Protein AF-0000000084926897 (afdb_homodimer)

Structure (mmCIF, N/CA/C/O backbone):
data_AF-0000000084926897-model_v1
#
loop_
_entity.id
_entity.type
_entity.pdbx_description
1 polymer 'ABC-2 type transporter'
#
loop_
_atom_site.group_PDB
_atom_site.id
_atom_site.type_symbol
_atom_site.label_atom_id
_atom_site.label_alt_id
_atom_site.label_comp_id
_atom_site.label_asym_id
_atom_site.label_entity_id
_atom_site.label_seq_id
_atom_site.pdbx_PDB_ins_code
_atom_site.Cartn_x
_atom_site.Cartn_y
_atom_site.Cartn_z
_atom_site.occupancy
_atom_site.B_iso_or_equiv
_atom_site.auth_seq_id
_atom_site.auth_comp_id
_atom_site.auth_asym_id
_atom_site.auth_atom_id
_atom_site.pdbx_PDB_model_num
ATOM 1 N N . MET A 1 1 ? -30.781 22.359 25.344 1 58.09 1 MET A N 1
ATOM 2 C CA . MET A 1 1 ? -30.562 23.672 24.734 1 58.09 1 MET A CA 1
ATOM 3 C C . MET A 1 1 ? -31.031 23.672 23.281 1 58.09 1 MET A C 1
ATOM 5 O O . MET A 1 1 ? -30.781 22.734 22.531 1 58.09 1 MET A O 1
ATOM 9 N N . LYS A 1 2 ? -31.828 24.594 22.906 1 68 2 LYS A N 1
ATOM 10 C CA . LYS A 1 2 ? -32.594 24.609 21.672 1 68 2 LYS A CA 1
ATOM 11 C C . LYS A 1 2 ? -31.766 25.125 20.5 1 68 2 LYS A C 1
ATOM 13 O O . LYS A 1 2 ? -31.125 26.172 20.609 1 68 2 LYS A O 1
ATOM 18 N N . ILE A 1 3 ? -31.453 24.266 19.453 1 78.94 3 ILE A N 1
ATOM 19 C CA . ILE A 1 3 ? -30.781 24.625 18.219 1 78.94 3 ILE A CA 1
ATOM 20 C C . ILE A 1 3 ? -31.641 25.562 17.391 1 78.94 3 ILE A C 1
ATOM 22 O O . ILE A 1 3 ? -32.844 25.312 17.203 1 78.94 3 ILE A O 1
ATOM 26 N N . ASN A 1 4 ? -31.188 26.812 17.266 1 86.88 4 ASN A N 1
ATOM 27 C CA . ASN A 1 4 ? -31.812 27.766 16.359 1 86.88 4 ASN A CA 1
ATOM 28 C C . ASN A 1 4 ? -31.25 27.641 14.938 1 86.88 4 ASN A C 1
ATOM 30 O O . ASN A 1 4 ? -30.109 28.016 14.688 1 86.88 4 ASN A O 1
ATOM 34 N N . LEU A 1 5 ? -32 27.281 14.008 1 90.31 5 LEU A N 1
ATOM 35 C CA . LEU A 1 5 ? -31.594 27 12.641 1 90.31 5 LEU A CA 1
ATOM 36 C C . LEU A 1 5 ? -31.047 28.25 11.961 1 90.31 5 LEU A C 1
ATOM 38 O O . LEU A 1 5 ? -30.141 28.172 11.125 1 90.31 5 LEU A O 1
ATOM 42 N N . LYS A 1 6 ? -31.609 29.391 12.344 1 91.81 6 LYS A N 1
ATOM 43 C CA . LYS A 1 6 ? -31.125 30.625 11.758 1 91.81 6 LYS A CA 1
ATOM 44 C C . LYS A 1 6 ? -29.688 30.906 12.172 1 91.81 6 LYS A C 1
ATOM 46 O O . LYS A 1 6 ? -28.859 31.312 11.344 1 91.81 6 LYS A O 1
ATOM 51 N N . HIS A 1 7 ? -29.406 30.719 13.43 1 91.5 7 HIS A N 1
ATOM 52 C CA . HIS A 1 7 ? -28.062 30.922 13.93 1 91.5 7 HIS A CA 1
ATOM 53 C C . HIS A 1 7 ? -27.094 29.906 13.352 1 91.5 7 HIS A C 1
ATOM 55 O O . HIS A 1 7 ? -25.938 30.234 13.047 1 91.5 7 HIS A O 1
ATOM 61 N N . VAL A 1 8 ? -27.531 28.703 13.195 1 92.38 8 VAL A N 1
ATOM 62 C CA . VAL A 1 8 ? -26.703 27.656 12.609 1 92.38 8 VAL A CA 1
ATOM 63 C C . VAL A 1 8 ? -26.328 28.031 11.18 1 92.38 8 VAL A C 1
ATOM 65 O O . VAL A 1 8 ? -25.156 27.906 10.789 1 92.38 8 VAL A O 1
ATOM 68 N N . TRP A 1 9 ? -27.266 28.531 10.453 1 94.56 9 TRP A N 1
ATOM 69 C CA . TRP A 1 9 ? -27.047 28.906 9.062 1 94.56 9 TRP A CA 1
ATOM 70 C C . TRP A 1 9 ? -26.062 30.062 8.953 1 94.56 9 TRP A C 1
ATOM 72 O O . TRP A 1 9 ? -25.203 30.078 8.062 1 94.56 9 TRP A O 1
ATOM 82 N N . ILE A 1 10 ? -26.141 31 9.844 1 93.12 10 ILE A N 1
ATOM 83 C CA . ILE A 1 10 ? -25.266 32.156 9.844 1 93.12 10 ILE A CA 1
ATOM 84 C C . ILE A 1 10 ? -23.828 31.719 10.117 1 93.12 10 ILE A C 1
ATOM 86 O O . ILE A 1 10 ? -22.891 32.156 9.438 1 93.12 10 ILE A O 1
ATOM 90 N N . VAL A 1 11 ? -23.734 30.844 11.102 1 92 11 VAL A N 1
ATOM 91 C CA . VAL A 1 11 ? -22.406 30.344 11.453 1 92 11 VAL A CA 1
ATOM 92 C C . VAL A 1 11 ? -21.844 29.516 10.305 1 92 11 VAL A C 1
ATOM 94 O O . VAL A 1 11 ? -20.672 29.656 9.953 1 92 11 VAL A O 1
ATOM 97 N N . LEU A 1 12 ? -22.672 28.703 9.766 1 94.94 12 LEU A N 1
ATOM 98 C CA . LEU A 1 12 ? -22.266 27.875 8.641 1 94.94 12 LEU A CA 1
ATOM 99 C C . LEU A 1 12 ? -21.797 28.734 7.469 1 94.94 12 LEU A C 1
ATOM 101 O O . LEU A 1 12 ? -20.734 28.484 6.895 1 94.94 12 LEU A O 1
ATOM 105 N N . LYS A 1 13 ? -22.562 29.672 7.137 1 95.38 13 LYS A N 1
ATOM 106 C CA . LYS A 1 13 ? -22.219 30.562 6.023 1 95.38 13 LYS A CA 1
ATOM 107 C C . LYS A 1 13 ? -20.906 31.297 6.277 1 95.38 13 LYS A C 1
ATOM 109 O O . LYS A 1 13 ? -20.094 31.453 5.363 1 95.38 13 LYS A O 1
ATOM 114 N N . LYS A 1 14 ? -20.766 31.703 7.465 1 92.75 14 LYS A N 1
ATOM 115 C CA . LYS A 1 14 ? -19.547 32.406 7.836 1 92.75 14 LYS A CA 1
ATOM 116 C C . LYS A 1 14 ? -18.328 31.484 7.68 1 92.75 14 LYS A C 1
ATOM 118 O O . LYS A 1 14 ? -17.328 31.875 7.078 1 92.75 14 LYS A O 1
ATOM 123 N N . GLU A 1 15 ? -18.469 30.328 8.25 1 93.44 15 GLU A N 1
ATOM 124 C CA . GLU A 1 15 ? -17.344 29.406 8.227 1 93.44 15 GLU A CA 1
ATOM 125 C C . GLU A 1 15 ? -17.016 28.969 6.801 1 93.44 15 GLU A C 1
ATOM 127 O O . GLU A 1 15 ? -15.844 28.812 6.441 1 93.44 15 GLU A O 1
ATOM 132 N N . LEU A 1 16 ? -18.016 28.75 6.047 1 94.69 16 LEU A N 1
ATOM 133 C CA . LEU A 1 16 ? -17.781 28.328 4.668 1 94.69 16 LEU A CA 1
ATOM 134 C C . LEU A 1 16 ? -17.188 29.469 3.852 1 94.69 16 LEU A C 1
ATOM 136 O O . LEU A 1 16 ? -16.328 29.234 2.996 1 94.69 16 LEU A O 1
ATOM 140 N N . LYS A 1 17 ? -17.672 30.656 4.094 1 93.88 17 LYS A N 1
ATOM 141 C CA . LYS A 1 17 ? -17.109 31.812 3.412 1 93.88 17 LYS A CA 1
ATOM 142 C C . LYS A 1 17 ? -15.617 31.953 3.729 1 93.88 17 LYS A C 1
ATOM 144 O O . LYS A 1 17 ? -14.812 32.25 2.84 1 93.88 17 LYS A O 1
ATOM 149 N N . ASP A 1 18 ? -15.336 31.719 4.969 1 90 18 ASP A N 1
ATOM 150 C CA . ASP A 1 18 ? -13.945 31.797 5.391 1 90 18 ASP A CA 1
ATOM 151 C C . ASP A 1 18 ? -13.109 30.703 4.734 1 90 18 ASP A C 1
ATOM 153 O O . ASP A 1 18 ? -11.984 30.953 4.293 1 90 18 ASP A O 1
ATOM 157 N N . ALA A 1 19 ? -13.656 29.578 4.672 1 89.38 19 ALA A N 1
ATOM 158 C CA . ALA A 1 19 ? -12.953 28.438 4.09 1 89.38 19 ALA A CA 1
ATOM 159 C C . ALA A 1 19 ? -12.766 28.625 2.586 1 89.38 19 ALA A C 1
ATOM 161 O O . ALA A 1 19 ? -11.703 28.297 2.043 1 89.38 19 ALA A O 1
ATOM 162 N N . PHE A 1 20 ? -13.742 29.188 1.908 1 91.5 20 PHE A N 1
ATOM 163 C CA . PHE A 1 20 ? -13.695 29.344 0.459 1 91.5 20 PHE A CA 1
ATOM 164 C C . PHE A 1 20 ? -12.875 30.578 0.072 1 91.5 20 PHE A C 1
ATOM 166 O O . PHE A 1 20 ? -12.461 30.703 -1.08 1 91.5 20 PHE A O 1
ATOM 173 N N . ARG A 1 21 ? -12.68 31.391 1.023 1 87.25 21 ARG A N 1
ATOM 174 C CA . ARG A 1 21 ? -11.844 32.562 0.782 1 87.25 21 ARG A CA 1
ATOM 175 C C . ARG A 1 21 ? -10.367 32.188 0.732 1 87.25 21 ARG A C 1
ATOM 177 O O . ARG A 1 21 ? -9.57 32.844 0.066 1 87.25 21 ARG A O 1
ATOM 184 N N . ASP A 1 22 ? -10.148 31.172 1.405 1 87.44 22 ASP A N 1
ATOM 185 C CA . ASP A 1 22 ? -8.797 30.625 1.328 1 87.44 22 ASP A CA 1
ATOM 186 C C . ASP A 1 22 ? -8.633 29.734 0.101 1 87.44 22 ASP A C 1
ATOM 188 O O . ASP A 1 22 ? -8.602 28.5 0.219 1 87.44 22 ASP A O 1
ATOM 192 N N . ARG A 1 23 ? -8.352 30.328 -1.022 1 89 23 ARG A N 1
ATOM 193 C CA . ARG A 1 23 ? -8.344 29.656 -2.32 1 89 23 ARG A CA 1
ATOM 194 C C . ARG A 1 23 ? -7.25 28.594 -2.387 1 89 23 ARG A C 1
ATOM 196 O O . ARG A 1 23 ? -7.453 27.516 -2.949 1 89 23 ARG A O 1
ATOM 203 N N . LYS A 1 24 ? -6.176 28.875 -1.817 1 86.88 24 LYS A N 1
ATOM 204 C CA . LYS A 1 24 ? -5.059 27.938 -1.87 1 86.88 24 LYS A CA 1
ATOM 205 C C . LYS A 1 24 ? -5.379 26.656 -1.095 1 86.88 24 LYS A C 1
ATOM 207 O O . LYS A 1 24 ? -5.148 25.547 -1.587 1 86.88 24 LYS A O 1
ATOM 212 N N . ALA A 1 25 ? -5.891 26.859 0.024 1 86.38 25 ALA A N 1
ATOM 213 C CA . ALA A 1 25 ? -6.254 25.719 0.856 1 86.38 25 ALA A CA 1
ATOM 214 C C . ALA A 1 25 ? -7.355 24.891 0.2 1 86.38 25 ALA A C 1
ATOM 216 O O . ALA A 1 25 ? -7.328 23.656 0.25 1 86.38 25 ALA A O 1
ATOM 217 N N . LEU A 1 26 ? -8.219 25.625 -0.38 1 89.56 26 LEU A N 1
ATOM 218 C CA . LEU A 1 26 ? -9.328 24.953 -1.052 1 89.56 26 LEU A CA 1
ATOM 219 C C . LEU A 1 26 ? -8.836 24.156 -2.256 1 89.56 26 LEU A C 1
ATOM 221 O O . LEU A 1 26 ? -9.273 23.016 -2.475 1 89.56 26 LEU A O 1
ATOM 225 N N . LEU A 1 27 ? -7.98 24.719 -2.984 1 89.94 27 LEU A N 1
ATOM 226 C CA . LEU A 1 27 ? -7.434 24.062 -4.16 1 89.94 27 LEU A CA 1
ATOM 227 C C . LEU A 1 27 ? -6.672 22.797 -3.766 1 89.94 27 LEU A C 1
ATOM 229 O O . LEU A 1 27 ? -6.809 21.75 -4.41 1 89.94 27 LEU A O 1
ATOM 233 N N . VAL A 1 28 ? -5.988 22.938 -2.742 1 87.19 28 VAL A N 1
ATOM 234 C CA . VAL A 1 28 ? -5.219 21.797 -2.277 1 87.19 28 VAL A CA 1
ATOM 235 C C . VAL A 1 28 ? -6.164 20.703 -1.781 1 87.19 28 VAL A C 1
ATOM 237 O O . VAL A 1 28 ? -5.949 19.516 -2.049 1 87.19 28 VAL A O 1
ATOM 240 N N . ASN A 1 29 ? -7.172 21.094 -1.125 1 89.06 29 ASN A N 1
ATOM 241 C CA . ASN A 1 29 ? -8.141 20.156 -0.557 1 89.06 29 ASN A CA 1
ATOM 242 C C . ASN A 1 29 ? -8.93 19.438 -1.646 1 89.06 29 ASN A C 1
ATOM 244 O O . ASN A 1 29 ? -9.398 18.312 -1.438 1 89.06 29 ASN A O 1
ATOM 248 N N . ILE A 1 30 ? -8.992 20.078 -2.781 1 91.75 30 ILE A N 1
ATOM 249 C CA . ILE A 1 30 ? -9.773 19.516 -3.877 1 91.75 30 ILE A CA 1
ATOM 250 C C . ILE A 1 30 ? -8.844 18.797 -4.863 1 91.75 30 ILE A C 1
ATOM 252 O O . ILE A 1 30 ? -9.086 17.656 -5.238 1 91.75 30 ILE A O 1
ATOM 256 N N . ILE A 1 31 ? -7.773 19.375 -5.191 1 91.56 31 ILE A N 1
ATOM 257 C CA . ILE A 1 31 ? -6.914 18.922 -6.273 1 91.56 31 ILE A CA 1
ATOM 258 C C . ILE A 1 31 ? -6.129 17.688 -5.816 1 91.56 31 ILE A C 1
ATOM 260 O O . ILE A 1 31 ? -5.996 16.719 -6.566 1 91.56 31 ILE A O 1
ATOM 264 N N . LEU A 1 32 ? -5.695 17.75 -4.629 1 89.44 32 LEU A N 1
ATOM 265 C CA . LEU A 1 32 ? -4.828 16.672 -4.168 1 89.44 32 LEU A CA 1
ATOM 266 C C . LEU A 1 32 ? -5.574 15.336 -4.16 1 89.44 32 LEU A C 1
ATOM 268 O O . LEU A 1 32 ? -5.113 14.352 -4.75 1 89.44 32 LEU A O 1
ATOM 272 N N . PRO A 1 33 ? -6.742 15.312 -3.576 1 90.56 33 PRO A N 1
ATOM 273 C CA . PRO A 1 33 ? -7.484 14.055 -3.615 1 90.56 33 PRO A CA 1
ATOM 274 C C . PRO A 1 33 ? -7.902 13.656 -5.027 1 90.56 33 PRO A C 1
ATOM 276 O O . PRO A 1 33 ? -7.941 12.461 -5.352 1 90.56 33 PRO A O 1
ATOM 279 N N . MET A 1 34 ? -8.117 14.586 -5.793 1 92.56 34 MET A N 1
ATOM 280 C CA . MET A 1 34 ? -8.602 14.344 -7.152 1 92.56 34 MET A CA 1
ATOM 281 C C . MET A 1 34 ? -7.508 13.727 -8.016 1 92.56 34 MET A C 1
ATOM 283 O O . MET A 1 34 ? -7.773 12.812 -8.805 1 92.56 34 MET A O 1
ATOM 287 N N . ILE A 1 35 ? -6.312 14.125 -7.855 1 91.06 35 ILE A N 1
ATOM 288 C CA . ILE A 1 35 ? -5.238 13.711 -8.75 1 91.06 35 ILE A CA 1
ATOM 289 C C . ILE A 1 35 ? -4.516 12.5 -8.172 1 91.06 35 ILE A C 1
ATOM 291 O O . ILE A 1 35 ? -3.855 11.758 -8.906 1 91.06 35 ILE A O 1
ATOM 295 N N . PHE A 1 36 ? -4.66 12.258 -6.988 1 88.19 36 PHE A N 1
ATOM 296 C CA . PHE A 1 36 ? -3.871 11.242 -6.293 1 88.19 36 PHE A CA 1
ATOM 297 C C . PHE A 1 36 ? -4.082 9.867 -6.914 1 88.19 36 PHE A C 1
ATOM 299 O O . PHE A 1 36 ? -3.119 9.211 -7.309 1 88.19 36 PHE A O 1
ATOM 306 N N . ILE A 1 37 ? -5.289 9.422 -7.055 1 84.75 37 ILE A N 1
ATOM 307 C CA . ILE A 1 37 ? -5.586 8.07 -7.516 1 84.75 37 ILE A CA 1
ATOM 308 C C . ILE A 1 37 ? -5.207 7.934 -8.984 1 84.75 37 ILE A C 1
ATOM 310 O O . ILE A 1 37 ? -4.531 6.977 -9.375 1 84.75 37 ILE A O 1
ATOM 314 N N . PRO A 1 38 ? -5.523 8.922 -9.781 1 85.69 38 PRO A N 1
ATOM 315 C CA . PRO A 1 38 ? -5.09 8.836 -11.18 1 85.69 38 PRO A CA 1
ATOM 316 C C . PRO A 1 38 ? -3.574 8.703 -11.32 1 85.69 38 PRO A C 1
ATOM 318 O O . PRO A 1 38 ? -3.09 7.938 -12.156 1 85.69 38 PRO A O 1
ATOM 321 N N . VAL A 1 39 ? -2.9 9.406 -10.57 1 84.88 39 VAL A N 1
ATOM 322 C CA . VAL A 1 39 ? -1.443 9.375 -10.641 1 84.88 39 VAL A CA 1
ATOM 323 C C . VAL A 1 39 ? -0.938 8 -10.211 1 84.88 39 VAL A C 1
ATOM 325 O O . VAL A 1 39 ? -0.062 7.422 -10.859 1 84.88 39 VAL A O 1
ATOM 328 N N . ILE A 1 40 ? -1.502 7.492 -9.18 1 81.75 40 ILE A N 1
ATOM 329 C CA . ILE A 1 40 ? -1.103 6.18 -8.68 1 81.75 40 ILE A CA 1
ATOM 330 C C . ILE A 1 40 ? -1.442 5.109 -9.719 1 81.75 40 ILE A C 1
ATOM 332 O O . ILE A 1 40 ? -0.659 4.184 -9.938 1 81.75 40 ILE A O 1
ATOM 336 N N . PHE A 1 41 ? -2.586 5.242 -10.336 1 78.56 41 PHE A N 1
ATOM 337 C CA . PHE A 1 41 ? -3.002 4.285 -11.352 1 78.56 41 PHE A CA 1
ATOM 338 C C . PHE A 1 41 ? -2.053 4.312 -12.547 1 78.56 41 PHE A C 1
ATOM 340 O O . PHE A 1 41 ? -1.694 3.266 -13.086 1 78.56 41 PHE A O 1
ATOM 347 N N . ILE A 1 42 ? -1.697 5.473 -12.922 1 80.94 42 ILE A N 1
ATOM 348 C CA . ILE A 1 42 ? -0.789 5.621 -14.055 1 80.94 42 ILE A CA 1
ATOM 349 C C . ILE A 1 42 ? 0.562 4.996 -13.719 1 80.94 42 ILE A C 1
ATOM 351 O O . ILE A 1 42 ? 1.104 4.215 -14.508 1 80.94 42 ILE A O 1
ATOM 355 N N . ILE A 1 43 ? 1.021 5.281 -12.609 1 77.19 43 ILE A N 1
ATOM 356 C CA . ILE A 1 43 ? 2.328 4.785 -12.195 1 77.19 43 ILE A CA 1
ATOM 357 C C . ILE A 1 43 ? 2.283 3.266 -12.062 1 77.19 43 ILE A C 1
ATOM 359 O O . ILE A 1 43 ? 3.207 2.57 -12.492 1 77.19 43 ILE A O 1
ATOM 363 N N . SER A 1 44 ? 1.25 2.74 -11.461 1 72.38 44 SER A N 1
ATOM 364 C CA . SER A 1 44 ? 1.099 1.302 -11.273 1 72.38 44 SER A CA 1
ATOM 365 C C . SER A 1 44 ? 0.985 0.582 -12.617 1 72.38 44 SER A C 1
ATOM 367 O O . SER A 1 44 ? 1.494 -0.529 -12.773 1 72.38 44 SER A O 1
ATOM 369 N N . SER A 1 45 ? 0.306 1.205 -13.531 1 72.12 45 SER A N 1
ATOM 370 C CA . SER A 1 45 ? 0.138 0.618 -14.859 1 72.12 45 SER A CA 1
ATOM 371 C C . SER A 1 45 ? 1.469 0.528 -15.594 1 72.12 45 SER A C 1
ATOM 373 O O . SER A 1 45 ? 1.753 -0.473 -16.25 1 72.12 45 SER A O 1
ATOM 375 N N . ILE A 1 46 ? 2.219 1.524 -15.43 1 73 46 ILE A N 1
ATOM 376 C CA . ILE A 1 46 ? 3.52 1.534 -16.094 1 73 46 ILE A CA 1
ATOM 377 C C . ILE A 1 46 ? 4.445 0.521 -15.422 1 73 46 ILE A C 1
ATOM 379 O O . ILE A 1 46 ? 5.168 -0.213 -16.094 1 73 46 ILE A O 1
ATOM 383 N N . ALA A 1 47 ? 4.359 0.478 -14.125 1 68.5 47 ALA A N 1
ATOM 384 C CA . ALA A 1 47 ? 5.211 -0.425 -13.359 1 68.5 47 ALA A CA 1
ATOM 385 C C . ALA A 1 47 ? 4.84 -1.883 -13.617 1 68.5 47 ALA A C 1
ATOM 387 O O . ALA A 1 47 ? 5.711 -2.746 -13.711 1 68.5 47 ALA A O 1
ATOM 388 N N . ALA A 1 48 ? 3.607 -2.154 -13.633 1 62.91 48 ALA A N 1
ATOM 389 C CA . ALA A 1 48 ? 3.131 -3.52 -13.844 1 62.91 48 ALA A CA 1
ATOM 390 C C . ALA A 1 48 ? 3.557 -4.043 -15.211 1 62.91 48 ALA A C 1
ATOM 392 O O . ALA A 1 48 ? 3.939 -5.207 -15.352 1 62.91 48 ALA A O 1
ATOM 393 N N . LYS A 1 49 ? 3.457 -3.225 -16.172 1 64.25 49 LYS A N 1
ATOM 394 C CA . LYS A 1 49 ? 3.859 -3.641 -17.516 1 64.25 49 LYS A CA 1
ATOM 395 C C . LYS A 1 49 ? 5.32 -4.074 -17.547 1 64.25 49 LYS A C 1
ATOM 397 O O . LYS A 1 49 ? 5.664 -5.09 -18.141 1 64.25 49 LYS A O 1
ATOM 402 N N . SER A 1 50 ? 6.066 -3.383 -16.828 1 65.19 50 SER A N 1
ATOM 403 C CA . SER A 1 50 ? 7.496 -3.674 -16.812 1 65.19 50 SER A CA 1
ATOM 404 C C . SER A 1 50 ? 7.805 -4.93 -16.016 1 65.19 50 SER A C 1
ATOM 406 O O . SER A 1 50 ? 8.797 -5.617 -16.266 1 65.19 50 SER A O 1
ATOM 408 N N . ALA A 1 51 ? 6.949 -5.238 -15.109 1 62.12 51 ALA A N 1
ATOM 409 C CA . ALA A 1 51 ? 7.184 -6.367 -14.211 1 62.12 51 ALA A CA 1
ATOM 410 C C . ALA A 1 51 ? 6.828 -7.688 -14.883 1 62.12 51 ALA A C 1
ATOM 412 O O . ALA A 1 51 ? 7.484 -8.711 -14.641 1 62.12 51 ALA A O 1
ATOM 413 N N . VAL A 1 52 ? 5.812 -7.664 -15.633 1 60.19 52 VAL A N 1
ATOM 414 C CA . VAL A 1 52 ? 5.273 -8.93 -16.125 1 60.19 52 VAL A CA 1
ATOM 415 C C . VAL A 1 52 ? 5.832 -9.219 -17.516 1 60.19 52 VAL A C 1
ATOM 417 O O . VAL A 1 52 ? 6.039 -10.375 -17.891 1 60.19 52 VAL A O 1
ATOM 420 N N . GLU A 1 53 ? 6.117 -8.266 -18.172 1 63.91 53 GLU A N 1
ATOM 421 C CA . GLU A 1 53 ? 6.445 -8.492 -19.578 1 63.91 53 GLU A CA 1
ATOM 422 C C . GLU A 1 53 ? 7.812 -9.156 -19.719 1 63.91 53 GLU A C 1
ATOM 424 O O . GLU A 1 53 ? 8.828 -8.617 -19.281 1 63.91 53 GLU A O 1
ATOM 429 N N . VAL A 1 54 ? 7.723 -10.484 -20.031 1 67.69 54 VAL A N 1
ATOM 430 C CA . VAL A 1 54 ? 8.938 -11.234 -20.328 1 67.69 54 VAL A CA 1
ATOM 431 C C . VAL A 1 54 ? 9.234 -11.141 -21.828 1 67.69 54 VAL A C 1
ATOM 433 O O . VAL A 1 54 ? 8.477 -11.648 -22.656 1 67.69 54 VAL A O 1
ATOM 436 N N . LYS A 1 55 ? 10.164 -10.32 -22.156 1 76.12 55 LYS A N 1
ATOM 437 C CA . LYS A 1 55 ? 10.711 -10.336 -23.516 1 76.12 55 LYS A CA 1
ATOM 438 C C . LYS A 1 55 ? 11.906 -11.281 -23.609 1 76.12 55 LYS A C 1
ATOM 440 O O . LYS A 1 55 ? 12.992 -10.977 -23.125 1 76.12 55 LYS A O 1
ATOM 445 N N . PRO A 1 56 ? 11.578 -12.438 -24.109 1 75.56 56 PRO A N 1
ATOM 446 C CA . PRO A 1 56 ? 12.617 -13.469 -24.125 1 75.56 56 PRO A CA 1
ATOM 447 C C . PRO A 1 56 ? 13.969 -12.953 -24.594 1 75.56 56 PRO A C 1
ATOM 449 O O . PRO A 1 56 ? 15.008 -13.281 -24.016 1 75.56 56 PRO A O 1
ATOM 452 N N . GLU A 1 57 ? 13.969 -12.109 -25.688 1 77.62 57 GLU A N 1
ATOM 453 C CA . GLU A 1 57 ? 15.219 -11.625 -26.25 1 77.62 57 GLU A CA 1
ATOM 454 C C . GLU A 1 57 ? 16.031 -10.836 -25.234 1 77.62 57 GLU A C 1
ATOM 456 O O . GLU A 1 57 ? 17.25 -10.797 -25.297 1 77.62 57 GLU A O 1
ATOM 461 N N . LYS A 1 58 ? 15.438 -10.367 -24.25 1 78.81 58 LYS A N 1
ATOM 462 C CA . LYS A 1 58 ? 16.125 -9.516 -23.281 1 78.81 58 LYS A CA 1
ATOM 463 C C . LYS A 1 58 ? 16.203 -10.188 -21.922 1 78.81 58 LYS A C 1
ATOM 465 O O . LYS A 1 58 ? 16.594 -9.562 -20.938 1 78.81 58 LYS A O 1
ATOM 470 N N . THR A 1 59 ? 15.789 -11.414 -21.891 1 88.31 59 THR A N 1
ATOM 471 C CA . THR A 1 59 ? 15.766 -12.109 -20.609 1 88.31 59 THR A CA 1
ATOM 472 C C . THR A 1 59 ? 16.906 -13.117 -20.531 1 88.31 59 THR A C 1
ATOM 474 O O . THR A 1 59 ? 16.891 -14.141 -21.219 1 88.31 59 THR A O 1
ATOM 477 N N . PRO A 1 60 ? 17.859 -12.844 -19.719 1 91.69 60 PRO A N 1
ATOM 478 C CA . PRO A 1 60 ? 19.031 -13.734 -19.625 1 91.69 60 PRO A CA 1
ATOM 479 C C . PRO A 1 60 ? 18.734 -15.008 -18.828 1 91.69 60 PRO A C 1
ATOM 481 O O . PRO A 1 60 ? 18.203 -14.938 -17.719 1 91.69 60 PRO A O 1
ATOM 484 N N . ILE A 1 61 ? 19.047 -16.062 -19.422 1 94.81 61 ILE A N 1
ATOM 485 C CA . ILE A 1 61 ? 18.969 -17.328 -18.719 1 94.81 61 ILE A CA 1
ATOM 486 C C . ILE A 1 61 ? 20.312 -18.062 -18.828 1 94.81 61 ILE A C 1
ATOM 488 O O . 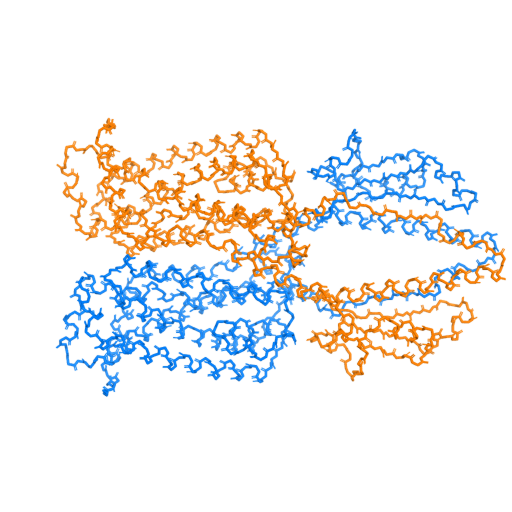ILE A 1 61 ? 21.109 -17.766 -19.719 1 94.81 61 ILE A O 1
ATOM 492 N N . CYS A 1 62 ? 20.609 -18.875 -17.859 1 95.25 62 CYS A N 1
ATOM 493 C CA . CYS A 1 62 ? 21.828 -19.688 -17.875 1 95.25 62 CYS A CA 1
ATOM 494 C C . CYS A 1 62 ? 21.516 -21.156 -18.078 1 95.25 62 CYS A C 1
ATOM 496 O O . CYS A 1 62 ? 20.625 -21.703 -17.406 1 95.25 62 CYS A O 1
ATOM 498 N N . VAL A 1 63 ? 22.125 -21.734 -19.047 1 94.56 63 VAL A N 1
ATOM 499 C CA . VAL A 1 63 ? 21.922 -23.156 -19.297 1 94.56 63 VAL A CA 1
ATOM 500 C C . VAL A 1 63 ? 23.234 -23.906 -19.078 1 94.56 63 VAL A C 1
ATOM 502 O O . VAL A 1 63 ? 24.234 -23.641 -19.75 1 94.56 63 VAL A O 1
ATOM 505 N N . ILE A 1 64 ? 23.203 -24.75 -18.078 1 93.81 64 ILE A N 1
ATOM 506 C CA . ILE A 1 64 ? 24.359 -25.594 -17.797 1 93.81 64 ILE A CA 1
ATOM 507 C C . ILE A 1 64 ? 24.203 -26.938 -18.484 1 93.81 64 ILE A C 1
ATOM 509 O O . ILE A 1 64 ? 23.203 -27.625 -18.281 1 93.81 64 ILE A O 1
ATOM 513 N N . GLY A 1 65 ? 25.109 -27.344 -19.312 1 92.31 65 GLY A N 1
ATOM 514 C CA . GLY A 1 65 ? 25.047 -28.609 -20.016 1 92.31 65 GLY A CA 1
ATOM 515 C C . GLY A 1 65 ? 24.281 -28.531 -21.328 1 92.31 65 GLY A C 1
ATOM 516 O O . GLY A 1 65 ? 23.578 -29.469 -21.703 1 92.31 65 GLY A O 1
ATOM 517 N N . LEU A 1 66 ? 24.359 -27.438 -21.875 1 89.5 66 LEU A N 1
ATOM 518 C CA . LEU A 1 66 ? 23.672 -27.234 -23.141 1 89.5 66 LEU A CA 1
ATOM 519 C C . LEU A 1 66 ? 24.125 -28.234 -24.188 1 89.5 66 LEU A C 1
ATOM 521 O O . LEU A 1 66 ? 23.344 -28.641 -25.062 1 89.5 66 LEU A O 1
ATOM 525 N N . GLU A 1 67 ? 25.344 -28.656 -24.047 1 88.69 67 GLU A N 1
ATOM 526 C CA . GLU A 1 67 ? 25.938 -29.594 -25 1 88.69 67 GLU A CA 1
ATOM 527 C C . GLU A 1 67 ? 25.438 -31.016 -24.766 1 88.69 67 GLU A C 1
ATOM 529 O O . GLU A 1 67 ? 25.562 -31.875 -25.641 1 88.69 67 GLU A O 1
ATOM 534 N N . ASN A 1 68 ? 24.844 -31.219 -23.656 1 90.19 68 ASN A N 1
ATOM 535 C CA . ASN A 1 68 ? 24.438 -32.562 -23.297 1 90.19 68 ASN A CA 1
ATOM 536 C C . ASN A 1 68 ? 23.172 -33 -24.031 1 90.19 68 ASN A C 1
ATOM 538 O O . ASN A 1 68 ? 22.828 -34.188 -24.047 1 90.19 68 ASN A O 1
ATOM 542 N N . SER A 1 69 ? 22.5 -32 -24.609 1 89.69 69 SER A N 1
ATOM 543 C CA . SER A 1 69 ? 21.281 -32.344 -25.344 1 89.69 69 SER A CA 1
ATOM 544 C C . SER A 1 69 ? 21.062 -31.438 -26.531 1 89.69 69 SER A C 1
ATOM 546 O O . SER A 1 69 ? 20.781 -30.234 -26.359 1 89.69 69 SER A O 1
ATOM 548 N N . LYS A 1 70 ? 21.062 -31.984 -27.688 1 88 70 LYS A N 1
ATOM 549 C CA . LYS A 1 70 ? 20.812 -31.203 -28.891 1 88 70 LYS A CA 1
ATOM 550 C C . LYS A 1 70 ? 19.359 -30.781 -29 1 88 70 LYS A C 1
ATOM 552 O O . LYS A 1 70 ? 19.047 -29.672 -29.469 1 88 70 LYS A O 1
ATOM 557 N N . SER A 1 71 ? 18.516 -31.625 -28.516 1 87.56 71 SER A N 1
ATOM 558 C CA . SER A 1 71 ? 17.078 -31.344 -28.609 1 87.56 71 SER A CA 1
ATOM 559 C C . SER A 1 71 ? 16.688 -30.156 -27.734 1 87.56 71 SER A C 1
ATOM 561 O O . SER A 1 71 ? 15.969 -29.266 -28.172 1 87.56 71 SER A O 1
ATOM 563 N N . ILE A 1 72 ? 17.234 -30.203 -26.562 1 89.75 72 ILE A N 1
ATOM 564 C CA . ILE A 1 72 ? 16.922 -29.125 -25.641 1 89.75 72 ILE A CA 1
ATOM 565 C C . ILE A 1 72 ? 17.594 -27.828 -26.109 1 89.75 72 ILE A C 1
ATOM 567 O O . ILE A 1 72 ? 17 -26.75 -26 1 89.75 72 ILE A O 1
ATOM 571 N N . SER A 1 73 ? 18.781 -28 -26.578 1 89.25 73 SER A N 1
ATOM 572 C CA . SER A 1 73 ? 19.5 -26.844 -27.078 1 89.25 73 SER A CA 1
ATOM 573 C C . SER A 1 73 ? 18.734 -26.156 -28.203 1 89.25 73 SER A C 1
ATOM 575 O O . SER A 1 73 ? 18.641 -24.922 -28.25 1 89.25 73 SER A O 1
ATOM 577 N N . SER A 1 74 ? 18.234 -26.922 -29.109 1 89.31 74 SER A N 1
ATOM 578 C CA . SER A 1 74 ? 17.469 -26.375 -30.234 1 89.31 74 SER A CA 1
ATOM 579 C C . SER A 1 74 ? 16.188 -25.703 -29.766 1 89.31 74 SER A C 1
ATOM 581 O O . SER A 1 74 ? 15.789 -24.656 -30.297 1 89.31 74 SER A O 1
ATOM 583 N N . MET A 1 75 ? 15.617 -26.297 -28.812 1 89.06 75 MET A N 1
ATOM 584 C CA . MET A 1 75 ? 14.375 -25.75 -28.25 1 89.06 75 MET A CA 1
ATOM 585 C C . MET A 1 75 ? 14.617 -24.406 -27.594 1 89.06 75 MET A C 1
ATOM 587 O O . MET A 1 75 ? 13.836 -23.469 -27.797 1 89.06 75 MET A O 1
ATOM 591 N N . ILE A 1 76 ? 15.625 -24.312 -26.859 1 89.12 76 ILE A N 1
ATOM 592 C CA . ILE A 1 76 ? 15.953 -23.078 -26.141 1 89.12 76 ILE A CA 1
ATOM 593 C C . ILE A 1 76 ? 16.375 -22 -27.125 1 89.12 76 ILE A C 1
ATOM 595 O O . ILE A 1 76 ? 16.047 -20.828 -26.938 1 89.12 76 ILE A O 1
ATOM 599 N N . GLU A 1 77 ? 17.047 -22.391 -28.125 1 86 77 GLU A N 1
ATOM 600 C CA . GLU A 1 77 ? 17.453 -21.422 -29.156 1 86 77 GLU A CA 1
ATOM 601 C C . GLU A 1 77 ? 16.234 -20.844 -29.875 1 86 77 GLU A C 1
ATOM 603 O O . GLU A 1 77 ? 16.219 -19.656 -30.203 1 86 77 GLU A O 1
ATOM 608 N N . LYS A 1 78 ? 15.25 -21.625 -30.031 1 86.06 78 LYS A N 1
ATOM 609 C CA . LYS A 1 78 ? 14.023 -21.188 -30.703 1 86.06 78 LYS A CA 1
ATOM 610 C C . LYS A 1 78 ? 13.227 -20.234 -29.812 1 86.06 78 LYS A C 1
ATOM 612 O O . LYS A 1 78 ? 12.516 -19.359 -30.312 1 86.06 78 LYS A O 1
ATOM 617 N N . SER A 1 79 ? 13.328 -20.422 -28.516 1 85.75 79 SER A N 1
ATOM 618 C CA . SER A 1 79 ? 12.594 -19.594 -27.578 1 85.75 79 SER A CA 1
ATOM 619 C C . SER A 1 79 ? 13.156 -18.172 -27.531 1 85.75 79 SER A C 1
ATOM 621 O O . SER A 1 79 ? 12.516 -17.266 -27 1 85.75 79 SER A O 1
ATOM 623 N N . GLU A 1 80 ? 14.312 -17.906 -28.047 1 86.62 80 GLU A N 1
ATOM 624 C CA . GLU A 1 80 ? 14.93 -16.594 -28.203 1 86.62 80 GLU A CA 1
ATOM 625 C C . GLU A 1 80 ? 15.367 -16.016 -26.859 1 86.62 80 GLU A C 1
ATOM 627 O O . GLU A 1 80 ? 15.516 -14.797 -26.719 1 86.62 80 GLU A O 1
ATOM 632 N N . PHE A 1 81 ? 15.422 -16.938 -25.859 1 90.19 81 PHE A N 1
ATOM 633 C CA . PHE A 1 81 ? 15.977 -16.438 -24.609 1 90.19 81 PHE A CA 1
ATOM 634 C C . PHE A 1 81 ? 17.453 -16.078 -24.766 1 90.19 81 PHE A C 1
ATOM 636 O O . PHE A 1 81 ? 18.156 -16.703 -25.562 1 90.19 81 PHE A O 1
ATOM 643 N N . ASN A 1 82 ? 17.875 -15.039 -24.109 1 90.88 82 ASN A N 1
ATOM 644 C CA . ASN A 1 82 ? 19.297 -14.688 -24.109 1 90.88 82 ASN A CA 1
ATOM 645 C C . ASN A 1 82 ? 20.109 -15.617 -23.203 1 90.88 82 ASN A C 1
ATOM 647 O O . ASN A 1 82 ? 20 -15.539 -21.984 1 90.88 82 ASN A O 1
ATOM 651 N N . ILE A 1 83 ? 20.875 -16.484 -23.812 1 92.06 83 ILE A N 1
ATOM 652 C CA . ILE A 1 83 ? 21.656 -17.453 -23.047 1 92.06 83 ILE A CA 1
ATOM 653 C C . ILE A 1 83 ? 22.984 -16.844 -22.641 1 92.06 83 ILE A C 1
ATOM 655 O O . ILE A 1 83 ? 23.766 -16.422 -23.484 1 92.06 83 ILE A O 1
ATOM 659 N N . ILE A 1 84 ? 23.188 -16.828 -21.344 1 91.81 84 ILE A N 1
ATOM 660 C CA . ILE A 1 84 ? 24.422 -16.25 -20.828 1 91.81 84 ILE A CA 1
ATOM 661 C C . ILE A 1 84 ? 25.203 -17.297 -20.031 1 91.81 84 ILE A C 1
ATOM 663 O O . ILE A 1 84 ? 24.594 -18.172 -19.406 1 91.81 84 ILE A O 1
ATOM 667 N N . LYS A 1 85 ? 26.562 -17.281 -20.172 1 91.75 85 LYS A N 1
ATOM 668 C CA . LYS A 1 85 ? 27.422 -18.141 -19.375 1 91.75 85 LYS A CA 1
ATOM 669 C C . LYS A 1 85 ? 27.719 -17.5 -18.016 1 91.75 85 LYS A C 1
ATOM 671 O O . LYS A 1 85 ? 27.922 -16.281 -17.938 1 91.75 85 LYS A O 1
ATOM 676 N N . SER A 1 86 ? 27.516 -18.266 -16.984 1 91.88 86 SER A N 1
ATOM 677 C CA . SER A 1 86 ? 27.766 -17.75 -15.648 1 91.88 86 SER A CA 1
ATOM 678 C C . SER A 1 86 ? 28.688 -18.672 -14.867 1 91.88 86 SER A C 1
ATOM 680 O O . SER A 1 86 ? 28.594 -19.891 -14.977 1 91.88 86 SER A O 1
ATOM 682 N N . THR A 1 87 ? 29.641 -18.125 -14.102 1 90.56 87 THR A N 1
ATOM 683 C CA . THR A 1 87 ? 30.547 -18.906 -13.266 1 90.56 87 THR A CA 1
ATOM 684 C C . THR A 1 87 ? 29.859 -19.297 -11.953 1 90.56 87 THR A C 1
ATOM 686 O O . THR A 1 87 ? 30.203 -20.312 -11.352 1 90.56 87 THR A O 1
ATOM 689 N N . ASN A 1 88 ? 28.922 -18.469 -11.562 1 92.12 88 ASN A N 1
ATOM 690 C CA . ASN A 1 88 ? 28.141 -18.734 -10.359 1 92.12 88 ASN A CA 1
ATOM 691 C C . ASN A 1 88 ? 26.656 -18.516 -10.594 1 92.12 88 ASN A C 1
ATOM 693 O O . ASN A 1 88 ? 26.078 -17.547 -10.102 1 92.12 88 ASN A O 1
ATOM 697 N N . PRO A 1 89 ? 26.047 -19.469 -11.195 1 92.44 89 PRO A N 1
ATOM 698 C CA . PRO A 1 89 ? 24.656 -19.312 -11.633 1 92.44 89 PRO A CA 1
ATOM 699 C C . PRO A 1 89 ? 23.703 -19.062 -10.469 1 92.44 89 PRO A C 1
ATOM 701 O O . PRO A 1 89 ? 22.781 -18.25 -10.594 1 92.44 89 PRO A O 1
ATOM 704 N N . LYS A 1 90 ? 23.953 -19.703 -9.383 1 89.62 90 LYS A N 1
ATOM 705 C CA . LYS A 1 90 ? 23.062 -19.547 -8.234 1 89.62 90 LYS A CA 1
ATOM 706 C C . LYS A 1 90 ? 23.109 -18.125 -7.695 1 89.62 90 LYS A C 1
ATOM 708 O O . LYS A 1 90 ? 22.062 -17.516 -7.422 1 89.62 90 LYS A O 1
ATOM 713 N N . LYS A 1 91 ? 24.25 -17.594 -7.605 1 86.25 91 LYS A N 1
ATOM 714 C CA . LYS A 1 91 ? 24.406 -16.219 -7.105 1 86.25 91 LYS A CA 1
ATOM 715 C C . LYS A 1 91 ? 23.844 -15.211 -8.094 1 86.25 91 LYS A C 1
ATOM 717 O O . LYS A 1 91 ? 23.172 -14.25 -7.691 1 86.25 91 LYS A O 1
ATOM 722 N N . ASP A 1 92 ? 24.094 -15.469 -9.344 1 89.19 92 ASP A N 1
ATOM 723 C CA . ASP A 1 92 ? 23.594 -14.555 -10.367 1 89.19 92 ASP A CA 1
ATOM 724 C C . ASP A 1 92 ? 22.078 -14.562 -10.422 1 89.19 92 ASP A C 1
ATOM 726 O O . ASP A 1 92 ? 21.453 -13.531 -10.711 1 89.19 92 ASP A O 1
ATOM 730 N N . LEU A 1 93 ? 21.516 -15.703 -10.141 1 90 93 LEU A N 1
ATOM 731 C CA . LEU A 1 93 ? 20.062 -15.836 -10.078 1 90 93 LEU A CA 1
ATOM 732 C C . LEU A 1 93 ? 19.5 -15.117 -8.859 1 90 93 LEU A C 1
ATOM 734 O O . LEU A 1 93 ? 18.484 -14.422 -8.953 1 90 93 LEU A O 1
ATOM 738 N N . GLN A 1 94 ? 20.25 -15.18 -7.82 1 82.44 94 GLN A N 1
ATOM 739 C CA . GLN A 1 94 ? 19.828 -14.523 -6.59 1 82.44 94 GLN A CA 1
ATOM 740 C C . GLN A 1 94 ? 19.922 -13.008 -6.715 1 82.44 94 GLN A C 1
ATOM 742 O O . GLN A 1 94 ? 19.094 -12.273 -6.184 1 82.44 94 GLN A O 1
ATOM 747 N N . ASP A 1 95 ? 20.906 -12.633 -7.504 1 78.31 95 ASP A N 1
ATOM 748 C CA . ASP A 1 95 ? 21.125 -11.203 -7.676 1 78.31 95 ASP A CA 1
ATOM 749 C C . ASP A 1 95 ? 20.234 -10.633 -8.773 1 78.31 95 ASP A C 1
ATOM 751 O O . ASP A 1 95 ? 20.203 -9.422 -8.984 1 78.31 95 ASP A O 1
ATOM 755 N N . GLY A 1 96 ? 19.594 -11.438 -9.414 1 80.94 96 GLY A N 1
ATOM 756 C CA . GLY A 1 96 ? 18.656 -10.992 -10.422 1 80.94 96 GLY A CA 1
ATOM 757 C C . GLY A 1 96 ? 19.297 -10.75 -11.773 1 80.94 96 GLY A C 1
ATOM 758 O O . GLY A 1 96 ? 18.656 -10.227 -12.688 1 80.94 96 GLY A O 1
ATOM 759 N N . LYS A 1 97 ? 20.547 -11.164 -11.922 1 85.44 97 LYS A N 1
ATOM 760 C CA . LYS A 1 97 ? 21.25 -10.977 -13.188 1 85.44 97 LYS A CA 1
ATOM 761 C C . LYS A 1 97 ? 20.734 -11.945 -14.25 1 85.44 97 LYS A C 1
ATOM 763 O O . LYS A 1 97 ? 20.75 -11.633 -15.445 1 85.44 97 LYS A O 1
ATOM 768 N N . ILE A 1 98 ? 20.406 -13.086 -13.789 1 91.94 98 ILE A N 1
ATOM 769 C CA . ILE A 1 98 ? 19.766 -14.078 -14.656 1 91.94 98 ILE A CA 1
ATOM 770 C C . ILE A 1 98 ? 18.406 -14.461 -14.086 1 91.94 98 ILE A C 1
ATOM 772 O O . ILE A 1 98 ? 18.156 -14.312 -12.891 1 91.94 98 ILE A O 1
ATOM 776 N N . LYS A 1 99 ? 17.531 -14.836 -14.961 1 90.56 99 LYS A N 1
ATOM 777 C CA . LYS A 1 99 ? 16.156 -15.062 -14.539 1 90.56 99 LYS A CA 1
ATOM 778 C C . LYS A 1 99 ? 15.875 -16.547 -14.312 1 90.56 99 LYS A C 1
ATOM 780 O O . LYS A 1 99 ? 14.914 -16.906 -13.633 1 90.56 99 LYS A O 1
ATOM 785 N N . ALA A 1 100 ? 16.719 -17.359 -14.836 1 94.31 100 ALA A N 1
ATOM 786 C CA . ALA A 1 100 ? 16.562 -18.797 -14.609 1 94.31 100 ALA A CA 1
ATOM 787 C C . ALA A 1 100 ? 17.828 -19.562 -14.969 1 94.31 100 ALA A C 1
ATOM 789 O O . ALA A 1 100 ? 18.672 -19.047 -15.719 1 94.31 100 ALA A O 1
ATOM 790 N N . VAL A 1 101 ? 18.031 -20.703 -14.32 1 95.38 101 VAL A N 1
ATOM 791 C CA . VAL A 1 101 ? 19.125 -21.625 -14.641 1 95.38 101 VAL A CA 1
ATOM 792 C C . VAL A 1 101 ? 18.578 -22.984 -15.008 1 95.38 101 VAL A C 1
ATOM 794 O O . VAL A 1 101 ? 17.75 -23.547 -14.281 1 95.38 101 VAL A O 1
ATOM 797 N N . LEU A 1 102 ? 18.922 -23.406 -16.125 1 95.19 102 LEU A N 1
ATOM 798 C CA . LEU A 1 102 ? 18.547 -24.75 -16.562 1 95.19 102 LEU A CA 1
ATOM 799 C C . LEU A 1 102 ? 19.766 -25.672 -16.547 1 95.19 102 LEU A C 1
ATOM 801 O O . LEU A 1 102 ? 20.797 -25.359 -17.125 1 95.19 102 LEU A O 1
ATOM 805 N N . ILE A 1 103 ? 19.672 -26.797 -15.836 1 94.12 103 ILE A N 1
ATOM 806 C CA . ILE A 1 103 ? 20.766 -27.734 -15.719 1 94.12 103 ILE A CA 1
ATOM 807 C C . ILE A 1 103 ? 20.391 -29.047 -16.406 1 94.12 103 ILE A C 1
ATOM 809 O O . ILE A 1 103 ? 19.453 -29.734 -16 1 94.12 103 ILE A O 1
ATOM 813 N N . ILE A 1 104 ? 21.156 -29.422 -17.359 1 93.94 104 ILE A N 1
ATOM 814 C CA . ILE A 1 104 ? 20.969 -30.656 -18.125 1 93.94 104 ILE A CA 1
ATOM 815 C C . ILE A 1 104 ? 22.062 -31.656 -17.75 1 93.94 104 ILE A C 1
ATOM 817 O O . ILE A 1 104 ? 23.25 -31.391 -17.922 1 93.94 104 ILE A O 1
ATOM 821 N N . PRO A 1 105 ? 21.656 -32.75 -17.266 1 92.81 105 PRO A N 1
ATOM 822 C CA . PRO A 1 105 ? 22.656 -33.75 -16.875 1 92.81 105 PRO A CA 1
ATOM 823 C C . PRO A 1 105 ? 23.453 -34.281 -18.062 1 92.81 105 PRO A C 1
ATOM 825 O O . PRO A 1 105 ? 22.984 -34.25 -19.188 1 92.81 105 PRO A O 1
ATOM 828 N N . LYS A 1 106 ? 24.672 -34.812 -17.812 1 91.5 106 LYS A N 1
ATOM 829 C CA . LYS A 1 106 ? 25.594 -35.281 -18.828 1 91.5 106 LYS A CA 1
ATOM 830 C C . LYS A 1 106 ? 25.016 -36.469 -19.578 1 91.5 106 LYS A C 1
ATOM 832 O O . LYS A 1 106 ? 25.219 -36.625 -20.781 1 91.5 106 LYS A O 1
ATOM 837 N N . ASP A 1 107 ? 24.328 -37.25 -18.938 1 89.44 107 ASP A N 1
ATOM 838 C CA . ASP A 1 107 ? 23.828 -38.5 -19.547 1 89.44 107 ASP A CA 1
ATOM 839 C C . ASP A 1 107 ? 22.391 -38.312 -20.047 1 89.44 107 ASP A C 1
ATOM 841 O O . ASP A 1 107 ? 21.656 -39.281 -20.203 1 89.44 107 ASP A O 1
ATOM 845 N N . PHE A 1 108 ? 22.047 -37.094 -20.359 1 92.06 108 PHE A N 1
ATOM 846 C CA . PHE A 1 108 ? 20.656 -36.812 -20.703 1 92.06 108 PHE A CA 1
ATOM 847 C C . PHE A 1 108 ? 20.25 -37.562 -21.953 1 92.06 108 PHE A C 1
ATOM 849 O O . PHE A 1 108 ? 19.266 -38.312 -21.922 1 92.06 108 PHE A O 1
ATOM 856 N N . GLU A 1 109 ? 20.969 -37.469 -23.031 1 88.69 109 GLU A N 1
ATOM 857 C CA . GLU A 1 109 ? 20.625 -38.062 -24.312 1 88.69 109 GLU A CA 1
ATOM 858 C C . GLU A 1 109 ? 20.719 -39.594 -24.219 1 88.69 109 GLU A C 1
ATOM 860 O O . GLU A 1 109 ? 19.875 -40.312 -24.797 1 88.69 109 GLU A O 1
ATOM 865 N N . LYS A 1 110 ? 21.766 -40.062 -23.562 1 89.12 110 LYS A N 1
ATOM 866 C CA . LYS A 1 110 ? 21.969 -41.5 -23.406 1 89.12 110 LYS A CA 1
ATOM 867 C C . LYS A 1 110 ? 20.797 -42.156 -22.672 1 89.12 110 LYS A C 1
ATOM 869 O O . LYS A 1 110 ? 20.25 -43.156 -23.109 1 89.12 110 LYS A O 1
ATOM 874 N N . LEU A 1 111 ? 20.422 -41.531 -21.625 1 88.88 111 LEU A N 1
ATOM 875 C CA . LEU A 1 111 ? 19.328 -42.094 -20.812 1 88.88 111 LEU A CA 1
ATOM 876 C C . LEU A 1 111 ? 18 -42 -21.562 1 88.88 111 LEU A C 1
ATOM 878 O O . LEU A 1 111 ? 17.188 -42.938 -21.5 1 88.88 111 LEU A O 1
ATOM 882 N N . LEU A 1 112 ? 17.828 -40.969 -22.25 1 88.75 112 LEU A N 1
ATOM 883 C CA . LEU A 1 112 ? 16.609 -40.781 -23.016 1 88.75 112 LEU A CA 1
ATOM 884 C C . LEU A 1 112 ? 16.469 -41.844 -24.109 1 88.75 112 LEU A C 1
ATOM 886 O O . LEU A 1 112 ? 15.383 -42.344 -24.344 1 88.75 112 LEU A O 1
ATOM 890 N N . SER A 1 113 ? 17.578 -42.125 -24.797 1 86.75 113 SER A N 1
ATOM 891 C CA . SER A 1 113 ? 17.578 -43.125 -25.859 1 86.75 113 SER A CA 1
ATOM 892 C C . SER A 1 113 ? 17.312 -44.5 -25.312 1 86.75 113 SER A C 1
ATOM 894 O O . SER A 1 113 ? 16.75 -45.344 -26.016 1 86.75 113 SER A O 1
ATOM 896 N N . GLN A 1 114 ? 17.719 -44.75 -24.047 1 86.19 114 GLN A N 1
ATOM 897 C CA . GLN A 1 114 ? 17.5 -46.031 -23.391 1 86.19 114 GLN A CA 1
ATOM 898 C C . GLN A 1 114 ? 16.109 -46.125 -22.75 1 86.19 114 GLN A C 1
ATOM 900 O O . GLN A 1 114 ? 15.828 -47.031 -21.984 1 86.19 114 GLN A O 1
ATOM 905 N N . GLU A 1 115 ? 15.289 -45.031 -22.984 1 85.31 115 GLU A N 1
ATOM 906 C CA . GLU A 1 115 ? 13.922 -44.938 -22.484 1 85.31 115 GLU A CA 1
ATOM 907 C C . GLU A 1 115 ? 13.875 -44.875 -20.969 1 85.31 115 GLU A C 1
ATOM 909 O O . GLU A 1 115 ? 12.969 -45.438 -20.344 1 85.31 115 GLU A O 1
ATOM 914 N N . LYS A 1 116 ? 14.961 -44.344 -20.453 1 84.56 116 LYS A N 1
ATOM 915 C CA . LYS A 1 116 ? 15.008 -44.125 -19 1 84.56 116 LYS A CA 1
ATOM 916 C C . LYS A 1 116 ? 14.602 -42.719 -18.641 1 84.56 116 LYS A C 1
ATOM 918 O O . LYS A 1 116 ? 14.547 -41.844 -19.516 1 84.56 116 LYS A O 1
ATOM 923 N N . GLN A 1 117 ? 14.289 -42.562 -17.406 1 88.56 117 GLN A N 1
ATOM 924 C CA . GLN A 1 117 ? 13.906 -41.25 -16.906 1 88.56 117 GLN A CA 1
ATOM 925 C C . GLN A 1 117 ? 15.125 -40.375 -16.672 1 88.56 117 GLN A C 1
ATOM 927 O O . GLN A 1 117 ? 16.156 -40.875 -16.188 1 88.56 117 GLN A O 1
ATOM 932 N N . VAL A 1 118 ? 15 -39.156 -17.156 1 88.75 118 VAL A N 1
ATOM 933 C CA . VAL A 1 118 ? 16.094 -38.219 -16.938 1 88.75 118 VAL A CA 1
ATOM 934 C C . VAL A 1 118 ? 15.594 -37 -16.141 1 88.75 118 VAL A C 1
ATOM 936 O O . VAL A 1 118 ? 14.438 -36.594 -16.281 1 88.75 118 VAL A O 1
ATOM 939 N N . ASN A 1 119 ? 16.438 -36.5 -15.266 1 90.31 119 ASN A N 1
ATOM 940 C CA . ASN A 1 119 ? 16.094 -35.375 -14.414 1 90.31 119 ASN A CA 1
ATOM 941 C C . ASN A 1 119 ? 16.719 -34.062 -14.914 1 90.31 119 ASN A C 1
ATOM 943 O O . ASN A 1 119 ? 17.891 -34.062 -15.281 1 90.31 119 ASN A O 1
ATOM 947 N N . ILE A 1 120 ? 15.875 -33.094 -15.141 1 92.88 120 ILE A N 1
ATOM 948 C CA . ILE A 1 120 ? 16.328 -31.734 -15.469 1 92.88 120 ILE A CA 1
ATOM 949 C C . ILE A 1 120 ? 16.031 -30.797 -14.305 1 92.88 120 ILE A C 1
ATOM 951 O O . ILE A 1 120 ? 14.992 -30.906 -13.656 1 92.88 120 ILE A O 1
ATOM 955 N N . GLN A 1 121 ? 16.953 -29.953 -14.031 1 93.19 121 GLN A N 1
ATOM 956 C CA . GLN A 1 121 ? 16.781 -29.016 -12.93 1 93.19 121 GLN A CA 1
ATOM 957 C C . GLN A 1 121 ? 16.594 -27.594 -13.438 1 93.19 121 GLN A C 1
ATOM 959 O O . GLN A 1 121 ? 17.297 -27.156 -14.359 1 93.19 121 GLN A O 1
ATOM 964 N N . ILE A 1 122 ? 15.594 -26.953 -12.938 1 93.81 122 ILE A N 1
ATOM 965 C CA . ILE A 1 122 ? 15.359 -25.531 -13.203 1 93.81 122 ILE A CA 1
ATOM 966 C C . ILE A 1 122 ? 15.461 -24.734 -11.906 1 93.81 122 ILE A C 1
ATOM 968 O O . ILE A 1 122 ? 14.703 -24.984 -10.961 1 93.81 122 ILE A O 1
ATOM 972 N N . LEU A 1 123 ? 16.391 -23.875 -11.867 1 93 123 LEU A N 1
ATOM 973 C CA . LEU A 1 123 ? 16.531 -22.969 -10.727 1 93 123 LEU A CA 1
ATOM 974 C C . LEU A 1 123 ? 15.891 -21.625 -11.016 1 93 123 LEU A C 1
ATOM 976 O O . LEU A 1 123 ? 16.109 -21.031 -12.078 1 93 123 LEU A O 1
ATOM 980 N N . THR A 1 124 ? 15.023 -21.219 -10.133 1 89.94 124 THR A N 1
ATOM 981 C CA . THR A 1 124 ? 14.383 -19.922 -10.234 1 89.94 124 THR A CA 1
ATOM 982 C C . THR A 1 124 ? 14.461 -19.172 -8.906 1 89.94 124 THR A C 1
ATOM 984 O O . THR A 1 124 ? 14.812 -19.75 -7.875 1 89.94 124 THR A O 1
ATOM 987 N N . ASN A 1 125 ? 14.281 -17.891 -8.992 1 82.25 125 ASN A N 1
ATOM 988 C CA . ASN A 1 125 ? 14.109 -17.016 -7.832 1 82.25 125 ASN A CA 1
ATOM 989 C C . ASN A 1 125 ? 12.664 -16.562 -7.68 1 82.25 125 ASN A C 1
ATOM 991 O O . ASN A 1 125 ? 12.219 -15.648 -8.383 1 82.25 125 ASN A O 1
ATOM 995 N N . GLU A 1 126 ? 12.023 -17.109 -6.738 1 71 126 GLU A N 1
ATOM 996 C CA . GLU A 1 126 ? 10.594 -16.844 -6.613 1 71 126 GLU A CA 1
ATOM 997 C C . GLU A 1 126 ? 10.328 -15.438 -6.07 1 71 126 GLU A C 1
ATOM 999 O O . GLU A 1 126 ? 9.203 -14.938 -6.145 1 71 126 GLU A O 1
ATOM 1004 N N . ALA A 1 127 ? 11.375 -14.852 -5.551 1 68.19 127 ALA A N 1
ATOM 1005 C CA . ALA A 1 127 ? 11.242 -13.453 -5.129 1 68.19 127 ALA A CA 1
ATOM 1006 C C . ALA A 1 127 ? 11.188 -12.523 -6.336 1 68.19 127 ALA A C 1
ATOM 1008 O O . ALA A 1 127 ? 10.781 -11.367 -6.215 1 68.19 127 ALA A O 1
ATOM 1009 N N . ASP A 1 128 ? 11.625 -12.984 -7.418 1 74 128 ASP A N 1
ATOM 1010 C CA . ASP A 1 128 ? 11.602 -12.281 -8.695 1 74 128 ASP A CA 1
ATOM 1011 C C . ASP A 1 128 ? 10.484 -12.805 -9.594 1 74 128 ASP A C 1
ATOM 1013 O O . ASP A 1 128 ? 10.57 -13.914 -10.109 1 74 128 ASP A O 1
ATOM 1017 N N . MET A 1 129 ? 9.531 -11.93 -9.773 1 68.81 129 MET A N 1
ATOM 1018 C CA . MET A 1 129 ? 8.367 -12.359 -10.547 1 68.81 129 MET A CA 1
ATOM 1019 C C . MET A 1 129 ? 8.773 -12.766 -11.961 1 68.81 129 MET A C 1
ATOM 1021 O O . MET A 1 129 ? 8.234 -13.719 -12.516 1 68.81 129 MET A O 1
ATOM 1025 N N . LYS A 1 130 ? 9.68 -12.086 -12.508 1 78.5 130 LYS A N 1
ATOM 1026 C CA . LYS A 1 130 ? 10.141 -12.422 -13.852 1 78.5 130 LYS A CA 1
ATOM 1027 C C . LYS A 1 130 ? 10.836 -13.781 -13.867 1 78.5 130 LYS A C 1
ATOM 1029 O O . LYS A 1 130 ? 10.648 -14.562 -14.805 1 78.5 130 LYS A O 1
ATOM 1034 N N . SER A 1 131 ? 11.586 -13.969 -12.82 1 85.31 131 SER A N 1
ATOM 1035 C CA . SER A 1 131 ? 12.273 -15.25 -12.695 1 85.31 131 SER A CA 1
ATOM 1036 C C . SER A 1 131 ? 11.281 -16.406 -12.586 1 85.31 131 SER A C 1
ATOM 1038 O O . SER A 1 131 ? 11.438 -17.438 -13.25 1 85.31 131 SER A O 1
ATOM 1040 N N . SER A 1 132 ? 10.297 -16.188 -11.773 1 77.31 132 SER A N 1
ATOM 1041 C CA . SER A 1 132 ? 9.266 -17.219 -11.617 1 77.31 132 SER A CA 1
ATOM 1042 C C . SER A 1 132 ? 8.555 -17.484 -12.945 1 77.31 132 SER A C 1
ATOM 1044 O O . SER A 1 132 ? 8.297 -18.641 -13.281 1 77.31 132 SER A O 1
ATOM 1046 N N . ASN A 1 133 ? 8.312 -16.422 -13.672 1 79.06 133 ASN A N 1
ATOM 1047 C CA . ASN A 1 133 ? 7.648 -16.562 -14.961 1 79.06 133 ASN A CA 1
ATOM 1048 C C . ASN A 1 133 ? 8.516 -17.312 -15.961 1 79.06 133 ASN A C 1
ATOM 1050 O O . ASN A 1 133 ? 8.023 -18.188 -16.688 1 79.06 133 ASN A O 1
ATOM 1054 N N . VAL A 1 134 ? 9.727 -16.953 -15.969 1 88.19 134 VAL A N 1
ATOM 1055 C CA . VAL A 1 134 ? 10.656 -17.625 -16.875 1 88.19 134 VAL A CA 1
ATOM 1056 C C . VAL A 1 134 ? 10.742 -19.109 -16.531 1 88.19 134 VAL A C 1
ATOM 1058 O O . VAL A 1 134 ? 10.773 -19.953 -17.422 1 88.19 134 VAL A O 1
ATOM 1061 N N . GLY A 1 135 ? 10.82 -19.344 -15.219 1 88.25 135 GLY A N 1
ATOM 1062 C CA . GLY A 1 135 ? 10.82 -20.75 -14.797 1 88.25 135 GLY A CA 1
ATOM 1063 C C . GLY A 1 135 ? 9.617 -21.516 -15.297 1 88.25 135 GLY A C 1
ATOM 1064 O O . GLY A 1 135 ? 9.75 -22.656 -15.734 1 88.25 135 GLY A O 1
ATOM 1065 N N . ASN A 1 136 ? 8.508 -20.891 -15.242 1 81.94 136 ASN A N 1
ATOM 1066 C CA . ASN A 1 136 ? 7.289 -21.531 -15.719 1 81.94 136 ASN A CA 1
ATOM 1067 C C . ASN A 1 136 ? 7.328 -21.766 -17.234 1 81.94 136 ASN A C 1
ATOM 1069 O O . ASN A 1 136 ? 6.895 -22.812 -17.703 1 81.94 136 ASN A O 1
ATOM 1073 N N . ILE A 1 137 ? 7.805 -20.797 -17.922 1 86.44 137 ILE A N 1
ATOM 1074 C CA . ILE A 1 137 ? 7.918 -20.906 -19.359 1 86.44 137 ILE A CA 1
ATOM 1075 C C . ILE A 1 137 ? 8.836 -22.078 -19.719 1 86.44 137 ILE A C 1
ATOM 1077 O O . ILE A 1 137 ? 8.477 -22.922 -20.547 1 86.44 137 ILE A O 1
ATOM 1081 N N . LEU A 1 138 ? 9.93 -22.109 -19.031 1 91.69 138 LEU A N 1
ATOM 1082 C CA . LEU A 1 138 ? 10.891 -23.188 -19.281 1 91.69 138 LEU A CA 1
ATOM 1083 C C . LEU A 1 138 ? 10.297 -24.547 -18.922 1 91.69 138 LEU A C 1
ATOM 1085 O O . LEU A 1 138 ? 10.453 -25.516 -19.672 1 91.69 138 LEU A O 1
ATOM 1089 N N . SER A 1 139 ? 9.672 -24.562 -17.797 1 89.75 139 SER A N 1
ATOM 1090 C CA . SER A 1 139 ? 9.031 -25.797 -17.359 1 89.75 139 SER A CA 1
ATOM 1091 C C . SER A 1 139 ? 7.996 -26.266 -18.391 1 89.75 139 SER A C 1
ATOM 1093 O O . SER A 1 139 ? 7.922 -27.453 -18.703 1 89.75 139 SER A O 1
ATOM 1095 N N . ASN A 1 140 ? 7.242 -25.359 -18.844 1 85.81 140 ASN A N 1
ATOM 1096 C CA . ASN A 1 140 ? 6.23 -25.688 -19.844 1 85.81 140 ASN A CA 1
ATOM 1097 C C . ASN A 1 140 ? 6.867 -26.203 -21.141 1 85.81 140 ASN A C 1
ATOM 1099 O O . ASN A 1 140 ? 6.363 -27.141 -21.75 1 85.81 140 ASN A O 1
ATOM 1103 N N . MET A 1 141 ? 7.879 -25.578 -21.547 1 89.25 141 MET A N 1
ATOM 1104 C CA . MET A 1 141 ? 8.594 -26.016 -22.734 1 89.25 141 MET A CA 1
ATOM 1105 C C . MET A 1 141 ? 9.125 -27.438 -22.578 1 89.25 141 MET A C 1
ATOM 1107 O O . MET A 1 141 ? 8.977 -28.266 -23.484 1 89.25 141 MET A O 1
ATOM 1111 N N . ILE A 1 142 ? 9.695 -27.734 -21.469 1 91.69 142 ILE A N 1
ATOM 1112 C CA . ILE A 1 142 ? 10.273 -29.047 -21.219 1 91.69 142 ILE A CA 1
ATOM 1113 C C . ILE A 1 142 ? 9.164 -30.094 -21.094 1 91.69 142 ILE A C 1
ATOM 1115 O O . ILE A 1 142 ? 9.32 -31.219 -21.562 1 91.69 142 ILE A O 1
ATOM 1119 N N . ASN A 1 143 ? 8.117 -29.688 -20.438 1 87.06 143 ASN A N 1
ATOM 1120 C CA . ASN A 1 143 ? 6.98 -30.594 -20.344 1 87.06 143 ASN A CA 1
ATOM 1121 C C . ASN A 1 143 ? 6.43 -30.953 -21.719 1 87.06 143 ASN A C 1
ATOM 1123 O O . ASN A 1 143 ? 6.074 -32.094 -21.969 1 87.06 143 ASN A O 1
ATOM 1127 N N . GLU A 1 144 ? 6.348 -29.969 -22.531 1 86.12 144 GLU A N 1
ATOM 1128 C CA . GLU A 1 144 ? 5.895 -30.234 -23.906 1 86.12 144 GLU A CA 1
ATOM 1129 C C . GLU A 1 144 ? 6.867 -31.141 -24.641 1 86.12 144 GLU A C 1
ATOM 1131 O O . GLU A 1 144 ? 6.445 -32.031 -25.406 1 86.12 144 GLU A O 1
ATOM 1136 N N . PHE A 1 145 ? 8.125 -30.938 -24.438 1 89.5 145 PHE A N 1
ATOM 1137 C CA . PHE A 1 145 ? 9.164 -31.797 -25.016 1 89.5 145 PHE A CA 1
ATOM 1138 C C . PHE A 1 145 ? 9.016 -33.219 -24.516 1 89.5 145 PHE A C 1
ATOM 1140 O O . PHE A 1 145 ? 9.078 -34.156 -25.297 1 89.5 145 PHE A O 1
ATOM 1147 N N . SER A 1 146 ? 8.836 -33.312 -23.234 1 89.38 146 SER A N 1
ATOM 1148 C CA . SER A 1 146 ? 8.656 -34.625 -22.625 1 89.38 146 SER A CA 1
ATOM 1149 C C . SER A 1 146 ? 7.441 -35.344 -23.203 1 89.38 146 SER A C 1
ATOM 1151 O O . SER A 1 146 ? 7.504 -36.562 -23.469 1 89.38 146 SER A O 1
ATOM 1153 N N . LYS A 1 147 ? 6.422 -34.594 -23.391 1 84.75 147 LYS A N 1
ATOM 1154 C CA . LYS A 1 147 ? 5.207 -35.188 -23.969 1 84.75 147 LYS A CA 1
ATOM 1155 C C . LYS A 1 147 ? 5.457 -35.688 -25.391 1 84.75 147 LYS A C 1
ATOM 1157 O O . LYS A 1 147 ? 4.93 -36.719 -25.781 1 84.75 147 LYS A O 1
ATOM 1162 N N . GLN A 1 148 ? 6.215 -35 -26.109 1 87.5 148 GLN A N 1
ATOM 1163 C CA . GLN A 1 148 ? 6.531 -35.375 -27.484 1 87.5 148 GLN A CA 1
ATOM 1164 C C . GLN A 1 148 ? 7.344 -36.688 -27.5 1 87.5 148 GLN A C 1
ATOM 1166 O O . GLN A 1 148 ? 7.141 -37.531 -28.375 1 87.5 148 GLN A O 1
ATOM 1171 N N . ILE A 1 149 ? 8.242 -36.812 -26.594 1 89 149 ILE A N 1
ATOM 1172 C CA . ILE A 1 149 ? 9.055 -38 -26.5 1 89 149 ILE A CA 1
ATOM 1173 C C . ILE A 1 149 ? 8.172 -39.188 -26.156 1 89 149 ILE A C 1
ATOM 1175 O O . ILE A 1 149 ? 8.328 -40.281 -26.75 1 89 149 ILE A O 1
ATOM 1179 N N . VAL A 1 150 ? 7.32 -38.969 -25.203 1 87.44 150 VAL A N 1
ATOM 1180 C CA . VAL A 1 150 ? 6.422 -40.062 -24.797 1 87.44 150 VAL A CA 1
ATOM 1181 C C . VAL A 1 150 ? 5.57 -40.5 -25.984 1 87.44 150 VAL A C 1
ATOM 1183 O O . VAL A 1 150 ? 5.383 -41.688 -26.219 1 87.44 150 VAL A O 1
ATOM 1186 N N . LYS A 1 151 ? 5.109 -39.531 -26.734 1 86.56 151 LYS A N 1
ATOM 1187 C CA . LYS A 1 151 ? 4.305 -39.844 -27.906 1 86.56 151 LYS A CA 1
ATOM 1188 C C . LYS A 1 151 ? 5.098 -40.688 -28.922 1 86.56 151 LYS A C 1
ATOM 1190 O O . LYS A 1 151 ? 4.586 -41.656 -29.453 1 86.56 151 LYS A O 1
ATOM 1195 N N . GLN A 1 152 ? 6.297 -40.344 -29.141 1 87.62 152 GLN A N 1
ATOM 1196 C CA . GLN A 1 152 ? 7.152 -41.031 -30.094 1 87.62 152 GLN A CA 1
ATOM 1197 C C . GLN A 1 152 ? 7.43 -42.469 -29.609 1 87.62 152 GLN A C 1
ATOM 1199 O O . GLN A 1 152 ? 7.43 -43.406 -30.406 1 87.62 152 GLN A O 1
ATOM 1204 N N . ARG A 1 153 ? 7.676 -42.594 -28.312 1 86.44 153 ARG A N 1
ATOM 1205 C CA . ARG A 1 153 ? 7.93 -43.906 -27.734 1 86.44 153 ARG A CA 1
ATOM 1206 C C . ARG A 1 153 ? 6.711 -44.844 -27.891 1 86.44 153 ARG A C 1
ATOM 1208 O O . ARG A 1 153 ? 6.852 -46.031 -28.172 1 86.44 153 ARG A O 1
ATOM 1215 N N . LEU A 1 154 ? 5.648 -44.281 -27.703 1 85.25 154 LEU A N 1
ATOM 1216 C CA . LEU A 1 154 ? 4.41 -45.062 -27.781 1 85.25 154 LEU A CA 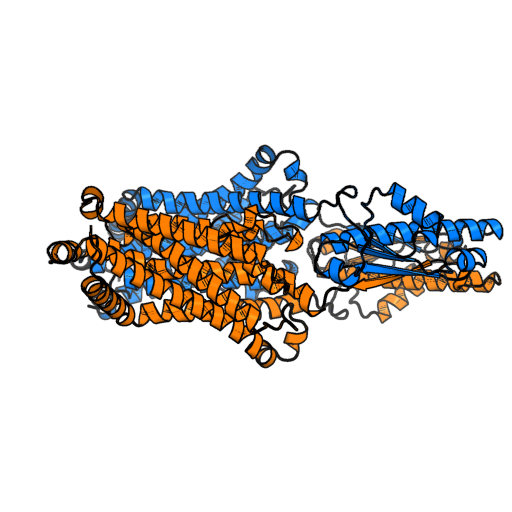1
ATOM 1217 C C . LEU A 1 154 ? 4.121 -45.5 -29.219 1 85.25 154 LEU A C 1
ATOM 1219 O O . LEU A 1 154 ? 3.705 -46.625 -29.469 1 85.25 154 LEU A O 1
ATOM 1223 N N . ILE A 1 155 ? 4.375 -44.625 -30.094 1 87.44 155 ILE A N 1
ATOM 1224 C CA . ILE A 1 155 ? 4.172 -44.938 -31.5 1 87.44 155 ILE A CA 1
ATOM 1225 C C . ILE A 1 155 ? 5.102 -46.062 -31.922 1 87.44 155 ILE A C 1
ATOM 1227 O O . ILE A 1 155 ? 4.688 -47 -32.625 1 87.44 155 ILE A O 1
ATOM 1231 N N . GLN A 1 156 ? 6.266 -46 -31.484 1 86.44 156 GLN A N 1
ATOM 1232 C CA . GLN A 1 156 ? 7.25 -47.031 -31.812 1 86.44 156 GLN A CA 1
ATOM 1233 C C . GLN A 1 156 ? 6.828 -48.375 -31.25 1 86.44 156 GLN A C 1
ATOM 1235 O O . GLN A 1 156 ? 7.16 -49.438 -31.828 1 86.44 156 GLN A O 1
ATOM 1240 N N . LYS A 1 157 ? 6.133 -48.344 -30.172 1 85.31 157 LYS A N 1
ATOM 1241 C CA . LYS A 1 157 ? 5.684 -49.594 -29.547 1 85.31 157 LYS A CA 1
ATOM 1242 C C . LYS A 1 157 ? 4.266 -49.938 -29.984 1 85.31 157 LYS A C 1
ATOM 1244 O O . LYS A 1 157 ? 3.619 -50.812 -29.391 1 85.31 157 LYS A O 1
ATOM 1249 N N . ASN A 1 158 ? 3.732 -49.188 -31.016 1 85.19 158 ASN A N 1
ATOM 1250 C CA . ASN A 1 158 ? 2.432 -49.406 -31.625 1 85.19 158 ASN A CA 1
ATOM 1251 C C . ASN A 1 158 ? 1.292 -49.188 -30.641 1 85.19 158 ASN A C 1
ATOM 1253 O O . ASN A 1 158 ? 0.349 -49.969 -30.594 1 85.19 158 ASN A O 1
ATOM 1257 N N . LEU A 1 159 ? 1.568 -48.312 -29.766 1 84 159 LEU A N 1
ATOM 1258 C CA . LEU A 1 159 ? 0.531 -47.906 -28.812 1 84 159 LEU A CA 1
ATOM 1259 C C . LEU A 1 159 ? -0.043 -46.531 -29.156 1 84 159 LEU A C 1
ATOM 1261 O O . LEU A 1 159 ? 0.661 -45.688 -29.688 1 84 159 LEU A O 1
ATOM 1265 N N . ASP A 1 160 ? -1.286 -46.312 -28.906 1 82 160 ASP A N 1
ATOM 1266 C CA . ASP A 1 160 ? -1.938 -45 -29.109 1 82 160 ASP A CA 1
ATOM 1267 C C . ASP A 1 160 ? -1.443 -44 -28.078 1 82 160 ASP A C 1
ATOM 1269 O O . ASP A 1 160 ? -1.526 -44.219 -26.875 1 82 160 ASP A O 1
ATOM 1273 N N . PRO A 1 161 ? -0.912 -42.906 -28.516 1 82.19 161 PRO A N 1
ATOM 1274 C CA . PRO A 1 161 ? -0.362 -41.906 -27.625 1 82.19 161 PRO A CA 1
ATOM 1275 C C . PRO A 1 161 ? -1.417 -41.281 -26.703 1 82.19 161 PRO A C 1
ATOM 1277 O O . PRO A 1 161 ? -1.077 -40.719 -25.656 1 82.19 161 PRO A O 1
ATOM 1280 N N . SER A 1 162 ? -2.58 -41.469 -27.047 1 77.31 162 SER A N 1
ATOM 1281 C CA . SER A 1 162 ? -3.646 -40.906 -26.219 1 77.31 162 SER A CA 1
ATOM 1282 C C . SER A 1 162 ? -3.74 -41.625 -24.875 1 77.31 162 SER A C 1
ATOM 1284 O O . SER A 1 162 ? -4.363 -41.094 -23.938 1 77.31 162 SER A O 1
ATOM 1286 N N . ILE A 1 163 ? -3.018 -42.75 -24.781 1 78.62 163 ILE A N 1
ATOM 1287 C CA . ILE A 1 163 ? -3.082 -43.562 -23.594 1 78.62 163 ILE A CA 1
ATOM 1288 C C . ILE A 1 163 ? -2.43 -42.844 -22.422 1 78.62 163 ILE A C 1
ATOM 1290 O O . ILE A 1 163 ? -2.727 -43.125 -21.25 1 78.62 163 ILE A O 1
ATOM 1294 N N . ILE A 1 164 ? -1.599 -41.781 -22.688 1 78.62 164 ILE A N 1
ATOM 1295 C CA . ILE A 1 164 ? -0.812 -41.156 -21.641 1 78.62 164 ILE A CA 1
ATOM 1296 C C . ILE A 1 164 ? -1.541 -39.906 -21.125 1 78.62 164 ILE A C 1
ATOM 1298 O O . ILE A 1 164 ? -1.097 -39.281 -20.156 1 78.62 164 ILE A O 1
ATOM 1302 N N . GLU A 1 165 ? -2.484 -39.531 -21.703 1 81.62 165 GLU A N 1
ATOM 1303 C CA . GLU A 1 165 ? -3.293 -38.406 -21.219 1 81.62 165 GLU A CA 1
ATOM 1304 C C . GLU A 1 165 ? -4.738 -38.844 -20.984 1 81.62 165 GLU A C 1
ATOM 1306 O O . GLU A 1 165 ? -5.656 -38.344 -21.625 1 81.62 165 GLU A O 1
ATOM 1311 N N . PRO A 1 166 ? -4.777 -39.812 -20.016 1 83.38 166 PRO A N 1
ATOM 1312 C CA . PRO A 1 166 ? -6.137 -40.312 -19.797 1 83.38 166 PRO A CA 1
ATOM 1313 C C . PRO A 1 166 ? -7.098 -39.219 -19.328 1 83.38 166 PRO A C 1
ATOM 1315 O O . PRO A 1 166 ? -8.266 -39.219 -19.703 1 83.38 166 PRO A O 1
ATOM 1318 N N . VAL A 1 167 ? -6.539 -38.281 -18.438 1 86.94 167 VAL A N 1
ATOM 1319 C CA . VAL A 1 167 ? -7.391 -37.219 -17.906 1 86.94 167 VAL A CA 1
ATOM 1320 C C . VAL A 1 167 ? -6.793 -35.844 -18.25 1 86.94 167 VAL A C 1
ATOM 1322 O O . VAL A 1 167 ? -5.637 -35.562 -17.922 1 86.94 167 VAL A O 1
ATOM 1325 N N . VAL A 1 168 ? -7.418 -35.094 -18.984 1 83.81 168 VAL A N 1
ATOM 1326 C CA . VAL A 1 168 ? -7.008 -33.75 -19.312 1 83.81 168 VAL A CA 1
ATOM 1327 C C . VAL A 1 168 ? -7.824 -32.75 -18.516 1 83.81 168 VAL A C 1
ATOM 1329 O O . VAL A 1 168 ? -9.055 -32.812 -18.469 1 83.81 168 VAL A O 1
ATOM 1332 N N . ILE A 1 169 ? -7.059 -31.875 -17.797 1 85.56 169 ILE A N 1
ATOM 1333 C CA . ILE A 1 169 ? -7.703 -30.875 -16.953 1 85.56 169 ILE A CA 1
ATOM 1334 C C . ILE A 1 169 ? -7.875 -29.578 -17.75 1 85.56 169 ILE A C 1
ATOM 1336 O O . ILE A 1 169 ? -6.906 -29.047 -18.297 1 85.56 169 ILE A O 1
ATOM 1340 N N . ASN A 1 170 ? -9 -29.172 -17.938 1 82.94 170 ASN A N 1
ATOM 1341 C CA . ASN A 1 170 ? -9.289 -27.859 -18.484 1 82.94 170 ASN A CA 1
ATOM 1342 C C . ASN A 1 170 ? -9.617 -26.859 -17.375 1 82.94 170 ASN A C 1
ATOM 1344 O O . ASN A 1 170 ? -10.734 -26.844 -16.859 1 82.94 170 ASN A O 1
ATOM 1348 N N . LYS A 1 171 ? -8.594 -26.078 -17.031 1 85.5 171 LYS A N 1
ATOM 1349 C CA . LYS A 1 171 ? -8.797 -25.062 -16.016 1 85.5 171 LYS A CA 1
ATOM 1350 C C . LYS A 1 171 ? -9.375 -23.781 -16.625 1 85.5 171 LYS A C 1
ATOM 1352 O O . LYS A 1 171 ? -8.875 -23.297 -17.641 1 85.5 171 LYS A O 1
ATOM 1357 N N . GLU A 1 172 ? -10.438 -23.391 -16.078 1 80.25 172 GLU A N 1
ATOM 1358 C CA . GLU A 1 172 ? -11.07 -22.156 -16.547 1 80.25 172 GLU A CA 1
ATOM 1359 C C . GLU A 1 172 ? -11.195 -21.125 -15.438 1 80.25 172 GLU A C 1
ATOM 1361 O O . GLU A 1 172 ? -11.695 -21.438 -14.352 1 80.25 172 GLU A O 1
ATOM 1366 N N . ASN A 1 173 ? -10.633 -20 -15.664 1 76.31 173 ASN A N 1
ATOM 1367 C CA . ASN A 1 173 ? -10.797 -18.859 -14.758 1 76.31 173 ASN A CA 1
ATOM 1368 C C . ASN A 1 173 ? -12.117 -18.125 -15.016 1 76.31 173 ASN A C 1
ATOM 1370 O O . ASN A 1 173 ? -12.352 -17.625 -16.109 1 76.31 173 ASN A O 1
ATOM 1374 N N . VAL A 1 174 ? -12.82 -18.219 -14.008 1 77.31 174 VAL A N 1
ATOM 1375 C CA . VAL A 1 174 ? -14.133 -17.609 -14.227 1 77.31 174 VAL A CA 1
ATOM 1376 C C . VAL A 1 174 ? -14.109 -16.141 -13.797 1 77.31 174 VAL A C 1
ATOM 1378 O O . VAL A 1 174 ? -15.109 -15.445 -13.914 1 77.31 174 VAL A O 1
ATOM 1381 N N . ALA A 1 175 ? -12.906 -15.82 -13.273 1 68.88 175 ALA A N 1
ATOM 1382 C CA . ALA A 1 175 ? -12.82 -14.414 -12.891 1 68.88 175 ALA A CA 1
ATOM 1383 C C . ALA A 1 175 ? -12.844 -13.508 -14.117 1 68.88 175 ALA A C 1
ATOM 1385 O O . ALA A 1 175 ? -12.133 -13.75 -15.094 1 68.88 175 ALA A O 1
ATOM 1386 N N . PRO A 1 176 ? -13.734 -12.664 -14.188 1 60.06 176 PRO A N 1
ATOM 1387 C CA . PRO A 1 176 ? -13.664 -11.742 -15.328 1 60.06 176 PRO A CA 1
ATOM 1388 C C . PRO A 1 176 ? -12.297 -11.078 -15.461 1 60.06 176 PRO A C 1
ATOM 1390 O O . PRO A 1 176 ? -11.633 -10.805 -14.461 1 60.06 176 PRO A O 1
ATOM 1393 N N . PRO A 1 177 ? -11.586 -11.258 -16.672 1 54.22 177 PRO A N 1
ATOM 1394 C CA . PRO A 1 177 ? -10.297 -10.594 -16.844 1 54.22 177 PRO A CA 1
ATOM 1395 C C . PRO A 1 177 ? -10.203 -9.266 -16.094 1 54.22 177 PRO A C 1
ATOM 1397 O O . PRO A 1 177 ? -9.148 -8.922 -15.562 1 54.22 177 PRO A O 1
ATOM 1400 N N . LYS A 1 178 ? -11.391 -8.68 -16.109 1 49.5 178 LYS A N 1
ATOM 1401 C CA . LYS A 1 178 ? -11.555 -7.387 -15.461 1 49.5 178 LYS A CA 1
ATOM 1402 C C . LYS A 1 178 ? -11.297 -7.492 -13.961 1 49.5 178 LYS A C 1
ATOM 1404 O O . LYS A 1 178 ? -10.93 -6.508 -13.32 1 49.5 178 LYS A O 1
ATOM 1409 N N . LYS A 1 179 ? -11.297 -8.766 -13.484 1 50.41 179 LYS A N 1
ATOM 1410 C CA . LYS A 1 179 ? -11.367 -8.82 -12.023 1 50.41 179 LYS A CA 1
ATOM 1411 C C . LYS A 1 179 ? -10.008 -9.133 -11.414 1 50.41 179 LYS A C 1
ATOM 1413 O O . LYS A 1 179 ? -9.82 -9.016 -10.203 1 50.41 179 LYS A O 1
ATOM 1418 N N . GLN A 1 180 ? -8.984 -9.711 -12.156 1 53.22 180 GLN A N 1
ATOM 1419 C CA . GLN A 1 180 ? -7.695 -9.773 -11.484 1 53.22 180 GLN A CA 1
ATOM 1420 C C . GLN A 1 180 ? -7.289 -8.406 -10.945 1 53.22 180 GLN A C 1
ATOM 1422 O O . GLN A 1 180 ? -6.715 -8.312 -9.852 1 53.22 180 GLN A O 1
ATOM 1427 N N . SER A 1 181 ? -7.809 -7.461 -11.727 1 59.12 181 SER A N 1
ATOM 1428 C CA . SER A 1 181 ? -7.59 -6.066 -11.352 1 59.12 181 SER A CA 1
ATOM 1429 C C . SER A 1 181 ? -8.477 -5.664 -10.18 1 59.12 181 SER A C 1
ATOM 1431 O O . SER A 1 181 ? -8.188 -4.688 -9.484 1 59.12 181 SER A O 1
ATOM 1433 N N . ALA A 1 182 ? -9.359 -6.574 -9.953 1 64.25 182 ALA A N 1
ATOM 1434 C CA . ALA A 1 182 ? -10.352 -6.188 -8.945 1 64.25 182 ALA A CA 1
ATOM 1435 C C . ALA A 1 182 ? -9.758 -6.246 -7.543 1 64.25 182 ALA A C 1
ATOM 1437 O O . ALA A 1 182 ? -10.07 -5.402 -6.695 1 64.25 182 ALA A O 1
ATOM 1438 N N . THR A 1 183 ? -8.836 -7.141 -7.43 1 69.31 183 THR A N 1
ATOM 1439 C CA . THR A 1 183 ? -8.289 -7.301 -6.086 1 69.31 183 THR A CA 1
ATOM 1440 C C . THR A 1 183 ? -7.512 -6.059 -5.668 1 69.31 183 THR A C 1
ATOM 1442 O O . THR A 1 183 ? -7.695 -5.547 -4.559 1 69.31 183 THR A O 1
ATOM 1445 N N . ILE A 1 184 ? -6.766 -5.559 -6.578 1 73.62 184 ILE A N 1
ATOM 1446 C CA . ILE A 1 184 ? -5.969 -4.383 -6.242 1 73.62 184 ILE A CA 1
ATOM 1447 C C . ILE A 1 184 ? -6.875 -3.16 -6.133 1 73.62 184 ILE A C 1
ATOM 1449 O O . ILE A 1 184 ? -6.703 -2.332 -5.234 1 73.62 184 ILE A O 1
ATOM 1453 N N . LEU A 1 185 ? -7.852 -3.141 -6.984 1 81.94 185 LEU A N 1
ATOM 1454 C CA . LEU A 1 185 ? -8.789 -2.025 -6.957 1 81.94 185 LEU A CA 1
ATOM 1455 C C . LEU A 1 185 ? -9.648 -2.062 -5.695 1 81.94 185 LEU A C 1
ATOM 1457 O O . LEU A 1 185 ? -9.961 -1.016 -5.125 1 81.94 185 LEU A O 1
ATOM 1461 N N . ALA A 1 186 ? -9.93 -3.273 -5.324 1 84.75 186 ALA A N 1
ATOM 1462 C CA . ALA A 1 186 ? -10.773 -3.453 -4.145 1 84.75 186 ALA A CA 1
ATOM 1463 C C . ALA A 1 186 ? -10.023 -3.078 -2.869 1 84.75 186 ALA A C 1
ATOM 1465 O O . ALA A 1 186 ? -10.625 -2.949 -1.801 1 84.75 186 ALA A O 1
ATOM 1466 N N . PHE A 1 187 ? -8.766 -2.939 -3.047 1 82.56 187 PHE A N 1
ATOM 1467 C CA . PHE A 1 187 ? -7.961 -2.471 -1.924 1 82.56 187 PHE A CA 1
ATOM 1468 C C . PHE A 1 187 ? -7.707 -0.972 -2.029 1 82.56 187 PHE A C 1
ATOM 1470 O O . PHE A 1 187 ? -7.949 -0.228 -1.076 1 82.56 187 PHE A O 1
ATOM 1477 N N . LEU A 1 188 ? -7.289 -0.48 -3.152 1 84.19 188 LEU A N 1
ATOM 1478 C CA . LEU A 1 188 ? -6.812 0.887 -3.34 1 84.19 188 LEU A CA 1
ATOM 1479 C C . LEU A 1 188 ? -7.973 1.878 -3.273 1 84.19 188 LEU A C 1
ATOM 1481 O O . LEU A 1 188 ? -7.863 2.922 -2.625 1 84.19 188 LEU A O 1
ATOM 1485 N N . ILE A 1 189 ? -9.062 1.554 -3.883 1 89 189 ILE A N 1
ATOM 1486 C CA . ILE A 1 189 ? -10.164 2.504 -3.994 1 89 189 ILE A CA 1
ATOM 1487 C C . ILE A 1 189 ? -10.773 2.752 -2.615 1 89 189 ILE A C 1
ATOM 1489 O O . ILE A 1 189 ? -10.867 3.896 -2.168 1 89 189 ILE A O 1
ATOM 1493 N N . PRO A 1 190 ? -11.117 1.678 -1.914 1 92.31 190 PRO A N 1
ATOM 1494 C CA . PRO A 1 190 ? -11.656 1.92 -0.573 1 92.31 190 PRO A CA 1
ATOM 1495 C C . PRO A 1 190 ? -10.656 2.627 0.343 1 92.31 190 PRO A C 1
ATOM 1497 O O . PRO A 1 190 ? -11.039 3.492 1.131 1 92.31 190 PRO A O 1
ATOM 1500 N N . MET A 1 191 ? -9.438 2.266 0.24 1 89.38 191 MET A N 1
ATOM 1501 C CA . MET A 1 191 ? -8.414 2.854 1.103 1 89.38 191 MET A CA 1
ATOM 1502 C C . MET A 1 191 ? -8.336 4.363 0.905 1 89.38 191 MET A C 1
ATOM 1504 O O . MET A 1 191 ? -8.469 5.125 1.862 1 89.38 191 MET A O 1
ATOM 1508 N N . PHE A 1 192 ? -8.258 4.789 -0.31 1 90.06 192 PHE A N 1
ATOM 1509 C CA . PHE A 1 192 ? -7.988 6.199 -0.562 1 90.06 192 PHE A CA 1
ATOM 1510 C C . PHE A 1 192 ? -9.273 7.016 -0.497 1 90.06 192 PHE A C 1
ATOM 1512 O O . PHE A 1 192 ? -9.266 8.164 -0.057 1 90.06 192 PHE A O 1
ATOM 1519 N N . LEU A 1 193 ? -10.352 6.406 -0.945 1 93.81 193 LEU A N 1
ATOM 1520 C CA . LEU A 1 193 ? -11.625 7.113 -0.856 1 93.81 193 LEU A CA 1
ATOM 1521 C C . LEU A 1 193 ? -11.992 7.387 0.598 1 93.81 193 LEU A C 1
ATOM 1523 O O . LEU A 1 193 ? -12.398 8.5 0.942 1 93.81 193 LEU A O 1
ATOM 1527 N N . THR A 1 194 ? -11.852 6.383 1.38 1 94 194 THR A N 1
ATOM 1528 C CA . THR A 1 194 ? -12.188 6.547 2.789 1 94 194 THR A CA 1
ATOM 1529 C C . THR A 1 194 ? -11.195 7.477 3.477 1 94 194 THR A C 1
ATOM 1531 O O . THR A 1 194 ? -11.562 8.242 4.367 1 94 194 THR A O 1
ATOM 1534 N N . LEU A 1 195 ? -9.961 7.402 3.115 1 92.94 195 LEU A N 1
ATOM 1535 C CA . LEU A 1 195 ? -8.938 8.266 3.688 1 92.94 195 LEU A CA 1
ATOM 1536 C C . LEU A 1 195 ? -9.266 9.734 3.457 1 92.94 195 LEU A C 1
ATOM 1538 O O . LEU A 1 195 ? -9.25 10.531 4.395 1 92.94 195 LEU A O 1
ATOM 1542 N N . TRP A 1 196 ? -9.617 10.078 2.285 1 93.38 196 TRP A N 1
ATOM 1543 C CA . TRP A 1 196 ? -9.898 11.469 1.944 1 93.38 196 TRP A CA 1
ATOM 1544 C C . TRP A 1 196 ? -11.227 11.922 2.537 1 93.38 196 TRP A C 1
ATOM 1546 O O . TRP A 1 196 ? -11.367 13.078 2.949 1 93.38 196 TRP A O 1
ATOM 1556 N N . ALA A 1 197 ? -12.125 11.023 2.531 1 94.25 197 ALA A N 1
ATOM 1557 C CA . ALA A 1 197 ? -13.406 11.359 3.143 1 94.25 197 ALA A CA 1
ATOM 1558 C C . ALA A 1 197 ? -13.25 11.594 4.645 1 94.25 197 ALA A C 1
ATOM 1560 O O . ALA A 1 197 ? -13.906 12.469 5.211 1 94.25 197 ALA A O 1
ATOM 1561 N N . ALA A 1 198 ? -12.414 10.828 5.219 1 93.94 198 ALA A N 1
ATOM 1562 C CA . ALA A 1 198 ? -12.258 10.883 6.672 1 93.94 198 ALA A CA 1
ATOM 1563 C C . ALA A 1 198 ? -11.359 12.039 7.082 1 93.94 198 ALA A C 1
ATOM 1565 O O . ALA A 1 198 ? -11.625 12.727 8.07 1 93.94 198 ALA A O 1
ATOM 1566 N N . LEU A 1 199 ? -10.328 12.336 6.309 1 92.38 199 LEU A N 1
ATOM 1567 C CA . LEU A 1 199 ? -9.312 13.273 6.754 1 92.38 199 LEU A CA 1
ATOM 1568 C C . LEU A 1 199 ? -9.445 14.609 6.02 1 92.38 199 LEU A C 1
ATOM 1570 O O . LEU A 1 199 ? -8.797 15.594 6.387 1 92.38 199 LEU A O 1
ATOM 1574 N N . GLY A 1 200 ? -10.273 14.656 5.051 1 90.75 200 GLY A N 1
ATOM 1575 C CA . GLY A 1 200 ? -10.391 15.836 4.211 1 90.75 200 GLY A CA 1
ATOM 1576 C C . GLY A 1 200 ? -10.812 17.078 4.98 1 90.75 200 GLY A C 1
ATOM 1577 O O . GLY A 1 200 ? -10.523 18.203 4.566 1 90.75 200 GLY A O 1
ATOM 1578 N N . GLY A 1 201 ? -11.461 16.938 6.109 1 91.88 201 GLY A N 1
ATOM 1579 C CA . GLY A 1 201 ? -11.938 18.078 6.883 1 91.88 201 GLY A CA 1
ATOM 1580 C C . GLY A 1 201 ? -11.039 18.406 8.062 1 91.88 201 GLY A C 1
ATOM 1581 O O . GLY A 1 201 ? -11.352 19.297 8.852 1 91.88 201 GLY A O 1
ATOM 1582 N N . MET A 1 202 ? -9.969 17.797 8.109 1 91.62 202 MET A N 1
ATOM 1583 C CA . MET A 1 202 ? -9.117 17.938 9.289 1 91.62 202 MET A CA 1
ATOM 1584 C C . MET A 1 202 ? -8.586 19.344 9.422 1 91.62 202 MET A C 1
ATOM 1586 O O . MET A 1 202 ? -8.625 19.938 10.5 1 91.62 202 MET A O 1
ATOM 1590 N N . ASN A 1 203 ? -8.102 19.938 8.352 1 88.69 203 ASN A N 1
ATOM 1591 C CA . ASN A 1 203 ? -7.559 21.281 8.398 1 88.69 203 ASN A CA 1
ATOM 1592 C C . ASN A 1 203 ? -8.641 22.312 8.758 1 88.69 203 ASN A C 1
ATOM 1594 O O . ASN A 1 203 ? -8.383 23.25 9.508 1 88.69 203 ASN A O 1
ATOM 1598 N N . ALA A 1 204 ? -9.758 22.062 8.172 1 91.75 204 ALA A N 1
ATOM 1599 C CA . ALA A 1 204 ? -10.875 22.953 8.484 1 91.75 204 ALA A CA 1
ATOM 1600 C C . ALA A 1 204 ? -11.289 22.812 9.945 1 91.75 204 ALA A C 1
ATOM 1602 O O . ALA A 1 204 ? -11.609 23.812 10.602 1 91.75 204 ALA A O 1
ATOM 1603 N N . ALA A 1 205 ? -11.297 21.625 10.406 1 93.5 205 ALA A N 1
ATOM 1604 C CA . ALA A 1 205 ? -11.664 21.391 11.797 1 93.5 205 ALA A CA 1
ATOM 1605 C C . ALA A 1 205 ? -10.688 22.078 12.75 1 93.5 205 ALA A C 1
ATOM 1607 O O . ALA A 1 205 ? -11.094 22.688 13.734 1 93.5 205 ALA A O 1
ATOM 1608 N N . ILE A 1 206 ? -9.484 21.984 12.453 1 92.38 206 ILE A N 1
ATOM 1609 C CA . ILE A 1 206 ? -8.453 22.594 13.289 1 92.38 206 ILE A CA 1
ATOM 1610 C C . ILE A 1 206 ? -8.586 24.109 13.266 1 92.38 206 ILE A C 1
ATOM 1612 O O . ILE A 1 206 ? -8.539 24.766 14.312 1 92.38 206 ILE A O 1
ATOM 1616 N N . ASP A 1 207 ? -8.812 24.625 12.141 1 90.12 207 ASP A N 1
ATOM 1617 C CA . ASP A 1 207 ? -8.891 26.078 11.984 1 90.12 207 ASP A CA 1
ATOM 1618 C C . ASP A 1 207 ? -10.125 26.641 12.672 1 90.12 207 ASP A C 1
ATOM 1620 O O . ASP A 1 207 ? -10.047 27.641 13.375 1 90.12 207 ASP A O 1
ATOM 1624 N N . ILE A 1 208 ? -11.188 25.984 12.5 1 91.19 208 ILE A N 1
ATOM 1625 C CA . ILE A 1 208 ? -12.484 26.5 12.953 1 91.19 208 ILE A CA 1
ATOM 1626 C C . ILE A 1 208 ? -12.586 26.375 14.469 1 91.19 208 ILE A C 1
ATOM 1628 O O . ILE A 1 208 ? -13.367 27.094 15.102 1 91.19 208 ILE A O 1
ATOM 1632 N N . THR A 1 209 ? -11.781 25.562 15.031 1 90.81 209 THR A N 1
ATOM 1633 C CA . THR A 1 209 ? -11.844 25.391 16.484 1 90.81 209 THR A CA 1
ATOM 1634 C C . THR A 1 209 ? -10.578 25.922 17.141 1 90.81 209 THR A C 1
ATOM 1636 O O . THR A 1 209 ? -10.547 27.062 17.594 1 90.81 209 THR A O 1
ATOM 1639 N N . ALA A 1 210 ? -9.516 25.219 17 1 88.69 210 ALA A N 1
ATOM 1640 C CA . ALA A 1 210 ? -8.258 25.594 17.641 1 88.69 210 ALA A CA 1
ATOM 1641 C C . ALA A 1 210 ? -7.715 26.891 17.047 1 88.69 210 ALA A C 1
ATOM 1643 O O . ALA A 1 210 ? -7.16 27.734 17.766 1 88.69 210 ALA A O 1
ATOM 1644 N N . GLY A 1 211 ? -7.82 27.078 15.805 1 88.5 211 GLY A N 1
ATOM 1645 C CA . GLY A 1 211 ? -7.363 28.297 15.172 1 88.5 211 GLY A CA 1
ATOM 1646 C C . GLY A 1 211 ? -8.102 29.531 15.656 1 88.5 211 GLY A C 1
ATOM 1647 O O . GLY A 1 211 ? -7.492 30.578 15.883 1 88.5 211 GLY A O 1
ATOM 1648 N N . GLU A 1 212 ? -9.359 29.438 15.805 1 88.12 212 GLU A N 1
ATOM 1649 C CA . GLU A 1 212 ? -10.164 30.547 16.312 1 88.12 212 GLU A CA 1
ATOM 1650 C C . GLU A 1 212 ? -9.812 30.859 17.75 1 88.12 212 GLU A C 1
ATOM 1652 O O . GLU A 1 212 ? -9.828 32.031 18.156 1 88.12 212 GLU A O 1
ATOM 1657 N N . LYS A 1 213 ? -9.539 29.859 18.438 1 87.38 213 LYS A N 1
ATOM 1658 C CA . LYS A 1 213 ? -9.102 30.078 19.812 1 87.38 213 LYS A CA 1
ATOM 1659 C C . LYS A 1 213 ? -7.781 30.828 19.859 1 87.38 213 LYS A C 1
ATOM 1661 O O . LYS A 1 213 ? -7.617 31.75 20.672 1 87.38 213 LYS A O 1
ATOM 1666 N N . GLU A 1 214 ? -7.012 30.406 19.078 1 86.62 214 GLU A N 1
ATOM 1667 C CA . GLU A 1 214 ? -5.684 31 19.016 1 86.62 214 GLU A CA 1
ATOM 1668 C C . GLU A 1 214 ? -5.766 32.469 18.594 1 86.62 214 GLU A C 1
ATOM 1670 O O . GLU A 1 214 ? -5.008 33.312 19.094 1 86.62 214 GLU A O 1
ATOM 1675 N N . ARG A 1 215 ? -6.727 32.75 17.719 1 86.5 215 ARG A N 1
ATOM 1676 C CA . ARG A 1 215 ? -6.883 34.125 17.219 1 86.5 215 ARG A CA 1
ATOM 1677 C C . ARG A 1 215 ? -7.773 34.938 18.156 1 86.5 215 ARG A C 1
ATOM 1679 O O . ARG A 1 215 ? -7.898 36.156 17.984 1 86.5 215 ARG A O 1
ATOM 1686 N N . GLY A 1 216 ? -8.391 34.344 19.109 1 83.44 216 GLY A N 1
ATOM 1687 C CA . GLY A 1 216 ? -9.227 35.031 20.078 1 83.44 216 GLY A CA 1
ATOM 1688 C C . GLY A 1 216 ? -10.594 35.406 19.531 1 83.44 216 GLY A C 1
ATOM 1689 O O . GLY A 1 216 ? -11.227 36.344 20.016 1 83.44 216 GLY A O 1
ATOM 1690 N N . THR A 1 217 ? -11 34.812 18.516 1 80.94 217 THR A N 1
ATOM 1691 C CA . THR A 1 217 ? -12.273 35.156 17.891 1 80.94 217 THR A CA 1
ATOM 1692 C C . THR A 1 217 ? -13.406 34.281 18.438 1 80.94 217 THR A C 1
ATOM 1694 O O . THR A 1 217 ? -14.578 34.594 18.203 1 80.94 217 THR A O 1
ATOM 1697 N N . LEU A 1 218 ? -13.031 33.344 19.219 1 79.69 218 LEU A N 1
ATOM 1698 C CA . LEU A 1 218 ? -14.047 32.438 19.781 1 79.69 218 LEU A CA 1
ATOM 1699 C C . LEU A 1 218 ? -14.789 33.156 20.922 1 79.69 218 LEU A C 1
ATOM 1701 O O . LEU A 1 218 ? -16 32.969 21.078 1 79.69 218 LEU A O 1
ATOM 1705 N N . GLU A 1 219 ? -14.102 33.938 21.672 1 76.12 219 GLU A N 1
ATOM 1706 C CA . GLU A 1 219 ? -14.688 34.562 22.844 1 76.12 219 GLU A CA 1
ATOM 1707 C C . GLU A 1 219 ? -15.781 35.562 22.438 1 76.12 219 GLU A C 1
ATOM 1709 O O . GLU A 1 219 ? -16.891 35.531 22.984 1 76.12 219 GLU A O 1
ATOM 1714 N N . PRO A 1 220 ? -15.5 36.375 21.453 1 75.25 220 PRO A N 1
ATOM 1715 C CA . PRO A 1 220 ? -16.578 37.281 21 1 75.25 220 PRO A CA 1
ATOM 1716 C C . PRO A 1 220 ? -17.766 36.531 20.422 1 75.25 220 PRO A C 1
ATOM 1718 O O . PRO A 1 220 ? -18.906 36.938 20.562 1 75.25 220 PRO A O 1
ATOM 1721 N N . LEU A 1 221 ? -17.625 35.406 19.875 1 75.69 221 LEU A N 1
ATOM 1722 C CA . LEU A 1 221 ? -18.688 34.625 19.266 1 75.69 221 LEU A CA 1
ATOM 1723 C C . LEU A 1 221 ? -19.609 34.031 20.344 1 75.69 221 LEU A C 1
ATOM 1725 O O . LEU A 1 221 ? -20.812 33.875 20.125 1 75.69 221 LEU A O 1
ATOM 1729 N N . LEU A 1 222 ? -18.984 33.656 21.469 1 75 222 LEU A N 1
ATOM 1730 C CA . LEU A 1 222 ? -19.734 33.031 22.547 1 75 222 LEU A CA 1
ATOM 1731 C C . LEU A 1 222 ? -20.562 34.062 23.312 1 75 222 LEU A C 1
ATOM 1733 O O . LEU A 1 222 ? -21.484 33.688 24.047 1 75 222 LEU A O 1
ATOM 1737 N N . THR A 1 223 ? -20.203 35.312 23.047 1 73 223 THR A N 1
ATOM 1738 C CA . THR A 1 223 ? -20.953 36.375 23.719 1 73 223 THR A CA 1
ATOM 1739 C C . THR A 1 223 ? -22.141 36.812 22.875 1 73 223 THR A C 1
ATOM 1741 O O . THR A 1 223 ? -22.938 37.625 23.312 1 73 223 THR A O 1
ATOM 1744 N N . THR A 1 224 ? -22.234 36.219 21.75 1 73.31 224 THR A N 1
ATOM 1745 C CA . THR A 1 224 ? -23.359 36.531 20.906 1 73.31 224 THR A CA 1
ATOM 1746 C C . THR A 1 224 ? -24.625 35.844 21.391 1 73.31 224 THR A C 1
ATOM 1748 O O . THR A 1 224 ? -24.578 35 22.312 1 73.31 224 THR A O 1
ATOM 1751 N N . ALA A 1 225 ? -25.734 36.188 20.797 1 76.25 225 ALA A N 1
ATOM 1752 C CA . ALA A 1 225 ? -27.031 35.656 21.188 1 76.25 225 ALA A CA 1
ATOM 1753 C C . ALA A 1 225 ? -27.203 34.219 20.734 1 76.25 225 ALA A C 1
ATOM 1755 O O . ALA A 1 225 ? -28.156 33.531 21.125 1 76.25 225 ALA A O 1
ATOM 1756 N N . ALA A 1 226 ? -26.234 33.781 20.047 1 81.06 226 ALA A N 1
ATOM 1757 C CA . ALA A 1 226 ? -26.359 32.406 19.516 1 81.06 226 ALA A CA 1
ATOM 1758 C C . ALA A 1 226 ? -26.062 31.375 20.609 1 81.06 226 ALA A C 1
ATOM 1760 O O . ALA A 1 226 ? -25.172 31.578 21.438 1 81.06 226 ALA A O 1
ATOM 1761 N N . THR A 1 227 ? -26.859 30.328 20.625 1 81.5 227 THR A N 1
ATOM 1762 C CA . THR A 1 227 ? -26.641 29.266 21.594 1 81.5 227 THR A CA 1
ATOM 1763 C C . THR A 1 227 ? -25.391 28.453 21.25 1 81.5 227 THR A C 1
ATOM 1765 O O . THR A 1 227 ? -25.016 28.359 20.078 1 81.5 227 THR A O 1
ATOM 1768 N N . ARG A 1 228 ? -24.828 27.922 22.234 1 80.56 228 ARG A N 1
ATOM 1769 C CA . ARG A 1 228 ? -23.625 27.125 22.047 1 80.56 228 ARG A CA 1
ATOM 1770 C C . ARG A 1 228 ? -23.875 25.953 21.109 1 80.56 228 ARG A C 1
ATOM 1772 O O . ARG A 1 228 ? -23.031 25.609 20.297 1 80.56 228 ARG A O 1
ATOM 1779 N N . SER A 1 229 ? -25.047 25.453 21.203 1 83.25 229 SER A N 1
ATOM 1780 C CA . SER A 1 229 ? -25.406 24.312 20.359 1 83.25 229 SER A CA 1
ATOM 1781 C C . SER A 1 229 ? -25.516 24.719 18.891 1 83.25 229 SER A C 1
ATOM 1783 O O . SER A 1 229 ? -25.141 23.953 18 1 83.25 229 SER A O 1
ATOM 1785 N N . SER A 1 230 ? -26.016 25.859 18.672 1 86.75 230 SER A N 1
ATOM 1786 C CA . SER A 1 230 ? -26.125 26.359 17.297 1 86.75 230 SER A CA 1
ATOM 1787 C C . SER A 1 230 ? -24.75 26.641 16.688 1 86.75 230 SER A C 1
ATOM 1789 O O . SER A 1 230 ? -24.531 26.391 15.508 1 86.75 230 SER A O 1
ATOM 1791 N N . LEU A 1 231 ? -23.891 27.109 17.516 1 86.12 231 LEU A N 1
ATOM 1792 C CA . LEU A 1 231 ? -22.531 27.406 17.062 1 86.12 231 LEU A CA 1
ATOM 1793 C C . LEU A 1 231 ? -21.797 26.125 16.688 1 86.12 231 LEU A C 1
ATOM 1795 O O . LEU A 1 231 ? -21.172 26.062 15.617 1 86.12 231 LEU A O 1
ATOM 1799 N N . VAL A 1 232 ? -21.922 25.203 17.5 1 84.94 232 VAL A N 1
ATOM 1800 C CA . VAL A 1 232 ? -21.219 23.938 17.297 1 84.94 232 VAL A CA 1
ATOM 1801 C C . VAL A 1 232 ? -21.766 23.234 16.062 1 84.94 232 VAL A C 1
ATOM 1803 O O . VAL A 1 232 ? -21.016 22.656 15.273 1 84.94 232 VAL A O 1
ATOM 1806 N N . THR A 1 233 ? -22.984 23.297 15.93 1 88.44 233 THR A N 1
ATOM 1807 C CA . THR A 1 233 ? -23.625 22.641 14.797 1 88.44 233 THR A CA 1
ATOM 1808 C C . THR A 1 233 ? -23.203 23.297 13.484 1 88.44 233 THR A C 1
ATOM 1810 O O . THR A 1 233 ? -22.953 22.609 12.492 1 88.44 233 THR A O 1
ATOM 1813 N N . GLY A 1 234 ? -23.203 24.547 13.523 1 89.94 234 GLY A N 1
ATOM 1814 C CA . GLY A 1 234 ? -22.734 25.266 12.336 1 89.94 234 GLY A CA 1
ATOM 1815 C C . GLY A 1 234 ? -21.312 24.922 11.953 1 89.94 234 GLY A C 1
ATOM 1816 O O . GLY A 1 234 ? -21.016 24.719 10.773 1 89.94 234 GLY A O 1
ATOM 1817 N N . LYS A 1 235 ? -20.453 24.875 12.961 1 91.69 235 LYS A N 1
ATOM 1818 C CA . LYS A 1 235 ? -19.047 24.547 12.727 1 91.69 235 LYS A CA 1
ATOM 1819 C C . LYS A 1 235 ? -18.891 23.125 12.234 1 91.69 235 LYS A C 1
ATOM 1821 O O . LYS A 1 235 ? -18.094 22.844 11.336 1 91.69 235 LYS A O 1
ATOM 1826 N N . TYR A 1 236 ? -19.672 22.359 12.875 1 92 236 TYR A N 1
ATOM 1827 C CA . TYR A 1 236 ? -19.656 20.953 12.492 1 92 236 TYR A CA 1
ATOM 1828 C C . TYR A 1 236 ? -20.094 20.766 11.047 1 92 236 TYR A C 1
ATOM 1830 O O . TYR A 1 236 ? -19.453 20.031 10.289 1 92 236 TYR A O 1
ATOM 1838 N N . LEU A 1 237 ? -21.062 21.406 10.672 1 93.75 237 LEU A N 1
ATOM 1839 C CA . LEU A 1 237 ? -21.562 21.297 9.305 1 93.75 237 LEU A CA 1
ATOM 1840 C C . LEU A 1 237 ? -20.547 21.844 8.312 1 93.75 237 LEU A C 1
ATOM 1842 O O . LEU A 1 237 ? -20.406 21.312 7.203 1 93.75 237 LEU A O 1
ATOM 1846 N N . ALA A 1 238 ? -19.922 22.859 8.711 1 95.44 238 ALA A N 1
ATOM 1847 C CA . ALA A 1 238 ? -18.906 23.438 7.844 1 95.44 238 ALA A CA 1
ATOM 1848 C C . ALA A 1 238 ? -17.766 22.438 7.613 1 95.44 238 ALA A C 1
ATOM 1850 O O . ALA A 1 238 ? -17.312 22.25 6.477 1 95.44 238 ALA A O 1
ATOM 1851 N N . VAL A 1 239 ? -17.375 21.828 8.688 1 95.06 239 VAL A N 1
ATOM 1852 C CA . VAL A 1 239 ? -16.297 20.844 8.594 1 95.06 239 VAL A CA 1
ATOM 1853 C C . VAL A 1 239 ? -16.766 19.641 7.762 1 95.06 239 VAL A C 1
ATOM 1855 O O . VAL A 1 239 ? -15.992 19.109 6.961 1 95.06 239 VAL A O 1
ATOM 1858 N N . SER A 1 240 ? -17.969 19.297 7.93 1 95.25 240 SER A N 1
ATOM 1859 C CA . SER A 1 240 ? -18.531 18.188 7.168 1 95.25 240 SER A CA 1
ATOM 1860 C C . SER A 1 240 ? -18.531 18.5 5.672 1 95.25 240 SER A C 1
ATOM 1862 O O . SER A 1 240 ? -18.219 17.625 4.855 1 95.25 240 SER A O 1
ATOM 1864 N N . ILE A 1 241 ? -18.844 19.672 5.355 1 96.31 241 ILE A N 1
ATOM 1865 C CA . ILE A 1 241 ? -18.891 20.078 3.953 1 96.31 241 ILE A CA 1
ATOM 1866 C C . ILE A 1 241 ? -17.484 20.047 3.359 1 96.31 241 ILE A C 1
ATOM 1868 O O . ILE A 1 241 ? -17.281 19.594 2.229 1 96.31 241 ILE A O 1
ATOM 1872 N N . MET A 1 242 ? -16.562 20.5 4.109 1 95.12 242 MET A N 1
ATOM 1873 C CA . MET A 1 242 ? -15.18 20.469 3.635 1 95.12 242 MET A CA 1
ATOM 1874 C C . MET A 1 242 ? -14.695 19.047 3.459 1 95.12 242 MET A C 1
ATOM 1876 O O . MET A 1 242 ? -13.969 18.734 2.506 1 95.12 242 MET A O 1
ATOM 1880 N N . ALA A 1 243 ? -15.031 18.219 4.395 1 95.38 243 ALA A N 1
ATOM 1881 C CA . ALA A 1 243 ? -14.688 16.812 4.289 1 95.38 243 ALA A CA 1
ATOM 1882 C C . ALA A 1 243 ? -15.359 16.172 3.072 1 95.38 243 ALA A C 1
ATOM 1884 O O . ALA A 1 243 ? -14.742 15.375 2.365 1 95.38 243 ALA A O 1
ATOM 1885 N N . LEU A 1 244 ? -16.609 16.531 2.85 1 96.38 244 LEU A N 1
ATOM 1886 C CA . LEU A 1 244 ? -17.359 16.016 1.714 1 96.38 244 LEU A CA 1
ATOM 1887 C C . LEU A 1 244 ? -16.719 16.453 0.397 1 96.38 244 LEU A C 1
ATOM 1889 O O . LEU A 1 244 ? -16.688 15.688 -0.566 1 96.38 244 LEU A O 1
ATOM 1893 N N . LEU A 1 245 ? -16.266 17.625 0.382 1 96.31 245 LEU A N 1
ATOM 1894 C CA . LEU A 1 245 ? -15.617 18.125 -0.821 1 96.31 245 LEU A CA 1
ATOM 1895 C C . LEU A 1 245 ? -14.383 17.297 -1.154 1 96.31 245 LEU A C 1
ATOM 1897 O O . LEU A 1 245 ? -14.148 16.953 -2.318 1 96.31 245 LEU A O 1
ATOM 1901 N N . ALA A 1 246 ? -13.617 17.016 -0.173 1 94.69 246 ALA A N 1
ATOM 1902 C CA . ALA A 1 246 ? -12.43 16.188 -0.383 1 94.69 246 ALA A CA 1
ATOM 1903 C C . ALA A 1 246 ? -12.812 14.781 -0.848 1 94.69 246 ALA A C 1
ATOM 1905 O O . ALA A 1 246 ? -12.203 14.242 -1.778 1 94.69 246 ALA A O 1
ATOM 1906 N N . GLY A 1 247 ? -13.805 14.211 -0.178 1 95.5 247 GLY A N 1
ATOM 1907 C CA . GLY A 1 247 ? -14.281 12.891 -0.555 1 95.5 247 GLY A CA 1
ATOM 1908 C C . GLY A 1 247 ? -14.852 12.836 -1.96 1 95.5 247 GLY A C 1
ATOM 1909 O O . GLY A 1 247 ? -14.555 11.914 -2.721 1 95.5 247 GLY A O 1
ATOM 1910 N N . LEU A 1 248 ? -15.609 13.828 -2.285 1 96.56 248 LEU A N 1
ATOM 1911 C CA . LEU A 1 248 ? -16.203 13.898 -3.619 1 96.56 248 LEU A CA 1
ATOM 1912 C C . LEU A 1 248 ? -15.125 14.102 -4.68 1 96.56 248 LEU A C 1
ATOM 1914 O O . LEU A 1 248 ? -15.219 13.562 -5.781 1 96.56 248 LEU A O 1
ATOM 1918 N N . SER A 1 249 ? -14.219 14.922 -4.344 1 96.25 249 SER A N 1
ATOM 1919 C CA . SER A 1 249 ? -13.102 15.125 -5.254 1 96.25 249 SER A CA 1
ATOM 1920 C C . SER A 1 249 ? -12.352 13.82 -5.52 1 96.25 249 SER A C 1
ATOM 1922 O O . SER A 1 249 ? -11.953 13.547 -6.652 1 96.25 249 SER A O 1
ATOM 1924 N N . SER A 1 250 ? -12.172 13.094 -4.504 1 94.75 250 SER A N 1
ATOM 1925 C CA . SER A 1 250 ? -11.523 11.797 -4.656 1 94.75 250 SER A CA 1
ATOM 1926 C C . SER A 1 250 ? -12.352 10.867 -5.531 1 94.75 250 SER A C 1
ATOM 1928 O O . SER A 1 250 ? -11.805 10.156 -6.383 1 94.75 250 SER A O 1
ATOM 1930 N N . LEU A 1 251 ? -13.625 10.859 -5.289 1 94.88 251 LEU A N 1
ATOM 1931 C CA . LEU A 1 251 ? -14.523 10.047 -6.094 1 94.88 251 LEU A CA 1
ATOM 1932 C C . LEU A 1 251 ? -14.477 10.469 -7.559 1 94.88 251 LEU A C 1
ATOM 1934 O O . LEU A 1 251 ? -14.461 9.617 -8.453 1 94.88 251 LEU A O 1
ATOM 1938 N N . PHE A 1 252 ? -14.43 11.719 -7.75 1 94.31 252 PHE A N 1
ATOM 1939 C CA . PHE A 1 252 ? -14.297 12.234 -9.109 1 94.31 252 PHE A CA 1
ATOM 1940 C C . PHE A 1 252 ? -12.992 11.758 -9.734 1 94.31 252 PHE A C 1
ATOM 1942 O O . PHE A 1 252 ? -12.945 11.445 -10.93 1 94.31 252 PHE A O 1
ATOM 1949 N N . GLY A 1 253 ? -11.961 11.797 -8.992 1 92.25 253 GLY A N 1
ATOM 1950 C CA . GLY A 1 253 ? -10.68 11.297 -9.477 1 92.25 253 GLY A CA 1
ATOM 1951 C C . GLY A 1 253 ? -10.734 9.852 -9.914 1 92.25 253 GLY A C 1
ATOM 1952 O O . GLY A 1 253 ? -10.148 9.484 -10.938 1 92.25 253 GLY A O 1
ATOM 1953 N N . ILE A 1 254 ? -11.414 9.086 -9.172 1 89.38 254 ILE A N 1
ATOM 1954 C CA . ILE A 1 254 ? -11.562 7.668 -9.484 1 89.38 254 ILE A CA 1
ATOM 1955 C C . ILE A 1 254 ? -12.328 7.504 -10.797 1 89.38 254 ILE A C 1
ATOM 1957 O O . ILE A 1 254 ? -11.891 6.773 -11.688 1 89.38 254 ILE A O 1
ATOM 1961 N N . ILE A 1 255 ? -13.414 8.203 -10.891 1 89.06 255 ILE A N 1
ATOM 1962 C CA . ILE A 1 255 ? -14.242 8.109 -12.094 1 89.06 255 ILE A CA 1
ATOM 1963 C C . ILE A 1 255 ? -13.453 8.609 -13.297 1 89.06 255 ILE A C 1
ATOM 1965 O O . ILE A 1 255 ? -13.469 7.98 -14.359 1 89.06 255 ILE A O 1
ATOM 1969 N N . ALA A 1 256 ? -12.781 9.672 -13.102 1 88.19 256 ALA A N 1
ATOM 1970 C CA . ALA A 1 256 ? -11.984 10.242 -14.18 1 88.19 256 ALA A CA 1
ATOM 1971 C C . ALA A 1 256 ? -10.891 9.273 -14.617 1 88.19 256 ALA A C 1
ATOM 1973 O O . ALA A 1 256 ? -10.547 9.203 -15.805 1 88.19 256 ALA A O 1
ATOM 1974 N N . SER A 1 257 ? -10.359 8.578 -13.711 1 86 257 SER A N 1
ATOM 1975 C CA . SER A 1 257 ? -9.312 7.613 -14.023 1 86 257 SER A CA 1
ATOM 1976 C C . SER A 1 257 ? -9.836 6.5 -14.922 1 86 257 SER A C 1
ATOM 1978 O O . SER A 1 257 ? -9.164 6.086 -15.867 1 86 257 SER A O 1
ATOM 1980 N N . PHE A 1 258 ? -10.953 6.031 -14.68 1 81.88 258 PHE A N 1
ATOM 1981 C CA . PHE A 1 258 ? -11.516 4.938 -15.461 1 81.88 258 PHE A CA 1
ATOM 1982 C C . PHE A 1 258 ? -11.945 5.418 -16.844 1 81.88 258 PHE A C 1
ATOM 1984 O O . PHE A 1 258 ? -11.922 4.652 -17.797 1 81.88 258 PHE A O 1
ATOM 1991 N N . VAL A 1 259 ? -12.266 6.66 -16.891 1 81.5 259 VAL A N 1
ATOM 1992 C CA . VAL A 1 259 ? -12.742 7.203 -18.156 1 81.5 259 VAL A CA 1
ATOM 1993 C C . VAL A 1 259 ? -11.555 7.656 -19 1 81.5 259 VAL A C 1
ATOM 1995 O O . VAL A 1 259 ? -11.539 7.457 -20.219 1 81.5 259 VAL A O 1
ATOM 1998 N N . LEU A 1 260 ? -10.555 8.156 -18.359 1 79.69 260 LEU A N 1
ATOM 1999 C CA . LEU A 1 260 ? -9.508 8.852 -19.094 1 79.69 260 LEU A CA 1
ATOM 2000 C C . LEU A 1 260 ? -8.297 7.941 -19.297 1 79.69 260 LEU A C 1
ATOM 2002 O O . LEU A 1 260 ? -7.531 8.125 -20.25 1 79.69 260 LEU A O 1
ATOM 2006 N N . LEU A 1 261 ? -8.094 7.07 -18.438 1 77.81 261 LEU A N 1
ATOM 2007 C CA . LEU A 1 261 ? -6.848 6.316 -18.469 1 77.81 261 LEU A CA 1
ATOM 2008 C C . LEU A 1 261 ? -6.742 5.473 -19.734 1 77.81 261 LEU A C 1
ATOM 2010 O O . LEU A 1 261 ? -5.66 5.348 -20.312 1 77.81 261 LEU A O 1
ATOM 2014 N N . PRO A 1 262 ? -7.906 4.844 -20.141 1 75.5 262 PRO A N 1
ATOM 2015 C CA . PRO A 1 262 ? -7.797 4.102 -21.391 1 75.5 262 PRO A CA 1
ATOM 2016 C C . PRO A 1 262 ? -7.328 4.973 -22.562 1 75.5 262 PRO A C 1
ATOM 2018 O O . PRO A 1 262 ? -6.555 4.516 -23.406 1 75.5 262 PRO A O 1
ATOM 2021 N N . SER A 1 263 ? -7.738 6.152 -22.547 1 76.5 263 SER A N 1
ATOM 2022 C CA . SER A 1 263 ? -7.355 7.062 -23.625 1 76.5 263 SER A CA 1
ATOM 2023 C C . SER A 1 263 ? -5.926 7.555 -23.453 1 76.5 263 SER A C 1
ATOM 2025 O O . SER A 1 263 ? -5.203 7.742 -24.438 1 76.5 263 SER A O 1
ATOM 2027 N N . VAL A 1 264 ? -5.504 7.77 -22.328 1 74.69 264 VAL A N 1
ATOM 2028 C CA . VAL A 1 264 ? -4.195 8.352 -22.031 1 74.69 264 VAL A CA 1
ATOM 2029 C C . VAL A 1 264 ? -3.111 7.289 -22.203 1 74.69 264 VAL A C 1
ATOM 2031 O O . VAL A 1 264 ? -2.033 7.57 -22.734 1 74.69 264 VAL A O 1
ATOM 2034 N N . LEU A 1 265 ? -3.422 6.082 -21.766 1 74.88 265 LEU A N 1
ATOM 2035 C CA . LEU A 1 265 ? -2.41 5.031 -21.766 1 74.88 265 LEU A CA 1
ATOM 2036 C C . LEU A 1 265 ? -2.514 4.176 -23.031 1 74.88 265 LEU A C 1
ATOM 2038 O O . LEU A 1 265 ? -1.573 3.457 -23.375 1 74.88 265 LEU A O 1
ATOM 2042 N N . GLY A 1 266 ? -3.564 4.312 -23.734 1 69.69 266 GLY A N 1
ATOM 2043 C CA . GLY A 1 266 ? -3.738 3.604 -25 1 69.69 266 GLY A CA 1
ATOM 2044 C C . GLY A 1 266 ? -3.637 2.098 -24.844 1 69.69 266 GLY A C 1
ATOM 2045 O O . GLY A 1 266 ? -4.316 1.503 -24.016 1 69.69 266 GLY A O 1
ATOM 2046 N N . GLU A 1 267 ? -2.744 1.536 -25.578 1 63 267 GLU A N 1
ATOM 2047 C CA . GLU A 1 267 ? -2.572 0.087 -25.625 1 63 267 GLU A CA 1
ATOM 2048 C C . GLU A 1 267 ? -1.995 -0.44 -24.312 1 63 267 GLU A C 1
ATOM 2050 O O . GLU A 1 267 ? -2.262 -1.579 -23.922 1 63 267 GLU A O 1
ATOM 2055 N N . SER A 1 268 ? -1.348 0.436 -23.672 1 64.25 268 SER A N 1
ATOM 2056 C CA . SER A 1 268 ? -0.725 0.037 -22.406 1 64.25 268 SER A CA 1
ATOM 2057 C C . SER A 1 268 ? -1.771 -0.194 -21.328 1 64.25 268 SER A C 1
ATOM 2059 O O . SER A 1 268 ? -1.512 -0.897 -20.344 1 64.25 268 SER A O 1
ATOM 2061 N N . PHE A 1 269 ? -2.869 0.409 -21.656 1 69.88 269 PHE A N 1
ATOM 2062 C CA . PHE A 1 269 ? -3.936 0.255 -20.688 1 69.88 269 PHE A CA 1
ATOM 2063 C C . PHE A 1 269 ? -4.484 -1.167 -20.688 1 69.88 269 PHE A C 1
ATOM 2065 O O . PHE A 1 269 ? -4.965 -1.663 -19.672 1 69.88 269 PHE A O 1
ATOM 2072 N N . LYS A 1 270 ? -4.281 -1.76 -21.781 1 65.06 270 LYS A N 1
ATOM 2073 C CA . LYS A 1 270 ? -4.805 -3.117 -21.906 1 65.06 270 LYS A CA 1
ATOM 2074 C C . LYS A 1 270 ? -4.094 -4.074 -20.953 1 65.06 270 LYS A C 1
ATOM 2076 O O . LYS A 1 270 ? -4.68 -5.059 -20.5 1 65.06 270 LYS A O 1
ATOM 2081 N N . ASN A 1 271 ? -2.908 -3.684 -20.672 1 61.75 271 ASN A N 1
ATOM 2082 C CA . ASN A 1 271 ? -2.133 -4.543 -19.797 1 61.75 271 ASN A CA 1
ATOM 2083 C C . ASN A 1 271 ? -2.232 -4.082 -18.344 1 61.75 271 ASN A C 1
ATOM 2085 O O . ASN A 1 271 ? -1.635 -4.688 -17.453 1 61.75 271 ASN A O 1
ATOM 2089 N N . SER A 1 272 ? -2.986 -3.014 -18.234 1 66.56 272 SER A N 1
ATOM 2090 C CA . SER A 1 272 ? -3.143 -2.508 -16.875 1 66.56 272 SER A CA 1
ATOM 2091 C C . SER A 1 272 ? -4.078 -3.395 -16.062 1 66.56 272 SER A C 1
ATOM 2093 O O . SER A 1 272 ? -5.023 -3.969 -16.594 1 66.56 272 SER A O 1
ATOM 2095 N N . PRO A 1 273 ? -3.641 -3.529 -14.766 1 62.19 273 PRO A N 1
ATOM 2096 C CA . PRO A 1 273 ? -4.535 -4.293 -13.891 1 62.19 273 PRO A CA 1
ATOM 2097 C C . PRO A 1 273 ? -5.93 -3.68 -13.797 1 62.19 273 PRO A C 1
ATOM 2099 O O . PRO A 1 273 ? -6.871 -4.34 -13.344 1 62.19 273 PRO A O 1
ATOM 2102 N N . PHE A 1 274 ? -6.031 -2.49 -14.375 1 69.88 274 PHE A N 1
ATOM 2103 C CA . PHE A 1 274 ? -7.281 -1.761 -14.203 1 69.88 274 PHE A CA 1
ATOM 2104 C C . PHE A 1 274 ? -8.125 -1.822 -15.477 1 69.88 274 PHE A C 1
ATOM 2106 O O . PHE A 1 274 ? -9.25 -1.321 -15.508 1 69.88 274 PHE A O 1
ATOM 2113 N N . TYR A 1 275 ? -7.523 -2.537 -16.344 1 66.44 275 TYR A N 1
ATOM 2114 C CA . TYR A 1 275 ? -8.188 -2.607 -17.641 1 66.44 275 TYR A CA 1
ATOM 2115 C C . TYR A 1 275 ? -9.5 -3.381 -17.531 1 66.44 275 TYR A C 1
ATOM 2117 O O . TYR A 1 275 ? -9.555 -4.434 -16.891 1 66.44 275 TYR A O 1
ATOM 2125 N N . GLY A 1 276 ? -10.562 -2.812 -18.078 1 65.62 276 GLY A N 1
ATOM 2126 C CA . GLY A 1 276 ? -11.812 -3.537 -18.172 1 65.62 276 GLY A CA 1
ATOM 2127 C C . GLY A 1 276 ? -12.758 -3.256 -17.016 1 65.62 276 GLY A C 1
ATOM 2128 O O . GLY A 1 276 ? -13.914 -3.676 -17.047 1 65.62 276 GLY A O 1
ATOM 2129 N N . TYR A 1 277 ? -12.242 -2.592 -16.016 1 71 277 TYR A N 1
ATOM 2130 C CA . TYR A 1 277 ? -13.133 -2.295 -14.906 1 71 277 TYR A CA 1
ATOM 2131 C C . TYR A 1 277 ? -14.07 -1.145 -15.258 1 71 277 TYR A C 1
ATOM 2133 O O . TYR A 1 277 ? -13.664 -0.166 -15.883 1 71 277 TYR A O 1
ATOM 2141 N N . SER A 1 278 ? -15.406 -1.382 -15.125 1 73.44 278 SER A N 1
ATOM 2142 C CA . SER A 1 278 ? -16.406 -0.34 -15.32 1 73.44 278 SER A CA 1
ATOM 2143 C C . SER A 1 278 ? -17.25 -0.139 -14.062 1 73.44 278 SER A C 1
ATOM 2145 O O . SER A 1 278 ? -17.594 -1.105 -13.383 1 73.44 278 SER A O 1
ATOM 2147 N N . VAL A 1 279 ? -17.391 1.083 -13.773 1 75.62 279 VAL A N 1
ATOM 2148 C CA . VAL A 1 279 ? -18.156 1.419 -12.586 1 75.62 279 VAL A CA 1
ATOM 2149 C C . VAL A 1 279 ? -19.625 1.682 -12.969 1 75.62 279 VAL A C 1
ATOM 2151 O O . VAL A 1 279 ? -19.906 2.564 -13.781 1 75.62 279 VAL A O 1
ATOM 2154 N N . SER A 1 280 ? -20.531 0.855 -12.438 1 84.88 280 SER A N 1
ATOM 2155 C CA . SER A 1 280 ? -21.969 1.064 -12.672 1 84.88 280 SER A CA 1
ATOM 2156 C C . SER A 1 280 ? -22.469 2.316 -11.953 1 84.88 280 SER A C 1
ATOM 2158 O O . SER A 1 280 ? -21.875 2.736 -10.953 1 84.88 280 SER A O 1
ATOM 2160 N N . PRO A 1 281 ? -23.562 2.973 -12.492 1 89.19 281 PRO A N 1
ATOM 2161 C CA . PRO A 1 281 ? -24.125 4.152 -11.836 1 89.19 281 PRO A CA 1
ATOM 2162 C C . PRO A 1 281 ? -24.609 3.865 -10.422 1 89.19 281 PRO A C 1
ATOM 2164 O O . PRO A 1 281 ? -24.5 4.727 -9.539 1 89.19 281 PRO A O 1
ATOM 2167 N N . LEU A 1 282 ? -25.109 2.691 -10.25 1 91.19 282 LEU A N 1
ATOM 2168 C CA . LEU A 1 282 ? -25.562 2.312 -8.922 1 91.19 282 LEU A CA 1
ATOM 2169 C C . LEU A 1 282 ? -24.391 2.248 -7.945 1 91.19 282 LEU A C 1
ATOM 2171 O O . LEU A 1 282 ? -24.516 2.662 -6.793 1 91.19 282 LEU A O 1
ATOM 2175 N N . THR A 1 283 ? -23.312 1.706 -8.438 1 90.75 283 THR A N 1
ATOM 2176 C CA . THR A 1 283 ? -22.109 1.629 -7.617 1 90.75 283 THR A CA 1
ATOM 2177 C C . THR A 1 283 ? -21.625 3.023 -7.215 1 90.75 283 THR A C 1
ATOM 2179 O O . THR A 1 283 ? -21.281 3.254 -6.059 1 90.75 283 THR A O 1
ATOM 2182 N N . VAL A 1 284 ? -21.75 3.973 -8.172 1 92.88 284 VAL A N 1
ATOM 2183 C CA . VAL A 1 284 ? -21.312 5.344 -7.914 1 92.88 284 VAL A CA 1
ATOM 2184 C C . VAL A 1 284 ? -22.234 5.98 -6.867 1 92.88 284 VAL A C 1
ATOM 2186 O O . VAL A 1 284 ? -21.75 6.688 -5.973 1 92.88 284 VAL A O 1
ATOM 2189 N N . LEU A 1 285 ? -23.438 5.711 -6.93 1 95.31 285 LEU A N 1
ATOM 2190 C CA . LEU A 1 285 ? -24.406 6.273 -5.992 1 95.31 285 LEU A CA 1
ATOM 2191 C C . LEU A 1 285 ? -24.156 5.766 -4.578 1 95.31 285 LEU A C 1
ATOM 2193 O O . LEU A 1 285 ? -24.203 6.539 -3.617 1 95.31 285 LEU A O 1
ATOM 2197 N N . ILE A 1 286 ? -23.922 4.516 -4.477 1 96 286 ILE A N 1
ATOM 2198 C CA . ILE A 1 286 ? -23.672 3.938 -3.162 1 96 286 ILE A CA 1
ATOM 2199 C C . ILE A 1 286 ? -22.344 4.457 -2.615 1 96 286 ILE A C 1
ATOM 2201 O O . ILE A 1 286 ? -22.219 4.727 -1.419 1 96 286 ILE A O 1
ATOM 2205 N N . MET A 1 287 ? -21.375 4.57 -3.521 1 95.5 287 MET A N 1
ATOM 2206 C CA . MET A 1 287 ? -20.094 5.148 -3.1 1 95.5 287 MET A CA 1
ATOM 2207 C C . MET A 1 287 ? -20.297 6.559 -2.553 1 95.5 287 MET A C 1
ATOM 2209 O O . MET A 1 287 ? -19.656 6.945 -1.572 1 95.5 287 MET A O 1
ATOM 2213 N N . LEU A 1 288 ? -21.141 7.273 -3.217 1 96.5 288 LEU A N 1
ATOM 2214 C CA . LEU A 1 288 ? -21.469 8.625 -2.764 1 96.5 288 LEU A CA 1
ATOM 2215 C C . LEU A 1 288 ? -22.062 8.602 -1.359 1 96.5 288 LEU A C 1
ATOM 2217 O O . LEU A 1 288 ? -21.688 9.414 -0.511 1 96.5 288 LEU A O 1
ATOM 2221 N N . LEU A 1 289 ? -22.906 7.703 -1.169 1 96.44 289 LEU A N 1
ATOM 2222 C CA . LEU A 1 289 ? -23.516 7.559 0.145 1 96.44 289 LEU A CA 1
ATOM 2223 C C . LEU A 1 289 ? -22.469 7.242 1.207 1 96.44 289 LEU A C 1
ATOM 2225 O O . LEU A 1 289 ? -22.5 7.816 2.299 1 96.44 289 LEU A O 1
ATOM 2229 N N . VAL A 1 290 ? -21.594 6.336 0.888 1 96.06 290 VAL A N 1
ATOM 2230 C CA . VAL A 1 290 ? -20.531 5.941 1.816 1 96.06 290 VAL A CA 1
ATOM 2231 C C . VAL A 1 290 ? -19.656 7.148 2.141 1 96.06 290 VAL A C 1
ATOM 2233 O O . VAL A 1 290 ? -19.297 7.371 3.301 1 96.06 290 VAL A O 1
ATOM 2236 N N . VAL A 1 291 ? -19.328 7.91 1.122 1 95.94 291 VAL A N 1
ATOM 2237 C CA . VAL A 1 291 ? -18.484 9.086 1.297 1 95.94 291 VAL A CA 1
ATOM 2238 C C . VAL A 1 291 ? -19.188 10.094 2.207 1 95.94 291 VAL A C 1
ATOM 2240 O O . VAL A 1 291 ? -18.578 10.641 3.127 1 95.94 291 VAL A O 1
ATOM 2243 N N . ILE A 1 292 ? -20.438 10.297 1.998 1 96.19 292 ILE A N 1
ATOM 2244 C CA . ILE A 1 292 ? -21.219 11.281 2.75 1 96.19 292 ILE A CA 1
ATOM 2245 C C . ILE A 1 292 ? -21.25 10.883 4.227 1 96.19 292 ILE A C 1
ATOM 2247 O O . ILE A 1 292 ? -20.922 11.688 5.098 1 96.19 292 ILE A O 1
ATOM 2251 N N . LEU A 1 293 ? -21.578 9.672 4.488 1 96.06 293 LEU A N 1
ATOM 2252 C CA . LEU A 1 293 ? -21.719 9.227 5.867 1 96.06 293 LEU A CA 1
ATOM 2253 C C . LEU A 1 293 ? -20.359 9.203 6.574 1 96.06 293 LEU A C 1
ATOM 2255 O O . LEU A 1 293 ? -20.266 9.609 7.73 1 96.06 293 LEU A O 1
ATOM 2259 N N . THR A 1 294 ? -19.359 8.734 5.867 1 95.12 294 THR A N 1
ATOM 2260 C CA . THR A 1 294 ? -18.031 8.672 6.453 1 95.12 294 THR A CA 1
ATOM 2261 C C . THR A 1 294 ? -17.516 10.07 6.762 1 95.12 294 THR A C 1
ATOM 2263 O O . THR A 1 294 ? -16.938 10.305 7.832 1 95.12 294 THR A O 1
ATOM 2266 N N . ALA A 1 295 ? -17.703 10.977 5.824 1 95.62 295 ALA A N 1
ATOM 2267 C CA . ALA A 1 295 ? -17.266 12.359 6.008 1 95.62 295 ALA A CA 1
ATOM 2268 C C . ALA A 1 295 ? -17.922 12.984 7.234 1 95.62 295 ALA A C 1
ATOM 2270 O O . ALA A 1 295 ? -17.25 13.648 8.039 1 95.62 295 ALA A O 1
ATOM 2271 N N . ILE A 1 296 ? -19.156 12.734 7.406 1 93.94 296 ILE A N 1
ATOM 2272 C CA . ILE A 1 296 ? -19.922 13.336 8.5 1 93.94 296 ILE A CA 1
ATOM 2273 C C . ILE A 1 296 ? -19.453 12.766 9.836 1 93.94 296 ILE A C 1
ATOM 2275 O O . ILE A 1 296 ? -19.281 13.5 10.805 1 93.94 296 ILE A O 1
ATOM 2279 N N . ILE A 1 297 ? -19.188 11.516 9.891 1 92.69 297 ILE A N 1
ATOM 2280 C CA . ILE A 1 297 ? -18.75 10.859 11.109 1 92.69 297 ILE A CA 1
ATOM 2281 C C . ILE A 1 297 ? -17.391 11.422 11.547 1 92.69 297 ILE A C 1
ATOM 2283 O O . ILE A 1 297 ? -17.234 11.836 12.695 1 92.69 297 ILE A O 1
ATOM 2287 N N . PHE A 1 298 ? -16.5 11.523 10.68 1 93.44 298 PHE A N 1
ATOM 2288 C CA . PHE A 1 298 ? -15.148 11.914 11.031 1 93.44 298 PHE A CA 1
ATOM 2289 C C . PHE A 1 298 ? -15.055 13.422 11.258 1 93.44 298 PHE A C 1
ATOM 2291 O O . PHE A 1 298 ? -14.227 13.891 12.039 1 93.44 298 PHE A O 1
ATOM 2298 N N . ALA A 1 299 ? -15.922 14.125 10.57 1 94 299 ALA A N 1
ATOM 2299 C CA . ALA A 1 299 ? -15.992 15.555 10.867 1 94 299 ALA A CA 1
ATOM 2300 C C . ALA A 1 299 ? -16.312 15.797 12.336 1 94 299 ALA A C 1
ATOM 2302 O O . ALA A 1 299 ? -15.727 16.688 12.969 1 94 299 ALA A O 1
ATOM 2303 N N . ALA A 1 300 ? -17.172 15.023 12.82 1 90.19 300 ALA A N 1
ATOM 2304 C CA . ALA A 1 300 ? -17.562 15.164 14.219 1 90.19 300 ALA A CA 1
ATOM 2305 C C . ALA A 1 300 ? -16.391 14.828 15.148 1 90.19 300 ALA A C 1
ATOM 2307 O O . ALA A 1 300 ? -16.141 15.531 16.125 1 90.19 300 ALA A O 1
ATOM 2308 N N . ILE A 1 301 ? -15.742 13.836 14.852 1 90.5 301 ILE A N 1
ATOM 2309 C CA . ILE A 1 301 ? -14.602 13.406 15.656 1 90.5 301 ILE A CA 1
ATOM 2310 C C . ILE A 1 301 ? -13.5 14.461 15.594 1 90.5 301 ILE A C 1
ATOM 2312 O O . ILE A 1 301 ? -12.898 14.797 16.625 1 90.5 301 ILE A O 1
ATOM 2316 N N . GLU A 1 302 ? -13.281 14.984 14.469 1 93.88 302 GLU A N 1
ATOM 2317 C CA . GLU A 1 302 ? -12.234 15.984 14.266 1 93.88 302 GLU A CA 1
ATOM 2318 C C . GLU A 1 302 ? -12.539 17.266 15.023 1 93.88 302 GLU A C 1
ATOM 2320 O O . GLU A 1 302 ? -11.664 17.844 15.672 1 93.88 302 GLU A O 1
ATOM 2325 N N . VAL A 1 303 ? -13.797 17.672 14.938 1 90.88 303 VAL A N 1
ATOM 2326 C CA . VAL A 1 303 ? -14.188 18.875 15.648 1 90.88 303 VAL A CA 1
ATOM 2327 C C . VAL A 1 303 ? -14.047 18.672 17.156 1 90.88 303 VAL A C 1
ATOM 2329 O O . VAL A 1 303 ? -13.57 19.547 17.875 1 90.88 303 VAL A O 1
ATOM 2332 N N . ALA A 1 304 ? -14.391 17.531 17.594 1 88.81 304 ALA A N 1
ATOM 2333 C CA . ALA A 1 304 ? -14.305 17.219 19.016 1 88.81 304 ALA A CA 1
ATOM 2334 C C . ALA A 1 304 ? -12.852 17.234 19.484 1 88.81 304 ALA A C 1
ATOM 2336 O O . ALA A 1 304 ? -12.531 17.859 20.5 1 88.81 304 ALA A O 1
ATOM 2337 N N . ILE A 1 305 ? -11.984 16.656 18.781 1 89.44 305 ILE A N 1
ATOM 2338 C CA . ILE A 1 305 ? -10.578 16.578 19.172 1 89.44 305 ILE A CA 1
ATOM 2339 C C . ILE A 1 305 ? -9.922 17.938 19.047 1 89.44 305 ILE A C 1
ATOM 2341 O O . ILE A 1 305 ? -9.18 18.375 19.938 1 89.44 305 ILE A O 1
ATOM 2345 N N . ALA A 1 306 ? -10.234 18.578 17.969 1 91.06 306 ALA A N 1
ATOM 2346 C CA . ALA A 1 306 ? -9.617 19.875 17.688 1 91.06 306 ALA A CA 1
ATOM 2347 C C . ALA A 1 306 ? -10.07 20.906 18.703 1 91.06 306 ALA A C 1
ATOM 2349 O O . ALA A 1 306 ? -9.336 21.859 19.016 1 91.06 306 ALA A O 1
ATOM 2350 N N . SER A 1 307 ? -11.242 20.766 19.234 1 88.06 307 SER A N 1
ATOM 2351 C CA . SER A 1 307 ? -11.789 21.719 20.203 1 88.06 307 SER A CA 1
ATOM 2352 C C . SER A 1 307 ? -10.984 21.719 21.484 1 88.06 307 SER A C 1
ATOM 2354 O O . SER A 1 307 ? -11.008 22.688 22.25 1 88.06 307 SER A O 1
ATOM 2356 N N . TYR A 1 308 ? -10.188 20.672 21.672 1 88.06 308 TYR A N 1
ATOM 2357 C CA . TYR A 1 308 ? -9.391 20.578 22.891 1 88.06 308 TYR A CA 1
ATOM 2358 C C . TYR A 1 308 ? -8.062 21.297 22.719 1 88.06 308 TYR A C 1
ATOM 2360 O O . TYR A 1 308 ? -7.379 21.578 23.719 1 88.06 308 TYR A O 1
ATOM 2368 N N . ALA A 1 309 ? -7.777 21.578 21.594 1 89.19 309 ALA A N 1
ATOM 2369 C CA . ALA A 1 309 ? -6.484 22.203 21.312 1 89.19 309 ALA A CA 1
ATOM 2370 C C . ALA A 1 309 ? -6.543 23.719 21.547 1 89.19 309 ALA A C 1
ATOM 2372 O O . ALA A 1 309 ? -7.598 24.328 21.375 1 89.19 309 ALA A O 1
ATOM 2373 N N . ARG A 1 310 ? -5.398 24.312 21.891 1 89.06 310 ARG A N 1
ATOM 2374 C CA . ARG A 1 310 ? -5.328 25.734 22.188 1 89.06 310 ARG A CA 1
ATOM 2375 C C . ARG A 1 310 ? -4.812 26.516 20.984 1 89.06 310 ARG A C 1
ATOM 2377 O O . ARG A 1 310 ? -4.961 27.75 20.922 1 89.06 310 ARG A O 1
ATOM 2384 N N . SER A 1 311 ? -4.199 25.781 20.094 1 87.25 311 SER A N 1
ATOM 2385 C CA . SER A 1 311 ? -3.621 26.422 18.922 1 87.25 311 SER A CA 1
ATOM 2386 C C . SER A 1 311 ? -3.697 25.5 17.703 1 87.25 311 SER A C 1
ATOM 2388 O O . SER A 1 311 ? -4.008 24.312 17.828 1 87.25 311 SER A O 1
ATOM 2390 N N . PHE A 1 312 ? -3.455 26.156 16.609 1 85.88 312 PHE A N 1
ATOM 2391 C CA . PHE A 1 312 ? -3.43 25.391 15.375 1 85.88 312 PHE A CA 1
ATOM 2392 C C . PHE A 1 312 ? -2.404 24.266 15.453 1 85.88 312 PHE A C 1
ATOM 2394 O O . PHE A 1 312 ? -2.682 23.125 15.039 1 85.88 312 PHE A O 1
ATOM 2401 N N . LYS A 1 313 ? -1.301 24.516 16 1 85.19 313 LYS A N 1
ATOM 2402 C CA . LYS A 1 313 ? -0.224 23.547 16.156 1 85.19 313 LYS A CA 1
ATOM 2403 C C . LYS A 1 313 ? -0.66 22.391 17.047 1 85.19 313 LYS A C 1
ATOM 2405 O O . LYS A 1 313 ? -0.441 21.219 16.719 1 85.19 313 LYS A O 1
ATOM 2410 N N . GLU A 1 314 ? -1.222 22.703 18.109 1 87.69 314 GLU A N 1
ATOM 2411 C CA . GLU A 1 314 ? -1.701 21.672 19.031 1 87.69 314 GLU A CA 1
ATOM 2412 C C . GLU A 1 314 ? -2.803 20.828 18.406 1 87.69 314 GLU A C 1
ATOM 2414 O O . GLU A 1 314 ? -2.863 19.625 18.609 1 87.69 314 GLU A O 1
ATOM 2419 N N . GLY A 1 315 ? -3.674 21.562 17.703 1 88.88 315 GLY A N 1
ATOM 2420 C CA . GLY A 1 315 ? -4.711 20.828 17 1 88.88 315 GLY A CA 1
ATOM 2421 C C . GLY A 1 315 ? -4.16 19.797 16.031 1 88.88 315 GLY A C 1
ATOM 2422 O O . GLY A 1 315 ? -4.664 18.672 15.961 1 88.88 315 GLY A O 1
ATOM 2423 N N . GLN A 1 316 ? -3.168 20.172 15.328 1 86.69 316 GLN A N 1
ATOM 2424 C CA . GLN A 1 316 ? -2.514 19.266 14.391 1 86.69 316 GLN A CA 1
ATOM 2425 C C . GLN A 1 316 ? -1.891 18.078 15.125 1 86.69 316 GLN A C 1
ATOM 2427 O O . GLN A 1 316 ? -1.953 16.953 14.641 1 86.69 316 GLN A O 1
ATOM 2432 N N . THR A 1 317 ? -1.315 18.359 16.219 1 85.44 317 THR A N 1
ATOM 2433 C CA . THR A 1 317 ? -0.673 17.312 17.016 1 85.44 317 THR A CA 1
ATOM 2434 C C . THR A 1 317 ? -1.704 16.312 17.531 1 85.44 317 THR A C 1
ATOM 2436 O O . THR A 1 317 ? -1.48 15.102 17.484 1 85.44 317 THR A O 1
ATOM 2439 N N . TYR A 1 318 ? -2.855 16.859 17.953 1 88.75 318 TYR A N 1
ATOM 2440 C CA . TYR A 1 318 ? -3.883 16 18.547 1 88.75 318 TYR A CA 1
ATOM 2441 C C . TYR A 1 318 ? -4.566 15.156 17.469 1 88.75 318 TYR A C 1
ATOM 2443 O O . TYR A 1 318 ? -4.996 14.039 17.75 1 88.75 318 TYR A O 1
ATOM 2451 N N . LEU A 1 319 ? -4.594 15.664 16.328 1 91.62 319 LEU A N 1
ATOM 2452 C CA . LEU A 1 319 ? -5.359 14.992 15.289 1 91.62 319 LEU A CA 1
ATOM 2453 C C . LEU A 1 319 ? -4.461 14.086 14.445 1 91.62 319 LEU A C 1
ATOM 2455 O O . LEU A 1 319 ? -4.949 13.219 13.719 1 91.62 319 LEU A O 1
ATOM 2459 N N . SER A 1 320 ? -3.164 14.195 14.547 1 87 320 SER A N 1
ATOM 2460 C CA . SER A 1 320 ? -2.232 13.43 13.727 1 87 320 SER A CA 1
ATOM 2461 C C . SER A 1 320 ? -2.418 11.93 13.93 1 87 320 SER A C 1
ATOM 2463 O O . SER A 1 320 ? -2.393 11.156 12.969 1 87 320 SER A O 1
ATOM 2465 N N . PRO A 1 321 ? -2.658 11.422 15.125 1 87.19 321 PRO A N 1
ATOM 2466 C CA . PRO A 1 321 ? -2.871 9.984 15.305 1 87.19 321 PRO A CA 1
ATOM 2467 C C . PRO A 1 321 ? -4.105 9.477 14.562 1 87.19 321 PRO A C 1
ATOM 2469 O O . PRO A 1 321 ? -4.188 8.289 14.227 1 87.19 321 PRO A O 1
ATOM 2472 N N . LEU A 1 322 ? -4.996 10.391 14.344 1 88.38 322 LEU A N 1
ATOM 2473 C CA . LEU A 1 322 ? -6.215 10.008 13.641 1 88.38 322 LEU A CA 1
ATOM 2474 C C . LEU A 1 322 ? -5.895 9.531 12.227 1 88.38 322 LEU A C 1
ATOM 2476 O O . LEU A 1 322 ? -6.555 8.625 11.703 1 88.38 322 LEU A O 1
ATOM 2480 N N . SER A 1 323 ? -4.93 10.148 11.648 1 84.69 323 SER A N 1
ATOM 2481 C CA . SER A 1 323 ? -4.527 9.742 10.305 1 84.69 323 SER A CA 1
ATOM 2482 C C . SER A 1 323 ? -4.047 8.297 10.273 1 84.69 323 SER A C 1
ATOM 2484 O O . SER A 1 323 ? -4.352 7.555 9.344 1 84.69 323 SER A O 1
ATOM 2486 N N . ILE A 1 324 ? -3.391 7.883 11.273 1 80.12 324 ILE A N 1
ATOM 2487 C CA . ILE A 1 324 ? -2.881 6.516 11.352 1 80.12 324 ILE A CA 1
ATOM 2488 C C . ILE A 1 324 ? -4.039 5.547 11.586 1 80.12 324 ILE A C 1
ATOM 2490 O O . ILE A 1 324 ? -4.09 4.473 10.984 1 80.12 324 ILE A O 1
ATOM 2494 N N . ILE A 1 325 ? -4.93 5.941 12.359 1 85.94 325 ILE A N 1
ATOM 2495 C CA . ILE A 1 325 ? -6.082 5.109 12.695 1 85.94 325 ILE A CA 1
ATOM 2496 C C . ILE A 1 325 ? -6.922 4.863 11.445 1 85.94 325 ILE A C 1
ATOM 2498 O O . ILE A 1 325 ? -7.512 3.791 11.289 1 85.94 325 ILE A O 1
ATOM 2502 N N . VAL A 1 326 ? -6.871 5.809 10.578 1 88 326 VAL A N 1
ATOM 2503 C CA . VAL A 1 326 ? -7.688 5.711 9.375 1 88 326 VAL A CA 1
ATOM 2504 C C . VAL A 1 326 ? -6.977 4.852 8.336 1 88 326 VAL A C 1
ATOM 2506 O O . VAL A 1 326 ? -7.621 4.145 7.555 1 88 326 VAL A O 1
ATOM 2509 N N . VAL A 1 327 ? -5.668 4.766 8.375 1 84.81 327 VAL A N 1
ATOM 2510 C CA . VAL A 1 327 ? -4.891 4.109 7.332 1 84.81 327 VAL A CA 1
ATOM 2511 C C . VAL A 1 327 ? -4.785 2.615 7.625 1 84.81 327 VAL A C 1
ATOM 2513 O O . VAL A 1 327 ? -4.602 1.809 6.711 1 84.81 327 VAL A O 1
ATOM 2516 N N . ILE A 1 328 ? -5.027 2.186 8.781 1 83.19 328 ILE A N 1
ATOM 2517 C CA . ILE A 1 328 ? -4.742 0.823 9.211 1 83.19 328 ILE A CA 1
ATOM 2518 C C . ILE A 1 328 ? -5.891 -0.097 8.812 1 83.19 328 ILE A C 1
ATOM 2520 O O . ILE A 1 328 ? -5.664 -1.192 8.289 1 83.19 328 ILE A O 1
ATOM 2524 N N . PRO A 1 329 ? -7.082 0.302 8.883 1 86.62 329 PRO A N 1
ATOM 2525 C CA . PRO A 1 329 ? -8.211 -0.617 8.719 1 86.62 329 PRO A CA 1
ATOM 2526 C C . PRO A 1 329 ? -8.242 -1.271 7.34 1 86.62 329 PRO A C 1
ATOM 2528 O O . PRO A 1 329 ? -8.562 -2.455 7.219 1 86.62 329 PRO A O 1
ATOM 2531 N N . PRO A 1 330 ? -7.875 -0.585 6.262 1 85.69 330 PRO A N 1
ATOM 2532 C CA . PRO A 1 330 ? -7.918 -1.235 4.949 1 85.69 330 PRO A CA 1
ATOM 2533 C C . PRO A 1 330 ? -7.074 -2.506 4.891 1 85.69 330 PRO A C 1
ATOM 2535 O O . PRO A 1 330 ? -7.371 -3.414 4.113 1 85.69 330 PRO A O 1
ATOM 2538 N N . TYR A 1 331 ? -6.188 -2.633 5.707 1 78.19 331 TYR A N 1
ATOM 2539 C CA . TYR A 1 331 ? -5.285 -3.779 5.684 1 78.19 331 TYR A CA 1
ATOM 2540 C C . TYR A 1 331 ? -5.941 -5.004 6.309 1 78.19 331 TYR A C 1
ATOM 2542 O O . TYR A 1 331 ? -5.5 -6.133 6.09 1 78.19 331 TYR A O 1
ATOM 2550 N N . PHE A 1 332 ? -7.047 -4.789 7.012 1 79.06 332 PHE A N 1
ATOM 2551 C CA . PHE A 1 332 ? -7.805 -5.891 7.594 1 79.06 332 PHE A CA 1
ATOM 2552 C C . PHE A 1 332 ? -8.555 -6.66 6.512 1 79.06 332 PHE A C 1
ATOM 2554 O O . PHE A 1 332 ? -8.812 -7.855 6.664 1 79.06 332 PHE A O 1
ATOM 2561 N N . THR A 1 333 ? -8.812 -6 5.426 1 81.94 333 THR A N 1
ATOM 2562 C CA . THR A 1 333 ? -9.648 -6.625 4.402 1 81.94 333 THR A CA 1
ATOM 2563 C C . THR A 1 333 ? -8.836 -6.902 3.139 1 81.94 333 THR A C 1
ATOM 2565 O O . THR A 1 333 ? -9.359 -7.445 2.164 1 81.94 333 THR A O 1
ATOM 2568 N N . MET A 1 334 ? -7.605 -6.578 3.191 1 77.56 334 MET A N 1
ATOM 2569 C CA . MET A 1 334 ? -6.781 -6.609 1.987 1 77.56 334 MET A CA 1
ATOM 2570 C C . MET A 1 334 ? -6.809 -7.988 1.342 1 77.56 334 MET A C 1
ATOM 2572 O O . MET A 1 334 ? -6.945 -8.109 0.123 1 77.56 334 MET A O 1
ATOM 2576 N N . TYR A 1 335 ? -6.836 -9.023 2.123 1 71.38 335 TYR A N 1
ATOM 2577 C CA . TYR A 1 335 ? -6.703 -10.359 1.564 1 71.38 335 TYR A CA 1
ATOM 2578 C C . TYR A 1 335 ? -8.023 -11.117 1.642 1 71.38 335 TYR A C 1
ATOM 2580 O O . TYR A 1 335 ? -8.086 -12.305 1.31 1 71.38 335 TYR A O 1
ATOM 2588 N N . LYS A 1 336 ? -9.031 -10.492 2.033 1 77.44 336 LYS A N 1
ATOM 2589 C CA . LYS A 1 336 ? -10.32 -11.164 2.182 1 77.44 336 LYS A CA 1
ATOM 2590 C C . LYS A 1 336 ? -11.227 -10.883 0.988 1 77.44 336 LYS A C 1
ATOM 2592 O O . LYS A 1 336 ? -11.234 -9.773 0.455 1 77.44 336 LYS A O 1
ATOM 2597 N N . MET A 1 337 ? -11.883 -11.859 0.621 1 79.75 337 MET A N 1
ATOM 2598 C CA . MET A 1 337 ? -12.938 -11.695 -0.376 1 79.75 337 MET A CA 1
ATOM 2599 C C . MET A 1 337 ? -14.211 -11.148 0.264 1 79.75 337 MET A C 1
ATOM 2601 O O . MET A 1 337 ? -14.398 -11.266 1.477 1 79.75 337 MET A O 1
ATOM 2605 N N . PRO A 1 338 ? -15.016 -10.477 -0.546 1 82.81 338 PRO A N 1
ATOM 2606 C CA . PRO A 1 338 ? -16.234 -9.883 0 1 82.81 338 PRO A CA 1
ATOM 2607 C C . PRO A 1 338 ? -17.094 -10.883 0.769 1 82.81 338 PRO A C 1
ATOM 2609 O O . PRO A 1 338 ? -17.719 -10.531 1.775 1 82.81 338 PRO A O 1
ATOM 2612 N N . ASN A 1 339 ? -17.094 -12.133 0.363 1 79.94 339 ASN A N 1
ATOM 2613 C CA . ASN A 1 339 ? -17.938 -13.141 1.004 1 79.94 339 ASN A CA 1
ATOM 2614 C C . ASN A 1 339 ? -17.375 -13.547 2.363 1 79.94 339 ASN A C 1
ATOM 2616 O O . ASN A 1 339 ? -18.078 -14.141 3.176 1 79.94 339 ASN A O 1
ATOM 2620 N N . GLU A 1 340 ? -16.172 -13.242 2.621 1 81.88 340 GLU A N 1
ATOM 2621 C CA . GLU A 1 340 ? -15.531 -13.609 3.881 1 81.88 340 GLU A CA 1
ATOM 2622 C C . GLU A 1 340 ? -15.727 -12.516 4.934 1 81.88 340 GLU A C 1
ATOM 2624 O O . GLU A 1 340 ? -15.367 -12.711 6.098 1 81.88 340 GLU A O 1
ATOM 2629 N N . LEU A 1 341 ? -16.297 -11.469 4.484 1 88.31 341 LEU A N 1
ATOM 2630 C CA . LEU A 1 341 ? -16.531 -10.367 5.418 1 88.31 341 LEU A CA 1
ATOM 2631 C C . LEU A 1 341 ? -17.75 -10.648 6.277 1 88.31 341 LEU A C 1
ATOM 2633 O O . LEU A 1 341 ? -18.875 -10.711 5.77 1 88.31 341 LEU A O 1
ATOM 2637 N N . THR A 1 342 ? -17.469 -10.812 7.559 1 89.31 342 THR A N 1
ATOM 2638 C CA . THR A 1 342 ? -18.547 -11.078 8.508 1 89.31 342 THR A CA 1
ATOM 2639 C C . THR A 1 342 ? -19.281 -9.789 8.852 1 89.31 342 THR A C 1
ATOM 2641 O O . THR A 1 342 ? -18.828 -8.695 8.523 1 89.31 342 THR A O 1
ATOM 2644 N N . ASP A 1 343 ? -20.391 -9.898 9.547 1 92.88 343 ASP A N 1
ATOM 2645 C CA . ASP A 1 343 ? -21.234 -8.758 9.891 1 92.88 343 ASP A CA 1
ATOM 2646 C C . ASP A 1 343 ? -20.484 -7.762 10.766 1 92.88 343 ASP A C 1
ATOM 2648 O O . ASP A 1 343 ? -20.766 -6.559 10.727 1 92.88 343 ASP A O 1
ATOM 2652 N N . THR A 1 344 ? -19.594 -8.234 11.461 1 92.81 344 THR A N 1
ATOM 2653 C CA . THR A 1 344 ? -18.844 -7.371 12.367 1 92.81 344 THR A CA 1
ATOM 2654 C C . THR A 1 344 ? -18.078 -6.301 11.594 1 92.81 344 THR A C 1
ATOM 2656 O O . THR A 1 344 ? -17.906 -5.18 12.078 1 92.81 344 THR A O 1
ATOM 2659 N N . TYR A 1 345 ? -17.672 -6.633 10.398 1 92.94 345 TYR A N 1
ATOM 2660 C CA . TYR A 1 345 ? -16.906 -5.703 9.57 1 92.94 345 TYR A CA 1
ATOM 2661 C C . TYR A 1 345 ? -17.781 -4.523 9.141 1 92.94 345 TYR A C 1
ATOM 2663 O O . TYR A 1 345 ? -17.25 -3.459 8.797 1 92.94 345 TYR A O 1
ATOM 2671 N N . PHE A 1 346 ? -19.062 -4.707 9.195 1 94.69 346 PHE A N 1
ATOM 2672 C CA . PHE A 1 346 ? -19.969 -3.672 8.703 1 94.69 346 PHE A CA 1
ATOM 2673 C C . PHE A 1 346 ? -20.5 -2.816 9.852 1 94.69 346 PHE A C 1
ATOM 2675 O O . PHE A 1 346 ? -21.266 -1.884 9.633 1 94.69 346 PHE A O 1
ATOM 2682 N N . LEU A 1 347 ? -19.938 -3.078 11.078 1 93.06 347 LEU A N 1
ATOM 2683 C CA . LEU A 1 347 ? -20.359 -2.336 12.258 1 93.06 347 LEU A CA 1
ATOM 2684 C C . LEU A 1 347 ? -19.25 -1.423 12.75 1 93.06 347 LEU A C 1
ATOM 2686 O O . LEU A 1 347 ? -19.516 -0.416 13.414 1 93.06 347 LEU A O 1
ATOM 2690 N N . LEU A 1 348 ? -18.062 -1.763 12.438 1 90.62 348 LEU A N 1
ATOM 2691 C CA . LEU A 1 348 ? -16.906 -1.012 12.938 1 90.62 348 LEU A CA 1
ATOM 2692 C C . LEU A 1 348 ? -16.672 0.24 12.102 1 90.62 348 LEU A C 1
ATOM 2694 O O . LEU A 1 348 ? -16.688 0.181 10.867 1 90.62 348 LEU A O 1
ATOM 2698 N N . PRO A 1 349 ? -16.438 1.36 12.852 1 87.56 349 PRO A N 1
ATOM 2699 C CA . PRO A 1 349 ? -16.25 2.602 12.102 1 87.56 349 PRO A CA 1
ATOM 2700 C C . PRO A 1 349 ? -15.07 2.525 11.133 1 87.56 349 PRO A C 1
ATOM 2702 O O . PRO A 1 349 ? -14.023 1.953 11.461 1 87.56 349 PRO A O 1
ATOM 2705 N N . ILE A 1 350 ? -15.25 3.039 9.992 1 91.19 350 ILE A N 1
ATOM 2706 C CA . ILE A 1 350 ? -14.289 3.115 8.906 1 91.19 350 ILE A CA 1
ATOM 2707 C C . ILE A 1 350 ? -14.188 1.763 8.203 1 91.19 350 ILE A C 1
ATOM 2709 O O . ILE A 1 350 ? -14.148 1.697 6.969 1 91.19 350 ILE A O 1
ATOM 2713 N N . VAL A 1 351 ? -14.125 0.669 9.047 1 92.69 351 VAL A N 1
ATOM 2714 C CA . VAL A 1 351 ? -14.07 -0.668 8.461 1 92.69 351 VAL A CA 1
ATOM 2715 C C . VAL A 1 351 ? -15.359 -0.955 7.703 1 92.69 351 VAL A C 1
ATOM 2717 O O . VAL A 1 351 ? -15.344 -1.607 6.656 1 92.69 351 VAL A O 1
ATOM 2720 N N . ASN A 1 352 ? -16.391 -0.463 8.266 1 95.5 352 ASN A N 1
ATOM 2721 C CA . ASN A 1 352 ? -17.672 -0.672 7.602 1 95.5 352 ASN A CA 1
ATOM 2722 C C . ASN A 1 352 ? -17.703 -0.019 6.223 1 95.5 352 ASN A C 1
ATOM 2724 O O . ASN A 1 352 ? -18.172 -0.62 5.258 1 95.5 352 ASN A O 1
ATOM 2728 N N . ALA A 1 353 ? -17.188 1.228 6.16 1 96 353 ALA A N 1
ATOM 2729 C CA . ALA A 1 353 ? -17.125 1.92 4.875 1 96 353 ALA A CA 1
ATOM 2730 C C . ALA A 1 353 ? -16.25 1.161 3.885 1 96 353 ALA A C 1
ATOM 2732 O O . ALA A 1 353 ? -16.625 0.971 2.727 1 96 353 ALA A O 1
ATOM 2733 N N . ILE A 1 354 ? -15.156 0.682 4.352 1 95.94 354 ILE A N 1
ATOM 2734 C CA . ILE A 1 354 ? -14.195 -0.027 3.518 1 95.94 354 ILE A CA 1
ATOM 2735 C C . ILE A 1 354 ? -14.805 -1.337 3.023 1 95.94 354 ILE A C 1
ATOM 2737 O O . ILE A 1 354 ? -14.648 -1.7 1.855 1 95.94 354 ILE A O 1
ATOM 2741 N N . SER A 1 355 ? -15.492 -1.98 3.883 1 95.12 355 SER A N 1
ATOM 2742 C CA . SER A 1 355 ? -16.094 -3.271 3.557 1 95.12 355 SER A CA 1
ATOM 2743 C C . SER A 1 355 ? -17.188 -3.121 2.502 1 95.12 355 SER A C 1
ATOM 2745 O O . SER A 1 355 ? -17.25 -3.908 1.556 1 95.12 355 SER A O 1
ATOM 2747 N N . VAL A 1 356 ? -18.016 -2.115 2.635 1 96.12 356 VAL A N 1
ATOM 2748 C CA . VAL A 1 356 ? -19.078 -1.881 1.66 1 96.12 356 VAL A CA 1
ATOM 2749 C C . VAL A 1 356 ? -18.469 -1.542 0.302 1 96.12 356 VAL A C 1
ATOM 2751 O O . VAL A 1 356 ? -18.922 -2.041 -0.731 1 96.12 356 VAL A O 1
ATOM 2754 N N . LEU A 1 357 ? -17.453 -0.742 0.32 1 94.94 357 LEU A N 1
ATOM 2755 C CA . LEU A 1 357 ? -16.812 -0.351 -0.924 1 94.94 357 LEU A CA 1
ATOM 2756 C C . LEU A 1 357 ? -16.156 -1.556 -1.601 1 94.94 357 LEU A C 1
ATOM 2758 O O . LEU A 1 357 ? -16.188 -1.677 -2.828 1 94.94 357 LEU A O 1
ATOM 2762 N N . LYS A 1 358 ? -15.609 -2.354 -0.823 1 91.12 358 LYS A N 1
ATOM 2763 C CA . LYS A 1 358 ? -15 -3.562 -1.377 1 91.12 358 LYS A CA 1
ATOM 2764 C C . LYS A 1 358 ? -16.047 -4.426 -2.084 1 91.12 358 LYS A C 1
ATOM 2766 O O . LYS A 1 358 ? -15.82 -4.887 -3.203 1 91.12 358 LYS A O 1
ATOM 2771 N N . GLU A 1 359 ? -17.125 -4.652 -1.427 1 90.81 359 GLU A N 1
ATOM 2772 C CA . GLU A 1 359 ? -18.203 -5.43 -2.031 1 90.81 359 GLU A CA 1
ATOM 2773 C C . GLU A 1 359 ? -18.641 -4.816 -3.357 1 90.81 359 GLU A C 1
ATOM 2775 O O . GLU A 1 359 ? -18.875 -5.535 -4.332 1 90.81 359 GLU A O 1
ATOM 2780 N N . LEU A 1 360 ? -18.672 -3.533 -3.412 1 90.44 360 LEU A N 1
ATOM 2781 C CA . LEU A 1 360 ? -19.141 -2.83 -4.602 1 90.44 360 LEU A CA 1
ATOM 2782 C C . LEU A 1 360 ? -18.172 -3.025 -5.766 1 90.44 360 LEU A C 1
ATOM 2784 O O . LEU A 1 360 ? -18.594 -3.143 -6.918 1 90.44 360 LEU A O 1
ATOM 2788 N N . ILE A 1 361 ? -16.906 -3.018 -5.469 1 86.94 361 ILE A N 1
ATOM 2789 C CA . ILE A 1 361 ? -15.891 -3.145 -6.516 1 86.94 361 ILE A CA 1
ATOM 2790 C C . ILE A 1 361 ? -15.977 -4.531 -7.148 1 86.94 361 ILE A C 1
ATOM 2792 O O . ILE A 1 361 ? -15.711 -4.691 -8.344 1 86.94 361 ILE A O 1
ATOM 2796 N N . TYR A 1 362 ? -16.406 -5.48 -6.32 1 79.81 362 TYR A N 1
ATOM 2797 C CA . TYR A 1 362 ? -16.625 -6.824 -6.852 1 79.81 362 TYR A CA 1
ATOM 2798 C C . TYR A 1 362 ? -18.031 -6.965 -7.434 1 79.81 362 TYR A C 1
ATOM 2800 O O . TYR A 1 362 ? -18.469 -8.078 -7.715 1 79.81 362 TYR A O 1
ATOM 2808 N N . ASP A 1 363 ? -18.719 -5.828 -7.496 1 80.94 363 ASP A N 1
ATOM 2809 C CA . ASP A 1 363 ? -20.062 -5.762 -8.07 1 80.94 363 ASP A CA 1
ATOM 2810 C C . ASP A 1 363 ? -21.062 -6.543 -7.223 1 80.94 363 ASP A C 1
ATOM 2812 O O . ASP A 1 363 ? -21.953 -7.219 -7.758 1 80.94 363 ASP A O 1
ATOM 2816 N N . ILE A 1 364 ? -20.859 -6.598 -6.016 1 84.25 364 ILE A N 1
ATOM 2817 C CA . ILE A 1 364 ? -21.766 -7.227 -5.062 1 84.25 364 ILE A CA 1
ATOM 2818 C C . ILE A 1 364 ? -22.484 -6.152 -4.246 1 84.25 364 ILE A C 1
ATOM 2820 O O . ILE A 1 364 ? -21.844 -5.305 -3.623 1 84.25 364 ILE A O 1
ATOM 2824 N N . VAL A 1 365 ? -23.812 -6.18 -4.383 1 89.44 365 VAL A N 1
ATOM 2825 C CA . VAL A 1 365 ? -24.609 -5.266 -3.572 1 89.44 365 VAL A CA 1
ATOM 2826 C C . VAL A 1 365 ? -25.438 -6.059 -2.561 1 89.44 365 VAL A C 1
ATOM 2828 O O . VAL A 1 365 ? -26.484 -6.617 -2.904 1 89.44 365 VAL A O 1
ATOM 2831 N N . ASN A 1 366 ? -24.906 -6.172 -1.401 1 91.25 366 ASN A N 1
ATOM 2832 C CA . ASN A 1 366 ? -25.625 -6.832 -0.312 1 91.25 366 ASN A CA 1
ATOM 2833 C C . ASN A 1 366 ? -26.422 -5.832 0.515 1 91.25 366 ASN A C 1
ATOM 2835 O O . ASN A 1 366 ? -25.859 -5.062 1.293 1 91.25 366 ASN A O 1
ATOM 2839 N N . LEU A 1 367 ? -27.719 -5.918 0.466 1 93.06 367 LEU A N 1
ATOM 2840 C CA . LEU A 1 367 ? -28.609 -4.953 1.106 1 93.06 367 LEU A CA 1
ATOM 2841 C C . LEU A 1 367 ? -28.5 -5.051 2.625 1 93.06 367 LEU A C 1
ATOM 2843 O O . LEU A 1 367 ? -28.656 -4.051 3.328 1 93.06 367 LEU A O 1
ATOM 2847 N N . GLN A 1 368 ? -28.266 -6.223 3.059 1 94.5 368 GLN A N 1
ATOM 2848 C CA . GLN A 1 368 ? -28.094 -6.387 4.5 1 94.5 368 GLN A CA 1
ATOM 2849 C C . GLN A 1 368 ? -26.844 -5.656 4.996 1 94.5 368 GLN A C 1
ATOM 2851 O O . GLN A 1 368 ? -26.906 -4.941 5.996 1 94.5 368 GLN A O 1
ATOM 2856 N N . HIS A 1 369 ? -25.781 -5.887 4.293 1 95.81 369 HIS A N 1
ATOM 2857 C CA . HIS A 1 369 ? -24.531 -5.23 4.66 1 95.81 369 HIS A CA 1
ATOM 2858 C C . HIS A 1 369 ? -24.641 -3.717 4.52 1 95.81 369 HIS A C 1
ATOM 2860 O O . HIS A 1 369 ? -24.141 -2.975 5.363 1 95.81 369 HIS A O 1
ATOM 2866 N N . LEU A 1 370 ? -25.312 -3.287 3.521 1 95.75 370 LEU A N 1
ATOM 2867 C CA . LEU A 1 370 ? -25.516 -1.858 3.314 1 95.75 370 LEU A CA 1
ATOM 2868 C C . LEU A 1 370 ? -26.375 -1.265 4.434 1 95.75 370 LEU A C 1
ATOM 2870 O O . LEU A 1 370 ? -26.094 -0.161 4.91 1 95.75 370 LEU A O 1
ATOM 2874 N N . GLY A 1 371 ? -27.328 -2.025 4.766 1 96.44 371 GLY A N 1
ATOM 2875 C CA . GLY A 1 371 ? -28.156 -1.586 5.875 1 96.44 371 GLY A CA 1
ATOM 2876 C C . GLY A 1 371 ? -27.391 -1.473 7.184 1 96.44 371 GLY A C 1
ATOM 2877 O O . GLY A 1 371 ? -27.531 -0.493 7.914 1 96.44 371 GLY A O 1
ATOM 2878 N N . LEU A 1 372 ? -26.609 -2.449 7.453 1 96.5 372 LEU A N 1
ATOM 2879 C CA . LEU A 1 372 ? -25.797 -2.428 8.664 1 96.5 372 LEU A CA 1
ATOM 2880 C C . LEU A 1 372 ? -24.844 -1.236 8.656 1 96.5 372 LEU A C 1
ATOM 2882 O O . LEU A 1 372 ? -24.641 -0.596 9.688 1 96.5 372 LEU A O 1
ATOM 2886 N N . PHE A 1 373 ? -24.344 -0.967 7.484 1 95.75 373 PHE A N 1
ATOM 2887 C CA . PHE A 1 373 ? -23.453 0.175 7.316 1 95.75 373 PHE A CA 1
ATOM 2888 C C . PHE A 1 373 ? -24.188 1.479 7.617 1 95.75 373 PHE A C 1
ATOM 2890 O O . PHE A 1 373 ? -23.672 2.326 8.352 1 95.75 373 PHE A O 1
ATOM 2897 N N . VAL A 1 374 ? -25.359 1.624 7.109 1 96.12 374 VAL A N 1
ATOM 2898 C CA . VAL A 1 374 ? -26.125 2.855 7.277 1 96.12 374 VAL A CA 1
ATOM 2899 C C . VAL A 1 374 ? -26.531 3.02 8.742 1 96.12 374 VAL A C 1
ATOM 2901 O O . VAL A 1 374 ? -26.344 4.086 9.328 1 96.12 374 VAL A O 1
ATOM 2904 N N . ILE A 1 375 ? -26.906 1.956 9.32 1 96.44 375 ILE A N 1
ATOM 2905 C CA . ILE A 1 375 ? -27.375 2.016 10.703 1 96.44 375 ILE A CA 1
ATOM 2906 C C . ILE A 1 375 ? -26.203 2.309 11.633 1 96.44 375 ILE A C 1
ATOM 2908 O O . ILE A 1 375 ? -26.297 3.176 12.508 1 96.44 375 ILE A O 1
ATOM 2912 N N . SER A 1 376 ? -25.188 1.563 11.453 1 95.81 376 SER A N 1
ATOM 2913 C CA . SER A 1 376 ? -24.016 1.796 12.289 1 95.81 376 SER A CA 1
ATOM 2914 C C . SER A 1 376 ? -23.484 3.213 12.109 1 95.81 376 SER A C 1
ATOM 2916 O O . SER A 1 376 ? -23.094 3.861 13.086 1 95.81 376 SER A O 1
ATOM 2918 N N . SER A 1 377 ? -23.453 3.689 10.875 1 94.62 377 SER A N 1
ATOM 2919 C CA . SER A 1 377 ? -22.953 5.035 10.602 1 94.62 377 SER A CA 1
ATOM 2920 C C . SER A 1 377 ? -23.844 6.09 11.266 1 94.62 377 SER A C 1
ATOM 2922 O O . SER A 1 377 ? -23.328 7.066 11.82 1 94.62 377 SER A O 1
ATOM 2924 N N . LEU A 1 378 ? -25.125 5.879 11.25 1 93.81 378 LEU A N 1
ATOM 2925 C CA . LEU A 1 378 ? -26.031 6.824 11.875 1 93.81 378 LEU A CA 1
ATOM 2926 C C . LEU A 1 378 ? -25.844 6.844 13.383 1 93.81 378 LEU A C 1
ATOM 2928 O O . LEU A 1 378 ? -25.922 7.906 14.008 1 93.81 378 LEU A O 1
ATOM 2932 N N . VAL A 1 379 ? -25.562 5.734 13.906 1 94.56 379 VAL A N 1
ATOM 2933 C CA . VAL A 1 379 ? -25.297 5.645 15.336 1 94.56 379 VAL A CA 1
ATOM 2934 C C . VAL A 1 379 ? -24.016 6.406 15.68 1 94.56 379 VAL A C 1
ATOM 2936 O O . VAL A 1 379 ? -23.984 7.191 16.625 1 94.56 379 VAL A O 1
ATOM 2939 N N . TYR A 1 380 ? -23.016 6.238 14.891 1 92.5 380 TYR A N 1
ATOM 2940 C CA . TYR A 1 380 ? -21.75 6.918 15.133 1 92.5 380 TYR A CA 1
ATOM 2941 C C . TYR A 1 380 ? -21.891 8.422 14.945 1 92.5 380 TYR A C 1
ATOM 2943 O O . TYR A 1 380 ? -21.25 9.211 15.648 1 92.5 380 TYR A O 1
ATOM 2951 N N . ILE A 1 381 ? -22.672 8.789 13.977 1 88.81 381 ILE A N 1
ATOM 2952 C CA . ILE A 1 381 ? -22.922 10.211 13.758 1 88.81 381 ILE A CA 1
ATOM 2953 C C . ILE A 1 381 ? -23.594 10.812 14.992 1 88.81 381 ILE A C 1
ATOM 2955 O O . ILE A 1 381 ? -23.156 11.859 15.484 1 88.81 381 ILE A O 1
ATOM 2959 N N . ALA A 1 382 ? -24.562 10.141 15.492 1 88.56 382 ALA A N 1
ATOM 2960 C CA . ALA A 1 382 ? -25.281 10.617 16.672 1 88.56 382 ALA A CA 1
ATOM 2961 C C . ALA A 1 382 ? -24.359 10.703 17.875 1 88.56 382 ALA A C 1
ATOM 2963 O O . ALA A 1 382 ? -24.359 11.703 18.594 1 88.56 382 ALA A O 1
ATOM 2964 N N . ILE A 1 383 ? -23.562 9.75 18.031 1 89.25 383 ILE A N 1
ATOM 2965 C CA . ILE A 1 383 ? -22.641 9.719 19.156 1 89.25 383 ILE A CA 1
ATOM 2966 C C . ILE A 1 383 ? -21.609 10.836 19.016 1 89.25 383 ILE A C 1
ATOM 2968 O O . ILE A 1 383 ? -21.297 11.531 19.984 1 89.25 383 ILE A O 1
ATOM 2972 N N . SER A 1 384 ? -21.125 10.977 17.828 1 85.88 384 SER A N 1
ATOM 2973 C CA . SER A 1 384 ? -20.078 11.961 17.578 1 85.88 384 SER A CA 1
ATOM 2974 C C . SER A 1 384 ? -20.594 13.383 17.766 1 85.88 384 SER A C 1
ATOM 2976 O O . SER A 1 384 ? -19.906 14.242 18.312 1 85.88 384 SER A O 1
ATOM 2978 N N . ILE A 1 385 ? -21.766 13.594 17.312 1 80.81 385 ILE A N 1
ATOM 2979 C CA . ILE A 1 385 ? -22.375 14.906 17.469 1 80.81 385 ILE A CA 1
ATOM 2980 C C . ILE A 1 385 ? -22.609 15.195 18.938 1 80.81 385 ILE A C 1
ATOM 2982 O O . ILE A 1 385 ? -22.344 16.297 19.422 1 80.81 385 ILE A O 1
ATOM 2986 N N . LYS A 1 386 ? -23.141 14.242 19.625 1 83.75 386 LYS A N 1
ATOM 2987 C CA . LYS A 1 386 ? -23.375 14.406 21.062 1 83.75 386 LYS A CA 1
ATOM 2988 C C . LYS A 1 386 ? -22.078 14.68 21.812 1 83.75 386 LYS A C 1
ATOM 2990 O O . LYS A 1 386 ? -22.031 15.531 22.688 1 83.75 386 LYS A O 1
ATOM 2995 N N . PHE A 1 387 ? -21.141 14.016 21.422 1 82.5 387 PHE A N 1
ATOM 2996 C CA . PHE A 1 387 ? -19.828 14.195 22.062 1 82.5 387 PHE A CA 1
ATOM 2997 C C . PHE A 1 387 ? -19.25 15.57 21.734 1 82.5 387 PHE A C 1
ATOM 2999 O O . PHE A 1 387 ? -18.719 16.234 22.625 1 82.5 387 PHE A O 1
ATOM 3006 N N . ALA A 1 388 ? -19.297 15.969 20.531 1 78.31 388 ALA A N 1
ATOM 3007 C CA . ALA A 1 388 ? -18.812 17.281 20.109 1 78.31 388 ALA A CA 1
ATOM 3008 C C . ALA A 1 388 ? -19.562 18.406 20.812 1 78.31 388 ALA A C 1
ATOM 3010 O O . ALA A 1 388 ? -18.969 19.391 21.25 1 78.31 388 ALA A O 1
ATOM 3011 N N . SER A 1 389 ? -20.828 18.234 20.969 1 77.5 389 SER A N 1
ATOM 3012 C CA . SER A 1 389 ? -21.656 19.234 21.641 1 77.5 389 SER A CA 1
ATOM 3013 C C . SER A 1 389 ? -21.297 19.344 23.109 1 77.5 389 SER A C 1
ATOM 3015 O O . SER A 1 389 ? -21.219 20.453 23.656 1 77.5 389 SER A O 1
ATOM 3017 N N . ARG A 1 390 ? -21.031 18.266 23.672 1 81.5 390 ARG A N 1
ATOM 3018 C CA . ARG A 1 390 ? -20.672 18.266 25.078 1 81.5 390 ARG A CA 1
ATOM 3019 C C . ARG A 1 390 ? -19.312 18.922 25.297 1 81.5 390 ARG A C 1
ATOM 3021 O O . ARG A 1 390 ? -19.094 19.594 26.312 1 81.5 390 ARG A O 1
ATOM 3028 N N . MET A 1 391 ? -18.453 18.719 24.406 1 77.94 391 MET A N 1
ATOM 3029 C CA . MET A 1 391 ? -17.109 19.281 24.516 1 77.94 391 MET A CA 1
ATOM 3030 C C . MET A 1 391 ? -17.156 20.797 24.359 1 77.94 391 MET A C 1
ATOM 3032 O O . MET A 1 391 ? -16.375 21.516 25 1 77.94 391 MET A O 1
ATOM 3036 N N . PHE A 1 392 ? -18.031 21.281 23.578 1 74 392 PHE A N 1
ATOM 3037 C CA . PHE A 1 392 ? -18.156 22.719 23.344 1 74 392 PHE A CA 1
ATOM 3038 C C . PHE A 1 392 ? -18.891 23.391 24.484 1 74 392 PHE A C 1
ATOM 3040 O O . PHE A 1 392 ? -18.766 24.609 24.672 1 74 392 PHE A O 1
ATOM 3047 N N . GLU A 1 393 ? -19.625 22.594 25.141 1 72.94 393 GLU A N 1
ATOM 3048 C CA . GLU A 1 393 ? -20.375 23.172 26.25 1 72.94 393 GLU A CA 1
ATOM 3049 C C . GLU A 1 393 ? -19.5 23.25 27.516 1 72.94 393 GLU A C 1
ATOM 3051 O O . GLU A 1 393 ? -19.781 24.031 28.422 1 72.94 393 GLU A O 1
ATOM 3056 N N . ASN A 1 394 ? -18.5 22.453 27.422 1 73.56 394 ASN A N 1
ATOM 3057 C CA . ASN A 1 394 ? -17.609 22.469 28.578 1 73.56 394 ASN A CA 1
ATOM 3058 C C . ASN A 1 394 ? -16.672 23.656 28.547 1 73.56 394 ASN A C 1
ATOM 3060 O O . ASN A 1 394 ? -15.766 23.719 27.719 1 73.56 394 ASN A O 1
ATOM 3064 N N . GLU A 1 395 ? -16.891 24.594 29.422 1 64.62 395 GLU A N 1
ATOM 3065 C CA . GLU A 1 395 ? -16.125 25.844 29.5 1 64.62 395 GLU A CA 1
ATOM 3066 C C . GLU A 1 395 ? -14.648 25.562 29.734 1 64.62 395 GLU A C 1
ATOM 3068 O O . GLU A 1 395 ? -13.797 26.359 29.312 1 64.62 395 GLU A O 1
ATOM 3073 N N . LYS A 1 396 ? -14.391 24.609 30.422 1 68.56 396 LYS A N 1
ATOM 3074 C CA . LYS A 1 396 ? -12.992 24.297 30.719 1 68.56 396 LYS A CA 1
ATOM 3075 C C . LYS A 1 396 ? -12.219 23.938 29.453 1 68.56 396 LYS A C 1
ATOM 3077 O O . LYS A 1 396 ? -11.031 24.25 29.344 1 68.56 396 LYS A O 1
ATOM 3082 N N . VAL A 1 397 ? -12.867 23.406 28.562 1 69.5 397 VAL A N 1
ATOM 3083 C CA . VAL A 1 397 ? -12.25 23 27.297 1 69.5 397 VAL A CA 1
ATOM 3084 C C . VAL A 1 397 ? -12.141 24.203 26.359 1 69.5 397 VAL A C 1
ATOM 3086 O O . VAL A 1 397 ? -11.117 24.406 25.719 1 69.5 397 VAL A O 1
ATOM 3089 N N . LEU A 1 398 ? -13.109 24.969 26.406 1 65.56 398 LEU A N 1
ATOM 3090 C CA . LEU A 1 398 ? -13.203 26.078 25.469 1 65.56 398 LEU A CA 1
ATOM 3091 C C . LEU A 1 398 ? -12.242 27.203 25.844 1 65.56 398 LEU A C 1
ATOM 3093 O O . LEU A 1 398 ? -11.75 27.922 24.984 1 65.56 398 LEU A O 1
ATOM 3097 N N . PHE A 1 399 ? -11.977 27.234 27.203 1 62.84 399 PHE A N 1
ATOM 3098 C CA . PHE A 1 399 ? -11.141 28.344 27.641 1 62.84 399 PHE A CA 1
ATOM 3099 C C . PHE A 1 399 ? -9.797 27.844 28.156 1 62.84 399 PHE A C 1
ATOM 3101 O O . PHE A 1 399 ? -9.172 28.484 29 1 62.84 399 PHE A O 1
ATOM 3108 N N . ARG A 1 400 ? -9.539 26.688 27.688 1 61.78 400 ARG A N 1
ATOM 3109 C CA . ARG A 1 400 ? -8.227 26.141 28.047 1 61.78 400 ARG A CA 1
ATOM 3110 C C . ARG A 1 400 ? -7.109 27.062 27.547 1 61.78 400 ARG A C 1
ATOM 3112 O O . ARG A 1 400 ? -7.066 27.422 26.375 1 61.78 400 ARG A O 1
ATOM 3119 N N . ASN A 1 401 ? -6.559 27.922 28.406 1 56.44 401 ASN A N 1
ATOM 3120 C CA . ASN A 1 401 ? -5.426 28.812 28.141 1 56.44 401 ASN A CA 1
ATOM 3121 C C . ASN A 1 401 ? -4.102 28.047 28.203 1 56.44 401 ASN A C 1
ATOM 3123 O O . ASN A 1 401 ? -3.936 27.156 29.047 1 56.44 401 ASN A O 1
ATOM 3127 N N . MET B 1 1 ? 27.828 36.625 3.027 1 58.09 1 MET B N 1
ATOM 3128 C CA . MET B 1 1 ? 27.547 36.938 4.422 1 58.09 1 MET B CA 1
ATOM 3129 C C . MET B 1 1 ? 28.078 35.844 5.352 1 58.09 1 MET B C 1
ATOM 3131 O O . MET B 1 1 ? 27.953 34.656 5.055 1 58.09 1 MET B O 1
ATOM 3135 N N . LYS B 1 2 ? 28.797 36.188 6.332 1 68 2 LYS B N 1
ATOM 3136 C CA . LYS B 1 2 ? 29.641 35.312 7.148 1 68 2 LYS B CA 1
ATOM 3137 C C . LYS B 1 2 ? 28.828 34.625 8.242 1 68 2 LYS B C 1
ATOM 3139 O O . LYS B 1 2 ? 28.078 35.281 8.969 1 68 2 LYS B O 1
ATOM 3144 N N . ILE B 1 3 ? 28.656 33.25 8.188 1 79.06 3 ILE B N 1
ATOM 3145 C CA . ILE B 1 3 ? 28 32.406 9.203 1 79.06 3 ILE B CA 1
ATOM 3146 C C . ILE B 1 3 ? 28.828 32.438 10.492 1 79.06 3 ILE B C 1
ATOM 3148 O O . ILE B 1 3 ? 30.047 32.25 10.461 1 79.06 3 ILE B O 1
ATOM 3152 N N . ASN B 1 4 ? 28.25 33.031 11.523 1 86.94 4 ASN B N 1
ATOM 3153 C CA . ASN B 1 4 ? 28.844 32.969 12.859 1 86.94 4 ASN B CA 1
ATOM 3154 C C . ASN B 1 4 ? 28.359 31.719 13.617 1 86.94 4 ASN B C 1
ATOM 3156 O O . ASN B 1 4 ? 27.203 31.641 14.008 1 86.94 4 ASN B O 1
ATOM 3160 N N . LEU B 1 5 ? 29.203 30.844 13.945 1 90.38 5 LEU B N 1
ATOM 3161 C CA . LEU B 1 5 ? 28.875 29.547 14.539 1 90.38 5 LEU B CA 1
ATOM 3162 C C . LEU B 1 5 ? 28.234 29.734 15.922 1 90.38 5 LEU B C 1
ATOM 3164 O O . LEU B 1 5 ? 27.391 28.938 16.328 1 90.38 5 LEU B O 1
ATOM 3168 N N . LYS B 1 6 ? 28.672 30.766 16.594 1 91.88 6 LYS B N 1
ATOM 3169 C CA . LYS B 1 6 ? 28.109 31.031 17.922 1 91.88 6 LYS B CA 1
ATOM 3170 C C . LYS B 1 6 ? 26.625 31.391 17.828 1 91.88 6 LYS B C 1
ATOM 3172 O O . LYS B 1 6 ? 25.812 30.906 18.609 1 91.88 6 LYS B O 1
ATOM 3177 N N . HIS B 1 7 ? 26.312 32.219 16.875 1 91.62 7 HIS B N 1
ATOM 3178 C CA . HIS B 1 7 ? 24.938 32.625 16.672 1 91.62 7 HIS B CA 1
ATOM 3179 C C . HIS B 1 7 ? 24.094 31.453 16.188 1 91.62 7 HIS B C 1
ATOM 3181 O O . HIS B 1 7 ? 22.938 31.312 16.578 1 91.62 7 HIS B O 1
ATOM 3187 N N . VAL B 1 8 ? 24.641 30.641 15.359 1 92.44 8 VAL B N 1
ATOM 3188 C CA . VAL B 1 8 ? 23.938 29.469 14.859 1 92.44 8 VAL B CA 1
ATOM 3189 C C . VAL B 1 8 ? 23.594 28.547 16.031 1 92.44 8 VAL B C 1
ATOM 3191 O O . VAL B 1 8 ? 22.469 28.047 16.109 1 92.44 8 VAL B O 1
ATOM 3194 N N . TRP B 1 9 ? 24.531 28.344 16.891 1 94.56 9 TRP B N 1
ATOM 3195 C CA . TRP B 1 9 ? 24.344 27.453 18.031 1 94.56 9 TRP B CA 1
ATOM 3196 C C . TRP B 1 9 ? 23.25 28 18.969 1 94.56 9 TRP B C 1
ATOM 3198 O O . TRP B 1 9 ? 22.453 27.234 19.5 1 94.56 9 TRP B O 1
ATOM 3208 N N . ILE B 1 10 ? 23.203 29.281 19.172 1 93.19 10 ILE B N 1
ATOM 3209 C CA . ILE B 1 10 ? 22.219 29.906 20.047 1 93.19 10 ILE B CA 1
ATOM 3210 C C . ILE B 1 10 ? 20.828 29.719 19.469 1 93.19 10 ILE B C 1
ATOM 3212 O O . ILE B 1 10 ? 19.891 29.359 20.203 1 93.19 10 ILE B O 1
ATOM 3216 N N . VAL B 1 11 ? 20.766 29.938 18.172 1 92.06 11 VAL B N 1
ATOM 3217 C CA . VAL B 1 11 ? 19.469 29.797 17.5 1 92.06 11 VAL B CA 1
ATOM 3218 C C . VAL B 1 11 ? 19.047 28.328 17.531 1 92.06 11 VAL B C 1
ATOM 3220 O O . VAL B 1 11 ? 17.875 28.016 17.812 1 92.06 11 VAL B O 1
ATOM 3223 N N . LEU B 1 12 ? 19.969 27.484 17.266 1 95 12 LEU B N 1
ATOM 3224 C CA . LEU B 1 12 ? 19.688 26.047 17.281 1 95 12 LEU B CA 1
ATOM 3225 C C . LEU B 1 12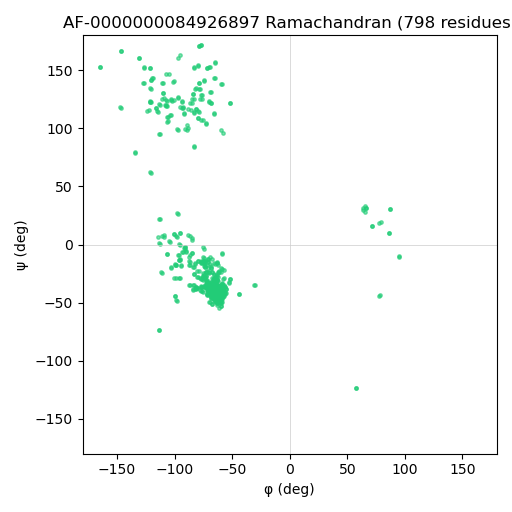 ? 19.203 25.609 18.656 1 95 12 LEU B C 1
ATOM 3227 O O . LEU B 1 12 ? 18.188 24.906 18.781 1 95 12 LEU B O 1
ATOM 3231 N N . LYS B 1 13 ? 19.875 26 19.641 1 95.44 13 LYS B N 1
ATOM 3232 C CA . LYS B 1 13 ? 19.516 25.641 21.016 1 95.44 13 LYS B CA 1
ATOM 3233 C C . LYS B 1 13 ? 18.125 26.156 21.375 1 95.44 13 LYS B C 1
ATOM 3235 O O . LYS B 1 13 ? 17.344 25.469 22.031 1 95.44 13 LYS B O 1
ATOM 3240 N N . LYS B 1 14 ? 17.906 27.328 20.953 1 92.81 14 LYS B N 1
ATOM 3241 C CA . LYS B 1 14 ? 16.594 27.938 21.219 1 92.81 14 LYS B CA 1
ATOM 3242 C C . LYS B 1 14 ? 15.477 27.141 20.547 1 92.81 14 LYS B C 1
ATOM 3244 O O . LYS B 1 14 ? 14.477 26.812 21.172 1 92.81 14 LYS B O 1
ATOM 3249 N N . GLU B 1 15 ? 15.688 26.891 19.297 1 93.56 15 GLU B N 1
ATOM 3250 C CA . GLU B 1 15 ? 14.656 26.203 18.516 1 93.56 15 GLU B CA 1
ATOM 3251 C C . GLU B 1 15 ? 14.445 24.781 19.047 1 93.56 15 GLU B C 1
ATOM 3253 O O . GLU B 1 15 ? 13.312 24.297 19.094 1 93.56 15 GLU B O 1
ATOM 3258 N N . LEU B 1 16 ? 15.492 24.141 19.391 1 94.75 16 LEU B N 1
ATOM 3259 C CA . LEU B 1 16 ? 15.367 22.797 19.906 1 94.75 16 LEU B CA 1
ATOM 3260 C C . LEU B 1 16 ? 14.695 22.797 21.266 1 94.75 16 LEU B C 1
ATOM 3262 O O . LEU B 1 16 ? 13.906 21.891 21.578 1 94.75 16 LEU B O 1
ATOM 3266 N N . LYS B 1 17 ? 15.062 23.75 22.078 1 93.94 17 LYS B N 1
ATOM 3267 C CA . LYS B 1 17 ? 14.422 23.859 23.375 1 93.94 17 LYS B CA 1
ATOM 3268 C C . LYS B 1 17 ? 12.914 24.062 23.234 1 93.94 17 LYS B C 1
ATOM 3270 O O . LYS B 1 17 ? 12.133 23.469 23.969 1 93.94 17 LYS B O 1
ATOM 3275 N N . ASP B 1 18 ? 12.602 24.875 22.266 1 90.06 18 ASP B N 1
ATOM 3276 C CA . ASP B 1 18 ? 11.188 25.125 22.016 1 90.06 18 ASP B CA 1
ATOM 3277 C C . ASP B 1 18 ? 10.484 23.859 21.516 1 90.06 18 ASP B C 1
ATOM 3279 O O . ASP B 1 18 ? 9.367 23.547 21.922 1 90.06 18 ASP B O 1
ATOM 3283 N N . ALA B 1 19 ? 11.133 23.188 20.703 1 89.38 19 ALA B N 1
ATOM 3284 C CA . ALA B 1 19 ? 10.562 21.953 20.125 1 89.38 19 ALA B CA 1
ATOM 3285 C C . ALA B 1 19 ? 10.422 20.875 21.188 1 89.38 19 ALA B C 1
ATOM 3287 O O . ALA B 1 19 ? 9.43 20.141 21.219 1 89.38 19 ALA B O 1
ATOM 3288 N N . PHE B 1 20 ? 11.383 20.781 22.094 1 91.56 20 PHE B N 1
ATOM 3289 C CA . PHE B 1 20 ? 11.383 19.719 23.109 1 91.56 20 PHE B CA 1
ATOM 3290 C C . PHE B 1 20 ? 10.477 20.094 24.281 1 91.56 20 PHE B C 1
ATOM 3292 O O . PHE B 1 20 ? 10.109 19.234 25.078 1 91.56 20 PHE B O 1
ATOM 3299 N N . ARG B 1 21 ? 10.164 21.312 24.328 1 87.44 21 ARG B N 1
ATOM 3300 C CA . ARG B 1 21 ? 9.234 21.766 25.359 1 87.44 21 ARG B CA 1
ATOM 3301 C C . ARG B 1 21 ? 7.801 21.359 25.016 1 87.44 21 ARG B C 1
ATOM 3303 O O . ARG B 1 21 ? 6.98 21.172 25.922 1 87.44 21 ARG B O 1
ATOM 3310 N N . ASP B 1 22 ? 7.652 21.25 23.797 1 87.5 22 ASP B N 1
ATOM 3311 C CA . ASP B 1 22 ? 6.359 20.734 23.359 1 87.5 22 ASP B CA 1
ATOM 3312 C C . ASP B 1 22 ? 6.332 19.219 23.406 1 87.5 22 ASP B C 1
ATOM 3314 O O . ASP B 1 22 ? 6.414 18.547 22.375 1 87.5 22 ASP B O 1
ATOM 3318 N N . ARG B 1 23 ? 6.035 18.672 24.547 1 89.12 23 ARG B N 1
ATOM 3319 C CA . ARG B 1 23 ? 6.148 17.25 24.828 1 89.12 23 ARG B CA 1
ATOM 3320 C C . ARG B 1 23 ? 5.16 16.453 23.984 1 89.12 23 ARG B C 1
ATOM 3322 O O . ARG B 1 23 ? 5.488 15.367 23.484 1 89.12 23 ARG B O 1
ATOM 3329 N N . LYS B 1 24 ? 4.043 16.969 23.797 1 87.06 24 LYS B N 1
ATOM 3330 C CA . LYS B 1 24 ? 3.021 16.25 23.047 1 87.06 24 LYS B CA 1
ATOM 3331 C C . LYS B 1 24 ? 3.42 16.109 21.578 1 87.06 24 LYS B C 1
ATOM 3333 O O . LYS B 1 24 ? 3.312 15.023 21 1 87.06 24 LYS B O 1
ATOM 3338 N N . ALA B 1 25 ? 3.863 17.156 21.078 1 86.44 25 ALA B N 1
ATOM 3339 C CA . ALA B 1 25 ? 4.293 17.141 19.672 1 86.44 25 ALA B CA 1
ATOM 3340 C C . ALA B 1 25 ? 5.492 16.219 19.484 1 86.44 25 ALA B C 1
ATOM 3342 O O . ALA B 1 25 ? 5.574 15.508 18.484 1 86.44 25 ALA B O 1
ATOM 3343 N N . LEU B 1 26 ? 6.32 16.297 20.438 1 89.75 26 LEU B N 1
ATOM 3344 C CA . LEU B 1 26 ? 7.512 15.461 20.375 1 89.75 26 LEU B CA 1
ATOM 3345 C C . LEU B 1 26 ? 7.148 13.977 20.469 1 89.75 26 LEU B C 1
ATOM 3347 O O . LEU B 1 26 ? 7.695 13.156 19.734 1 89.75 26 LEU B O 1
ATOM 3351 N N . LEU B 1 27 ? 6.277 13.68 21.328 1 90.06 27 LEU B N 1
ATOM 3352 C CA . LEU B 1 27 ? 5.844 12.297 21.5 1 90.06 27 LEU B CA 1
ATOM 3353 C C . LEU B 1 27 ? 5.188 11.766 20.234 1 90.06 27 LEU B C 1
ATOM 3355 O O . LEU B 1 27 ? 5.441 10.633 19.828 1 90.06 27 LEU B O 1
ATOM 3359 N N . VAL B 1 28 ? 4.445 12.594 19.688 1 87.44 28 VAL B N 1
ATOM 3360 C CA . VAL B 1 28 ? 3.762 12.195 18.469 1 87.44 28 VAL B CA 1
ATOM 3361 C C . VAL B 1 28 ? 4.781 12 17.344 1 87.44 28 VAL B C 1
ATOM 3363 O O . VAL B 1 28 ? 4.684 11.047 16.562 1 87.44 28 VAL B O 1
ATOM 3366 N N . ASN B 1 29 ? 5.723 12.844 17.281 1 89.19 29 ASN B N 1
ATOM 3367 C CA . ASN B 1 29 ? 6.746 12.805 16.25 1 89.19 29 ASN B CA 1
ATOM 3368 C C . ASN B 1 29 ? 7.645 11.586 16.391 1 89.19 29 ASN B C 1
ATOM 3370 O O . ASN B 1 29 ? 8.211 11.109 15.406 1 89.19 29 ASN B O 1
ATOM 3374 N N . ILE B 1 30 ? 7.703 11.078 17.594 1 91.94 30 ILE B N 1
ATOM 3375 C CA . ILE B 1 30 ? 8.578 9.938 17.859 1 91.94 30 ILE B CA 1
ATOM 3376 C C . ILE B 1 30 ? 7.762 8.648 17.859 1 91.94 30 ILE B C 1
ATOM 3378 O O . ILE B 1 30 ? 8.125 7.676 17.203 1 91.94 30 ILE B O 1
ATOM 3382 N N . ILE B 1 31 ? 6.648 8.648 18.469 1 91.75 31 ILE B N 1
ATOM 3383 C CA . ILE B 1 31 ? 5.883 7.438 18.734 1 91.75 31 ILE B CA 1
ATOM 3384 C C . ILE B 1 31 ? 5.195 6.977 17.453 1 91.75 31 ILE B C 1
ATOM 3386 O O . ILE B 1 31 ? 5.184 5.785 17.141 1 91.75 31 ILE B O 1
ATOM 3390 N N . LEU B 1 32 ? 4.707 7.906 16.734 1 89.56 32 LEU B N 1
ATOM 3391 C CA . LEU B 1 32 ? 3.922 7.531 15.562 1 89.56 32 LEU B CA 1
ATOM 3392 C C . LEU B 1 32 ? 4.785 6.797 14.547 1 89.56 32 LEU B C 1
ATOM 3394 O O . LEU B 1 32 ? 4.441 5.691 14.109 1 89.56 32 LEU B O 1
ATOM 3398 N N . PRO B 1 33 ? 5.926 7.344 14.227 1 90.75 33 PRO B N 1
ATOM 3399 C CA . PRO B 1 33 ? 6.785 6.613 13.289 1 90.75 33 PRO B CA 1
ATOM 3400 C C . PRO B 1 33 ? 7.289 5.293 13.859 1 90.75 33 PRO B C 1
ATOM 3402 O O . PRO B 1 33 ? 7.449 4.316 13.125 1 90.75 33 PRO B O 1
ATOM 3405 N N . MET B 1 34 ? 7.449 5.277 15.07 1 92.69 34 MET B N 1
ATOM 3406 C CA . MET B 1 34 ? 8.008 4.105 15.734 1 92.69 34 MET B CA 1
ATOM 3407 C C . MET B 1 34 ? 7.016 2.949 15.734 1 92.69 34 MET B C 1
ATOM 3409 O O . MET B 1 34 ? 7.398 1.799 15.516 1 92.69 34 MET B O 1
ATOM 3413 N N . ILE B 1 35 ? 5.785 3.211 15.898 1 91.31 35 ILE B N 1
ATOM 3414 C CA . ILE B 1 35 ? 4.793 2.158 16.094 1 91.31 35 ILE B CA 1
ATOM 3415 C C . ILE B 1 35 ? 4.16 1.802 14.742 1 91.31 35 ILE B C 1
ATOM 3417 O O . ILE B 1 35 ? 3.613 0.709 14.578 1 91.31 35 ILE B O 1
ATOM 3421 N N . PHE B 1 36 ? 4.273 2.609 13.82 1 88.38 36 PHE B N 1
ATOM 3422 C CA . PHE B 1 36 ? 3.555 2.465 12.562 1 88.38 36 PHE B CA 1
ATOM 3423 C C . PHE B 1 36 ? 3.916 1.152 11.875 1 88.38 36 PHE B C 1
ATOM 3425 O O . PHE B 1 36 ? 3.035 0.352 11.555 1 88.38 36 PHE B O 1
ATOM 3432 N N . ILE B 1 37 ? 5.168 0.861 11.664 1 85 37 ILE B N 1
ATOM 3433 C CA . ILE B 1 37 ? 5.605 -0.301 10.898 1 85 37 ILE B CA 1
ATOM 3434 C C . ILE B 1 37 ? 5.301 -1.578 11.68 1 85 37 ILE B C 1
ATOM 3436 O O . ILE B 1 37 ? 4.73 -2.525 11.133 1 85 37 ILE B O 1
ATOM 3440 N N . PRO B 1 38 ? 5.555 -1.572 12.961 1 85.88 38 PRO B N 1
ATOM 3441 C CA . PRO B 1 38 ? 5.191 -2.764 13.727 1 85.88 38 PRO B CA 1
ATOM 3442 C C . PRO B 1 38 ? 3.701 -3.088 13.641 1 85.88 38 PRO B C 1
ATOM 3444 O O . PRO B 1 38 ? 3.326 -4.258 13.531 1 85.88 38 PRO B O 1
ATOM 3447 N N . VAL B 1 39 ? 2.939 -2.131 13.719 1 85 39 VAL B N 1
ATOM 3448 C CA . VAL B 1 39 ? 1.497 -2.344 13.664 1 85 39 VAL B CA 1
ATOM 3449 C C . VAL B 1 39 ? 1.104 -2.889 12.289 1 85 39 VAL B C 1
ATOM 3451 O O . VAL B 1 39 ? 0.318 -3.834 12.195 1 85 39 VAL B O 1
ATOM 3454 N N . ILE B 1 40 ? 1.67 -2.338 11.281 1 81.88 40 ILE B N 1
ATOM 3455 C CA . ILE B 1 40 ? 1.375 -2.783 9.922 1 81.88 40 ILE B CA 1
ATOM 3456 C C . ILE B 1 40 ? 1.856 -4.223 9.734 1 81.88 40 ILE B C 1
ATOM 3458 O O . ILE B 1 40 ? 1.172 -5.035 9.117 1 81.88 40 ILE B O 1
ATOM 3462 N N . PHE B 1 41 ? 3 -4.516 10.273 1 78.69 41 PHE B N 1
ATOM 3463 C CA . PHE B 1 41 ? 3.547 -5.863 10.164 1 78.69 41 PHE B CA 1
ATOM 3464 C C . PHE B 1 41 ? 2.65 -6.871 10.883 1 78.69 41 PHE B C 1
ATOM 3466 O O . PHE B 1 41 ? 2.414 -7.969 10.375 1 78.69 41 PHE B O 1
ATOM 3473 N N . ILE B 1 42 ? 2.209 -6.496 12.008 1 81 42 ILE B N 1
ATOM 3474 C CA . ILE B 1 42 ? 1.341 -7.379 12.781 1 81 42 ILE B CA 1
ATOM 3475 C C . ILE B 1 42 ? 0.04 -7.621 12.016 1 81 42 ILE B C 1
ATOM 3477 O O . ILE B 1 42 ? -0.391 -8.766 11.859 1 81 42 ILE B O 1
ATOM 3481 N N . ILE B 1 43 ? -0.488 -6.617 11.539 1 77.25 43 ILE B N 1
ATOM 3482 C CA . ILE B 1 43 ? -1.762 -6.711 10.836 1 77.25 43 ILE B CA 1
ATOM 3483 C C . ILE B 1 43 ? -1.583 -7.527 9.555 1 77.25 43 ILE B C 1
ATOM 3485 O O . ILE B 1 43 ? -2.418 -8.375 9.227 1 77.25 43 ILE B O 1
ATOM 3489 N N . SER B 1 44 ? -0.538 -7.273 8.82 1 72.31 44 SER B N 1
ATOM 3490 C CA . SER B 1 44 ? -0.265 -7.992 7.578 1 72.31 44 SER B CA 1
ATOM 3491 C C . SER B 1 44 ? -0.027 -9.477 7.84 1 72.31 44 SER B C 1
ATOM 3493 O O . SER B 1 44 ? -0.425 -10.32 7.039 1 72.31 44 SER B O 1
ATOM 3495 N N . SER B 1 45 ? 0.635 -9.75 8.922 1 72.44 45 SER B N 1
ATOM 3496 C CA . SER B 1 45 ? 0.915 -11.141 9.281 1 72.44 45 SER B CA 1
ATOM 3497 C C . SER B 1 45 ? -0.369 -11.898 9.602 1 72.44 45 SER B C 1
ATOM 3499 O O . SER B 1 45 ? -0.531 -13.055 9.203 1 72.44 45 SER B O 1
ATOM 3501 N N . ILE B 1 46 ? -1.219 -11.227 10.258 1 73.25 46 ILE B N 1
ATOM 3502 C CA . ILE B 1 46 ? -2.484 -11.859 10.609 1 73.25 46 ILE B CA 1
ATOM 3503 C C . ILE B 1 46 ? -3.342 -12.031 9.359 1 73.25 46 ILE B C 1
ATOM 3505 O O . ILE B 1 46 ? -3.963 -13.086 9.164 1 73.25 46 ILE B O 1
ATOM 3509 N N . ALA B 1 47 ? -3.303 -11.031 8.531 1 68.75 47 ALA B N 1
ATOM 3510 C CA . ALA B 1 47 ? -4.102 -11.055 7.305 1 68.75 47 ALA B CA 1
ATOM 3511 C C . ALA B 1 47 ? -3.588 -12.109 6.332 1 68.75 47 ALA B C 1
ATOM 3513 O O . ALA B 1 47 ? -4.375 -12.789 5.668 1 68.75 47 ALA B O 1
ATOM 3514 N N . ALA B 1 48 ? -2.332 -12.164 6.184 1 63.06 48 ALA B N 1
ATOM 3515 C CA . ALA B 1 48 ? -1.726 -13.125 5.262 1 63.06 48 ALA B CA 1
ATOM 3516 C C . ALA B 1 48 ? -2.049 -14.555 5.672 1 63.06 48 ALA B C 1
ATOM 3518 O O . ALA B 1 48 ? -2.32 -15.406 4.816 1 63.06 48 ALA B O 1
ATOM 3519 N N . LYS B 1 49 ? -1.992 -14.82 6.906 1 64.38 49 LYS B N 1
ATOM 3520 C CA . LYS B 1 49 ? -2.303 -16.156 7.387 1 64.38 49 LYS B CA 1
ATOM 3521 C C . LYS B 1 49 ? -3.719 -16.562 6.996 1 64.38 49 LYS B C 1
ATOM 3523 O O . LYS B 1 49 ? -3.945 -17.703 6.551 1 64.38 49 LYS B O 1
ATOM 3528 N N . SER B 1 50 ? -4.551 -15.648 7.066 1 65.5 50 SER B N 1
ATOM 3529 C CA . SER B 1 50 ? -5.949 -15.945 6.77 1 65.5 50 SER B CA 1
ATOM 3530 C C . SER B 1 50 ? -6.176 -16.094 5.27 1 65.5 50 SER B C 1
ATOM 3532 O O . SER B 1 50 ? -7.094 -16.797 4.844 1 65.5 50 SER B O 1
ATOM 3534 N N . ALA B 1 51 ? -5.328 -15.492 4.512 1 62.25 51 ALA B N 1
ATOM 3535 C CA . ALA B 1 51 ? -5.5 -15.492 3.062 1 62.25 51 ALA B CA 1
ATOM 3536 C C . ALA B 1 51 ? -5 -16.797 2.453 1 62.25 51 ALA B C 1
ATOM 3538 O O . ALA B 1 51 ? -5.562 -17.281 1.469 1 62.25 51 ALA B O 1
ATOM 3539 N N . VAL B 1 52 ? -3.969 -17.297 2.98 1 60.47 52 VAL B N 1
ATOM 3540 C CA . VAL B 1 52 ? -3.301 -18.406 2.32 1 60.47 52 VAL B CA 1
ATOM 3541 C C . VAL B 1 52 ? -3.775 -19.734 2.928 1 60.47 52 VAL B C 1
ATOM 3543 O O . VAL B 1 52 ? -3.865 -20.75 2.232 1 60.47 52 VAL B O 1
ATOM 3546 N N . GLU B 1 53 ? -4.117 -19.688 4.07 1 64.06 53 GLU B N 1
ATOM 3547 C CA . GLU B 1 53 ? -4.367 -20.953 4.754 1 64.06 53 GLU B CA 1
ATOM 3548 C C . GLU B 1 53 ? -5.66 -21.594 4.258 1 64.06 53 GLU B C 1
ATOM 3550 O O . GLU B 1 53 ? -6.738 -21 4.363 1 64.06 53 GLU B O 1
ATOM 3555 N N . VAL B 1 54 ? -5.445 -22.641 3.414 1 67.44 54 VAL B N 1
ATOM 3556 C CA . VAL B 1 54 ? -6.57 -23.453 2.957 1 67.44 54 VAL B CA 1
ATOM 3557 C C . VAL B 1 54 ? -6.816 -24.594 3.936 1 67.44 54 VAL B C 1
ATOM 3559 O O . VAL B 1 54 ? -5.977 -25.484 4.078 1 67.44 54 VAL B O 1
ATOM 3562 N N . LYS B 1 55 ? -7.789 -24.406 4.766 1 76.06 55 LYS B N 1
ATOM 3563 C CA . LYS B 1 55 ? -8.273 -25.531 5.562 1 76.06 55 LYS B CA 1
ATOM 3564 C C . LYS B 1 55 ? -9.375 -26.297 4.828 1 76.06 55 LYS B C 1
ATOM 3566 O O . LYS B 1 55 ? -10.508 -25.812 4.738 1 76.06 55 LYS B O 1
ATOM 3571 N N . PRO B 1 56 ? -8.922 -27.359 4.234 1 75.19 56 PRO B N 1
ATOM 3572 C CA . PRO B 1 56 ? -9.859 -28.094 3.381 1 75.19 56 PRO B CA 1
ATOM 3573 C C . PRO B 1 56 ? -11.234 -28.266 4.031 1 75.19 56 PRO B C 1
ATOM 3575 O O . PRO B 1 56 ? -12.258 -28.094 3.367 1 75.19 56 PRO B O 1
ATOM 3578 N N . GLU B 1 57 ? -11.242 -28.594 5.344 1 76.69 57 GLU B N 1
ATOM 3579 C CA . GLU B 1 57 ? -12.508 -28.859 6.02 1 76.69 57 GLU B CA 1
ATOM 3580 C C . GLU B 1 57 ? -13.43 -27.656 5.961 1 76.69 57 GLU B C 1
ATOM 3582 O O . GLU B 1 57 ? -14.656 -27.797 5.969 1 76.69 57 GLU B O 1
ATOM 3587 N N . LYS B 1 58 ? -12.914 -26.547 5.805 1 80.56 58 LYS B N 1
ATOM 3588 C CA . LYS B 1 58 ? -13.719 -25.328 5.836 1 80.56 58 LYS B CA 1
ATOM 3589 C C . LYS B 1 58 ? -13.789 -24.688 4.453 1 80.56 58 LYS B C 1
ATOM 3591 O O . LYS B 1 58 ? -14.281 -23.562 4.312 1 80.56 58 LYS B O 1
ATOM 3596 N N . THR B 1 59 ? -13.297 -25.344 3.479 1 88.19 59 THR B N 1
ATOM 3597 C CA . THR B 1 59 ? -13.258 -24.75 2.145 1 88.19 59 THR B CA 1
ATOM 3598 C C . THR B 1 59 ? -14.305 -25.406 1.243 1 88.19 59 THR B C 1
ATOM 3600 O O . THR B 1 59 ? -14.18 -26.578 0.875 1 88.19 59 THR B O 1
ATOM 3603 N N . PRO B 1 60 ? -15.305 -24.703 0.914 1 91.56 60 PRO B N 1
ATOM 3604 C CA . PRO B 1 60 ? -16.391 -25.266 0.107 1 91.56 60 PRO B CA 1
ATOM 3605 C C . PRO B 1 60 ? -16.016 -25.391 -1.37 1 91.56 60 PRO B C 1
ATOM 3607 O O . PRO B 1 60 ? -15.531 -24.438 -1.973 1 91.56 60 PRO B O 1
ATOM 3610 N N . ILE B 1 61 ? -16.219 -26.516 -1.844 1 94.75 61 ILE B N 1
ATOM 3611 C CA . ILE B 1 61 ? -16.062 -26.75 -3.277 1 94.75 61 ILE B CA 1
ATOM 3612 C C . ILE B 1 61 ? -17.328 -27.391 -3.84 1 94.75 61 ILE B C 1
ATOM 3614 O O . ILE B 1 61 ? -18.109 -27.969 -3.098 1 94.75 61 ILE B O 1
ATOM 3618 N N . CYS B 1 62 ? -17.578 -27.156 -5.113 1 95.25 62 CYS B N 1
ATOM 3619 C CA . CYS B 1 62 ? -18.719 -27.766 -5.793 1 95.25 62 CYS B CA 1
ATOM 3620 C C . CYS B 1 62 ? -18.266 -28.797 -6.816 1 95.25 62 CYS B C 1
ATOM 3622 O O . CYS B 1 62 ? -17.375 -28.531 -7.617 1 95.25 62 CYS B O 1
ATOM 3624 N N . VAL B 1 63 ? -18.781 -29.969 -6.684 1 94.5 63 VAL B N 1
ATOM 3625 C CA . VAL B 1 63 ? -18.453 -31.016 -7.637 1 94.5 63 VAL B CA 1
ATOM 3626 C C . VAL B 1 63 ? -19.688 -31.406 -8.43 1 94.5 63 VAL B C 1
ATOM 3628 O O . VAL B 1 63 ? -20.688 -31.859 -7.852 1 94.5 63 VAL B O 1
ATOM 3631 N N . ILE B 1 64 ? -19.641 -31.125 -9.711 1 93.75 64 ILE B N 1
ATOM 3632 C CA . ILE B 1 64 ? -20.734 -31.531 -10.602 1 93.75 64 ILE B CA 1
ATOM 3633 C C . ILE B 1 64 ? -20.422 -32.875 -11.227 1 93.75 64 ILE B C 1
ATOM 3635 O O . ILE B 1 64 ? -19.375 -33.062 -11.836 1 93.75 64 ILE B O 1
ATOM 3639 N N . GLY B 1 65 ? -21.25 -33.844 -11.078 1 92.25 65 GLY B N 1
ATOM 3640 C CA . GLY B 1 65 ? -21.047 -35.188 -11.633 1 92.25 65 GLY B CA 1
ATOM 3641 C C . GLY B 1 65 ? -20.25 -36.094 -10.719 1 92.25 65 GLY B C 1
ATOM 3642 O O . GLY B 1 65 ? -19.453 -36.906 -11.195 1 92.25 65 GLY B O 1
ATOM 3643 N N . LEU B 1 66 ? -20.391 -35.875 -9.531 1 89.62 66 LEU B N 1
ATOM 3644 C CA . LEU B 1 66 ? -19.672 -36.656 -8.547 1 89.62 66 LEU B CA 1
ATOM 3645 C C . LEU B 1 66 ? -20 -38.156 -8.719 1 89.62 66 LEU B C 1
ATOM 3647 O O . LEU B 1 66 ? -19.156 -39 -8.461 1 89.62 66 LEU B O 1
ATOM 3651 N N . GLU B 1 67 ? -21.188 -38.406 -9.203 1 88.75 67 GLU B N 1
ATOM 3652 C CA . GLU B 1 67 ? -21.656 -39.781 -9.375 1 88.75 67 GLU B CA 1
ATOM 3653 C C . GLU B 1 67 ? -21.031 -40.406 -10.602 1 88.75 67 GLU B C 1
ATOM 3655 O O . GLU B 1 67 ? -21.047 -41.656 -10.742 1 88.75 67 GLU B O 1
ATOM 3660 N N . ASN B 1 68 ? -20.484 -39.625 -11.43 1 90.25 68 ASN B N 1
ATOM 3661 C CA . ASN B 1 68 ? -19.969 -40.125 -12.703 1 90.25 68 ASN B CA 1
ATOM 3662 C C . ASN B 1 68 ? -18.641 -40.875 -12.523 1 90.25 68 ASN B C 1
ATOM 3664 O O . ASN B 1 68 ? -18.188 -41.562 -13.43 1 90.25 68 ASN B O 1
ATOM 3668 N N . SER B 1 69 ? -18.031 -40.656 -11.344 1 89.56 69 SER B N 1
ATOM 3669 C CA . SER B 1 69 ? -16.766 -41.344 -11.117 1 89.56 69 SER B CA 1
ATOM 3670 C C . SER B 1 69 ? -16.578 -41.688 -9.641 1 89.56 69 SER B C 1
ATOM 3672 O O . SER B 1 69 ? -16.422 -40.781 -8.797 1 89.56 69 SER B O 1
ATOM 3674 N N . LYS B 1 70 ? -16.484 -42.938 -9.359 1 87.81 70 LYS B N 1
ATOM 3675 C CA . LYS B 1 70 ? -16.266 -43.375 -7.988 1 87.81 70 LYS B CA 1
ATOM 3676 C C . LYS B 1 70 ? -14.852 -43.062 -7.523 1 87.81 70 LYS B C 1
ATOM 3678 O O . LYS B 1 70 ? -14.633 -42.75 -6.355 1 87.81 70 LYS B O 1
ATOM 3683 N N . SER B 1 71 ? -13.961 -43.125 -8.445 1 87.44 71 SER B N 1
ATOM 3684 C CA . SER B 1 71 ? -12.555 -42.906 -8.109 1 87.44 71 SER B CA 1
ATOM 3685 C C . SER B 1 71 ? -12.305 -41.469 -7.691 1 87.44 71 SER B C 1
ATOM 3687 O O . SER B 1 71 ? -11.648 -41.219 -6.68 1 87.44 71 SER B O 1
ATOM 3689 N N . ILE B 1 72 ? -12.891 -40.625 -8.469 1 89.62 72 ILE B N 1
ATOM 3690 C CA . ILE B 1 72 ? -12.703 -39.219 -8.18 1 89.62 72 ILE B CA 1
ATOM 3691 C C . ILE B 1 72 ? -13.461 -38.844 -6.906 1 89.62 72 ILE B C 1
ATOM 3693 O O . ILE B 1 72 ? -12.977 -38.062 -6.09 1 89.62 72 ILE B O 1
ATOM 3697 N N . SER B 1 73 ? -14.625 -39.406 -6.805 1 89.19 73 SER B N 1
ATOM 3698 C CA . SER B 1 73 ? -15.43 -39.156 -5.613 1 89.19 73 SER B CA 1
ATOM 3699 C C . SER B 1 73 ? -14.688 -39.562 -4.344 1 89.19 73 SER B C 1
ATOM 3701 O O . SER B 1 73 ? -14.695 -38.844 -3.354 1 89.19 73 SER B O 1
ATOM 3703 N N . SER B 1 74 ? -14.07 -40.719 -4.363 1 89.19 74 SER B N 1
ATOM 3704 C CA . SER B 1 74 ? -13.32 -41.188 -3.209 1 89.19 74 SER B CA 1
ATOM 3705 C C . SER B 1 74 ? -12.117 -40.312 -2.912 1 89.19 74 SER B C 1
ATOM 3707 O O . SER B 1 74 ? -11.797 -40.031 -1.749 1 89.19 74 SER B O 1
ATOM 3709 N N . MET B 1 75 ? -11.531 -39.875 -3.934 1 89 75 MET B N 1
ATOM 3710 C CA . MET B 1 75 ? -10.367 -39 -3.801 1 89 75 MET B CA 1
ATOM 3711 C C . MET B 1 75 ? -10.75 -37.656 -3.152 1 89 75 MET B C 1
ATOM 3713 O O . MET B 1 75 ? -10.055 -37.188 -2.262 1 89 75 MET B O 1
ATOM 3717 N N . ILE B 1 76 ? -11.797 -37.125 -3.58 1 89.12 76 ILE B N 1
ATOM 3718 C CA . ILE B 1 76 ? -12.258 -35.812 -3.08 1 89.12 76 ILE B CA 1
ATOM 3719 C C . ILE B 1 76 ? -12.727 -35.969 -1.634 1 89.12 76 ILE B C 1
ATOM 3721 O O . ILE B 1 76 ? -12.516 -35.062 -0.811 1 89.12 76 ILE B O 1
ATOM 3725 N N . GLU B 1 77 ? -13.32 -37.062 -1.36 1 85.94 77 GLU B N 1
ATOM 3726 C CA . GLU B 1 77 ? -13.766 -37.312 0.006 1 85.94 77 GLU B CA 1
ATOM 3727 C C . GLU B 1 77 ? -12.586 -37.406 0.963 1 85.94 77 GLU B C 1
ATOM 3729 O O . GLU B 1 77 ? -12.656 -36.938 2.102 1 85.94 77 GLU B O 1
ATOM 3734 N N . LYS B 1 78 ? -11.531 -37.938 0.493 1 86.19 78 LYS B N 1
ATOM 3735 C CA . LYS B 1 78 ? -10.328 -38.094 1.31 1 86.19 78 LYS B CA 1
ATOM 3736 C C . LYS B 1 78 ? -9.656 -36.75 1.548 1 86.19 78 LYS B C 1
ATOM 3738 O O . LYS B 1 78 ? -9 -36.562 2.574 1 86.19 78 LYS B O 1
ATOM 3743 N N . SER B 1 79 ? -9.781 -35.844 0.605 1 85.88 79 SER B N 1
ATOM 3744 C CA . SER B 1 79 ? -9.156 -34.531 0.71 1 85.88 79 SER B CA 1
ATOM 3745 C C . SER B 1 79 ? -9.844 -33.688 1.769 1 85.88 79 SER B C 1
ATOM 3747 O O . SER B 1 79 ? -9.312 -32.656 2.189 1 85.88 79 SER B O 1
ATOM 3749 N N . GLU B 1 80 ? -11.008 -34.031 2.238 1 86.88 80 GLU B N 1
ATOM 3750 C CA . GLU B 1 80 ? -11.734 -33.406 3.344 1 86.88 80 GLU B CA 1
ATOM 3751 C C . GLU B 1 80 ? -12.273 -32.031 2.953 1 86.88 80 GLU B C 1
ATOM 3753 O O . GLU B 1 80 ? -12.531 -31.188 3.816 1 86.88 80 GLU B O 1
ATOM 3758 N N . PHE B 1 81 ? -12.281 -31.812 1.598 1 90.19 81 PHE B N 1
ATOM 3759 C CA . PHE B 1 81 ? -12.93 -30.578 1.183 1 90.19 81 PHE B CA 1
ATOM 3760 C C . PHE B 1 81 ? -14.422 -30.609 1.502 1 90.19 81 PHE B C 1
ATOM 3762 O O . PHE B 1 81 ? -15.039 -31.672 1.47 1 90.19 81 PHE B O 1
ATOM 3769 N N . ASN B 1 82 ? -14.969 -29.484 1.883 1 91 82 ASN B N 1
ATOM 3770 C CA . ASN B 1 82 ? -16.406 -29.406 2.098 1 91 82 ASN B CA 1
ATOM 3771 C C . ASN B 1 82 ? -17.172 -29.328 0.777 1 91 82 ASN B C 1
ATOM 3773 O O . ASN B 1 82 ? -17.141 -28.297 0.093 1 91 82 ASN B O 1
ATOM 3777 N N . ILE B 1 83 ? -17.812 -30.391 0.448 1 92.12 83 ILE B N 1
ATOM 3778 C CA . ILE B 1 83 ? -18.547 -30.453 -0.819 1 92.12 83 ILE B CA 1
ATOM 3779 C C . ILE B 1 83 ? -19.938 -29.859 -0.65 1 92.12 83 ILE B C 1
ATOM 3781 O O . ILE B 1 83 ? -20.719 -30.344 0.172 1 92.12 83 ILE B O 1
ATOM 3785 N N . ILE B 1 84 ? -20.203 -28.844 -1.461 1 91.81 84 ILE B N 1
ATOM 3786 C CA . ILE B 1 84 ? -21.5 -28.188 -1.376 1 91.81 84 ILE B CA 1
ATOM 3787 C C . ILE B 1 84 ? -22.219 -28.281 -2.727 1 91.81 84 ILE B C 1
ATOM 3789 O O . ILE B 1 84 ? -21.562 -28.266 -3.775 1 91.81 84 ILE B O 1
ATOM 3793 N N . LYS B 1 85 ? -23.547 -28.5 -2.682 1 92 85 LYS B N 1
ATOM 3794 C CA . LYS B 1 85 ? -24.359 -28.453 -3.893 1 92 85 LYS B CA 1
ATOM 3795 C C . LYS B 1 85 ? -24.766 -27.031 -4.238 1 92 85 LYS B C 1
ATOM 3797 O O . LYS B 1 85 ? -25.078 -26.234 -3.346 1 92 85 LYS B O 1
ATOM 3802 N N . SER B 1 86 ? -24.531 -26.672 -5.465 1 91.69 86 SER B N 1
ATOM 3803 C CA . SER B 1 86 ? -24.875 -25.328 -5.898 1 91.69 86 SER B CA 1
ATOM 3804 C C . SER B 1 86 ? -25.75 -25.359 -7.152 1 91.69 86 SER B C 1
ATOM 3806 O O . SER B 1 86 ? -25.531 -26.188 -8.039 1 91.69 86 SER B O 1
ATOM 3808 N N . THR B 1 87 ? -26.781 -24.516 -7.25 1 90.62 87 THR B N 1
ATOM 3809 C CA . THR B 1 87 ? -27.641 -24.391 -8.414 1 90.62 87 THR B CA 1
ATOM 3810 C C . THR B 1 87 ? -26.984 -23.547 -9.5 1 90.62 87 THR B C 1
ATOM 3812 O O . THR B 1 87 ? -27.25 -23.734 -10.688 1 90.62 87 THR B O 1
ATOM 3815 N N . ASN B 1 88 ? -26.125 -22.656 -9.047 1 92.19 88 ASN B N 1
ATOM 3816 C CA . ASN B 1 88 ? -25.375 -21.797 -9.961 1 92.19 88 ASN B CA 1
ATOM 3817 C C . ASN B 1 88 ? -23.906 -21.734 -9.578 1 92.19 88 ASN B C 1
ATOM 3819 O O . ASN B 1 88 ? -23.438 -20.703 -9.086 1 92.19 88 ASN B O 1
ATOM 3823 N N . PRO B 1 89 ? -23.188 -22.75 -9.922 1 92.5 89 PRO B N 1
ATOM 3824 C CA . PRO B 1 89 ? -21.797 -22.875 -9.469 1 92.5 89 PRO B CA 1
ATOM 3825 C C . PRO B 1 89 ? -20.922 -21.719 -9.938 1 92.5 89 PRO B C 1
ATOM 3827 O O . PRO B 1 89 ? -20.078 -21.234 -9.18 1 92.5 89 PRO B O 1
ATOM 3830 N N . LYS B 1 90 ? -21.156 -21.281 -11.133 1 89.75 90 LYS B N 1
ATOM 3831 C CA . LYS B 1 90 ? -20.328 -20.203 -11.672 1 89.75 90 LYS B CA 1
ATOM 3832 C C . LYS B 1 90 ? -20.531 -18.906 -10.883 1 89.75 90 LYS B C 1
ATOM 3834 O O . LYS B 1 90 ? -19.562 -18.234 -10.531 1 89.75 90 LYS B O 1
ATOM 3839 N N . LYS B 1 91 ? -21.703 -18.609 -10.578 1 86.25 91 LYS B N 1
ATOM 3840 C CA . LYS B 1 91 ? -22 -17.406 -9.82 1 86.25 91 LYS B CA 1
ATOM 3841 C C . LYS B 1 91 ? -21.5 -17.516 -8.383 1 86.25 91 LYS B C 1
ATOM 3843 O O . LYS B 1 91 ? -20.938 -16.547 -7.848 1 86.25 91 LYS B O 1
ATOM 3848 N N . ASP B 1 92 ? -21.672 -18.672 -7.832 1 89.19 92 ASP B N 1
ATOM 3849 C CA . ASP B 1 92 ? -21.219 -18.891 -6.461 1 89.19 92 ASP B CA 1
ATOM 3850 C C . ASP B 1 92 ? -19.703 -18.797 -6.359 1 89.19 92 ASP B C 1
ATOM 3852 O O . ASP B 1 92 ? -19.172 -18.344 -5.344 1 89.19 92 ASP B O 1
ATOM 3856 N N . LEU B 1 93 ? -19.062 -19.219 -7.398 1 90.06 93 LEU B N 1
ATOM 3857 C CA . LEU B 1 93 ? -17.609 -19.125 -7.477 1 90.06 93 LEU B CA 1
ATOM 3858 C C . LEU B 1 93 ? -17.172 -17.688 -7.633 1 90.06 93 LEU B C 1
ATOM 3860 O O . LEU B 1 93 ? -16.219 -17.25 -6.984 1 90.06 93 LEU B O 1
ATOM 3864 N N . GLN B 1 94 ? -17.938 -16.969 -8.367 1 82.44 94 GLN B N 1
ATOM 3865 C CA . GLN B 1 94 ? -17.609 -15.562 -8.586 1 82.44 94 GLN B CA 1
ATOM 3866 C C . GLN B 1 94 ? -17.844 -14.742 -7.32 1 82.44 94 GLN B C 1
ATOM 3868 O O . GLN B 1 94 ? -17.094 -13.805 -7.035 1 82.44 94 GLN B O 1
ATOM 3873 N N . ASP B 1 95 ? -18.828 -15.234 -6.598 1 78.31 95 ASP B N 1
ATOM 3874 C CA . ASP B 1 95 ? -19.172 -14.516 -5.379 1 78.31 95 ASP B CA 1
ATOM 3875 C C . ASP B 1 95 ? -18.297 -14.945 -4.207 1 78.31 95 ASP B C 1
ATOM 3877 O O . ASP B 1 95 ? -18.359 -14.367 -3.123 1 78.31 95 ASP B O 1
ATOM 3881 N N . GLY B 1 96 ? -17.562 -15.898 -4.41 1 81 96 GLY B N 1
ATOM 3882 C CA . GLY B 1 96 ? -16.625 -16.344 -3.393 1 81 96 GLY B CA 1
ATOM 3883 C C . GLY B 1 96 ? -17.234 -17.312 -2.396 1 81 96 GLY B C 1
ATOM 3884 O O . GLY B 1 96 ? -16.609 -17.641 -1.389 1 81 96 GLY B O 1
ATOM 3885 N N . LYS B 1 97 ? -18.438 -17.781 -2.695 1 85.44 97 LYS B N 1
ATOM 3886 C CA . LYS B 1 97 ? -19.109 -18.719 -1.798 1 85.44 97 LYS B CA 1
ATOM 3887 C C . LYS B 1 97 ? -18.469 -20.094 -1.881 1 85.44 97 LYS B C 1
ATOM 3889 O O . LYS B 1 97 ? -18.469 -20.844 -0.9 1 85.44 97 LYS B O 1
ATOM 3894 N N . ILE B 1 98 ? -18.047 -20.406 -3.053 1 91.94 98 ILE B N 1
ATOM 3895 C CA . ILE B 1 98 ? -17.297 -21.641 -3.264 1 91.94 98 ILE B CA 1
ATOM 3896 C C . ILE B 1 98 ? -15.922 -21.312 -3.846 1 91.94 98 ILE B C 1
ATOM 3898 O O . ILE B 1 98 ? -15.734 -20.25 -4.453 1 91.94 98 ILE B O 1
ATOM 3902 N N . LYS B 1 99 ? -14.992 -22.156 -3.566 1 90.56 99 LYS B N 1
ATOM 3903 C CA . LYS B 1 99 ? -13.617 -21.844 -3.936 1 90.56 99 LYS B CA 1
ATOM 3904 C C . LYS B 1 99 ? -13.211 -22.547 -5.227 1 90.56 99 LYS B C 1
ATOM 3906 O O . LYS B 1 99 ? -12.25 -22.141 -5.883 1 90.56 99 LYS B O 1
ATOM 3911 N N . ALA B 1 100 ? -13.953 -23.531 -5.598 1 94.31 100 ALA B N 1
ATOM 3912 C CA . ALA B 1 100 ? -13.68 -24.219 -6.859 1 94.31 100 ALA B CA 1
ATOM 3913 C C . ALA B 1 100 ? -14.859 -25.078 -7.293 1 94.31 100 ALA B C 1
ATOM 3915 O O . ALA B 1 100 ? -15.711 -25.422 -6.473 1 94.31 100 ALA B O 1
ATOM 3916 N N . VAL B 1 101 ? -14.984 -25.281 -8.609 1 95.38 101 VAL B N 1
ATOM 3917 C CA . VAL B 1 101 ? -15.984 -26.172 -9.18 1 95.38 101 VAL B CA 1
ATOM 3918 C C . VAL B 1 101 ? -15.297 -27.266 -10 1 95.38 101 VAL B C 1
ATOM 3920 O O . VAL B 1 101 ? -14.453 -26.969 -10.852 1 95.38 101 VAL B O 1
ATOM 3923 N N . LEU B 1 102 ? -15.555 -28.406 -9.648 1 95.25 102 LEU B N 1
ATOM 3924 C CA . LEU B 1 102 ? -15.055 -29.547 -10.414 1 95.25 102 LEU B CA 1
ATOM 3925 C C . LEU B 1 102 ? -16.172 -30.203 -11.211 1 95.25 102 LEU B C 1
ATOM 3927 O O . LEU B 1 102 ? -17.219 -30.547 -10.656 1 95.25 102 LEU B O 1
ATOM 3931 N N . ILE B 1 103 ? -16.016 -30.312 -12.531 1 94.12 103 ILE B N 1
ATOM 3932 C CA . ILE B 1 103 ? -17.031 -30.906 -13.398 1 94.12 103 ILE B CA 1
ATOM 3933 C C . ILE B 1 103 ? -16.531 -32.219 -13.984 1 94.12 103 ILE B C 1
ATOM 3935 O O . ILE B 1 103 ? -15.547 -32.219 -14.734 1 94.12 103 ILE B O 1
ATOM 3939 N N . ILE B 1 104 ? -17.188 -33.25 -13.727 1 94 104 ILE B N 1
ATOM 3940 C CA . ILE B 1 104 ? -16.875 -34.594 -14.211 1 94 104 ILE B CA 1
ATOM 3941 C C . ILE B 1 104 ? -17.875 -35 -15.281 1 94 104 ILE B C 1
ATOM 3943 O O . ILE B 1 104 ? -19.078 -35.062 -15.016 1 94 104 ILE B O 1
ATOM 3947 N N . PRO B 1 105 ? -17.406 -35.25 -16.422 1 92.81 105 PRO B N 1
ATOM 3948 C CA . PRO B 1 105 ? -18.328 -35.625 -17.5 1 92.81 105 PRO B CA 1
ATOM 3949 C C . PRO B 1 105 ? -19.031 -36.969 -17.234 1 92.81 105 PRO B C 1
ATOM 3951 O O . PRO B 1 105 ? -18.516 -37.812 -16.484 1 92.81 105 PRO B O 1
ATOM 3954 N N . LYS B 1 106 ? -20.219 -37.188 -17.844 1 91.5 106 LYS B N 1
ATOM 3955 C CA . LYS B 1 106 ? -21.062 -38.375 -17.641 1 91.5 106 LYS B CA 1
ATOM 3956 C C . LYS B 1 106 ? -20.344 -39.656 -18.078 1 91.5 106 LYS B C 1
ATOM 3958 O O . LYS B 1 106 ? -20.484 -40.688 -17.453 1 91.5 106 LYS B O 1
ATOM 3963 N N . ASP B 1 107 ? -19.609 -39.562 -19.062 1 89.38 107 ASP B N 1
ATOM 3964 C CA . ASP B 1 107 ? -18.984 -40.75 -19.625 1 89.38 107 ASP B CA 1
ATOM 3965 C C . ASP B 1 107 ? -17.547 -40.906 -19.125 1 89.38 107 ASP B C 1
ATOM 3967 O O . ASP B 1 107 ? -16.719 -41.562 -19.766 1 89.38 107 ASP B O 1
ATOM 3971 N N . PHE B 1 108 ? -17.297 -40.375 -17.953 1 92.06 108 PHE B N 1
ATOM 3972 C CA . PHE B 1 108 ? -15.938 -40.344 -17.438 1 92.06 108 PHE B CA 1
ATOM 3973 C C . PHE B 1 108 ? -15.398 -41.781 -17.266 1 92.06 108 PHE B C 1
ATOM 3975 O O . PHE B 1 108 ? -14.359 -42.125 -17.828 1 92.06 108 PHE B O 1
ATOM 3982 N N . GLU B 1 109 ? -16.094 -42.625 -16.547 1 88.69 109 GLU B N 1
ATOM 3983 C CA . GLU B 1 109 ? -15.641 -43.969 -16.234 1 88.69 109 GLU B CA 1
ATOM 3984 C C . GLU B 1 109 ? -15.602 -44.844 -17.484 1 88.69 109 GLU B C 1
ATOM 3986 O O . GLU B 1 109 ? -14.688 -45.656 -17.641 1 88.69 109 GLU B O 1
ATOM 3991 N N . LYS B 1 110 ? -16.625 -44.688 -18.328 1 89.19 110 LYS B N 1
ATOM 3992 C CA . LYS B 1 110 ? -16.703 -45.469 -19.562 1 89.19 110 LYS B CA 1
ATOM 3993 C C . LYS B 1 110 ? -15.508 -45.188 -20.469 1 89.19 110 LYS B C 1
ATOM 3995 O O . LYS B 1 110 ? -14.859 -46.094 -20.953 1 89.19 110 LYS B O 1
ATOM 4000 N N . LEU B 1 111 ? -15.234 -43.938 -20.609 1 88.94 111 LEU B N 1
ATOM 4001 C CA . LEU B 1 111 ? -14.133 -43.562 -21.484 1 88.94 111 LEU B CA 1
ATOM 4002 C C . LEU B 1 111 ? -12.797 -43.969 -20.891 1 88.94 111 LEU B C 1
ATOM 4004 O O . LEU B 1 111 ? -11.906 -44.406 -21.625 1 88.94 111 LEU B O 1
ATOM 4008 N N . LEU B 1 112 ? -12.695 -43.875 -19.641 1 88.75 112 LEU B N 1
ATOM 4009 C CA . LEU B 1 112 ? -11.453 -44.25 -18.969 1 88.75 112 LEU B CA 1
ATOM 4010 C C . LEU B 1 112 ? -11.188 -45.75 -19.125 1 88.75 112 LEU B C 1
ATOM 4012 O O . LEU B 1 112 ? -10.047 -46.156 -19.328 1 88.75 112 LEU B O 1
ATOM 4016 N N . SER B 1 113 ? -12.234 -46.562 -18.969 1 86.81 113 SER B N 1
ATOM 4017 C CA . SER B 1 113 ? -12.102 -48 -19.094 1 86.81 113 SER B CA 1
ATOM 4018 C C . SER B 1 113 ? -11.734 -48.406 -20.516 1 86.81 113 SER B C 1
ATOM 4020 O O . SER B 1 113 ? -11.07 -49.438 -20.734 1 86.81 113 SER B O 1
ATOM 4022 N N . GLN B 1 114 ? -12.172 -47.594 -21.516 1 86.31 114 GLN B N 1
ATOM 4023 C CA . GLN B 1 114 ? -11.867 -47.844 -22.922 1 86.31 114 GLN B CA 1
ATOM 4024 C C . GLN B 1 114 ? -10.508 -47.25 -23.297 1 86.31 114 GLN B C 1
ATOM 4026 O O . GLN B 1 114 ? -10.172 -47.188 -24.484 1 86.31 114 GLN B O 1
ATOM 4031 N N . GLU B 1 115 ? -9.773 -46.719 -22.266 1 85.38 115 GLU B N 1
ATOM 4032 C CA . GLU B 1 115 ? -8.438 -46.156 -22.438 1 85.38 115 GLU B CA 1
ATOM 4033 C C . GLU B 1 115 ? -8.461 -44.938 -23.344 1 85.38 115 GLU B C 1
ATOM 4035 O O . GLU B 1 115 ? -7.531 -44.688 -24.109 1 85.38 115 GLU B O 1
ATOM 4040 N N . LYS B 1 116 ? -9.609 -44.281 -23.281 1 84.75 116 LYS B N 1
ATOM 4041 C CA . LYS B 1 116 ? -9.734 -43.031 -24.016 1 84.75 116 LYS B CA 1
ATOM 4042 C C . LYS B 1 116 ? -9.477 -41.812 -23.094 1 84.75 116 LYS B C 1
ATOM 4044 O O . LYS B 1 116 ? -9.469 -41.969 -21.859 1 84.75 116 LYS B O 1
ATOM 4049 N N . GLN B 1 117 ? -9.195 -40.75 -23.719 1 88.69 117 GLN B N 1
ATOM 4050 C CA . GLN B 1 117 ? -8.953 -39.531 -22.969 1 88.69 117 GLN B CA 1
ATOM 4051 C C . GLN B 1 117 ? -10.266 -38.906 -22.5 1 88.69 117 GLN B C 1
ATOM 4053 O O . GLN B 1 117 ? -11.258 -38.906 -23.219 1 88.69 117 GLN B O 1
ATOM 4058 N N . VAL B 1 118 ? -10.227 -38.531 -21.219 1 88.81 118 VAL B N 1
ATOM 4059 C CA . VAL B 1 118 ? -11.406 -37.875 -20.656 1 88.81 118 VAL B CA 1
ATOM 4060 C C . VAL B 1 118 ? -11.047 -36.469 -20.188 1 88.81 118 VAL B C 1
ATOM 4062 O O . VAL B 1 118 ? -9.938 -36.219 -19.719 1 88.81 118 VAL B O 1
ATOM 4065 N N . ASN B 1 119 ? -11.961 -35.531 -20.359 1 90.5 119 ASN B N 1
ATOM 4066 C CA . ASN B 1 119 ? -11.75 -34.125 -19.984 1 90.5 119 ASN B CA 1
ATOM 4067 C C . ASN B 1 119 ? -12.477 -33.781 -18.688 1 90.5 119 ASN B C 1
ATOM 4069 O O . ASN B 1 119 ? -13.633 -34.156 -18.5 1 90.5 119 ASN B O 1
ATOM 4073 N N . ILE B 1 120 ? -11.711 -33.281 -17.734 1 92.94 120 ILE B N 1
ATOM 4074 C CA . ILE B 1 120 ? -12.273 -32.781 -16.5 1 92.94 120 ILE B CA 1
ATOM 4075 C C . ILE B 1 120 ? -12.102 -31.25 -16.453 1 92.94 120 ILE B C 1
ATOM 4077 O O . ILE B 1 120 ? -11.086 -30.719 -16.906 1 92.94 120 ILE B O 1
ATOM 4081 N N . GLN B 1 121 ? -13.109 -30.594 -16 1 93.19 121 GLN B N 1
ATOM 4082 C CA . GLN B 1 121 ? -13.062 -29.141 -15.938 1 93.19 121 GLN B CA 1
ATOM 4083 C C . GLN B 1 121 ? -12.992 -28.656 -14.492 1 93.19 121 GLN B C 1
ATOM 4085 O O . GLN B 1 121 ? -13.695 -29.188 -13.625 1 93.19 121 GLN B O 1
ATOM 4090 N N . ILE B 1 122 ? -12.062 -27.781 -14.242 1 93.88 122 ILE B N 1
ATOM 4091 C CA . ILE B 1 122 ? -11.953 -27.109 -12.953 1 93.88 122 ILE B CA 1
ATOM 4092 C C . ILE B 1 122 ? -12.172 -25.609 -13.133 1 93.88 122 ILE B C 1
ATOM 4094 O O . ILE B 1 122 ? -11.438 -24.953 -13.875 1 93.88 122 ILE B O 1
ATOM 4098 N N . LEU B 1 123 ? -13.18 -25.141 -12.523 1 93.06 123 LEU B N 1
ATOM 4099 C CA . LEU B 1 123 ? -13.453 -23.703 -12.523 1 93.06 123 LEU B CA 1
ATOM 4100 C C . LEU B 1 123 ? -12.914 -23.047 -11.258 1 93.06 123 LEU B C 1
ATOM 4102 O O . LEU B 1 123 ? -13.141 -23.547 -10.148 1 93.06 123 LEU B O 1
ATOM 4106 N N . THR B 1 124 ? -12.117 -22.031 -11.453 1 90.06 124 THR B N 1
ATOM 4107 C CA . THR B 1 124 ? -11.586 -21.266 -10.336 1 90.06 124 THR B CA 1
ATOM 4108 C C . THR B 1 124 ? -11.789 -19.766 -10.562 1 90.06 124 THR B C 1
ATOM 4110 O O . THR B 1 124 ? -12.133 -19.344 -11.672 1 90.06 124 THR B O 1
ATOM 4113 N N . ASN B 1 125 ? -11.719 -19.047 -9.492 1 82.31 125 ASN B N 1
ATOM 4114 C CA . ASN B 1 125 ? -11.68 -17.594 -9.508 1 82.31 125 ASN B CA 1
ATOM 4115 C C . ASN B 1 125 ? -10.281 -17.062 -9.172 1 82.31 125 ASN B C 1
ATOM 4117 O O . ASN B 1 125 ? -9.898 -17.016 -8 1 82.31 125 ASN B O 1
ATOM 4121 N N . GLU B 1 126 ? -9.625 -16.609 -10.156 1 70.94 126 GLU B N 1
ATOM 4122 C CA . GLU B 1 126 ? -8.234 -16.219 -9.961 1 70.94 126 GLU B CA 1
ATOM 4123 C C . GLU B 1 126 ? -8.125 -14.914 -9.18 1 70.94 126 GLU B C 1
ATOM 4125 O O . GLU B 1 126 ? -7.047 -14.57 -8.695 1 70.94 126 GLU B O 1
ATOM 4130 N N . ALA B 1 127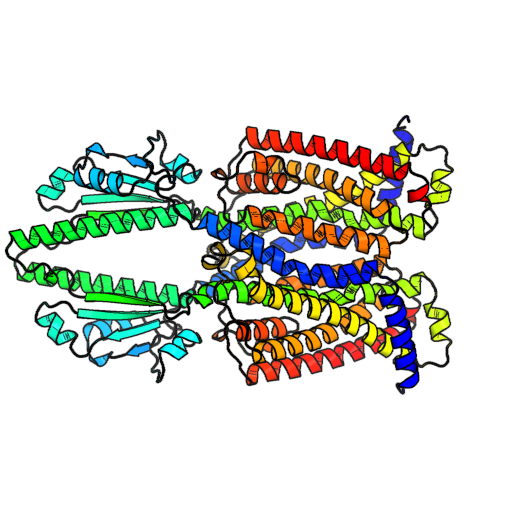 ? -9.25 -14.234 -9.086 1 68.25 127 ALA B N 1
ATOM 4131 C CA . ALA B 1 127 ? -9.258 -13.039 -8.242 1 68.25 127 ALA B CA 1
ATOM 4132 C C . ALA B 1 127 ? -9.242 -13.406 -6.766 1 68.25 127 ALA B C 1
ATOM 4134 O O . ALA B 1 127 ? -8.953 -12.562 -5.91 1 68.25 127 ALA B O 1
ATOM 4135 N N . ASP B 1 128 ? -9.57 -14.586 -6.48 1 73.94 128 ASP B N 1
ATOM 4136 C CA . ASP B 1 128 ? -9.555 -15.156 -5.137 1 73.94 128 ASP B CA 1
ATOM 4137 C C . ASP B 1 128 ? -8.367 -16.078 -4.945 1 73.94 128 ASP B C 1
ATOM 4139 O O . ASP B 1 128 ? -8.328 -17.188 -5.508 1 73.94 128 ASP B O 1
ATOM 4143 N N . MET B 1 129 ? -7.488 -15.617 -4.109 1 68.88 129 MET B N 1
ATOM 4144 C CA . MET B 1 129 ? -6.262 -16.391 -3.918 1 68.88 129 MET B CA 1
ATOM 4145 C C . MET B 1 129 ? -6.574 -17.781 -3.385 1 68.88 129 MET B C 1
ATOM 4147 O O . MET B 1 129 ? -5.93 -18.75 -3.77 1 68.88 129 MET B O 1
ATOM 4151 N N . LYS B 1 130 ? -7.523 -17.875 -2.547 1 78.38 130 LYS B N 1
ATOM 4152 C CA . LYS B 1 130 ? -7.898 -19.172 -2.006 1 78.38 130 LYS B CA 1
ATOM 4153 C C . LYS B 1 130 ? -8.469 -20.078 -3.094 1 78.38 130 LYS B C 1
ATOM 4155 O O . LYS B 1 130 ? -8.18 -21.281 -3.129 1 78.38 130 LYS B O 1
ATOM 4160 N N . SER B 1 131 ? -9.234 -19.438 -3.932 1 85.25 131 SER B N 1
ATOM 4161 C CA . SER B 1 131 ? -9.812 -20.188 -5.043 1 85.25 131 SER B CA 1
ATOM 4162 C C . SER B 1 131 ? -8.727 -20.719 -5.973 1 85.25 131 SER B C 1
ATOM 4164 O O . SER B 1 131 ? -8.766 -21.891 -6.375 1 85.25 131 SER B O 1
ATOM 4166 N N . SER B 1 132 ? -7.793 -19.844 -6.262 1 77.25 132 SER B N 1
ATOM 4167 C CA . SER B 1 132 ? -6.68 -20.266 -7.109 1 77.25 132 SER B CA 1
ATOM 4168 C C . SER B 1 132 ? -5.902 -21.422 -6.477 1 77.25 132 SER B C 1
ATOM 4170 O O . SER B 1 132 ? -5.527 -22.375 -7.164 1 77.25 132 SER B O 1
ATOM 4172 N N . ASN B 1 133 ? -5.727 -21.312 -5.18 1 78.94 133 ASN B N 1
ATOM 4173 C CA . ASN B 1 133 ? -5.004 -22.359 -4.461 1 78.94 133 ASN B CA 1
ATOM 4174 C C . ASN B 1 133 ? -5.762 -23.688 -4.477 1 78.94 133 ASN B C 1
ATOM 4176 O O . ASN B 1 133 ? -5.168 -24.75 -4.695 1 78.94 133 ASN B O 1
ATOM 4180 N N . VAL B 1 134 ? -6.992 -23.578 -4.246 1 88.19 134 VAL B N 1
ATOM 4181 C CA . VAL B 1 134 ? -7.824 -24.781 -4.25 1 88.19 134 VAL B CA 1
ATOM 4182 C C . VAL B 1 134 ? -7.793 -25.422 -5.633 1 88.19 134 VAL B C 1
ATOM 4184 O O . VAL B 1 134 ? -7.715 -26.656 -5.75 1 88.19 134 VAL B O 1
ATOM 4187 N N . GLY B 1 135 ? -7.91 -24.547 -6.648 1 88.25 135 GLY B N 1
ATOM 4188 C CA . GLY B 1 135 ? -7.809 -25.062 -8 1 88.25 135 GLY B CA 1
ATOM 4189 C C . GLY B 1 135 ? -6.52 -25.828 -8.25 1 88.25 135 GLY B C 1
ATOM 4190 O O . GLY B 1 135 ? -6.531 -26.891 -8.883 1 88.25 135 GLY B O 1
ATOM 4191 N N . ASN B 1 136 ? -5.465 -25.297 -7.738 1 82 136 ASN B N 1
ATOM 4192 C CA . ASN B 1 136 ? -4.176 -25.969 -7.887 1 82 136 ASN B CA 1
ATOM 4193 C C . ASN B 1 136 ? -4.133 -27.297 -7.145 1 82 136 ASN B C 1
ATOM 4195 O O . ASN B 1 136 ? -3.594 -28.281 -7.652 1 82 136 ASN B O 1
ATOM 4199 N N . ILE B 1 137 ? -4.664 -27.297 -5.977 1 86.5 137 ILE B N 1
ATOM 4200 C CA . ILE B 1 137 ? -4.711 -28.516 -5.176 1 86.5 137 ILE B CA 1
ATOM 4201 C C . ILE B 1 137 ? -5.504 -29.578 -5.918 1 86.5 137 ILE B C 1
ATOM 4203 O O . ILE B 1 137 ? -5.043 -30.719 -6.062 1 86.5 137 ILE B O 1
ATOM 4207 N N . LEU B 1 138 ? -6.617 -29.156 -6.426 1 91.75 138 LEU B N 1
ATOM 4208 C CA . LEU B 1 138 ? -7.465 -30.094 -7.156 1 91.75 138 LEU B CA 1
ATOM 4209 C C . LEU B 1 138 ? -6.766 -30.594 -8.422 1 91.75 138 LEU B C 1
ATOM 4211 O O . LEU B 1 138 ? -6.812 -31.781 -8.734 1 91.75 138 LEU B O 1
ATOM 4215 N N . SER B 1 139 ? -6.203 -29.656 -9.109 1 89.81 139 SER B N 1
ATOM 4216 C CA . SER B 1 139 ? -5.465 -30.016 -10.312 1 89.81 139 SER B CA 1
ATOM 4217 C C . SER B 1 139 ? -4.359 -31.016 -10.008 1 89.81 139 SER B C 1
ATOM 4219 O O . SER B 1 139 ? -4.164 -31.984 -10.742 1 89.81 139 SER B O 1
ATOM 4221 N N . ASN B 1 140 ? -3.666 -30.75 -8.969 1 85.81 140 ASN B N 1
ATOM 4222 C CA . ASN B 1 140 ? -2.592 -31.656 -8.57 1 85.81 140 ASN B CA 1
ATOM 4223 C C . ASN B 1 140 ? -3.129 -33.031 -8.211 1 85.81 140 ASN B C 1
ATOM 4225 O O . ASN B 1 140 ? -2.521 -34.062 -8.555 1 85.81 140 ASN B O 1
ATOM 4229 N N . MET B 1 141 ? -4.18 -33.094 -7.516 1 89.38 141 MET B N 1
ATOM 4230 C CA . MET B 1 141 ? -4.805 -34.344 -7.148 1 89.38 141 MET B CA 1
ATOM 4231 C C . MET B 1 141 ? -5.211 -35.125 -8.391 1 89.38 141 MET B C 1
ATOM 4233 O O . MET B 1 141 ? -4.957 -36.344 -8.477 1 89.38 141 MET B O 1
ATOM 4237 N N . ILE B 1 142 ? -5.793 -34.5 -9.344 1 91.75 142 ILE B N 1
ATOM 4238 C CA . ILE B 1 142 ? -6.266 -35.125 -10.562 1 91.75 142 ILE B CA 1
ATOM 4239 C C . ILE B 1 142 ? -5.074 -35.594 -11.398 1 91.75 142 ILE B C 1
ATOM 4241 O O . ILE B 1 142 ? -5.105 -36.656 -12.008 1 91.75 142 ILE B O 1
ATOM 4245 N N . ASN B 1 143 ? -4.094 -34.719 -11.438 1 87.06 143 ASN B N 1
ATOM 4246 C CA . ASN B 1 143 ? -2.885 -35.094 -12.164 1 87.06 143 ASN B CA 1
ATOM 4247 C C . ASN B 1 143 ? -2.25 -36.344 -11.57 1 87.06 143 ASN B C 1
ATOM 4249 O O . ASN B 1 143 ? -1.783 -37.219 -12.305 1 87.06 143 ASN B O 1
ATOM 4253 N N . GLU B 1 144 ? -2.213 -36.406 -10.297 1 86.19 144 GLU B N 1
ATOM 4254 C CA . GLU B 1 144 ? -1.686 -37.594 -9.641 1 86.19 144 GLU B CA 1
ATOM 4255 C C . GLU B 1 144 ? -2.541 -38.812 -9.945 1 86.19 144 GLU B C 1
ATOM 4257 O O . GLU B 1 144 ? -2.014 -39.906 -10.148 1 86.19 144 GLU B O 1
ATOM 4262 N N . PHE B 1 145 ? -3.828 -38.656 -9.961 1 89.5 145 PHE B N 1
ATOM 4263 C CA . PHE B 1 145 ? -4.762 -39.719 -10.336 1 89.5 145 PHE B CA 1
ATOM 4264 C C . PHE B 1 145 ? -4.508 -40.188 -11.758 1 89.5 145 PHE B C 1
ATOM 4266 O O . PHE B 1 145 ? -4.453 -41.375 -12.023 1 89.5 145 PHE B O 1
ATOM 4273 N N . SER B 1 146 ? -4.367 -39.219 -12.609 1 89.38 146 SER B N 1
ATOM 4274 C CA . SER B 1 146 ? -4.098 -39.5 -14.016 1 89.38 146 SER B CA 1
ATOM 4275 C C . SER B 1 146 ? -2.805 -40.312 -14.172 1 89.38 146 SER B C 1
ATOM 4277 O O . SER B 1 146 ? -2.748 -41.25 -14.945 1 89.38 146 SER B O 1
ATOM 4279 N N . LYS B 1 147 ? -1.838 -39.906 -13.422 1 84.75 147 LYS B N 1
ATOM 4280 C CA . LYS B 1 147 ? -0.556 -40.594 -13.461 1 84.75 147 LYS B CA 1
ATOM 4281 C C . LYS B 1 147 ? -0.7 -42.062 -12.992 1 84.75 147 LYS B C 1
ATOM 4283 O O . LYS B 1 147 ? -0.071 -42.969 -13.555 1 84.75 147 LYS B O 1
ATOM 4288 N N . GLN B 1 148 ? -1.496 -42.25 -12.031 1 87.44 148 GLN B N 1
ATOM 4289 C CA . GLN B 1 148 ? -1.723 -43.594 -11.516 1 87.44 148 GLN B CA 1
ATOM 4290 C C . GLN B 1 148 ? -2.418 -44.469 -12.555 1 87.44 148 GLN B C 1
ATOM 4292 O O . GLN B 1 148 ? -2.104 -45.656 -12.68 1 87.44 148 GLN B O 1
ATOM 4297 N N . ILE B 1 149 ? -3.33 -43.938 -13.258 1 89 149 ILE B N 1
ATOM 4298 C CA . ILE B 1 149 ? -4.043 -44.656 -14.297 1 89 149 ILE B CA 1
ATOM 4299 C C . ILE B 1 149 ? -3.072 -45.062 -15.406 1 89 149 ILE B C 1
ATOM 4301 O O . ILE B 1 149 ? -3.105 -46.188 -15.898 1 89 149 ILE B O 1
ATOM 4305 N N . VAL B 1 150 ? -2.277 -44.094 -15.797 1 87.44 150 VAL B N 1
ATOM 4306 C CA . VAL B 1 150 ? -1.306 -44.344 -16.844 1 87.44 150 VAL B CA 1
ATOM 4307 C C . VAL B 1 150 ? -0.373 -45.5 -16.422 1 87.44 150 VAL B C 1
ATOM 4309 O O . VAL B 1 150 ? -0.075 -46.375 -17.219 1 87.44 150 VAL B O 1
ATOM 4312 N N . LYS B 1 151 ? 0.042 -45.438 -15.203 1 86.75 151 LYS B N 1
ATOM 4313 C CA . LYS B 1 151 ? 0.919 -46.469 -14.68 1 86.75 151 LYS B CA 1
ATOM 4314 C C . LYS B 1 151 ? 0.244 -47.844 -14.75 1 86.75 151 LYS B C 1
ATOM 4316 O O . LYS B 1 151 ? 0.86 -48.844 -15.164 1 86.75 151 LYS B O 1
ATOM 4321 N N . GLN B 1 152 ? -0.967 -47.906 -14.391 1 87.69 152 GLN B N 1
ATOM 4322 C CA . GLN B 1 152 ? -1.716 -49.156 -14.398 1 87.69 152 GLN B CA 1
ATOM 4323 C C . GLN B 1 152 ? -1.891 -49.688 -15.828 1 87.69 152 GLN B C 1
ATOM 4325 O O . GLN B 1 152 ? -1.775 -50.906 -16.078 1 87.69 152 GLN B O 1
ATOM 4330 N N . ARG B 1 153 ? -2.186 -48.781 -16.75 1 86.5 153 ARG B N 1
ATOM 4331 C CA . ARG B 1 153 ? -2.348 -49.156 -18.156 1 86.5 153 ARG B CA 1
ATOM 4332 C C . ARG B 1 153 ? -1.053 -49.719 -18.734 1 86.5 153 ARG B C 1
ATOM 4334 O O . ARG B 1 153 ? -1.074 -50.688 -19.484 1 86.5 153 ARG B O 1
ATOM 4341 N N . LEU B 1 154 ? -0.04 -49.156 -18.375 1 85.38 154 LEU B N 1
ATOM 4342 C CA . LEU B 1 154 ? 1.262 -49.562 -18.891 1 85.38 154 LEU B CA 1
ATOM 4343 C C . LEU B 1 154 ? 1.641 -50.938 -18.312 1 85.38 154 LEU B C 1
ATOM 4345 O O . LEU B 1 154 ? 2.164 -51.781 -19.047 1 85.38 154 LEU B O 1
ATOM 4349 N N . ILE B 1 155 ? 1.338 -51.125 -17.109 1 87.5 155 ILE B N 1
ATOM 4350 C CA . ILE B 1 155 ? 1.623 -52.406 -16.469 1 87.5 155 ILE B CA 1
ATOM 4351 C C . ILE B 1 155 ? 0.812 -53.5 -17.156 1 87.5 155 ILE B C 1
ATOM 4353 O O . ILE B 1 155 ? 1.331 -54.594 -17.422 1 87.5 155 ILE B O 1
ATOM 4357 N N . GLN B 1 156 ? -0.374 -53.219 -17.422 1 86.5 156 GLN B N 1
ATOM 4358 C CA . GLN B 1 156 ? -1.252 -54.188 -18.078 1 86.5 156 GLN B CA 1
ATOM 4359 C C . GLN B 1 156 ? -0.739 -54.531 -19.469 1 86.5 156 GLN B C 1
ATOM 4361 O O . GLN B 1 156 ? -0.956 -55.656 -19.938 1 86.5 156 GLN B O 1
ATOM 4366 N N . LYS B 1 157 ? -0.093 -53.594 -20.078 1 85.38 157 LYS B N 1
ATOM 4367 C CA . LYS B 1 157 ? 0.438 -53.844 -21.422 1 85.38 157 LYS B CA 1
ATOM 4368 C C . LYS B 1 157 ? 1.895 -54.281 -21.359 1 85.38 157 LYS B C 1
ATOM 4370 O O . LYS B 1 157 ? 2.59 -54.281 -22.375 1 85.38 157 LYS B O 1
ATOM 4375 N N . ASN B 1 158 ? 2.393 -54.562 -20.109 1 85.25 158 ASN B N 1
ATOM 4376 C CA . ASN B 1 158 ? 3.732 -55.094 -19.844 1 85.25 158 ASN B CA 1
ATOM 4377 C C . ASN B 1 158 ? 4.809 -54.094 -20.25 1 85.25 158 ASN B C 1
ATOM 4379 O O . ASN B 1 158 ? 5.809 -54.469 -20.859 1 85.25 158 ASN B O 1
ATOM 4383 N N . LEU B 1 159 ? 4.438 -52.875 -20.078 1 84 159 LEU B N 1
ATOM 4384 C CA . LEU B 1 159 ? 5.398 -51.812 -20.328 1 84 159 LEU B CA 1
ATOM 4385 C C . LEU B 1 159 ? 5.867 -51.188 -19.016 1 84 159 LEU B C 1
ATOM 4387 O O . LEU B 1 159 ? 5.117 -51.156 -18.047 1 84 159 LEU B O 1
ATOM 4391 N N . ASP B 1 160 ? 7.066 -50.75 -18.938 1 82.12 160 ASP B N 1
ATOM 4392 C CA . ASP B 1 160 ? 7.613 -50.062 -17.766 1 82.12 160 ASP B CA 1
ATOM 4393 C C . ASP B 1 160 ? 6.992 -48.656 -17.609 1 82.12 160 ASP B C 1
ATOM 4395 O O . ASP B 1 160 ? 7.043 -47.844 -18.531 1 82.12 160 ASP B O 1
ATOM 4399 N N . PRO B 1 161 ? 6.395 -48.406 -16.5 1 82.25 161 PRO B N 1
ATOM 4400 C CA . PRO B 1 161 ? 5.723 -47.125 -16.281 1 82.25 161 PRO B CA 1
ATOM 4401 C C . PRO B 1 161 ? 6.684 -45.938 -16.328 1 82.25 161 PRO B C 1
ATOM 4403 O O . PRO B 1 161 ? 6.254 -44.781 -16.516 1 82.25 161 PRO B O 1
ATOM 4406 N N . SER B 1 162 ? 7.875 -46.188 -16.203 1 77.25 162 SER B N 1
ATOM 4407 C CA . SER B 1 162 ? 8.852 -45.125 -16.219 1 77.25 162 SER B CA 1
ATOM 4408 C C . SER B 1 162 ? 8.961 -44.469 -17.594 1 77.25 162 SER B C 1
ATOM 4410 O O . SER B 1 162 ? 9.5 -43.375 -17.75 1 77.25 162 SER B O 1
ATOM 4412 N N . ILE B 1 163 ? 8.336 -45.156 -18.578 1 78.62 163 ILE B N 1
ATOM 4413 C CA . ILE B 1 163 ? 8.422 -44.719 -19.969 1 78.62 163 ILE B CA 1
ATOM 4414 C C . ILE B 1 163 ? 7.664 -43.406 -20.141 1 78.62 163 ILE B C 1
ATOM 4416 O O . ILE B 1 163 ? 7.934 -42.656 -21.062 1 78.62 163 ILE B O 1
ATOM 4420 N N . ILE B 1 164 ? 6.746 -43.062 -19.156 1 78.69 164 ILE B N 1
ATOM 4421 C CA . ILE B 1 164 ? 5.863 -41.906 -19.344 1 78.69 164 ILE B CA 1
ATOM 4422 C C . ILE B 1 164 ? 6.461 -40.688 -18.656 1 78.69 164 ILE B C 1
ATOM 4424 O O . ILE B 1 164 ? 5.922 -39.594 -18.766 1 78.69 164 ILE B O 1
ATOM 4428 N N . GLU B 1 165 ? 7.391 -40.844 -17.969 1 81.69 165 GLU B N 1
ATOM 4429 C CA . GLU B 1 165 ? 8.078 -39.719 -17.344 1 81.69 165 GLU B CA 1
ATOM 4430 C C . GLU B 1 165 ? 9.547 -39.656 -17.781 1 81.69 165 GLU B C 1
ATOM 4432 O O . GLU B 1 165 ? 10.445 -39.781 -16.953 1 81.69 165 GLU B O 1
ATOM 4437 N N . PRO B 1 166 ? 9.617 -39.469 -19.125 1 83.5 166 PRO B N 1
ATOM 4438 C CA . PRO B 1 166 ? 11 -39.469 -19.594 1 83.5 166 PRO B CA 1
ATOM 4439 C C . PRO B 1 166 ? 11.844 -38.344 -19 1 83.5 166 PRO B C 1
ATOM 4441 O O . PRO B 1 166 ? 13.031 -38.562 -18.719 1 83.5 166 PRO B O 1
ATOM 4444 N N . VAL B 1 167 ? 11.18 -37.125 -18.812 1 87.06 167 VAL B N 1
ATOM 4445 C CA . VAL B 1 167 ? 11.914 -36 -18.281 1 87.06 167 VAL B CA 1
ATOM 4446 C C . VAL B 1 167 ? 11.219 -35.469 -17.016 1 87.06 167 VAL B C 1
ATOM 4448 O O . VAL B 1 167 ? 10.031 -35.156 -17.047 1 87.06 167 VAL B O 1
ATOM 4451 N N . VAL B 1 168 ? 11.82 -35.562 -15.953 1 83.69 168 VAL B N 1
ATOM 4452 C CA . VAL B 1 168 ? 11.312 -35.031 -14.688 1 83.69 168 VAL B CA 1
ATOM 4453 C C . VAL B 1 168 ? 12 -33.688 -14.367 1 83.69 168 VAL B C 1
ATOM 4455 O O . VAL B 1 168 ? 13.234 -33.594 -14.422 1 83.69 168 VAL B O 1
ATOM 4458 N N . ILE B 1 169 ? 11.125 -32.688 -14.164 1 85.5 169 ILE B N 1
ATOM 4459 C CA . ILE B 1 169 ? 11.641 -31.344 -13.867 1 85.5 169 ILE B CA 1
ATOM 4460 C C . ILE B 1 169 ? 11.734 -31.156 -12.352 1 85.5 169 ILE B C 1
ATOM 4462 O O . ILE B 1 169 ? 10.75 -31.359 -11.633 1 85.5 169 ILE B O 1
ATOM 4466 N N . ASN B 1 170 ? 12.82 -30.969 -11.875 1 82.94 170 ASN B N 1
ATOM 4467 C CA . ASN B 1 170 ? 13.023 -30.562 -10.492 1 82.94 170 ASN B CA 1
ATOM 4468 C C . ASN B 1 170 ? 13.211 -29.047 -10.367 1 82.94 170 ASN B C 1
ATOM 4470 O O . ASN B 1 170 ? 14.297 -28.531 -10.625 1 82.94 170 ASN B O 1
ATOM 4474 N N . LYS B 1 171 ? 12.102 -28.391 -10.016 1 85.5 171 LYS B N 1
ATOM 4475 C CA . LYS B 1 171 ? 12.172 -26.953 -9.828 1 85.5 171 LYS B CA 1
ATOM 4476 C C . LYS B 1 171 ? 12.672 -26.594 -8.43 1 85.5 171 LYS B C 1
ATOM 4478 O O . LYS B 1 171 ? 12.188 -27.141 -7.438 1 85.5 171 LYS B O 1
ATOM 4483 N N . GLU B 1 172 ? 13.664 -25.828 -8.398 1 80.19 172 GLU B N 1
ATOM 4484 C CA . GLU B 1 172 ? 14.219 -25.391 -7.117 1 80.19 172 GLU B CA 1
ATOM 4485 C C . GLU B 1 172 ? 14.203 -23.875 -6.988 1 80.19 172 GLU B C 1
ATOM 4487 O O . GLU B 1 172 ? 14.672 -23.156 -7.883 1 80.19 172 GLU B O 1
ATOM 4492 N N . ASN B 1 173 ? 13.562 -23.406 -5.969 1 76.19 173 ASN B N 1
ATOM 4493 C CA . ASN B 1 173 ? 13.594 -21.984 -5.621 1 76.19 173 ASN B CA 1
ATOM 4494 C C . ASN B 1 173 ? 14.859 -21.625 -4.844 1 76.19 173 ASN B C 1
ATOM 4496 O O . ASN B 1 173 ? 15.102 -22.172 -3.764 1 76.19 173 ASN B O 1
ATOM 4500 N N . VAL B 1 174 ? 15.516 -20.828 -5.508 1 77.12 174 VAL B N 1
ATOM 4501 C CA . VAL B 1 174 ? 16.781 -20.516 -4.863 1 77.12 174 VAL B CA 1
ATOM 4502 C C . VAL B 1 174 ? 16.625 -19.297 -3.963 1 77.12 174 VAL B C 1
ATOM 4504 O O . VAL B 1 174 ? 17.562 -18.859 -3.297 1 77.12 174 VAL B O 1
ATOM 4507 N N . ALA B 1 175 ? 15.367 -18.781 -4.066 1 68.75 175 ALA B N 1
ATOM 4508 C CA . ALA B 1 175 ? 15.141 -17.625 -3.197 1 68.75 175 ALA B CA 1
ATOM 4509 C C . ALA B 1 175 ? 15.148 -18.031 -1.729 1 68.75 175 ALA B C 1
ATOM 4511 O O . ALA B 1 175 ? 14.5 -19.016 -1.35 1 68.75 175 ALA B O 1
ATOM 4512 N N . PRO B 1 176 ? 15.953 -17.5 -0.979 1 59.94 176 PRO B N 1
ATOM 4513 C CA . PRO B 1 176 ? 15.859 -17.844 0.443 1 59.94 176 PRO B CA 1
ATOM 4514 C C . PRO B 1 176 ? 14.445 -17.656 0.999 1 59.94 176 PRO B C 1
ATOM 4516 O O . PRO B 1 176 ? 13.719 -16.766 0.569 1 59.94 176 PRO B O 1
ATOM 4519 N N . PRO B 1 177 ? 13.797 -18.781 1.581 1 54.22 177 PRO B N 1
ATOM 4520 C CA . PRO B 1 177 ? 12.469 -18.625 2.168 1 54.22 177 PRO B CA 1
ATOM 4521 C C . PRO B 1 177 ? 12.227 -17.234 2.742 1 54.22 177 PRO B C 1
ATOM 4523 O O . PRO B 1 177 ? 11.125 -16.703 2.643 1 54.22 177 PRO B O 1
ATOM 4526 N N . LYS B 1 178 ? 13.359 -16.766 3.252 1 49.53 178 LYS B N 1
ATOM 4527 C CA . LYS B 1 178 ? 13.383 -15.445 3.867 1 49.53 178 LYS B CA 1
ATOM 4528 C C . LYS B 1 178 ? 13.055 -14.359 2.848 1 49.53 178 LYS B C 1
ATOM 4530 O O . LYS B 1 178 ? 12.57 -13.289 3.211 1 49.53 178 LYS B O 1
ATOM 4535 N N . LYS B 1 179 ? 13.133 -14.75 1.557 1 50.53 179 LYS B N 1
ATOM 4536 C CA . LYS B 1 179 ? 13.148 -13.625 0.623 1 50.53 179 LYS B CA 1
ATOM 4537 C C . LYS B 1 179 ? 11.789 -13.461 -0.053 1 50.53 179 LYS B C 1
ATOM 4539 O O . LYS B 1 179 ? 11.547 -12.453 -0.725 1 50.53 179 LYS B O 1
ATOM 4544 N N . GLN B 1 180 ? 10.859 -14.492 -0.106 1 53.34 180 GLN B N 1
ATOM 4545 C CA . GLN B 1 180 ? 9.547 -14.117 -0.617 1 53.34 180 GLN B CA 1
ATOM 4546 C C . GLN B 1 180 ? 9 -12.898 0.117 1 53.34 180 GLN B C 1
ATOM 4548 O O . GLN B 1 180 ? 8.367 -12.023 -0.493 1 53.34 180 GLN B O 1
ATOM 4553 N N . SER B 1 181 ? 9.469 -12.875 1.371 1 59.56 181 SER B N 1
ATOM 4554 C CA . SER B 1 181 ? 9.125 -11.758 2.238 1 59.56 181 SER B CA 1
ATOM 4555 C C . SER B 1 181 ? 9.906 -10.508 1.861 1 59.56 181 SER B C 1
ATOM 4557 O O . SER B 1 181 ? 9.492 -9.391 2.176 1 59.56 181 SER B O 1
ATOM 4559 N N . ALA B 1 182 ? 10.844 -10.797 1.028 1 64.5 182 ALA B N 1
ATOM 4560 C CA . ALA B 1 182 ? 11.742 -9.68 0.755 1 64.5 182 ALA B CA 1
ATOM 4561 C C . ALA B 1 182 ? 11.094 -8.664 -0.182 1 64.5 182 ALA B C 1
ATOM 4563 O O . ALA B 1 182 ? 11.281 -7.457 -0.031 1 64.5 182 ALA B O 1
ATOM 4564 N N . THR B 1 183 ? 10.25 -9.211 -0.988 1 69.81 183 THR B N 1
ATOM 4565 C CA . THR B 1 183 ? 9.656 -8.305 -1.966 1 69.81 183 THR B CA 1
ATOM 4566 C C . THR B 1 183 ? 8.742 -7.293 -1.28 1 69.81 183 THR B C 1
ATOM 4568 O O . THR B 1 183 ? 8.82 -6.094 -1.558 1 69.81 183 THR B O 1
ATOM 4571 N N . ILE B 1 184 ? 8.008 -7.773 -0.359 1 73.94 184 ILE B N 1
ATOM 4572 C CA . ILE B 1 184 ? 7.086 -6.871 0.325 1 73.94 184 ILE B CA 1
ATOM 4573 C C . ILE B 1 184 ? 7.871 -5.949 1.257 1 73.94 184 ILE B C 1
ATOM 4575 O O . ILE B 1 184 ? 7.582 -4.754 1.346 1 73.94 184 ILE B O 1
ATOM 4579 N N . LEU B 1 185 ? 8.875 -6.52 1.839 1 82.19 185 LEU B N 1
ATOM 4580 C CA . LEU B 1 185 ? 9.703 -5.727 2.74 1 82.19 185 LEU B CA 1
ATOM 4581 C C . LEU B 1 185 ? 10.5 -4.68 1.968 1 82.19 185 LEU B C 1
ATOM 4583 O O . LEU B 1 185 ? 10.688 -3.561 2.451 1 82.19 185 LEU B O 1
ATOM 4587 N N . ALA B 1 186 ? 10.875 -5.094 0.798 1 85 186 ALA B N 1
ATOM 4588 C CA . ALA B 1 186 ? 11.672 -4.199 -0.035 1 85 186 ALA B CA 1
ATOM 4589 C C . ALA B 1 186 ? 10.836 -3.037 -0.557 1 85 186 ALA B C 1
ATOM 4591 O O . ALA B 1 186 ? 11.375 -2.062 -1.088 1 85 186 ALA B O 1
ATOM 4592 N N . PHE B 1 187 ? 9.578 -3.205 -0.376 1 82.75 187 PHE B N 1
ATOM 4593 C CA . PHE B 1 187 ? 8.688 -2.107 -0.732 1 82.75 187 PHE B CA 1
ATOM 4594 C C . PHE B 1 187 ? 8.297 -1.3 0.502 1 82.75 187 PHE B C 1
ATOM 4596 O O . PHE B 1 187 ? 8.43 -0.074 0.514 1 82.75 187 PHE B O 1
ATOM 4603 N N . LEU B 1 188 ? 7.895 -1.921 1.552 1 84.38 188 LEU B N 1
ATOM 4604 C CA . LEU B 1 188 ? 7.305 -1.279 2.723 1 84.38 188 LEU B CA 1
ATOM 4605 C C . LEU B 1 188 ? 8.359 -0.513 3.512 1 84.38 188 LEU B C 1
ATOM 4607 O O . LEU B 1 188 ? 8.125 0.624 3.93 1 84.38 188 LEU B O 1
ATOM 4611 N N . ILE B 1 189 ? 9.5 -1.101 3.684 1 89.12 189 ILE B N 1
ATOM 4612 C CA . ILE B 1 189 ? 10.516 -0.506 4.547 1 89.12 189 ILE B CA 1
ATOM 4613 C C . ILE B 1 189 ? 11.039 0.784 3.918 1 89.12 189 ILE B C 1
ATOM 4615 O O . ILE B 1 189 ? 11.016 1.844 4.551 1 89.12 189 ILE B O 1
ATOM 4619 N N . PRO B 1 190 ? 11.438 0.71 2.656 1 92.38 190 PRO B N 1
ATOM 4620 C CA . PRO B 1 190 ? 11.891 1.962 2.043 1 92.38 190 PRO B CA 1
ATOM 4621 C C . PRO B 1 190 ? 10.797 3.023 1.993 1 92.38 190 PRO B C 1
ATOM 4623 O O . PRO B 1 190 ? 11.062 4.207 2.203 1 92.38 190 PRO B O 1
ATOM 4626 N N . MET B 1 191 ? 9.617 2.617 1.723 1 89.38 191 MET B N 1
ATOM 4627 C CA . MET B 1 191 ? 8.508 3.559 1.608 1 89.38 191 MET B CA 1
ATOM 4628 C C . MET B 1 191 ? 8.305 4.32 2.914 1 89.38 191 MET B C 1
ATOM 4630 O O . MET B 1 191 ? 8.32 5.551 2.932 1 89.38 191 MET B O 1
ATOM 4634 N N . PHE B 1 192 ? 8.234 3.621 3.99 1 90.06 192 PHE B N 1
ATOM 4635 C CA . PHE B 1 192 ? 7.855 4.262 5.242 1 90.06 192 PHE B CA 1
ATOM 4636 C C . PHE B 1 192 ? 9.062 4.926 5.902 1 90.06 192 PHE B C 1
ATOM 4638 O O . PHE B 1 192 ? 8.93 5.973 6.535 1 90.06 192 PHE B O 1
ATOM 4645 N N . LEU B 1 193 ? 10.203 4.293 5.75 1 93.88 193 LEU B N 1
ATOM 4646 C CA . LEU B 1 193 ? 11.398 4.91 6.309 1 93.88 193 LEU B CA 1
ATOM 4647 C C . LEU B 1 193 ? 11.68 6.254 5.648 1 93.88 193 LEU B C 1
ATOM 4649 O O . LEU B 1 193 ? 11.969 7.238 6.328 1 93.88 193 LEU B O 1
ATOM 4653 N N . THR B 1 194 ? 11.594 6.238 4.363 1 94.06 194 THR B N 1
ATOM 4654 C CA . THR B 1 194 ? 11.852 7.477 3.641 1 94.06 194 THR B CA 1
ATOM 4655 C C . THR B 1 194 ? 10.75 8.5 3.902 1 94.06 194 THR B C 1
ATOM 4657 O O . THR B 1 194 ? 11.016 9.703 3.973 1 94.06 194 THR B O 1
ATOM 4660 N N . LEU B 1 195 ? 9.555 8.062 4.023 1 93 195 LEU B N 1
ATOM 4661 C CA . LEU B 1 195 ? 8.43 8.945 4.301 1 93 195 LEU B CA 1
ATOM 4662 C C . LEU B 1 195 ? 8.641 9.688 5.617 1 93 195 LEU B C 1
ATOM 4664 O O . LEU B 1 195 ? 8.508 10.914 5.668 1 93 195 LEU B O 1
ATOM 4668 N N . TRP B 1 196 ? 9.016 9.008 6.621 1 93.56 196 TRP B N 1
ATOM 4669 C CA . TRP B 1 196 ? 9.172 9.617 7.938 1 93.56 196 TRP B CA 1
ATOM 4670 C C . TRP B 1 196 ? 10.438 10.477 7.988 1 93.56 196 TRP B C 1
ATOM 4672 O O . TRP B 1 196 ? 10.453 11.516 8.648 1 93.56 196 TRP B O 1
ATOM 4682 N N . ALA B 1 197 ? 11.406 10 7.32 1 94.38 197 ALA B N 1
ATOM 4683 C CA . ALA B 1 197 ? 12.625 10.797 7.27 1 94.38 197 ALA B CA 1
ATOM 4684 C C . ALA B 1 197 ? 12.391 12.109 6.523 1 94.38 197 ALA B C 1
ATOM 4686 O O . ALA B 1 197 ? 12.938 13.148 6.895 1 94.38 197 ALA B O 1
ATOM 4687 N N . ALA B 1 198 ? 11.602 12.023 5.531 1 94 198 ALA B N 1
ATOM 4688 C CA . ALA B 1 198 ? 11.375 13.188 4.676 1 94 198 ALA B CA 1
ATOM 4689 C C . ALA B 1 198 ? 10.352 14.133 5.293 1 94 198 ALA B C 1
ATOM 4691 O O . ALA B 1 198 ? 10.516 15.352 5.242 1 94 198 ALA B O 1
ATOM 4692 N N . LEU B 1 199 ? 9.344 13.617 5.945 1 92.38 199 LEU B N 1
ATOM 4693 C CA . LEU B 1 199 ? 8.219 14.453 6.363 1 92.38 199 LEU B CA 1
ATOM 4694 C C . LEU B 1 199 ? 8.258 14.695 7.867 1 92.38 199 LEU B C 1
ATOM 4696 O O . LEU B 1 199 ? 7.512 15.531 8.383 1 92.38 199 LEU B O 1
ATOM 4700 N N . GLY B 1 200 ? 9.117 14.039 8.555 1 90.81 200 GLY B N 1
ATOM 4701 C CA . GLY B 1 200 ? 9.156 14.117 10.008 1 90.81 200 GLY B CA 1
ATOM 4702 C C . GLY B 1 200 ? 9.438 15.508 10.523 1 90.81 200 GLY B C 1
ATOM 4703 O O . GLY B 1 200 ? 9.062 15.844 11.656 1 90.81 200 GLY B O 1
ATOM 4704 N N . GLY B 1 201 ? 10.047 16.375 9.75 1 92 201 GLY B N 1
ATOM 4705 C CA . GLY B 1 201 ? 10.375 17.719 10.188 1 92 201 GLY B CA 1
ATOM 4706 C C . GLY B 1 201 ? 9.398 18.766 9.688 1 92 201 GLY B C 1
ATOM 4707 O O . GLY B 1 201 ? 9.594 19.969 9.922 1 92 201 GLY B O 1
ATOM 4708 N N . MET B 1 202 ? 8.383 18.344 9.141 1 91.69 202 MET B N 1
ATOM 4709 C CA . MET B 1 202 ? 7.477 19.266 8.477 1 91.69 202 MET B CA 1
ATOM 4710 C C . MET B 1 202 ? 6.812 20.188 9.492 1 91.69 202 MET B C 1
ATOM 4712 O O . MET B 1 202 ? 6.758 21.406 9.289 1 91.69 202 MET B O 1
ATOM 4716 N N . ASN B 1 203 ? 6.328 19.672 10.586 1 88.75 203 ASN B N 1
ATOM 4717 C CA . ASN B 1 203 ? 5.672 20.484 11.594 1 88.75 203 ASN B CA 1
ATOM 4718 C C . ASN B 1 203 ? 6.637 21.484 12.227 1 88.75 203 ASN B C 1
ATOM 4720 O O . ASN B 1 203 ? 6.27 22.641 12.484 1 88.75 203 ASN B O 1
ATOM 4724 N N . ALA B 1 204 ? 7.793 20.984 12.445 1 91.88 204 ALA B N 1
ATOM 4725 C CA . ALA B 1 204 ? 8.812 21.859 13.008 1 91.88 204 ALA B CA 1
ATOM 4726 C C . ALA B 1 204 ? 9.172 22.969 12.023 1 91.88 204 ALA B C 1
ATOM 4728 O O . ALA B 1 204 ? 9.375 24.125 12.422 1 91.88 204 ALA B O 1
ATOM 4729 N N . ALA B 1 205 ? 9.266 22.609 10.797 1 93.56 205 ALA B N 1
ATOM 4730 C CA . ALA B 1 205 ? 9.594 23.594 9.773 1 93.56 205 ALA B CA 1
ATOM 4731 C C . ALA B 1 205 ? 8.523 24.672 9.688 1 93.56 205 ALA B C 1
ATOM 4733 O O . ALA B 1 205 ? 8.828 25.859 9.57 1 93.56 205 ALA B O 1
ATOM 4734 N N . ILE B 1 206 ? 7.344 24.281 9.734 1 92.44 206 ILE B N 1
ATOM 4735 C CA . ILE B 1 206 ? 6.223 25.203 9.641 1 92.44 206 ILE B CA 1
ATOM 4736 C C . ILE B 1 206 ? 6.219 26.125 10.859 1 92.44 206 ILE B C 1
ATOM 4738 O O . ILE B 1 206 ? 6.07 27.344 10.719 1 92.44 206 ILE B O 1
ATOM 4742 N N . ASP B 1 207 ? 6.445 25.594 11.969 1 90.19 207 ASP B N 1
ATOM 4743 C CA . ASP B 1 207 ? 6.395 26.359 13.203 1 90.19 207 ASP B CA 1
ATOM 4744 C C . ASP B 1 207 ? 7.547 27.359 13.273 1 90.19 207 ASP B C 1
ATOM 4746 O O . ASP B 1 207 ? 7.348 28.516 13.633 1 90.19 207 ASP B O 1
ATOM 4750 N N . ILE B 1 208 ? 8.672 26.906 12.922 1 91.31 208 ILE B N 1
ATOM 4751 C CA . ILE B 1 208 ? 9.891 27.688 13.102 1 91.31 208 ILE B CA 1
ATOM 4752 C C . ILE B 1 208 ? 9.938 28.828 12.078 1 91.31 208 ILE B C 1
ATOM 4754 O O . ILE B 1 208 ? 10.617 29.828 12.289 1 91.31 208 ILE B O 1
ATOM 4758 N N . THR B 1 209 ? 9.18 28.688 11.062 1 90.81 209 THR B N 1
ATOM 4759 C CA . THR B 1 209 ? 9.195 29.719 10.031 1 90.81 209 THR B CA 1
ATOM 4760 C C . THR B 1 209 ? 7.859 30.453 9.984 1 90.81 209 THR B C 1
ATOM 4762 O O . THR B 1 209 ? 7.707 31.516 10.602 1 90.81 209 THR B O 1
ATOM 4765 N N . ALA B 1 210 ? 6.875 29.828 9.477 1 88.88 210 ALA B N 1
ATOM 4766 C CA . ALA B 1 210 ? 5.559 30.438 9.32 1 88.88 210 ALA B CA 1
ATOM 4767 C C . ALA B 1 210 ? 4.926 30.719 10.68 1 88.88 210 ALA B C 1
ATOM 4769 O O . ALA B 1 210 ? 4.266 31.75 10.867 1 88.88 210 ALA B O 1
ATOM 4770 N N . GLY B 1 211 ? 5.07 29.859 11.594 1 88.62 211 GLY B N 1
ATOM 4771 C CA . GLY B 1 211 ? 4.535 30.078 12.93 1 88.62 211 GLY B CA 1
ATOM 4772 C C . GLY B 1 211 ? 5.137 31.281 13.633 1 88.62 211 GLY B C 1
ATOM 4773 O O . GLY B 1 211 ? 4.426 32.031 14.289 1 88.62 211 GLY B O 1
ATOM 4774 N N . GLU B 1 212 ? 6.391 31.438 13.516 1 88.25 212 GLU B N 1
ATOM 4775 C CA . GLU B 1 212 ? 7.066 32.594 14.109 1 88.25 212 GLU B CA 1
ATOM 4776 C C . GLU B 1 212 ? 6.625 33.906 13.453 1 88.25 212 GLU B C 1
ATOM 4778 O O . GLU B 1 212 ? 6.52 34.938 14.125 1 88.25 212 GLU B O 1
ATOM 4783 N N . LYS B 1 213 ? 6.414 33.781 12.234 1 87.5 213 LYS B N 1
ATOM 4784 C CA . LYS B 1 213 ? 5.898 34.969 11.539 1 87.5 213 LYS B CA 1
ATOM 4785 C C . LYS B 1 213 ? 4.512 35.344 12.047 1 87.5 213 LYS B C 1
ATOM 4787 O O . LYS B 1 213 ? 4.23 36.531 12.273 1 87.5 213 LYS B O 1
ATOM 4792 N N . GLU B 1 214 ? 3.814 34.406 12.156 1 86.75 214 GLU B N 1
ATOM 4793 C CA . GLU B 1 214 ? 2.443 34.594 12.609 1 86.75 214 GLU B CA 1
ATOM 4794 C C . GLU B 1 214 ? 2.408 35.156 14.031 1 86.75 214 GLU B C 1
ATOM 4796 O O . GLU B 1 214 ? 1.558 36 14.344 1 86.75 214 GLU B O 1
ATOM 4801 N N . ARG B 1 215 ? 3.377 34.75 14.844 1 86.5 215 ARG B N 1
ATOM 4802 C CA . ARG B 1 215 ? 3.43 35.188 16.234 1 86.5 215 ARG B CA 1
ATOM 4803 C C . ARG B 1 215 ? 4.195 36.531 16.344 1 86.5 215 ARG B C 1
ATOM 4805 O O . ARG B 1 215 ? 4.211 37.156 17.406 1 86.5 215 ARG B O 1
ATOM 4812 N N . GLY B 1 216 ? 4.816 36.938 15.328 1 83.75 216 GLY B N 1
ATOM 4813 C CA . GLY B 1 216 ? 5.543 38.219 15.312 1 83.75 216 GLY B CA 1
ATOM 4814 C C . GLY B 1 216 ? 6.891 38.125 16 1 83.75 216 GLY B C 1
ATOM 4815 O O . GLY B 1 216 ? 7.414 39.156 16.469 1 83.75 216 GLY B O 1
ATOM 4816 N N . THR B 1 217 ? 7.402 37 16.156 1 81.38 217 THR B N 1
ATOM 4817 C CA . THR B 1 217 ? 8.664 36.844 16.875 1 81.38 217 THR B CA 1
ATOM 4818 C C . THR B 1 217 ? 9.844 36.844 15.906 1 81.38 217 THR B C 1
ATOM 4820 O O . THR B 1 217 ? 10.992 36.969 16.328 1 81.38 217 THR B O 1
ATOM 4823 N N . LEU B 1 218 ? 9.523 36.844 14.656 1 80.06 218 LEU B N 1
ATOM 4824 C CA . LEU B 1 218 ? 10.586 36.844 13.656 1 80.06 218 LEU B CA 1
ATOM 4825 C C . LEU B 1 218 ? 11.211 38.219 13.531 1 80.06 218 LEU B C 1
ATOM 4827 O O . LEU B 1 218 ? 12.422 38.344 13.344 1 80.06 218 LEU B O 1
ATOM 4831 N N . GLU B 1 219 ? 10.43 39.219 13.648 1 76.25 219 GLU B N 1
ATOM 4832 C CA . GLU B 1 219 ? 10.891 40.594 13.469 1 76.25 219 GLU B CA 1
ATOM 4833 C C . GLU B 1 219 ? 11.914 40.969 14.539 1 76.25 219 GLU B C 1
ATOM 4835 O O . GLU B 1 219 ? 12.992 41.5 14.219 1 76.25 219 GLU B O 1
ATOM 4840 N N . PRO B 1 220 ? 11.594 40.688 15.789 1 75.62 220 PRO B N 1
ATOM 4841 C CA . PRO B 1 220 ? 12.602 41 16.812 1 75.62 220 PRO B CA 1
ATOM 4842 C C . PRO B 1 220 ? 13.883 40.156 16.641 1 75.62 220 PRO B C 1
ATOM 4844 O O . PRO B 1 220 ? 14.977 40.656 16.938 1 75.62 220 PRO B O 1
ATOM 4847 N N . LEU B 1 221 ? 13.875 39.062 16.109 1 76 221 LEU B N 1
ATOM 4848 C CA . LEU B 1 221 ? 15.031 38.188 15.898 1 76 221 LEU B CA 1
ATOM 4849 C C . LEU B 1 221 ? 15.945 38.75 14.812 1 76 221 LEU B C 1
ATOM 4851 O O . LEU B 1 221 ? 17.172 38.625 14.891 1 76 221 LEU B O 1
ATOM 4855 N N . LEU B 1 222 ? 15.305 39.375 13.805 1 75.44 222 LEU B N 1
ATOM 4856 C CA . LEU B 1 222 ? 16.047 39.906 12.672 1 75.44 222 LEU B CA 1
ATOM 4857 C C . LEU B 1 222 ? 16.75 41.188 13.047 1 75.44 222 LEU B C 1
ATOM 4859 O O . LEU B 1 222 ? 17.656 41.656 12.336 1 75.44 222 LEU B O 1
ATOM 4863 N N . THR B 1 223 ? 16.297 41.719 14.18 1 73.44 223 THR B N 1
ATOM 4864 C CA . THR B 1 223 ? 16.906 42.969 14.617 1 73.44 223 THR B CA 1
ATOM 4865 C C . THR B 1 223 ? 18.094 42.688 15.531 1 73.44 223 THR B C 1
ATOM 4867 O O . THR B 1 223 ? 18.781 43.625 15.961 1 73.44 223 THR B O 1
ATOM 4870 N N . THR B 1 224 ? 18.297 41.469 15.766 1 74.19 224 THR B N 1
ATOM 4871 C CA . THR B 1 224 ? 19.438 41.094 16.594 1 74.19 224 THR B CA 1
ATOM 4872 C C . THR B 1 224 ? 20.734 41.188 15.789 1 74.19 224 THR B C 1
ATOM 4874 O O . THR B 1 224 ? 20.703 41.406 14.57 1 74.19 224 THR B O 1
ATOM 4877 N N . ALA B 1 225 ? 21.828 41.031 16.5 1 76.5 225 ALA B N 1
ATOM 4878 C CA . ALA B 1 225 ? 23.156 41.156 15.883 1 76.5 225 ALA B CA 1
ATOM 4879 C C . ALA B 1 225 ? 23.469 39.906 15.039 1 76.5 225 ALA B C 1
ATOM 4881 O O . ALA B 1 225 ? 24.469 39.906 14.312 1 76.5 225 ALA B O 1
ATOM 4882 N N . ALA B 1 226 ? 22.578 39 15.055 1 81.38 226 ALA B N 1
ATOM 4883 C CA . ALA B 1 226 ? 22.844 37.781 14.312 1 81.38 226 ALA B CA 1
ATOM 4884 C C . ALA B 1 226 ? 22.594 37.969 12.82 1 81.38 226 ALA B C 1
ATOM 4886 O O . ALA B 1 226 ? 21.656 38.656 12.43 1 81.38 226 ALA B O 1
ATOM 4887 N N . THR B 1 227 ? 23.469 37.406 12.016 1 81.56 227 THR B N 1
ATOM 4888 C CA . THR B 1 227 ? 23.312 37.5 10.57 1 81.56 227 THR B CA 1
ATOM 4889 C C . THR B 1 227 ? 22.156 36.625 10.102 1 81.56 227 THR B C 1
ATOM 4891 O O . THR B 1 227 ? 21.844 35.594 10.734 1 81.56 227 THR B O 1
ATOM 4894 N N . ARG B 1 228 ? 21.609 37.031 9.055 1 80.56 228 ARG B N 1
ATOM 4895 C CA . ARG B 1 228 ? 20.484 36.281 8.484 1 80.56 228 ARG B CA 1
ATOM 4896 C C . ARG B 1 228 ? 20.891 34.844 8.148 1 80.56 228 ARG B C 1
ATOM 4898 O O . ARG B 1 228 ? 20.109 33.906 8.352 1 80.56 228 ARG B O 1
ATOM 4905 N N . SER B 1 229 ? 22.094 34.719 7.75 1 83.19 229 SER B N 1
ATOM 4906 C CA . SER B 1 229 ? 22.594 33.375 7.395 1 83.19 229 SER B CA 1
ATOM 4907 C C . SER B 1 229 ? 22.734 32.5 8.625 1 83.19 229 SER B C 1
ATOM 4909 O O . SER B 1 229 ? 22.469 31.281 8.555 1 83.19 229 SER B O 1
ATOM 4911 N N . SER B 1 230 ? 23.141 33.062 9.672 1 86.94 230 SER B N 1
ATOM 4912 C CA . SER B 1 230 ? 23.266 32.312 10.914 1 86.94 230 SER B CA 1
ATOM 4913 C C . SER B 1 230 ? 21.906 31.859 11.445 1 86.94 230 SER B C 1
ATOM 4915 O O . SER B 1 230 ? 21.766 30.766 11.969 1 86.94 230 SER B O 1
ATOM 4917 N N . LEU B 1 231 ? 20.953 32.719 11.273 1 86.25 231 LEU B N 1
ATOM 4918 C CA . LEU B 1 231 ? 19.609 32.406 11.734 1 86.25 231 LEU B CA 1
ATOM 4919 C C . LEU B 1 231 ? 19 31.266 10.93 1 86.25 231 LEU B C 1
ATOM 4921 O O . LEU B 1 231 ? 18.453 30.328 11.508 1 86.25 231 LEU B O 1
ATOM 4925 N N . VAL B 1 232 ? 19.188 31.359 9.695 1 84.94 232 VAL B N 1
ATOM 4926 C CA . VAL B 1 232 ? 18.594 30.359 8.805 1 84.94 232 VAL B CA 1
ATOM 4927 C C . VAL B 1 232 ? 19.266 29.016 9.039 1 84.94 232 VAL B C 1
ATOM 4929 O O . VAL B 1 232 ? 18.609 27.969 9.047 1 84.94 232 VAL B O 1
ATOM 4932 N N . THR B 1 233 ? 20.5 29.062 9.203 1 88.44 233 THR B N 1
ATOM 4933 C CA . THR B 1 233 ? 21.234 27.828 9.414 1 88.44 233 THR B CA 1
ATOM 4934 C C . THR B 1 233 ? 20.812 27.156 10.719 1 88.44 233 THR B C 1
ATOM 4936 O O . THR B 1 233 ? 20.672 25.938 10.781 1 88.44 233 THR B O 1
ATOM 4939 N N . GLY B 1 234 ? 20.688 27.953 11.695 1 90.06 234 GLY B N 1
ATOM 4940 C CA . GLY B 1 234 ? 20.234 27.406 12.969 1 90.06 234 GLY B CA 1
ATOM 4941 C C . GLY B 1 234 ? 18.859 26.766 12.875 1 90.06 234 GLY B C 1
ATOM 4942 O O . GLY B 1 234 ? 18.625 25.688 13.43 1 90.06 234 GLY B O 1
ATOM 4943 N N . LYS B 1 235 ? 17.953 27.453 12.18 1 91.69 235 LYS B N 1
ATOM 4944 C CA . LYS B 1 235 ? 16.594 26.938 12.008 1 91.69 235 LYS B CA 1
ATOM 4945 C C . LYS B 1 235 ? 16.594 25.656 11.18 1 91.69 235 LYS B C 1
ATOM 4947 O O . LYS B 1 235 ? 15.875 24.719 11.492 1 91.69 235 LYS B O 1
ATOM 4952 N N . TYR B 1 236 ? 17.406 25.766 10.219 1 92 236 TYR B N 1
ATOM 4953 C CA . TYR B 1 236 ? 17.531 24.609 9.344 1 92 236 TYR B CA 1
ATOM 4954 C C . TYR B 1 236 ? 18.062 23.406 10.117 1 92 236 TYR B C 1
ATOM 4956 O O . TYR B 1 236 ? 17.531 22.297 9.977 1 92 236 TYR B O 1
ATOM 4964 N N . LEU B 1 237 ? 18.984 23.562 10.875 1 93.81 237 LEU B N 1
ATOM 4965 C CA . LEU B 1 237 ? 19.547 22.484 11.664 1 93.81 237 LEU B CA 1
ATOM 4966 C C . LEU B 1 237 ? 18.531 21.938 12.664 1 93.81 237 LEU B C 1
ATOM 4968 O O . LEU B 1 237 ? 18.5 20.734 12.922 1 93.81 237 LEU B O 1
ATOM 4972 N N . ALA B 1 238 ? 17.812 22.812 13.188 1 95.56 238 ALA B N 1
ATOM 4973 C CA . ALA B 1 238 ? 16.781 22.391 14.133 1 95.56 238 ALA B CA 1
ATOM 4974 C C . ALA B 1 238 ? 15.742 21.5 13.445 1 95.56 238 ALA B C 1
ATOM 4976 O O . ALA B 1 238 ? 15.367 20.453 13.977 1 95.56 238 ALA B O 1
ATOM 4977 N N . VAL B 1 239 ? 15.367 21.922 12.281 1 95.06 239 VAL B N 1
ATOM 4978 C CA . VAL B 1 239 ? 14.391 21.156 11.516 1 95.06 239 VAL B CA 1
ATOM 4979 C C . VAL B 1 239 ? 15 19.812 11.109 1 95.06 239 VAL B C 1
ATOM 4981 O O . VAL B 1 239 ? 14.32 18.781 11.148 1 95.06 239 VAL B O 1
ATOM 4984 N N . SER B 1 240 ? 16.219 19.844 10.789 1 95.38 240 SER B N 1
ATOM 4985 C CA . SER B 1 240 ? 16.922 18.609 10.406 1 95.38 240 SER B CA 1
ATOM 4986 C C . SER B 1 240 ? 16.969 17.625 11.57 1 95.38 240 SER B C 1
ATOM 4988 O O . SER B 1 240 ? 16.766 16.422 11.375 1 95.38 240 SER B O 1
ATOM 4990 N N . ILE B 1 241 ? 17.172 18.125 12.695 1 96.38 241 ILE B N 1
ATOM 4991 C CA . ILE B 1 241 ? 17.25 17.266 13.875 1 96.38 241 ILE B CA 1
ATOM 4992 C C . ILE B 1 241 ? 15.875 16.656 14.156 1 96.38 241 ILE B C 1
ATOM 4994 O O . ILE B 1 241 ? 15.773 15.469 14.492 1 96.38 241 ILE B O 1
ATOM 4998 N N . MET B 1 242 ? 14.891 17.453 14.023 1 95.19 242 MET B N 1
ATOM 4999 C CA . MET B 1 242 ? 13.539 16.938 14.234 1 95.19 242 MET B CA 1
ATOM 5000 C C . MET B 1 242 ? 13.188 15.875 13.195 1 95.19 242 MET B C 1
ATOM 5002 O O . MET B 1 242 ? 12.547 14.875 13.516 1 95.19 242 MET B O 1
ATOM 5006 N N . ALA B 1 243 ? 13.562 16.141 11.992 1 95.44 243 ALA B N 1
ATOM 5007 C CA . ALA B 1 243 ? 13.352 15.164 10.93 1 95.44 243 ALA B CA 1
ATOM 5008 C C . ALA B 1 243 ? 14.125 13.875 11.203 1 95.44 243 ALA B C 1
ATOM 5010 O O . ALA B 1 243 ? 13.617 12.781 10.984 1 95.44 243 ALA B O 1
ATOM 5011 N N . LEU B 1 244 ? 15.344 14.031 11.68 1 96.44 244 LEU B N 1
ATOM 5012 C CA . LEU B 1 244 ? 16.188 12.891 12.008 1 96.44 244 LEU B CA 1
ATOM 5013 C C . LEU B 1 244 ? 15.578 12.062 13.133 1 96.44 244 LEU B C 1
ATOM 5015 O O . LEU B 1 244 ? 15.664 10.836 13.117 1 96.44 244 LEU B O 1
ATOM 5019 N N . LEU B 1 245 ? 15.023 12.719 14.031 1 96.44 245 LEU B N 1
ATOM 5020 C CA . LEU B 1 245 ? 14.375 12.016 15.141 1 96.44 245 LEU B CA 1
ATOM 5021 C C . LEU B 1 245 ? 13.242 11.133 14.633 1 96.44 245 LEU B C 1
ATOM 5023 O O . LEU B 1 245 ? 13.094 9.992 15.078 1 96.44 245 LEU B O 1
ATOM 5027 N N . ALA B 1 246 ? 12.469 11.664 13.773 1 94.88 246 ALA B N 1
ATOM 5028 C CA . ALA B 1 246 ? 11.367 10.891 13.203 1 94.88 246 ALA B CA 1
ATOM 5029 C C . ALA B 1 246 ? 11.898 9.703 12.398 1 94.88 246 ALA B C 1
ATOM 5031 O O . ALA B 1 246 ? 11.383 8.586 12.523 1 94.88 246 ALA B O 1
ATOM 5032 N N . GLY B 1 247 ? 12.914 9.969 11.586 1 95.62 247 GLY B N 1
ATOM 5033 C CA . GLY B 1 247 ? 13.523 8.906 10.797 1 95.62 247 GLY B CA 1
ATOM 5034 C C . GLY B 1 247 ? 14.156 7.824 11.648 1 95.62 247 GLY B C 1
ATOM 5035 O O . GLY B 1 247 ? 13.984 6.633 11.383 1 95.62 247 GLY B O 1
ATOM 5036 N N . LEU B 1 248 ? 14.836 8.242 12.656 1 96.69 248 LEU B N 1
ATOM 5037 C CA . LEU B 1 248 ? 15.477 7.293 13.562 1 96.69 248 LEU B CA 1
ATOM 5038 C C . LEU B 1 248 ? 14.43 6.488 14.328 1 96.69 248 LEU B C 1
ATOM 5040 O O . LEU B 1 248 ? 14.625 5.297 14.586 1 96.69 248 LEU B O 1
ATOM 5044 N N . SER B 1 249 ? 13.438 7.168 14.727 1 96.31 249 SER B N 1
ATOM 5045 C CA . SER B 1 249 ? 12.344 6.473 15.398 1 96.31 249 SER B CA 1
ATOM 5046 C C . SER B 1 249 ? 11.734 5.398 14.5 1 96.31 249 SER B C 1
ATOM 5048 O O . SER B 1 249 ? 11.414 4.305 14.961 1 96.31 249 SER B O 1
ATOM 5050 N N . SER B 1 250 ? 11.57 5.738 13.305 1 95 250 SER B N 1
ATOM 5051 C CA . SER B 1 250 ? 11.047 4.766 12.344 1 95 250 SER B CA 1
ATOM 5052 C C . SER B 1 250 ? 12 3.58 12.195 1 95 250 SER B C 1
ATOM 5054 O O . SER B 1 250 ? 11.555 2.43 12.141 1 95 250 SER B O 1
ATOM 5056 N N . LEU B 1 251 ? 13.266 3.889 12.086 1 95.12 251 LEU B N 1
ATOM 5057 C CA . LEU B 1 251 ? 14.273 2.838 11.977 1 95.12 251 LEU B CA 1
ATOM 5058 C C . LEU B 1 251 ? 14.242 1.937 13.211 1 95.12 251 LEU B C 1
ATOM 5060 O O . LEU B 1 251 ? 14.352 0.714 13.086 1 95.12 251 LEU B O 1
ATOM 5064 N N . PHE B 1 252 ? 14.094 2.545 14.312 1 94.44 252 PHE B N 1
ATOM 5065 C CA . PHE B 1 252 ? 13.977 1.778 15.547 1 94.44 252 PHE B CA 1
ATOM 5066 C C . PHE B 1 252 ? 12.75 0.878 15.508 1 94.44 252 PHE B C 1
ATOM 5068 O O . PHE B 1 252 ? 12.781 -0.253 15.992 1 94.44 252 PHE B O 1
ATOM 5075 N N . GLY B 1 253 ? 11.688 1.389 15.031 1 92.44 253 GLY B N 1
ATOM 5076 C CA . GLY B 1 253 ? 10.477 0.592 14.891 1 92.44 253 GL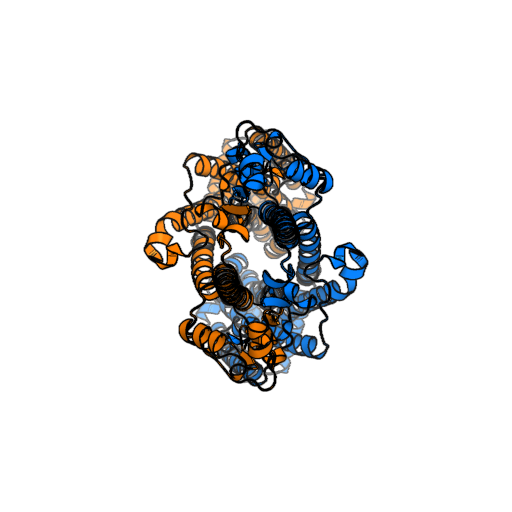Y B CA 1
ATOM 5077 C C . GLY B 1 253 ? 10.68 -0.635 14.016 1 92.44 253 GLY B C 1
ATOM 5078 O O . GLY B 1 253 ? 10.172 -1.715 14.336 1 92.44 253 GLY B O 1
ATOM 5079 N N . ILE B 1 254 ? 11.383 -0.466 12.984 1 89.56 254 ILE B N 1
ATOM 5080 C CA . ILE B 1 254 ? 11.672 -1.562 12.062 1 89.56 254 ILE B CA 1
ATOM 5081 C C . ILE B 1 254 ? 12.508 -2.623 12.773 1 89.56 254 ILE B C 1
ATOM 5083 O O . ILE B 1 254 ? 12.18 -3.812 12.734 1 89.56 254 ILE B O 1
ATOM 5087 N N . ILE B 1 255 ? 13.531 -2.166 13.43 1 89.25 255 ILE B N 1
ATOM 5088 C CA . ILE B 1 255 ? 14.422 -3.09 14.133 1 89.25 255 ILE B CA 1
ATOM 5089 C C . ILE B 1 255 ? 13.648 -3.811 15.234 1 89.25 255 ILE B C 1
ATOM 5091 O O . ILE B 1 255 ? 13.766 -5.027 15.391 1 89.25 255 ILE B O 1
ATOM 5095 N N . ALA B 1 256 ? 12.867 -3.066 15.914 1 88.38 256 ALA B N 1
ATOM 5096 C CA . ALA B 1 256 ? 12.07 -3.643 16.984 1 88.38 256 ALA B CA 1
ATOM 5097 C C . ALA B 1 256 ? 11.086 -4.68 16.438 1 88.38 256 ALA B C 1
ATOM 5099 O O . ALA B 1 256 ? 10.805 -5.68 17.109 1 88.38 256 ALA B O 1
ATOM 5100 N N . SER B 1 257 ? 10.586 -4.441 15.32 1 86.19 257 SER B N 1
ATOM 5101 C CA . SER B 1 257 ? 9.641 -5.371 14.703 1 86.19 257 SER B CA 1
ATOM 5102 C C . SER B 1 257 ? 10.305 -6.711 14.406 1 86.19 257 SER B C 1
ATOM 5104 O O . SER B 1 257 ? 9.719 -7.77 14.633 1 86.19 257 SER B O 1
ATOM 5106 N N . PHE B 1 258 ? 11.453 -6.703 13.938 1 82.06 258 PHE B N 1
ATOM 5107 C CA . PHE B 1 258 ? 12.148 -7.934 13.578 1 82.06 258 PHE B CA 1
ATOM 5108 C C . PHE B 1 258 ? 12.586 -8.688 14.828 1 82.06 258 PHE B C 1
ATOM 5110 O O . PHE B 1 258 ? 12.672 -9.922 14.812 1 82.06 258 PHE B O 1
ATOM 5117 N N . VAL B 1 259 ? 12.789 -7.941 15.844 1 81.69 259 VAL B N 1
ATOM 5118 C CA . VAL B 1 259 ? 13.266 -8.57 17.062 1 81.69 259 VAL B CA 1
ATOM 5119 C C . VAL B 1 259 ? 12.086 -9.062 17.891 1 81.69 259 VAL B C 1
ATOM 5121 O O . VAL B 1 259 ? 12.141 -10.148 18.484 1 81.69 259 VAL B O 1
ATOM 5124 N N . LEU B 1 260 ? 11.016 -8.336 17.859 1 79.62 260 LEU B N 1
ATOM 5125 C CA . LEU B 1 260 ? 9.938 -8.586 18.797 1 79.62 260 LEU B CA 1
ATOM 5126 C C . LEU B 1 260 ? 8.828 -9.414 18.156 1 79.62 260 LEU B C 1
ATOM 5128 O O . LEU B 1 260 ? 8.086 -10.117 18.844 1 79.62 260 L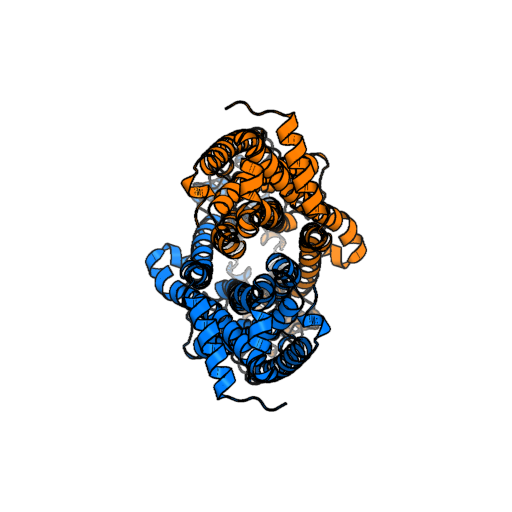EU B O 1
ATOM 5132 N N . LEU B 1 261 ? 8.664 -9.297 16.922 1 77.88 261 LEU B N 1
ATOM 5133 C CA . LEU B 1 261 ? 7.496 -9.891 16.281 1 77.88 261 LEU B CA 1
ATOM 5134 C C . LEU B 1 261 ? 7.52 -11.406 16.406 1 77.88 261 LEU B C 1
ATOM 5136 O O . LEU B 1 261 ? 6.477 -12.031 16.625 1 77.88 261 LEU B O 1
ATOM 5140 N N . PRO B 1 262 ? 8.758 -12.008 16.219 1 75.62 262 PRO B N 1
ATOM 5141 C CA . PRO B 1 262 ? 8.766 -13.461 16.406 1 75.62 262 PRO B CA 1
ATOM 5142 C C . PRO B 1 262 ? 8.266 -13.875 17.797 1 75.62 262 PRO B C 1
ATOM 5144 O O . PRO B 1 262 ? 7.574 -14.891 17.922 1 75.62 262 PRO B O 1
ATOM 5147 N N . SER B 1 263 ? 8.57 -13.102 18.734 1 76.81 263 SER B N 1
ATOM 5148 C CA . SER B 1 263 ? 8.148 -13.422 20.094 1 76.81 263 SER B CA 1
ATOM 5149 C C . SER B 1 263 ? 6.672 -13.109 20.312 1 76.81 263 SER B C 1
ATOM 5151 O O . SER B 1 263 ? 5.98 -13.82 21.031 1 76.81 263 SER B O 1
ATOM 5153 N N . VAL B 1 264 ? 6.188 -12.133 19.75 1 74.81 264 VAL B N 1
ATOM 5154 C CA . VAL B 1 264 ? 4.824 -11.664 19.969 1 74.81 264 VAL B CA 1
ATOM 5155 C C . VAL B 1 264 ? 3.848 -12.547 19.188 1 74.81 264 VAL B C 1
ATOM 5157 O O . VAL B 1 264 ? 2.771 -12.883 19.688 1 74.81 264 VAL B O 1
ATOM 5160 N N . LEU B 1 265 ? 4.246 -12.93 18 1 75.12 265 LEU B N 1
ATOM 5161 C CA . LEU B 1 265 ? 3.332 -13.664 17.125 1 75.12 265 LEU B CA 1
ATOM 5162 C C . LEU B 1 265 ? 3.562 -15.164 17.234 1 75.12 265 LEU B C 1
ATOM 5164 O O . LEU B 1 265 ? 2.705 -15.961 16.844 1 75.12 265 LEU B O 1
ATOM 5168 N N . GLY B 1 266 ? 4.633 -15.547 17.828 1 70.38 266 GLY B N 1
ATOM 5169 C CA . GLY B 1 266 ? 4.918 -16.953 18.047 1 70.38 266 GLY B CA 1
ATOM 5170 C C . GLY B 1 266 ? 4.949 -17.781 16.781 1 70.38 266 GLY B C 1
ATOM 5171 O O . GLY B 1 266 ? 5.645 -17.422 15.82 1 70.38 266 GLY B O 1
ATOM 5172 N N . GLU B 1 267 ? 4.148 -18.766 16.766 1 63.31 267 GLU B N 1
ATOM 5173 C CA . GLU B 1 267 ? 4.113 -19.703 15.641 1 63.31 267 GLU B CA 1
ATOM 5174 C C . GLU B 1 267 ? 3.527 -19.047 14.391 1 63.31 267 GLU B C 1
ATOM 5176 O O . GLU B 1 267 ? 3.873 -19.422 13.273 1 63.31 267 GLU B O 1
ATOM 5181 N N . SER B 1 268 ? 2.775 -18.062 14.648 1 64.69 268 SER B N 1
ATOM 5182 C CA . SER B 1 268 ? 2.137 -17.375 13.531 1 64.69 268 SER B CA 1
ATOM 5183 C C . SER B 1 268 ? 3.15 -16.562 12.727 1 64.69 268 SER B C 1
ATOM 5185 O O . SER B 1 268 ? 2.912 -16.25 11.555 1 64.69 268 SER B O 1
ATOM 5187 N N . PHE B 1 269 ? 4.219 -16.391 13.453 1 70.25 269 PHE B N 1
ATOM 5188 C CA . PHE B 1 269 ? 5.254 -15.609 12.773 1 70.25 269 PHE B CA 1
ATOM 5189 C C . PHE B 1 269 ? 5.918 -16.438 11.68 1 70.25 269 PHE B C 1
ATOM 5191 O O . PHE B 1 269 ? 6.395 -15.898 10.68 1 70.25 269 PHE B O 1
ATOM 5198 N N . LYS B 1 270 ? 5.82 -17.672 11.875 1 65.94 270 LYS B N 1
ATOM 5199 C CA . LYS B 1 270 ? 6.465 -18.547 10.898 1 65.94 270 LYS B CA 1
ATOM 5200 C C . LYS B 1 270 ? 5.797 -18.438 9.531 1 65.94 270 LYS B C 1
ATOM 5202 O O . LYS B 1 270 ? 6.445 -18.641 8.5 1 65.94 270 LYS B O 1
ATOM 5207 N N . ASN B 1 271 ? 4.562 -18.062 9.625 1 61.84 271 ASN B N 1
ATOM 5208 C CA . ASN B 1 271 ? 3.824 -17.953 8.375 1 61.84 271 ASN B CA 1
ATOM 5209 C C . ASN B 1 271 ? 3.82 -16.516 7.852 1 61.84 271 ASN B C 1
ATOM 5211 O O . ASN B 1 271 ? 3.234 -16.234 6.805 1 61.84 271 ASN B O 1
ATOM 5215 N N . SER B 1 272 ? 4.484 -15.734 8.648 1 66.69 272 SER B N 1
ATOM 5216 C CA . SER B 1 272 ? 4.539 -14.336 8.219 1 66.69 272 SER B CA 1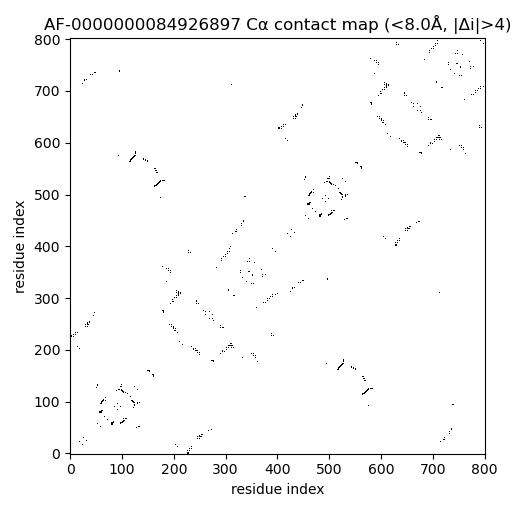
ATOM 5217 C C . SER B 1 272 ? 5.504 -14.148 7.059 1 66.69 272 SER B C 1
ATOM 5219 O O . SER B 1 272 ? 6.523 -14.844 6.969 1 66.69 272 SER B O 1
ATOM 5221 N N . PRO B 1 273 ? 5.027 -13.258 6.148 1 62.38 273 PRO B N 1
ATOM 5222 C CA . PRO B 1 273 ? 5.945 -12.953 5.047 1 62.38 273 PRO B CA 1
ATOM 5223 C C . PRO B 1 273 ? 7.277 -12.375 5.527 1 62.38 273 PRO B C 1
ATOM 5225 O O . PRO B 1 273 ? 8.25 -12.344 4.77 1 62.38 273 PRO B O 1
ATOM 5228 N N . PHE B 1 274 ? 7.301 -12.109 6.824 1 70.19 274 PHE B N 1
ATOM 5229 C CA . PHE B 1 274 ? 8.477 -11.422 7.348 1 70.19 274 PHE B CA 1
ATOM 5230 C C . PHE B 1 274 ? 9.375 -12.391 8.117 1 70.19 274 PHE B C 1
ATOM 5232 O O . PHE B 1 274 ? 10.453 -12.016 8.578 1 70.19 274 PHE B O 1
ATOM 5239 N N . TYR B 1 275 ? 8.883 -13.562 8.047 1 66.94 275 TYR B N 1
ATOM 5240 C CA . TYR B 1 275 ? 9.609 -14.57 8.82 1 66.94 275 TYR B CA 1
ATOM 5241 C C . TYR B 1 275 ? 10.977 -14.844 8.203 1 66.94 275 TYR B C 1
ATOM 5243 O O . TYR B 1 275 ? 11.102 -14.977 6.984 1 66.94 275 TYR B O 1
ATOM 5251 N N . GLY B 1 276 ? 11.992 -14.828 9.031 1 65.94 276 GLY B N 1
ATOM 5252 C CA . GLY B 1 276 ? 13.32 -15.234 8.578 1 65.94 276 GLY B CA 1
ATOM 5253 C C . GLY B 1 276 ? 14.18 -14.062 8.133 1 65.94 276 GLY B C 1
ATOM 5254 O O . GLY B 1 276 ? 15.367 -14.227 7.863 1 65.94 276 GLY B O 1
ATOM 5255 N N . TYR B 1 277 ? 13.562 -12.922 8.031 1 71.56 277 TYR B N 1
ATOM 5256 C CA . TYR B 1 277 ? 14.383 -11.781 7.617 1 71.56 277 TYR B CA 1
ATOM 5257 C C . TYR B 1 277 ? 15.219 -11.266 8.773 1 71.56 277 TYR B C 1
ATOM 5259 O O . TYR B 1 277 ? 14.75 -11.195 9.914 1 71.56 277 TYR B O 1
ATOM 5267 N N . SER B 1 278 ? 16.562 -11.18 8.555 1 74 278 SER B N 1
ATOM 5268 C CA . SER B 1 278 ? 17.469 -10.609 9.539 1 74 278 SER B CA 1
ATOM 5269 C C . SER B 1 278 ? 18.234 -9.422 8.953 1 74 278 SER B C 1
ATOM 5271 O O . SER B 1 278 ? 18.625 -9.445 7.789 1 74 278 SER B O 1
ATOM 5273 N N . VAL B 1 279 ? 18.266 -8.438 9.75 1 75.81 279 VAL B N 1
ATOM 5274 C CA . VAL B 1 279 ? 18.953 -7.223 9.312 1 75.81 279 VAL B CA 1
ATOM 5275 C C . VAL B 1 279 ? 20.391 -7.23 9.828 1 75.81 279 VAL B C 1
ATOM 5277 O O . VAL B 1 279 ? 20.625 -7.297 11.031 1 75.81 279 VAL B O 1
ATOM 5280 N N . SER B 1 280 ? 21.359 -7.227 8.898 1 85.25 280 SER B N 1
ATOM 5281 C CA . SER B 1 280 ? 22.766 -7.156 9.273 1 85.25 280 SER B CA 1
ATOM 5282 C C . SER B 1 280 ? 23.125 -5.785 9.836 1 85.25 280 SER B C 1
ATOM 5284 O O . SER B 1 280 ? 22.469 -4.793 9.531 1 85.25 280 SER B O 1
ATOM 5286 N N . PRO B 1 281 ? 24.172 -5.707 10.734 1 89.5 281 PRO B N 1
ATOM 5287 C CA . PRO B 1 281 ? 24.609 -4.422 11.281 1 89.5 281 PRO B CA 1
ATOM 5288 C C . PRO B 1 281 ? 25.047 -3.438 10.203 1 89.5 281 PRO B C 1
ATOM 5290 O O . PRO B 1 281 ? 24.828 -2.23 10.336 1 89.5 281 PRO B O 1
ATOM 5293 N N . LEU B 1 282 ? 25.641 -3.979 9.195 1 91.38 282 LEU B N 1
ATOM 5294 C CA . LEU B 1 282 ? 26.062 -3.121 8.094 1 91.38 282 LEU B CA 1
ATOM 5295 C C . LEU B 1 282 ? 24.859 -2.5 7.395 1 91.38 282 LEU B C 1
ATOM 5297 O O . LEU B 1 282 ? 24.891 -1.328 7.016 1 91.38 282 LEU B O 1
ATOM 5301 N N . THR B 1 283 ? 23.859 -3.314 7.23 1 90.88 283 THR B N 1
ATOM 5302 C CA . THR B 1 283 ? 22.625 -2.826 6.617 1 90.88 283 THR B CA 1
ATOM 5303 C C . THR B 1 283 ? 22.016 -1.699 7.445 1 90.88 283 THR B C 1
ATOM 5305 O O . THR B 1 283 ? 21.594 -0.679 6.898 1 90.88 283 THR B O 1
ATOM 5308 N N . VAL B 1 284 ? 22.094 -1.857 8.773 1 93.06 284 VAL B N 1
ATOM 5309 C CA . VAL B 1 284 ? 21.531 -0.857 9.68 1 93.06 284 VAL B CA 1
ATOM 5310 C C . VAL B 1 284 ? 22.328 0.438 9.578 1 93.06 284 VAL B C 1
ATOM 5312 O O . VAL B 1 284 ? 21.766 1.53 9.562 1 93.06 284 VAL B O 1
ATOM 5315 N N . LEU B 1 285 ? 23.562 0.334 9.453 1 95.5 285 LEU B N 1
ATOM 5316 C CA . LEU B 1 285 ? 24.438 1.503 9.367 1 95.5 285 LEU B CA 1
ATOM 5317 C C . LEU B 1 285 ? 24.156 2.285 8.086 1 95.5 285 LEU B C 1
ATOM 5319 O O . LEU B 1 285 ? 24.094 3.516 8.102 1 95.5 285 LEU B O 1
ATOM 5323 N N . ILE B 1 286 ? 24.047 1.577 7.027 1 96.06 286 ILE B N 1
ATOM 5324 C CA . ILE B 1 286 ? 23.781 2.238 5.754 1 96.06 286 ILE B CA 1
ATOM 5325 C C . ILE B 1 286 ? 22.391 2.865 5.773 1 96.06 286 ILE B C 1
ATOM 5327 O O . ILE B 1 286 ? 22.188 3.961 5.242 1 96.06 286 ILE B O 1
ATOM 5331 N N . MET B 1 287 ? 21.453 2.137 6.371 1 95.56 287 MET B N 1
ATOM 5332 C CA . MET B 1 287 ? 20.109 2.707 6.516 1 95.56 287 MET B CA 1
ATOM 5333 C C . MET B 1 287 ? 20.156 4.016 7.297 1 95.56 287 MET B C 1
ATOM 5335 O O . MET B 1 287 ? 19.453 4.965 6.969 1 95.56 287 MET B O 1
ATOM 5339 N N . LEU B 1 288 ? 20.969 4.012 8.305 1 96.62 288 LEU B N 1
ATOM 5340 C CA . LEU B 1 288 ? 21.156 5.219 9.102 1 96.62 288 LEU B CA 1
ATOM 5341 C C . LEU B 1 288 ? 21.688 6.363 8.242 1 96.62 288 LEU B C 1
ATOM 5343 O O . LEU B 1 288 ? 21.203 7.496 8.352 1 96.62 288 LEU B O 1
ATOM 5347 N N . LEU B 1 289 ? 22.594 6.035 7.453 1 96.5 289 LEU B N 1
ATOM 5348 C CA . LEU B 1 289 ? 23.156 7.035 6.555 1 96.5 289 LEU B CA 1
ATOM 5349 C C . LEU B 1 289 ? 22.094 7.586 5.609 1 96.5 289 LEU B C 1
ATOM 5351 O O . LEU B 1 289 ? 22.016 8.797 5.387 1 96.5 289 LEU B O 1
ATOM 5355 N N . VAL B 1 290 ? 21.297 6.703 5.062 1 96.06 290 VAL B N 1
ATOM 5356 C CA . VAL B 1 290 ? 20.25 7.098 4.141 1 96.06 290 VAL B CA 1
ATOM 5357 C C . VAL B 1 290 ? 19.25 8.008 4.855 1 96.06 290 VAL B C 1
ATOM 5359 O O . VAL B 1 290 ? 18.828 9.031 4.301 1 96.06 290 VAL B O 1
ATOM 5362 N N . VAL B 1 291 ? 18.922 7.645 6.062 1 96.06 291 VAL B N 1
ATOM 5363 C CA . VAL B 1 291 ? 17.969 8.43 6.848 1 96.06 291 VAL B CA 1
ATOM 5364 C C . VAL B 1 291 ? 18.547 9.82 7.109 1 96.06 291 VAL B C 1
ATOM 5366 O O . VAL B 1 291 ? 17.844 10.828 6.945 1 96.06 291 VAL B O 1
ATOM 5369 N N . ILE B 1 292 ? 19.766 9.891 7.445 1 96.25 292 ILE B N 1
ATOM 5370 C CA . ILE B 1 292 ? 20.422 11.156 7.785 1 96.25 292 ILE B CA 1
ATOM 5371 C C . ILE B 1 292 ? 20.438 12.078 6.57 1 96.25 292 ILE B C 1
ATOM 5373 O O . ILE B 1 292 ? 19.984 13.219 6.648 1 96.25 292 ILE B O 1
ATOM 5377 N N . LEU B 1 293 ? 20.844 11.57 5.473 1 96.12 293 LEU B N 1
ATOM 5378 C CA . LEU B 1 293 ? 20.953 12.391 4.277 1 96.12 293 LEU B CA 1
ATOM 5379 C C . LEU B 1 293 ? 19.578 12.812 3.766 1 96.12 293 LEU B C 1
ATOM 5381 O O . LEU B 1 293 ? 19.391 13.961 3.371 1 96.12 293 LEU B O 1
ATOM 5385 N N . THR B 1 294 ? 18.656 11.883 3.793 1 95.19 294 THR B N 1
ATOM 5386 C CA . THR B 1 294 ? 17.312 12.188 3.326 1 95.19 294 THR B CA 1
ATOM 5387 C C . THR B 1 294 ? 16.641 13.242 4.215 1 95.19 294 THR B C 1
ATOM 5389 O O . THR B 1 294 ? 16.016 14.172 3.719 1 95.19 294 THR B O 1
ATOM 5392 N N . ALA B 1 295 ? 16.812 13.078 5.512 1 95.69 295 ALA B N 1
ATOM 5393 C CA . ALA B 1 295 ? 16.234 14.023 6.465 1 95.69 295 ALA B CA 1
ATOM 5394 C C . ALA B 1 295 ? 16.781 15.43 6.23 1 95.69 295 ALA B C 1
ATOM 5396 O O . ALA B 1 295 ? 16.031 16.406 6.227 1 95.69 295 ALA B O 1
ATOM 5397 N N . ILE B 1 296 ? 18.031 15.531 5.988 1 93.94 296 ILE B N 1
ATOM 5398 C CA . ILE B 1 296 ? 18.688 16.812 5.82 1 93.94 296 ILE B CA 1
ATOM 5399 C C . ILE B 1 296 ? 18.203 17.484 4.527 1 93.94 296 ILE B C 1
ATOM 5401 O O . ILE B 1 296 ? 17.922 18.672 4.504 1 93.94 296 ILE B O 1
ATOM 5405 N N . ILE B 1 297 ? 18.062 16.734 3.496 1 92.69 297 ILE B N 1
ATOM 5406 C CA . ILE B 1 297 ? 17.625 17.266 2.207 1 92.69 297 ILE B CA 1
ATOM 5407 C C . ILE B 1 297 ? 16.219 17.828 2.33 1 92.69 297 ILE B C 1
ATOM 5409 O O . ILE B 1 297 ? 15.953 18.969 1.938 1 92.69 297 ILE B O 1
ATOM 5413 N N . PHE B 1 298 ? 15.359 17.125 2.896 1 93.62 298 PHE B N 1
ATOM 5414 C CA . PHE B 1 298 ? 13.961 17.516 2.926 1 93.62 298 PHE B CA 1
ATOM 5415 C C . PHE B 1 298 ? 13.727 18.609 3.969 1 93.62 298 PHE B C 1
ATOM 5417 O O . PHE B 1 298 ? 12.82 19.438 3.82 1 93.62 298 PHE B O 1
ATOM 5424 N N . ALA B 1 299 ? 14.555 18.562 4.984 1 94 299 ALA B N 1
ATOM 5425 C CA . ALA B 1 299 ? 14.477 19.672 5.934 1 94 299 ALA B CA 1
ATOM 5426 C C . ALA B 1 299 ? 14.711 21.016 5.238 1 94 299 ALA B C 1
ATOM 5428 O O . ALA B 1 299 ? 14.016 22 5.512 1 94 299 ALA B O 1
ATOM 5429 N N . ALA B 1 300 ? 15.609 21 4.363 1 90.31 300 ALA B N 1
ATOM 5430 C CA . ALA B 1 300 ? 15.914 22.219 3.629 1 90.31 300 ALA B CA 1
ATOM 5431 C C . ALA B 1 300 ? 14.75 22.641 2.742 1 90.31 300 ALA B C 1
ATOM 5433 O O . ALA B 1 300 ? 14.391 23.812 2.682 1 90.31 300 ALA B O 1
ATOM 5434 N N . ILE B 1 301 ? 14.203 21.734 2.119 1 90.62 301 ILE B N 1
ATOM 5435 C CA . ILE B 1 301 ? 13.078 22 1.232 1 90.62 301 ILE B CA 1
ATOM 5436 C C . ILE B 1 301 ? 11.883 22.5 2.047 1 90.62 301 ILE B C 1
ATOM 5438 O O . ILE B 1 301 ? 11.211 23.453 1.652 1 90.62 301 ILE B O 1
ATOM 5442 N N . GLU B 1 302 ? 11.672 21.922 3.152 1 93.94 302 GLU B N 1
ATOM 5443 C CA . GLU B 1 302 ? 10.547 22.266 4.008 1 93.94 302 GLU B CA 1
ATOM 5444 C C . GLU B 1 302 ? 10.703 23.688 4.57 1 93.94 302 GLU B C 1
ATOM 5446 O O . GLU B 1 302 ? 9.742 24.469 4.582 1 93.94 302 GLU B O 1
ATOM 5451 N N . VAL B 1 303 ? 11.914 23.969 4.988 1 90.94 303 VAL B N 1
ATOM 5452 C CA . VAL B 1 303 ? 12.172 25.312 5.52 1 90.94 303 VAL B CA 1
ATOM 5453 C C . VAL B 1 303 ? 11.977 26.344 4.418 1 90.94 303 VAL B C 1
ATOM 5455 O O . VAL B 1 303 ? 11.391 27.406 4.652 1 90.94 303 VAL B O 1
ATOM 5458 N N . ALA B 1 304 ? 12.391 26.031 3.277 1 88.94 304 ALA B N 1
ATOM 5459 C CA . ALA B 1 304 ? 12.266 26.938 2.146 1 88.94 304 ALA B CA 1
ATOM 5460 C C . ALA B 1 304 ? 10.797 27.188 1.804 1 88.94 304 ALA B C 1
ATOM 5462 O O . ALA B 1 304 ? 10.383 28.344 1.654 1 88.94 304 ALA B O 1
ATOM 5463 N N . ILE B 1 305 ? 10.023 26.203 1.745 1 89.5 305 ILE B N 1
ATOM 5464 C CA . ILE B 1 305 ? 8.617 26.328 1.376 1 89.5 305 ILE B CA 1
ATOM 5465 C C . ILE B 1 305 ? 7.844 27 2.508 1 89.5 305 ILE B C 1
ATOM 5467 O O . ILE B 1 305 ? 7.027 27.891 2.264 1 89.5 305 ILE B O 1
ATOM 5471 N N . ALA B 1 306 ? 8.156 26.578 3.686 1 91.19 306 ALA B N 1
ATOM 5472 C CA . ALA B 1 306 ? 7.434 27.094 4.844 1 91.19 306 ALA B CA 1
ATOM 5473 C C . ALA B 1 306 ? 7.75 28.578 5.059 1 91.19 306 ALA B C 1
ATOM 5475 O O . ALA B 1 306 ? 6.918 29.328 5.574 1 91.19 306 ALA B O 1
ATOM 5476 N N . SER B 1 307 ? 8.898 29 4.668 1 88.19 307 SER B N 1
ATOM 5477 C CA . SER B 1 307 ? 9.312 30.391 4.848 1 88.19 307 SER B CA 1
ATOM 5478 C C . SER B 1 307 ? 8.461 31.328 4.012 1 88.19 307 SER B C 1
ATOM 5480 O O . SER B 1 307 ? 8.352 32.531 4.32 1 88.19 307 SER B O 1
ATOM 5482 N N . TYR B 1 308 ? 7.758 30.781 3.051 1 88.12 308 TYR B N 1
ATOM 5483 C CA . TYR B 1 308 ? 6.922 31.594 2.188 1 88.12 308 TYR B CA 1
ATOM 5484 C C . TYR B 1 308 ? 5.539 31.797 2.797 1 88.12 308 TYR B C 1
ATOM 5486 O O . TYR B 1 308 ? 4.793 32.688 2.381 1 88.12 308 TYR B O 1
ATOM 5494 N N . ALA B 1 309 ? 5.277 31.047 3.711 1 89.25 309 ALA B N 1
ATOM 5495 C CA . ALA B 1 309 ? 3.947 31.109 4.312 1 89.25 309 ALA B CA 1
ATOM 5496 C C . ALA B 1 309 ? 3.855 32.219 5.355 1 89.25 309 ALA B C 1
ATOM 5498 O O . ALA B 1 309 ? 4.855 32.562 5.988 1 89.25 309 ALA B O 1
ATOM 5499 N N . ARG B 1 310 ? 2.648 32.75 5.559 1 89.06 310 ARG B N 1
ATOM 5500 C CA . ARG B 1 310 ? 2.432 33.844 6.492 1 89.06 310 ARG B CA 1
ATOM 5501 C C . ARG B 1 310 ? 1.895 33.344 7.824 1 89.06 310 ARG B C 1
ATOM 5503 O O . ARG B 1 310 ? 1.93 34.062 8.828 1 89.06 310 ARG B O 1
ATOM 5510 N N . SER B 1 311 ? 1.388 32.125 7.758 1 87.12 311 SER B N 1
ATOM 5511 C CA . SER B 1 311 ? 0.807 31.531 8.961 1 87.12 311 SER B CA 1
ATOM 5512 C C . SER B 1 311 ? 1.022 30.031 8.992 1 87.12 311 SER B C 1
ATOM 5514 O O . SER B 1 311 ? 1.434 29.438 7.992 1 87.12 311 SER B O 1
ATOM 5516 N N . PHE B 1 312 ? 0.774 29.547 10.164 1 85.94 312 PHE B N 1
ATOM 5517 C CA . PHE B 1 312 ? 0.877 28.109 10.328 1 85.94 312 PHE B CA 1
ATOM 5518 C C . PHE B 1 312 ? -0.043 27.375 9.352 1 85.94 312 PHE B C 1
ATOM 5520 O O . PHE B 1 312 ? 0.354 26.391 8.727 1 85.94 312 PHE B O 1
ATOM 5527 N N . LYS B 1 313 ? -1.193 27.875 9.172 1 85.31 313 LYS B N 1
ATOM 5528 C CA . LYS B 1 313 ? -2.182 27.297 8.258 1 85.31 313 LYS B CA 1
ATOM 5529 C C . LYS B 1 313 ? -1.685 27.328 6.816 1 85.31 313 LYS B C 1
ATOM 5531 O O . LYS B 1 313 ? -1.78 26.328 6.102 1 85.31 313 LYS B O 1
ATOM 5536 N N . GLU B 1 314 ? -1.203 28.406 6.434 1 87.75 314 GLU B N 1
ATOM 5537 C CA . GLU B 1 314 ? -0.675 28.562 5.082 1 87.75 314 GLU B CA 1
ATOM 5538 C C . GLU B 1 314 ? 0.527 27.641 4.855 1 87.75 314 GLU B C 1
ATOM 5540 O O . GLU B 1 314 ? 0.688 27.078 3.771 1 87.75 314 GLU B O 1
ATOM 5545 N N . GLY B 1 315 ? 1.362 27.625 5.898 1 88.94 315 GLY B N 1
ATOM 5546 C CA . GLY B 1 315 ? 2.492 26.719 5.812 1 88.94 315 GLY B CA 1
ATOM 5547 C C . GLY B 1 315 ? 2.082 25.266 5.57 1 88.94 315 GLY B C 1
ATOM 5548 O O . GLY B 1 315 ? 2.691 24.578 4.758 1 88.94 315 GLY B O 1
ATOM 5549 N N . GLN B 1 316 ? 1.088 24.875 6.25 1 86.62 316 GLN B N 1
ATOM 5550 C CA . GLN B 1 316 ? 0.562 23.531 6.082 1 86.62 316 GLN B CA 1
ATOM 5551 C C . GLN B 1 316 ? 0.019 23.312 4.672 1 86.62 316 GLN B C 1
ATOM 5553 O O . GLN B 1 316 ? 0.205 22.25 4.082 1 86.62 316 GLN B O 1
ATOM 5558 N N . THR B 1 317 ? -0.628 24.281 4.188 1 85.56 317 THR B N 1
ATOM 5559 C CA . THR B 1 317 ? -1.206 24.203 2.85 1 85.56 317 THR B CA 1
ATOM 5560 C C . THR B 1 317 ? -0.11 24.094 1.793 1 85.56 317 THR B C 1
ATOM 5562 O O . THR B 1 317 ? -0.218 23.297 0.861 1 85.56 317 THR B O 1
ATOM 5565 N N . TYR B 1 318 ? 0.965 24.859 2.01 1 88.81 318 TYR B N 1
ATOM 5566 C CA . TYR B 1 318 ? 2.039 24.906 1.022 1 88.81 318 TYR B CA 1
ATOM 5567 C C . TYR B 1 318 ? 2.846 23.609 1.05 1 88.81 318 TYR B C 1
ATOM 5569 O O . TYR B 1 318 ? 3.371 23.172 0.021 1 88.81 318 TYR B O 1
ATOM 5577 N N . LEU B 1 319 ? 2.869 23.016 2.156 1 91.62 319 LEU B N 1
ATOM 5578 C CA . LEU B 1 319 ? 3.74 21.844 2.303 1 91.62 319 LEU B CA 1
ATOM 5579 C C . LEU B 1 319 ? 2.965 20.562 2.066 1 91.62 319 LEU B C 1
ATOM 5581 O O . LEU B 1 319 ? 3.562 19.5 1.854 1 91.62 319 LEU B O 1
ATOM 5585 N N . SER B 1 320 ? 1.671 20.578 2.029 1 87 320 SER B N 1
ATOM 5586 C CA . SER B 1 320 ? 0.849 19.375 1.892 1 87 320 SER B CA 1
ATOM 5587 C C . SER B 1 320 ? 1.163 18.641 0.595 1 87 320 SER B C 1
ATOM 5589 O O . SER B 1 320 ? 1.252 17.406 0.582 1 87 320 SER B O 1
ATOM 5591 N N . PRO B 1 321 ? 1.396 19.297 -0.532 1 87.25 321 PRO B N 1
ATOM 5592 C CA . PRO B 1 321 ? 1.733 18.578 -1.761 1 87.25 321 PRO B CA 1
ATOM 5593 C C . PRO B 1 321 ? 3.041 17.797 -1.647 1 87.25 321 PRO B C 1
ATOM 5595 O O . PRO B 1 321 ? 3.242 16.812 -2.369 1 87.25 321 PRO B O 1
ATOM 5598 N N . LEU B 1 322 ? 3.848 18.266 -0.744 1 88.5 322 LEU B N 1
ATOM 5599 C CA . LEU B 1 322 ? 5.125 17.578 -0.55 1 88.5 322 LEU B CA 1
ATOM 5600 C C . LEU B 1 322 ? 4.914 16.156 -0.074 1 88.5 322 LEU B C 1
ATOM 5602 O O . LEU B 1 322 ? 5.676 15.25 -0.438 1 88.5 322 LEU B O 1
ATOM 5606 N N . SER B 1 323 ? 3.924 15.992 0.713 1 84.69 323 SER B N 1
ATOM 5607 C CA . SER B 1 323 ? 3.625 14.648 1.208 1 84.69 323 SER B CA 1
ATOM 5608 C C . SER B 1 323 ? 3.279 13.703 0.064 1 84.69 323 SER B C 1
ATOM 5610 O O . SER B 1 323 ? 3.689 12.539 0.068 1 84.69 323 SER B O 1
ATOM 5612 N N . ILE B 1 324 ? 2.621 14.164 -0.903 1 80.12 324 ILE B N 1
ATOM 5613 C CA . ILE B 1 324 ? 2.232 13.352 -2.051 1 80.12 324 ILE B CA 1
ATOM 5614 C C . ILE B 1 324 ? 3.461 13.055 -2.908 1 80.12 324 ILE B C 1
ATOM 5616 O O . ILE B 1 324 ? 3.635 11.93 -3.385 1 80.12 324 ILE B O 1
ATOM 5620 N N . ILE B 1 325 ? 4.277 13.977 -3.031 1 85.81 325 ILE B N 1
ATOM 5621 C CA . ILE B 1 325 ? 5.48 13.844 -3.844 1 85.81 325 ILE B CA 1
ATOM 5622 C C . ILE B 1 325 ? 6.398 12.789 -3.234 1 85.81 325 ILE B C 1
ATOM 5624 O O . ILE B 1 325 ? 7.09 12.062 -3.957 1 85.81 325 ILE B O 1
ATOM 5628 N N . VAL B 1 326 ? 6.297 12.68 -1.958 1 88 326 VAL B N 1
ATOM 5629 C CA . VAL B 1 326 ? 7.172 11.742 -1.258 1 88 326 VAL B CA 1
ATOM 5630 C C . VAL B 1 326 ? 6.586 10.336 -1.326 1 88 326 VAL B C 1
ATOM 5632 O O . VAL B 1 326 ? 7.324 9.352 -1.38 1 88 326 VAL B O 1
ATOM 5635 N N . VAL B 1 327 ? 5.293 10.195 -1.487 1 84.94 327 VAL B N 1
ATOM 5636 C CA . VAL B 1 327 ? 4.625 8.906 -1.396 1 84.94 327 VAL B CA 1
ATOM 5637 C C . VAL B 1 327 ? 4.641 8.219 -2.758 1 84.94 327 VAL B C 1
ATOM 5639 O O . VAL B 1 327 ? 4.574 6.988 -2.842 1 84.94 327 VAL B O 1
ATOM 5642 N N . ILE B 1 328 ? 4.871 8.891 -3.793 1 83.12 328 ILE B N 1
ATOM 5643 C CA . ILE B 1 328 ? 4.695 8.375 -5.145 1 83.12 328 ILE B CA 1
ATOM 5644 C C . ILE B 1 328 ? 5.938 7.594 -5.57 1 83.12 328 ILE B C 1
ATOM 5646 O O . ILE B 1 328 ? 5.828 6.496 -6.121 1 83.12 328 ILE B O 1
ATOM 5650 N N . PRO B 1 329 ? 7.082 8 -5.25 1 86.56 329 PRO B N 1
ATOM 5651 C CA . PRO B 1 329 ? 8.297 7.41 -5.82 1 86.56 329 PRO B CA 1
ATOM 5652 C C . PRO B 1 329 ? 8.445 5.93 -5.484 1 86.56 329 PRO B C 1
ATOM 5654 O O . PRO B 1 329 ? 8.875 5.141 -6.328 1 86.56 329 PRO B O 1
ATOM 5657 N N . PRO B 1 330 ? 8.055 5.461 -4.305 1 85.75 330 PRO B N 1
ATOM 5658 C CA . PRO B 1 330 ? 8.219 4.039 -4.004 1 85.75 330 PRO B CA 1
ATOM 5659 C C . PRO B 1 330 ? 7.488 3.139 -5 1 85.75 330 PRO B C 1
ATOM 5661 O O . PRO B 1 330 ? 7.902 1.998 -5.227 1 85.75 330 PRO B O 1
ATOM 5664 N N . TYR B 1 331 ? 6.586 3.625 -5.637 1 78.12 331 TYR B N 1
ATOM 5665 C CA . TYR B 1 331 ? 5.793 2.826 -6.562 1 78.12 331 TYR B CA 1
ATOM 5666 C C . TYR B 1 331 ? 6.531 2.627 -7.883 1 78.12 331 TYR B C 1
ATOM 5668 O O . TYR B 1 331 ? 6.199 1.725 -8.656 1 78.12 331 TYR B O 1
ATOM 5676 N N . PHE B 1 332 ? 7.574 3.41 -8.102 1 78.75 332 PHE B N 1
ATOM 5677 C CA . PHE B 1 332 ? 8.398 3.262 -9.297 1 78.75 332 PHE B CA 1
ATOM 5678 C C . PHE B 1 332 ? 9.266 2.012 -9.203 1 78.75 332 PHE B C 1
ATOM 5680 O O . PHE B 1 332 ? 9.625 1.425 -10.227 1 78.75 332 PHE B O 1
ATOM 5687 N N . THR B 1 333 ? 9.516 1.581 -8.008 1 81.88 333 THR B N 1
ATOM 5688 C CA . THR B 1 333 ? 10.445 0.471 -7.832 1 81.88 333 THR B CA 1
ATOM 5689 C C . THR B 1 333 ? 9.719 -0.768 -7.316 1 81.88 333 THR B C 1
ATOM 5691 O O . THR B 1 333 ? 10.328 -1.819 -7.125 1 81.88 333 THR B O 1
ATOM 5694 N N . MET B 1 334 ? 8.477 -0.628 -7.145 1 77.62 334 MET B N 1
ATOM 5695 C CA . MET B 1 334 ? 7.711 -1.67 -6.465 1 77.62 334 MET B CA 1
ATOM 5696 C C . MET B 1 334 ? 7.887 -3.016 -7.16 1 77.62 334 MET B C 1
ATOM 5698 O O . MET B 1 334 ? 8.094 -4.039 -6.5 1 77.62 334 MET B O 1
ATOM 5702 N N . TYR B 1 335 ? 7.973 -3.029 -8.453 1 71.38 335 TYR B N 1
ATOM 5703 C CA . TYR B 1 335 ? 7.984 -4.297 -9.172 1 71.38 335 TYR B CA 1
ATOM 5704 C C . TYR B 1 335 ? 9.359 -4.574 -9.766 1 71.38 335 TYR B C 1
ATOM 5706 O O . TYR B 1 335 ? 9.539 -5.543 -10.508 1 71.38 335 TYR B O 1
ATOM 5714 N N . LYS B 1 336 ? 10.297 -3.812 -9.453 1 77.38 336 LYS B N 1
ATOM 5715 C CA . LYS B 1 336 ? 11.633 -3.988 -10.016 1 77.38 336 LYS B CA 1
ATOM 5716 C C . LYS B 1 336 ? 12.562 -4.676 -9.023 1 77.38 336 LYS B C 1
ATOM 5718 O O . LYS B 1 336 ? 12.492 -4.418 -7.82 1 77.38 336 LYS B O 1
ATOM 5723 N N . MET B 1 337 ? 13.312 -5.508 -9.531 1 79.69 337 MET B N 1
ATOM 5724 C CA . MET B 1 337 ? 14.391 -6.098 -8.742 1 79.69 337 MET B CA 1
ATOM 5725 C C . MET B 1 337 ? 15.586 -5.148 -8.648 1 79.69 337 MET B C 1
ATOM 5727 O O . MET B 1 337 ? 15.727 -4.25 -9.484 1 79.69 337 MET B O 1
ATOM 5731 N N . PRO B 1 338 ? 16.359 -5.297 -7.59 1 82.88 338 PRO B N 1
ATOM 5732 C CA . PRO B 1 338 ? 17.5 -4.395 -7.402 1 82.88 338 PRO B CA 1
ATOM 5733 C C . PRO B 1 338 ? 18.406 -4.332 -8.633 1 82.88 338 PRO B C 1
ATOM 5735 O O . PRO B 1 338 ? 18.953 -3.27 -8.938 1 82.88 338 PRO B O 1
ATOM 5738 N N . ASN B 1 339 ? 18.531 -5.41 -9.359 1 79.88 339 ASN B N 1
ATOM 5739 C CA . ASN B 1 339 ? 19.422 -5.445 -10.508 1 79.88 339 ASN B CA 1
ATOM 5740 C C . ASN B 1 339 ? 18.844 -4.68 -11.695 1 79.88 339 ASN B C 1
ATOM 5742 O O . ASN B 1 339 ? 19.562 -4.336 -12.625 1 79.88 339 ASN B O 1
ATOM 5746 N N . GLU B 1 340 ? 17.625 -4.391 -11.656 1 81.81 340 GLU B N 1
ATOM 5747 C CA . GLU B 1 340 ? 16.953 -3.68 -12.742 1 81.81 340 GLU B CA 1
ATOM 5748 C C . GLU B 1 340 ? 17 -2.17 -12.531 1 81.81 340 GLU B C 1
ATOM 5750 O O . GLU B 1 340 ? 16.609 -1.399 -13.406 1 81.81 340 GLU B O 1
ATOM 5755 N N . LEU B 1 341 ? 17.5 -1.833 -11.398 1 88.19 341 LEU B N 1
ATOM 5756 C CA . LEU B 1 341 ? 17.594 -0.409 -11.102 1 88.19 341 LEU B CA 1
ATOM 5757 C C . LEU B 1 341 ? 18.797 0.213 -11.797 1 88.19 341 LEU B C 1
ATOM 5759 O O . LEU B 1 341 ? 19.938 -0.135 -11.5 1 88.19 341 LEU B O 1
ATOM 5763 N N . THR B 1 342 ? 18.469 1.108 -12.719 1 89.19 342 THR B N 1
ATOM 5764 C CA . THR B 1 342 ? 19.516 1.792 -13.469 1 89.19 342 THR B CA 1
ATOM 5765 C C . THR B 1 342 ? 20.125 2.918 -12.633 1 89.19 342 THR B C 1
ATOM 5767 O O . THR B 1 342 ? 19.594 3.279 -11.586 1 89.19 342 THR B O 1
ATOM 5770 N N . ASP B 1 343 ? 21.188 3.498 -13.094 1 92.88 343 ASP B N 1
ATOM 5771 C CA . ASP B 1 343 ? 21.922 4.539 -12.375 1 92.88 343 ASP B CA 1
ATOM 5772 C C . ASP B 1 343 ? 21.047 5.773 -12.164 1 92.88 343 ASP B C 1
ATOM 5774 O O . ASP B 1 343 ? 21.219 6.496 -11.18 1 92.88 343 ASP B O 1
ATOM 5778 N N . THR B 1 344 ? 20.156 5.949 -13 1 92.69 344 THR B N 1
ATOM 5779 C CA . THR B 1 344 ? 19.297 7.121 -12.914 1 92.69 344 THR B CA 1
ATOM 5780 C C . THR B 1 344 ? 18.484 7.102 -11.633 1 92.69 344 THR B C 1
ATOM 5782 O O . THR B 1 344 ? 18.188 8.148 -11.055 1 92.69 344 THR B O 1
ATOM 5785 N N . TYR B 1 345 ? 18.172 5.914 -11.172 1 92.94 345 TYR B N 1
ATOM 5786 C CA . TYR B 1 345 ? 17.359 5.766 -9.969 1 92.94 345 TYR B CA 1
ATOM 5787 C C . TYR B 1 345 ? 18.141 6.23 -8.734 1 92.94 345 TYR B C 1
ATOM 5789 O O . TYR B 1 345 ? 17.531 6.57 -7.711 1 92.94 345 TYR B O 1
ATOM 5797 N N . PHE B 1 346 ? 19.438 6.273 -8.867 1 94.62 346 PHE B N 1
ATOM 5798 C CA . PHE B 1 346 ? 20.25 6.598 -7.707 1 94.62 346 PHE B CA 1
ATOM 5799 C C . PHE B 1 346 ? 20.656 8.07 -7.719 1 94.62 346 PHE B C 1
ATOM 5801 O O . PHE B 1 346 ? 21.344 8.539 -6.816 1 94.62 346 PHE B O 1
ATOM 5808 N N . LEU B 1 347 ? 20.062 8.82 -8.703 1 93.06 347 LEU B N 1
ATOM 5809 C CA . LEU B 1 347 ? 20.359 10.242 -8.828 1 93.06 347 LEU B CA 1
ATOM 5810 C C . LEU B 1 347 ? 19.156 11.094 -8.469 1 93.06 347 LEU B C 1
ATOM 5812 O O . LEU B 1 347 ? 19.297 12.258 -8.078 1 93.06 347 LEU B O 1
ATOM 5816 N N . LEU B 1 348 ? 18.016 10.531 -8.578 1 90.56 348 LEU B N 1
ATOM 5817 C CA . LEU B 1 348 ? 16.781 11.281 -8.344 1 90.56 348 LEU B CA 1
ATOM 5818 C C . LEU B 1 348 ? 16.469 11.367 -6.852 1 90.56 348 LEU B C 1
ATOM 5820 O O . LEU B 1 348 ? 16.562 10.359 -6.141 1 90.56 348 LEU B O 1
ATOM 5824 N N . PRO B 1 349 ? 16.109 12.617 -6.438 1 87.5 349 PRO B N 1
ATOM 5825 C CA . PRO B 1 349 ? 15.844 12.766 -5.008 1 87.5 349 PRO B CA 1
ATOM 5826 C C . PRO B 1 349 ? 14.719 11.852 -4.523 1 87.5 349 PRO B C 1
ATOM 5828 O O . PRO B 1 349 ? 13.719 11.672 -5.223 1 87.5 349 PRO B O 1
ATOM 5831 N N . ILE B 1 350 ? 14.914 11.281 -3.42 1 91.12 350 ILE B N 1
ATOM 5832 C CA . ILE B 1 350 ? 14 10.383 -2.73 1 91.12 350 ILE B CA 1
ATOM 5833 C C . ILE B 1 350 ? 14.047 8.992 -3.369 1 91.12 350 ILE B C 1
ATOM 5835 O O . ILE B 1 350 ? 14.062 7.98 -2.668 1 91.12 350 ILE B O 1
ATOM 5839 N N . VAL B 1 351 ? 14.047 8.992 -4.746 1 92.69 351 VAL B N 1
ATOM 5840 C CA . VAL B 1 351 ? 14.141 7.711 -5.441 1 92.69 351 VAL B CA 1
ATOM 5841 C C . VAL B 1 351 ? 15.484 7.051 -5.145 1 92.69 351 VAL B C 1
ATOM 5843 O O . VAL B 1 351 ? 15.57 5.828 -5.016 1 92.69 351 VAL B O 1
ATOM 5846 N N . ASN B 1 352 ? 16.438 7.883 -5.062 1 95.5 352 ASN B N 1
ATOM 5847 C CA . ASN B 1 352 ? 17.75 7.352 -4.766 1 95.5 352 ASN B CA 1
ATOM 5848 C C . ASN B 1 352 ? 17.797 6.664 -3.402 1 95.5 352 ASN B C 1
ATOM 5850 O O . ASN B 1 352 ? 18.359 5.582 -3.262 1 95.5 352 ASN B O 1
ATOM 5854 N N . ALA B 1 353 ? 17.156 7.328 -2.398 1 96.06 353 ALA B N 1
ATOM 5855 C CA . ALA B 1 353 ? 17.094 6.734 -1.066 1 96.06 353 ALA B CA 1
ATOM 5856 C C . ALA B 1 353 ? 16.328 5.414 -1.093 1 96.06 353 ALA B C 1
ATOM 5858 O O . ALA B 1 353 ? 16.781 4.422 -0.514 1 96.06 353 ALA B O 1
ATOM 5859 N N . ILE B 1 354 ? 15.281 5.391 -1.809 1 96 354 ILE B N 1
ATOM 5860 C CA . ILE B 1 354 ? 14.43 4.211 -1.896 1 96 354 ILE B CA 1
ATOM 5861 C C . ILE B 1 354 ? 15.172 3.08 -2.596 1 96 354 ILE B C 1
ATOM 5863 O O . ILE B 1 354 ? 15.102 1.925 -2.17 1 96 354 ILE B O 1
ATOM 5867 N N . SER B 1 355 ? 15.883 3.434 -3.596 1 95.12 355 SER B N 1
ATOM 5868 C CA . SER B 1 355 ? 16.609 2.443 -4.383 1 95.12 355 SER B CA 1
ATOM 5869 C C . SER B 1 355 ? 17.719 1.802 -3.566 1 95.12 355 SER B C 1
ATOM 5871 O O . SER B 1 355 ? 17.906 0.583 -3.6 1 95.12 355 SER B O 1
ATOM 5873 N N . VAL B 1 356 ? 18.453 2.59 -2.822 1 96.19 356 VAL B N 1
ATOM 5874 C CA . VAL B 1 356 ? 19.531 2.062 -1.991 1 96.19 356 VAL B CA 1
ATOM 5875 C C . VAL B 1 356 ? 18.953 1.144 -0.917 1 96.19 356 VAL B C 1
ATOM 5877 O O . VAL B 1 356 ? 19.484 0.068 -0.654 1 96.19 356 VAL B O 1
ATOM 5880 N N . LEU B 1 357 ? 17.875 1.552 -0.347 1 95 357 LEU B N 1
ATOM 5881 C CA . LEU B 1 357 ? 17.25 0.75 0.696 1 95 357 LEU B CA 1
ATOM 5882 C C . LEU B 1 357 ? 16.734 -0.576 0.135 1 95 357 LEU B C 1
ATOM 5884 O O . LEU B 1 357 ? 16.844 -1.612 0.794 1 95 357 LEU B O 1
ATOM 5888 N N . LYS B 1 358 ? 16.234 -0.495 -0.993 1 91.12 358 LYS B N 1
ATOM 5889 C CA . LYS B 1 358 ? 15.766 -1.723 -1.631 1 91.12 358 LYS B CA 1
ATOM 5890 C C . LYS B 1 358 ? 16.906 -2.711 -1.825 1 91.12 358 LYS B C 1
ATOM 5892 O O . LYS B 1 358 ? 16.781 -3.895 -1.512 1 91.12 358 LYS B O 1
ATOM 5897 N N . GLU B 1 359 ? 17.969 -2.24 -2.371 1 90.88 359 GLU B N 1
ATOM 5898 C CA . GLU B 1 359 ? 19.141 -3.094 -2.561 1 90.88 359 GLU B CA 1
ATOM 5899 C C . GLU B 1 359 ? 19.578 -3.723 -1.243 1 90.88 359 GLU B C 1
ATOM 5901 O O . GLU B 1 359 ? 19.922 -4.906 -1.198 1 90.88 359 GLU B O 1
ATOM 5906 N N . LEU B 1 360 ? 19.5 -2.98 -0.202 1 90.5 360 LEU B N 1
ATOM 5907 C CA . LEU B 1 360 ? 19.953 -3.443 1.104 1 90.5 360 LEU B CA 1
ATOM 5908 C C . LEU B 1 360 ? 19.062 -4.566 1.624 1 90.5 360 LEU B C 1
ATOM 5910 O O . LEU B 1 360 ? 19.547 -5.504 2.26 1 90.5 360 LEU B O 1
ATOM 5914 N N . ILE B 1 361 ? 17.781 -4.445 1.396 1 87 361 ILE B N 1
ATOM 5915 C CA . ILE B 1 361 ? 16.828 -5.434 1.896 1 87 361 ILE B CA 1
ATOM 5916 C C . ILE B 1 361 ? 17.062 -6.773 1.199 1 87 361 ILE B C 1
ATOM 5918 O O . ILE B 1 361 ? 16.875 -7.832 1.795 1 87 361 ILE B O 1
ATOM 5922 N N . TYR B 1 362 ? 17.562 -6.652 -0.03 1 79.94 362 TYR B N 1
ATOM 5923 C CA . TYR B 1 362 ? 17.906 -7.871 -0.75 1 79.94 362 TYR B CA 1
ATOM 5924 C C . TYR B 1 362 ? 19.344 -8.289 -0.447 1 79.94 362 TYR B C 1
ATOM 5926 O O . TYR B 1 362 ? 19.906 -9.148 -1.133 1 79.94 362 TYR B O 1
ATOM 5934 N N . ASP B 1 363 ? 19.938 -7.594 0.515 1 81 363 ASP B N 1
ATOM 5935 C CA . ASP B 1 363 ? 21.297 -7.883 0.98 1 81 363 ASP B CA 1
ATOM 5936 C C . ASP B 1 363 ? 22.328 -7.602 -0.112 1 81 363 ASP B C 1
ATOM 5938 O O . ASP B 1 363 ? 23.281 -8.352 -0.273 1 81 363 ASP B O 1
ATOM 5942 N N . ILE B 1 364 ? 22.078 -6.699 -0.895 1 84.31 364 ILE B N 1
ATOM 5943 C CA . ILE B 1 364 ? 22.984 -6.254 -1.936 1 84.31 364 ILE B CA 1
ATOM 5944 C C . ILE B 1 364 ? 23.578 -4.891 -1.562 1 84.31 364 ILE B C 1
ATOM 5946 O O . ILE B 1 364 ? 22.828 -3.941 -1.303 1 84.31 364 ILE B O 1
ATOM 5950 N N . VAL B 1 365 ? 24.891 -4.902 -1.46 1 89.38 365 VAL B N 1
ATOM 5951 C CA . VAL B 1 365 ? 25.578 -3.637 -1.204 1 89.38 365 VAL B CA 1
ATOM 5952 C C . VAL B 1 365 ? 26.422 -3.248 -2.416 1 89.38 365 VAL B C 1
ATOM 5954 O O . VAL B 1 365 ? 27.531 -3.766 -2.602 1 89.38 365 VAL B O 1
ATOM 5957 N N . ASN B 1 366 ? 25.844 -2.449 -3.24 1 91.12 366 ASN B N 1
ATOM 5958 C CA . ASN B 1 366 ? 26.562 -1.927 -4.398 1 91.12 366 ASN B CA 1
ATOM 5959 C C . ASN B 1 366 ? 27.234 -0.594 -4.09 1 91.12 366 ASN B C 1
ATOM 5961 O O . ASN B 1 366 ? 26.562 0.436 -3.982 1 91.12 366 ASN B O 1
ATOM 5965 N N . LEU B 1 367 ? 28.516 -0.559 -4.066 1 93.06 367 LEU B N 1
ATOM 5966 C CA . LEU B 1 367 ? 29.281 0.615 -3.664 1 93.06 367 LEU B CA 1
ATOM 5967 C C . LEU B 1 367 ? 29.125 1.741 -4.68 1 93.06 367 LEU B C 1
ATOM 5969 O O . LEU B 1 367 ? 29.156 2.92 -4.316 1 93.06 367 LEU B O 1
ATOM 5973 N N . GLN B 1 368 ? 28.969 1.342 -5.883 1 94.44 368 GLN B N 1
ATOM 5974 C CA . GLN B 1 368 ? 28.75 2.359 -6.906 1 94.44 368 GLN B CA 1
ATOM 5975 C C . GLN B 1 368 ? 27.422 3.084 -6.691 1 94.44 368 GLN B C 1
ATOM 5977 O O . GLN B 1 368 ? 27.375 4.316 -6.738 1 94.44 368 GLN B O 1
ATOM 5982 N N . HIS B 1 369 ? 26.422 2.303 -6.484 1 95.81 369 HIS B N 1
ATOM 5983 C CA . HIS B 1 369 ? 25.109 2.877 -6.242 1 95.81 369 HIS B CA 1
ATOM 5984 C C . HIS B 1 369 ? 25.094 3.703 -4.961 1 95.81 369 HIS B C 1
ATOM 5986 O O . HIS B 1 369 ? 24.484 4.773 -4.918 1 95.81 369 HIS B O 1
ATOM 5992 N N . LEU B 1 370 ? 25.766 3.234 -3.984 1 95.75 370 LEU B N 1
ATOM 5993 C CA . LEU B 1 370 ? 25.859 3.961 -2.723 1 95.75 370 LEU B CA 1
ATOM 5994 C C . LEU B 1 370 ? 26.594 5.281 -2.906 1 95.75 370 LEU B C 1
ATOM 5996 O O . LEU B 1 370 ? 26.203 6.301 -2.34 1 95.75 370 LEU B O 1
ATOM 6000 N N . GLY B 1 371 ? 27.594 5.16 -3.67 1 96.44 371 GLY B N 1
ATOM 6001 C CA . GLY B 1 371 ? 28.328 6.379 -3.971 1 96.44 371 GLY B CA 1
ATOM 6002 C C . GLY B 1 371 ? 27.5 7.406 -4.719 1 96.44 371 GLY B C 1
ATOM 6003 O O . GLY B 1 371 ? 27.531 8.594 -4.391 1 96.44 371 GLY B O 1
ATOM 6004 N N . LEU B 1 372 ? 26.812 6.953 -5.68 1 96.5 372 LEU B N 1
ATOM 6005 C CA . LEU B 1 372 ? 25.938 7.848 -6.441 1 96.5 372 LEU B CA 1
ATOM 6006 C C . LEU B 1 372 ? 24.891 8.484 -5.543 1 96.5 372 LEU B C 1
ATOM 6008 O O . LEU B 1 372 ? 24.578 9.664 -5.688 1 96.5 372 LEU B O 1
ATOM 6012 N N . PHE B 1 373 ? 24.422 7.684 -4.637 1 95.75 373 PHE B N 1
ATOM 6013 C CA . PHE B 1 373 ? 23.453 8.172 -3.674 1 95.75 373 PHE B CA 1
ATOM 6014 C C . PHE B 1 373 ? 24.047 9.266 -2.801 1 95.75 373 PHE B C 1
ATOM 6016 O O . PHE B 1 373 ? 23.422 10.32 -2.613 1 95.75 373 PHE B O 1
ATOM 6023 N N . VAL B 1 374 ? 25.203 9.062 -2.322 1 96.06 374 VAL B N 1
ATOM 6024 C CA . VAL B 1 374 ? 25.844 10.016 -1.424 1 96.06 374 VAL B CA 1
ATOM 6025 C C . VAL B 1 374 ? 26.172 11.305 -2.18 1 96.06 374 VAL B C 1
ATOM 6027 O O . VAL B 1 374 ? 25.859 12.398 -1.708 1 96.06 374 VAL B O 1
ATOM 6030 N N . ILE B 1 375 ? 26.625 11.148 -3.355 1 96.44 375 ILE B N 1
ATOM 6031 C CA . ILE B 1 375 ? 27.016 12.312 -4.141 1 96.44 375 ILE B CA 1
ATOM 6032 C C . ILE B 1 375 ? 25.781 13.117 -4.531 1 96.44 375 ILE B C 1
ATOM 6034 O O . ILE B 1 375 ? 25.75 14.336 -4.387 1 96.44 375 ILE B O 1
ATOM 6038 N N . SER B 1 376 ? 24.859 12.43 -5.043 1 95.81 376 SER B N 1
ATOM 6039 C CA . SER B 1 376 ? 23.625 13.117 -5.43 1 95.81 376 SER B CA 1
ATOM 6040 C C . SER B 1 376 ? 22.969 13.797 -4.23 1 95.81 376 SER B C 1
ATOM 6042 O O . SER B 1 376 ? 22.484 14.922 -4.336 1 95.81 376 SER B O 1
ATOM 6044 N N . SER B 1 377 ? 22.953 13.125 -3.1 1 94.62 377 SER B N 1
ATOM 6045 C CA . SER B 1 377 ? 22.359 13.688 -1.892 1 94.62 377 SER B CA 1
ATOM 6046 C C . SER B 1 377 ? 23.109 14.938 -1.437 1 94.62 377 SER B C 1
ATOM 6048 O O . SER B 1 377 ? 22.484 15.922 -1.033 1 94.62 377 SER B O 1
ATOM 6050 N N . LEU B 1 378 ? 24.391 14.898 -1.529 1 93.81 378 LEU B N 1
ATOM 6051 C C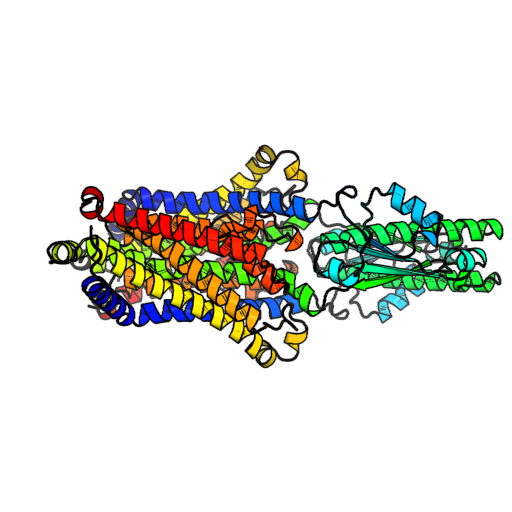A . LEU B 1 378 ? 25.203 16.047 -1.133 1 93.81 378 LEU B CA 1
ATOM 6052 C C . LEU B 1 378 ? 24.938 17.234 -2.057 1 93.81 378 LEU B C 1
ATOM 6054 O O . LEU B 1 378 ? 24.875 18.391 -1.604 1 93.81 378 LEU B O 1
ATOM 6058 N N . VAL B 1 379 ? 24.719 16.938 -3.26 1 94.56 379 VAL B N 1
ATOM 6059 C CA . VAL B 1 379 ? 24.406 17.984 -4.223 1 94.56 379 VAL B CA 1
ATOM 6060 C C . VAL B 1 379 ? 23.047 18.609 -3.895 1 94.56 379 VAL B C 1
ATOM 6062 O O . VAL B 1 379 ? 22.906 19.828 -3.865 1 94.56 379 VAL B O 1
ATOM 6065 N N . TYR B 1 380 ? 22.109 17.797 -3.588 1 92.56 380 TYR B N 1
ATOM 6066 C CA . TYR B 1 380 ? 20.781 18.281 -3.262 1 92.56 380 TYR B CA 1
ATOM 6067 C C . TYR B 1 380 ? 20.797 19.062 -1.952 1 92.56 380 TYR B C 1
ATOM 6069 O O . TYR B 1 380 ? 20.047 20.047 -1.795 1 92.56 380 TYR B O 1
ATOM 6077 N N . ILE B 1 381 ? 21.578 18.594 -1.033 1 88.81 381 ILE B N 1
ATOM 6078 C CA . ILE B 1 381 ? 21.703 19.312 0.232 1 88.81 381 ILE B CA 1
ATOM 6079 C C . ILE B 1 381 ? 22.266 20.703 -0.021 1 88.81 381 ILE B C 1
ATOM 6081 O O . ILE B 1 381 ? 21.719 21.703 0.474 1 88.81 381 ILE B O 1
ATOM 6085 N N . ALA B 1 382 ? 23.266 20.781 -0.818 1 88.62 382 ALA B N 1
ATOM 6086 C CA . ALA B 1 382 ? 23.891 22.078 -1.135 1 88.62 382 ALA B CA 1
ATOM 6087 C C . ALA B 1 382 ? 22.906 23 -1.851 1 88.62 382 ALA B C 1
ATOM 6089 O O . ALA B 1 382 ? 22.781 24.172 -1.504 1 88.62 382 ALA B O 1
ATOM 6090 N N . ILE B 1 383 ? 22.188 22.453 -2.732 1 89.38 383 ILE B N 1
ATOM 6091 C CA . ILE B 1 383 ? 21.219 23.234 -3.494 1 89.38 383 ILE B CA 1
ATOM 6092 C C . ILE B 1 383 ? 20.094 23.703 -2.572 1 89.38 383 ILE B C 1
ATOM 6094 O O . ILE B 1 383 ? 19.688 24.859 -2.633 1 89.38 383 ILE B O 1
ATOM 6098 N N . SER B 1 384 ? 19.656 22.812 -1.749 1 86.06 384 SER B N 1
ATOM 6099 C CA . SER B 1 384 ? 18.547 23.125 -0.863 1 86.06 384 SER B CA 1
ATOM 6100 C C . SER B 1 384 ? 18.938 24.188 0.158 1 86.06 384 SER B C 1
ATOM 6102 O O . SER B 1 384 ? 18.141 25.094 0.464 1 86.06 384 SER B O 1
ATOM 6104 N N . ILE B 1 385 ? 20.094 24.078 0.65 1 80.94 385 ILE B N 1
ATOM 6105 C CA . ILE B 1 385 ? 20.562 25.062 1.621 1 80.94 385 ILE B CA 1
ATOM 6106 C C . ILE B 1 385 ? 20.703 26.422 0.949 1 80.94 385 ILE B C 1
ATOM 6108 O O . ILE B 1 385 ? 20.312 27.438 1.513 1 80.94 385 ILE B O 1
ATOM 6112 N N . LYS B 1 386 ? 21.281 26.422 -0.191 1 83.75 386 LYS B N 1
ATOM 6113 C CA . LYS B 1 386 ? 21.438 27.672 -0.931 1 83.75 386 LYS B CA 1
ATOM 6114 C C . LYS B 1 386 ? 20.094 28.297 -1.24 1 83.75 386 LYS B C 1
ATOM 6116 O O . LYS B 1 386 ? 19.922 29.516 -1.113 1 83.75 386 LYS B O 1
ATOM 6121 N N . PHE B 1 387 ? 19.234 27.5 -1.555 1 82.56 387 PHE B N 1
ATOM 6122 C CA . PHE B 1 387 ? 17.891 27.984 -1.867 1 82.56 387 PHE B CA 1
ATOM 6123 C C . PHE B 1 387 ? 17.203 28.531 -0.617 1 82.56 387 PHE B C 1
ATOM 6125 O O . PHE B 1 387 ? 16.562 29.578 -0.656 1 82.56 387 PHE B O 1
ATOM 6132 N N . ALA B 1 388 ? 17.281 27.828 0.441 1 78.5 388 ALA B N 1
ATOM 6133 C CA . ALA B 1 388 ? 16.688 28.25 1.704 1 78.5 388 ALA B CA 1
ATOM 6134 C C . ALA B 1 388 ? 17.312 29.562 2.184 1 78.5 388 ALA B C 1
ATOM 6136 O O . ALA B 1 388 ? 16.594 30.453 2.662 1 78.5 388 ALA B O 1
ATOM 6137 N N . SER B 1 389 ? 18.578 29.703 2.021 1 77.5 389 SER B N 1
ATOM 6138 C CA . SER B 1 389 ? 19.281 30.906 2.424 1 77.5 389 SER B CA 1
ATOM 6139 C C . SER B 1 389 ? 18.828 32.125 1.591 1 77.5 389 SER B C 1
ATOM 6141 O O . SER B 1 389 ? 18.641 33.219 2.125 1 77.5 389 SER B O 1
ATOM 6143 N N . ARG B 1 390 ? 18.641 31.859 0.392 1 81.62 390 ARG B N 1
ATOM 6144 C CA . ARG B 1 390 ? 18.219 32.938 -0.493 1 81.62 390 ARG B CA 1
ATOM 6145 C C . ARG B 1 390 ? 16.781 33.375 -0.176 1 81.62 390 ARG B C 1
ATOM 6147 O O . ARG B 1 390 ? 16.469 34.562 -0.267 1 81.62 390 ARG B O 1
ATOM 6154 N N . MET B 1 391 ? 16 32.469 0.179 1 78 391 MET B N 1
ATOM 6155 C CA . MET B 1 391 ? 14.617 32.781 0.505 1 78 391 MET B CA 1
ATOM 6156 C C . MET B 1 391 ? 14.531 33.594 1.791 1 78 391 MET B C 1
ATOM 6158 O O . MET B 1 391 ? 13.664 34.469 1.927 1 78 391 MET B O 1
ATOM 6162 N N . PHE B 1 392 ? 15.398 33.375 2.686 1 74 392 PHE B N 1
ATOM 6163 C CA . PHE B 1 392 ? 15.398 34.062 3.965 1 74 392 PHE B CA 1
ATOM 6164 C C . PHE B 1 392 ? 16.016 35.438 3.824 1 74 392 PHE B C 1
ATOM 6166 O O . PHE B 1 392 ? 15.773 36.312 4.656 1 74 392 PHE B O 1
ATOM 6173 N N . GLU B 1 393 ? 16.781 35.531 2.83 1 72.94 393 GLU B N 1
ATOM 6174 C CA . GLU B 1 393 ? 17.422 36.844 2.613 1 72.94 393 GLU B CA 1
ATOM 6175 C C . GLU B 1 393 ? 16.484 37.781 1.864 1 72.94 393 GLU B C 1
ATOM 6177 O O . GLU B 1 393 ? 16.656 39 1.927 1 72.94 393 GLU B O 1
ATOM 6182 N N . ASN B 1 394 ? 15.562 37.125 1.261 1 73.75 394 ASN B N 1
ATOM 6183 C CA . ASN B 1 394 ? 14.625 37.969 0.511 1 73.75 394 ASN B CA 1
ATOM 6184 C C . ASN B 1 394 ? 13.586 38.594 1.426 1 73.75 394 ASN B C 1
ATOM 6186 O O . ASN B 1 394 ? 12.711 37.906 1.958 1 73.75 394 ASN B O 1
ATOM 6190 N N . GLU B 1 395 ? 13.672 39.875 1.64 1 64.5 395 GLU B N 1
ATOM 6191 C CA . GLU B 1 395 ? 12.805 40.625 2.535 1 64.5 395 GLU B CA 1
ATOM 6192 C C . GLU B 1 395 ? 11.336 40.5 2.121 1 64.5 395 GLU B C 1
ATOM 6194 O O . GLU B 1 395 ? 10.438 40.594 2.961 1 64.5 395 GLU B O 1
ATOM 6199 N N . LYS B 1 396 ? 11.125 40.406 0.928 1 68.19 396 LYS B N 1
ATOM 6200 C CA . LYS B 1 396 ? 9.758 40.344 0.436 1 68.19 396 LYS B CA 1
ATOM 6201 C C . LYS B 1 396 ? 9.078 39.062 0.919 1 68.19 396 LYS B C 1
ATOM 6203 O O . LYS B 1 396 ? 7.875 39.031 1.18 1 68.19 396 LYS B O 1
ATOM 6208 N N . VAL B 1 397 ? 9.828 38.094 1.087 1 69.69 397 VAL B N 1
ATOM 6209 C CA . VAL B 1 397 ? 9.312 36.781 1.521 1 69.69 397 VAL B CA 1
ATOM 6210 C C . VAL B 1 397 ? 9.141 36.781 3.039 1 69.69 397 VAL B C 1
ATOM 6212 O O . VAL B 1 397 ? 8.133 36.312 3.555 1 69.69 397 VAL B O 1
ATOM 6215 N N . LEU B 1 398 ? 10.031 37.375 3.652 1 65.62 398 LEU B N 1
ATOM 6216 C CA . LEU B 1 398 ? 10.07 37.344 5.109 1 65.62 398 LEU B CA 1
ATOM 6217 C C . LEU B 1 398 ? 8.992 38.25 5.711 1 65.62 398 LEU B C 1
ATOM 6219 O O . LEU B 1 398 ? 8.477 37.969 6.793 1 65.62 398 LEU B O 1
ATOM 6223 N N . PHE B 1 399 ? 8.672 39.312 4.891 1 63.03 399 PHE B N 1
ATOM 6224 C CA . PHE B 1 399 ? 7.715 40.25 5.449 1 63.03 399 PHE B CA 1
ATOM 6225 C C . PHE B 1 399 ? 6.398 40.219 4.68 1 63.03 399 PHE B C 1
ATOM 6227 O O . PHE B 1 399 ? 5.684 41.219 4.617 1 63.03 399 PHE B O 1
ATOM 6234 N N . ARG B 1 400 ? 6.254 39.125 4.043 1 62.25 400 ARG B N 1
ATOM 6235 C CA . ARG B 1 400 ? 4.98 38.938 3.348 1 62.25 400 ARG B CA 1
ATOM 6236 C C . ARG B 1 400 ? 3.811 39.031 4.32 1 62.25 400 ARG B C 1
ATOM 6238 O O . ARG B 1 400 ? 3.787 38.312 5.328 1 62.25 400 ARG B O 1
ATOM 6245 N N . ASN B 1 401 ? 3.152 40.188 4.465 1 56.09 401 ASN B N 1
ATOM 6246 C CA . ASN B 1 401 ? 1.955 40.406 5.27 1 56.09 401 ASN B CA 1
ATOM 6247 C C . ASN B 1 401 ? 0.707 39.875 4.57 1 56.09 401 ASN B C 1
ATOM 6249 O O . ASN B 1 401 ? 0.601 39.938 3.344 1 56.09 401 ASN B O 1
#

Nearest PDB structures (foldseek):
  7znq-assembly1_y  TM=6.566E-01  e=5.047E-03  Stutzerimonas stutzeri ATCC 14405 = CCUG 16156
  7o0y-assembly1_E  TM=6.448E-01  e=6.442E-03  Stutzerimonas stutzeri ATCC 14405 = CCUG 16156
  7znq-assembly1_Y  TM=5.880E-01  e=4.289E-03  Stutzerimonas stutzeri ATCC 14405 = CCUG 16156
  7o12-assembly1_E  TM=6.176E-01  e=1.050E-02  Stutzerimonas stutzeri ATCC 14405 = CCUG 16156
  7znq-assembly1_Y  TM=7.063E-01  e=3.934E-03  Stutzerimonas stutzeri ATCC 14405 = CCUG 16156

Radius of gyration: 31.33 Å; Cα contacts (8 Å, |Δi|>4): 1336; chains: 2; bounding box: 63×98×62 Å

pLDDT: mean 85.4, std 9.39, range [49.5, 96.69]

InterPro domains:
  IPR013525 ABC-2 type transporter, transmembrane domain [PF12698] (34-385)

Organism: Caldicellulosiruptor owensensis (strain ATCC 700167 / DSM 13100 / OL) (NCBI:txid632518)

Sequence (802 aa):
MKINLKHVWIVLKKELKDAFRDRKALLVNIILPMIFIPVIFIISSIAAKSAVEVKPEKTPICVIGLENSKSISSMIEKSEFNIIKSTNPKKDLQDGKIKAVLIIPKDFEKLLSQEKQVNIQILTNEADMKSSNVGNILSNMINEFSKQIVKQRLIQKNLDPSIIEPVVINKENVAPPKKQSATILAFLIPMFLTLWAALGGMNAAIDITAGEKERGTLEPLLTTAATRSSLVTGKYLAVSIMALLAGLSSLFGIIASFVLLPSVLGESFKNSPFYGYSVSPLTVLIMLLVVILTAIIFAAIEVAIASYARSFKEGQTYLSPLSIIVVIPPYFTMYKMPNELTDTYFLLPIVNAISVLKELIYDIVNLQHLGLFVISSLVYIAISIKFASRMFENEKVLFRNMKINLKHVWIVLKKELKDAFRDRKALLVNIILPMIFIPVIFIISSIAAKSAVEVKPEKTPICVIGLENSKSISSMIEKSEFNIIKSTNPKKDLQDGKIKAVLIIPKDFEKLLSQEKQVNIQILTNEADMKSSNVGNILSNMINEFSKQIVKQRLIQKNLDPSIIEPVVINKENVAPPKKQSATILAFLIPMFLTLWAALGGMNAAIDITAGEKERGTLEPLLTTAATRSSLVTGKYLAVSIMALLAGLSSLFGIIASFVLLPSVLGESFKNSPFYGYSVSPLTVLIMLLVVILTAIIFAAIEVAIASYARSFKEGQTYLSPLSIIVVIPPYFTMYKMPNELTDTYFLLPIVNAISVLKELIYDIVNLQHLGLFVISSLVYIAISIKFASRMFENEKVLFRN

Secondary structure (DSSP, 8-state):
----HHHHHHHHHHHHHHHHH-HHHHHHHHHHHHHHHHHHHHHHHHHHHHHH---GGG-EEEEETGGG-HHHHHHHHHHT-EE---SSHHHHHHTTS-SEEEE--TTHHHHHHTT--EEEEEEE-TTSHHHHHHHHHHHHHHHHHHHHHHHHHHHHTT--GGGG-SEEEEEEE-S-HHHHHHHHHHHHHHHHHHHHHHHTTHHHHHIIIIIHHHHT-HHHHHTSSS-HHHHHHHHHHHHHHHHHHHHHHHHHHHHHHHHHHHHHHGGGGGGSTTTT----HHHHHHHHHHHHHHHHHHHHHHHHHHTT-SSHHHHHHHHHHHHHHHHSTHHHHTT--GGG--GGGGTSTTHHHHHHHHHHHTT---HHHHHHHHHHHHHHHHHHHHHHHHHHH-HHHHT--/----HHHHHHHHHHHHHHHHH-HHHHHHHHHHHHHHHHHHHHHHHHHHHHHH---GGG-EEEEETGGG-HHHHHHHHHHT-EE---SSHHHHHHTTS-SEEEE--TTHHHHHHTT--EEEEEEE-TTSHHHHHHHHHHHHHHHHHHHHHHHHHHHHTT--GGGG-SEEEEEEE-S-HHHHHHHHHHHHHHHHHHHHHHHTTHHHHHIIIIIHHHHT-HHHHHTSSS-HHHHHHHHHHHHHHHHHHHHHHHHHHHHHHHHHHHHHHGGGGGGSTTTT----HHHHHHHHHHHHHHHHHHHHHHHHHHTT-SSHHHHHHHHHHHHHHHHSTHHHHTT--GGG--GGGGTSTTHHHHHHHHHHHTT---HHHHHHHHHHHHHHHHHHHHHHHHHHH-HHHHT--

Solvent-accessible surface area (backbone atoms only — not comparable to full-atom values): 39269 Å² total; per-residue (Å²): 132,76,70,44,67,68,50,17,50,52,42,22,51,50,50,43,50,55,50,64,65,36,52,65,51,44,46,49,46,34,48,50,41,22,46,47,54,38,51,50,50,53,47,47,31,57,32,48,46,65,34,64,62,78,51,37,69,76,37,34,28,30,63,46,43,49,85,32,29,68,68,57,40,52,51,48,61,70,60,38,46,30,76,43,90,64,97,50,56,68,58,34,32,69,53,53,69,23,33,28,35,39,39,42,43,78,56,38,50,63,32,48,76,70,56,31,61,31,67,32,38,37,40,22,21,65,52,35,65,52,12,40,49,47,36,49,52,51,49,50,53,49,50,53,50,34,50,51,51,36,36,52,54,26,48,74,69,74,37,68,54,52,47,74,44,37,57,40,77,46,77,39,68,67,38,51,79,33,30,57,20,31,48,58,45,36,40,53,49,30,42,52,41,49,42,31,6,42,51,40,13,44,66,52,18,18,42,71,34,1,30,27,49,56,71,55,55,46,63,64,55,66,69,40,94,54,45,70,60,13,50,49,49,8,52,40,50,34,18,21,49,43,2,34,46,11,18,50,25,23,50,47,16,51,54,47,33,64,66,43,39,50,70,74,47,43,74,56,24,67,66,17,56,64,30,76,57,74,82,51,71,67,52,52,52,50,49,49,51,46,33,49,52,44,4,44,32,33,23,26,49,37,38,41,56,9,39,63,23,55,25,48,67,47,12,51,49,67,47,49,61,53,57,54,64,57,62,50,50,53,50,72,46,57,61,53,54,65,62,69,59,54,74,66,43,24,56,38,85,66,38,14,55,34,49,53,44,27,22,41,63,73,70,41,85,54,66,66,56,52,48,40,30,52,52,38,47,50,50,48,34,51,49,26,46,54,50,29,49,52,49,66,66,32,61,70,42,67,62,51,124,134,78,70,45,69,68,51,18,49,52,42,22,52,50,49,42,51,56,49,63,66,36,53,67,51,45,45,49,46,34,46,49,40,22,48,48,53,36,52,51,51,53,46,45,30,57,32,48,45,64,34,64,61,78,50,37,69,77,38,34,28,28,62,46,44,50,84,30,30,67,68,58,41,52,52,46,60,70,61,38,46,29,77,43,91,65,98,50,56,69,58,35,31,70,52,52,70,24,33,28,34,38,40,40,44,79,58,38,51,61,33,48,76,70,55,32,59,32,68,34,37,37,40,21,21,65,51,35,64,51,11,40,49,46,38,48,52,51,48,50,52,49,50,52,50,33,50,51,51,36,37,52,54,26,48,74,69,73,38,69,53,53,48,74,44,36,56,40,77,46,75,40,67,67,38,51,82,34,30,60,20,30,48,58,46,36,39,52,48,30,42,51,42,50,41,31,6,42,50,39,13,44,67,53,20,19,44,70,33,2,30,26,50,56,70,55,55,46,64,65,54,66,70,40,94,53,44,70,60,13,49,49,49,9,52,42,50,34,18,20,50,44,3,35,46,10,18,49,26,24,50,48,16,50,54,46,32,64,65,42,40,50,69,75,47,43,74,56,25,69,65,18,57,62,30,76,56,76,83,52,72,66,52,52,53,52,49,50,51,46,34,50,53,46,4,44,32,32,23,25,48,38,39,39,56,9,38,62,23,56,24,49,67,48,11,50,52,68,47,51,62,53,57,55,64,58,64,51,49,52,50,72,46,57,61,53,53,66,61,68,57,53,74,66,44,25,56,38,84,66,37,14,54,35,48,53,43,26,22,39,63,72,70,41,85,54,65,66,54,50,47,40,29,52,52,38,46,52,51,47,33,52,51,26,45,53,49,28,49,52,48,67,65,33,60,70,41,67,60,51,124

Foldseek 3Di:
DDADPVLLVVLLVVLLVVVVVPVVLLCCLQVVLQCVVLVVLVVQLVVLCVQQDDDQLPAEEEEAPLVLDPVLVVLSVVSNHHYDHDPCRVVCQVVVVHLKYKYFDNCNVVCLVVVHDGDIDMDGDVVRSSSVVVSVVSVVSVVVVVLVSLCVVQVVVVHHSVVVCVDDDDDDDPQDLQCLLLLVCLLVLLLSLLLLLQCSLLLSLLCLAQVCLLVVVVVVVPPDPHDLLSNLSSSLVNSLVRSLSSSVSNLNSVQCSLVCVCVVVPPSLCSRSNPPQDADPVLSVLLSVLSSLSNSLNSLVSNLQSNQHNHSVRSCVSCVVVSVVLNPLSVVCSPPQLVPDDLVLCQDRNSVSSSCNSCVSVPHDDPVSSVSNVVNSVVSSVVSSVSSSVQSVDPCRNNVD/DDADVVLLVVLLVVLLVVVVVPVVLLCCLQVVLQCVVLVVLVVQLVVLCVQQDDDQLPAEEEEAPLVLDPVLVVLSVVSNHHYDHDPCRVVCQVVVVHLKYKYFDNCNVVCLVVVHDGDIDMDGDVVRSSSVVVSVVSVVSVVVVVLVSLCVVCVVVVHHSCVVCPDDDDDDDPQDLQCLLLLVCLLVLLLSLLLLLQCSLLLSLLCLAQVCLLVVVVVVVPPDPHDLLSNLSSSLVNSLVRSLSSSVSNLNSVQCSLVCVCVVVPPSLCSRSNPPQDADPVLSVLLSVLSSLSNSLNSLVSNLQSNQHNHSVRSCVSCVVVSVVLNPLSVVCSPPQLVPDDLVLCQDRSSVSSSCNSCVSSPHDDVVSSVSNVVNSVVSSVVSSVSSSVQSPDPCRNNVD